Protein AF-A0AAD7XP56-F1 (afdb_monomer)

Radius of gyration: 36.1 Å; Cα contacts (8 Å, |Δi|>4): 1643; chains: 1; bounding box: 97×112×92 Å

Secondary structure (DSSP, 8-state):
---EEEEEEEEEEETTEEE--------TT-PPEEEEEEE-TTSSSS-EEEEEETTEEEEE-TTT--EEEEEEGGG---SEEEEE-SSSSSSPEEEEE-SSSEEEEE--BTTTB--EEEEEES---EEEEEEE-SSSSSSPEEEEEETTTTEEEEEE--SSS--EEEEEEE-TTEEEEEEE-SSSSSSPEEEEEETTT-SEEEE-TTS--EES--S---EEEEEEE-SSSSSSPEEEEEETTTTEEEEEEESSSSSS-EEEEEEES--TTEEEEEEE-SS--SS-EEEEEETTTTEEEEEEEETTEEEEEEEEE-TT--EEEEE---BTTB--EEEEEEEE-SS---------PPPPPPPPPP----------------------------------------------------------S-SSS-SS---HHHHHHHHHHHHHHHHHHHHHHHHHHHHHHHS-S------S---HHHHHHHHTTSSSSTTTSSS----S--PPPP-----PPP------HHHHHHHHHHHHHHHHHHHHHHHHHHT-SB-HHHHHHHHT---TTTTTT-EEEEET-SSHHHHHHHHHHHTTT-EEEEE-S-HHHHHHHHHHTTS-EE----TT-GGGHHHHHHHHHHHHTS-SEEEE----EEES-GGGS-HHHHHHHHIIIIIHHHHHHHHHHHHHHTTT-EEEEEE--GGGTSPPTT-HHHHHHHHHHHHHHHHHHHHTGGGTEEEEEEEE-SB--S-GGGEEE------GGGSBPHHHHHHHHHHHHHTT-SEEEE--TTHHHHHHHHHH-HHHHHHHHHHHHHHHHHHHHTT--TT---

Foldseek 3Di:
DWWFKFKFKWFFLAPVDGPGPRDRDGDTPFAAWQEKEWAQQQPPLDIWIWTFAQAAIWIQDPPPRDIDTQTGNVVGRWNYKYWADQLPPPRIWIWTDAQAFFIKTFDRDNVPHTDIDTLGGRAGAWQEKDWAQQAQPPHIKIWTDRAVQQFIWIFHGPSHSHTDID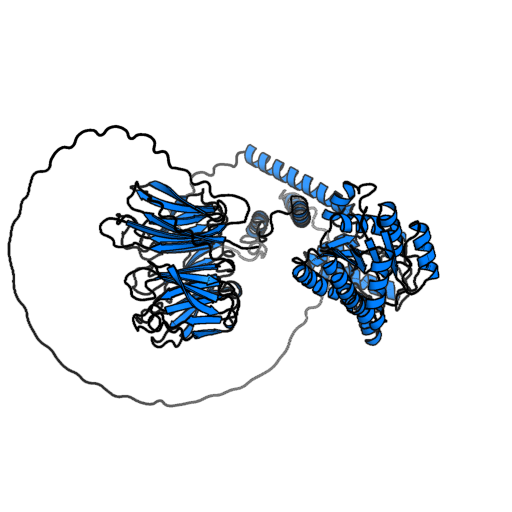TQDRHHAWREKDWDDQQLPSHIWIWTDGQVVLFIWIRPVPDDIDTLDDDRQRWNYKDWAPFQPPQGIWMWTQRQRQLWIWIWDDPPSHSHDTDIDTLDRPLHRWRDKDWAQQNVDSGIKIWIQRQRQQFIWIWDDDPHHIDIDTSDRAHGWHYWDWDFDPDPRTTIITITIHIDDPPDDPDDPPPPDDDDDDDDDDDDDDDDDDDDDDDDDDDDDDDDDDDDDDDDDDDDDDDDDDDDDDDDDDDDDDDDDDDDPPPVPPPDDDDVVVVVVVVVVLVLVVLLVLLVVLVVVLVVLPPDPPDDDDDDDDDPPNVVVVVVVPDDDDPPPPPPDDDDDDDDDDDDDPDDDPDDDPDPVVNVVVVVVVVVVSSVVSVVSVVVVQQDQWRPNLVVLVVVPAPQQLQAPAQEEQAPCLFFLNLLLLLVNLSNHYAYEYEEQDQVSSVVSCVSSVHHHYQYDDLLPLVCLLVSLVVSCVRRVAHAEYEAPWAFFEAAAPVPDDVVNLVVRLSGLPVSSVSNQVSRQVRQLVVQEHEYEYEAALLLLPPAGRGNSNSVSSVNCCVVQVVVQVVCVVSHYAYEYEHEYAEDTPDPVRYHDDDAPADRPQHHYRNVSSSSSVSCVSVRPNYMYGRRPPSNVLSSCCNPPVVVSVVVCVVQVVVLVVCVVVRHHSPDSD

Sequence (834 aa):
MRSRVVWLVVRITSADLVSLGVHTTSIDGVQEPASVAIGDINQDGLVDVVTAFEDGINVYSFGDWTRRRVANATEGAFTIVAVGDVDGDADLDLVSAGDFDAILWHENHQGIRWPTHDVARGLDGTLDLQIVDYDGDDDIDVIVANFFYDTVSAYLNDGFGTFAYREISTMLGVVSAFGADVDGDTSQDVVASAVTHDWLVWYPHGEGAVDVNYEPLGIDDCWAADLDRDGAVDIVSAARATDEIAWHKNLDGNGTLWEKRLITTSAVAVRRVVVYDVLRGPYLDVFAANFGEGSVMWYTYDEDEWTETLVAAVPRAYDLGVFVLDEPVSRGAVVSIGFETANGPVAFHDLQLAPAPTPAPTLTPRPSVFPTLIPTTAPSSGPSIFDPYRPTRAPTTPIPSAAPTAPPRKKKFVRVFCADRLHEAAGACGGKSYAYLAAYAAVATAIVLVLLAACAKATYILIKPSLLYYEPYYMPEVQLCIKKWKKSCVRRCLCGCCPKRCKWPDDEDPLRPSDGVPLKADDFFAMLRSAAVACGVAAVMIGVYLSGDCDLSLRVAAAKGLPARAFQGERVWIVGASTGIGAALATELAKRGAAIALSSRRVELLEKVSRECGGGAVVPLDVLAFDAREKAAERVVEELGGLTTVVLNAGRSQRQLALDTPLETTREIMELNFFAVVALAKVAAEKMIQTGGGHVVVTSSISGKIGTPIASSYSASKFALHGYFDALRVELLNLDIRVTLVCPGPVVSDLPSHVHGLKTLDRAATKMPTQRCAELMAVAMYYRFPQVWISKQPELLFTVLSQYTPNLAVAVASRVGQKRVRAIEHGHDIFAYN

Solvent-accessible surface area (backbone atoms only — not comparable to full-atom values): 47308 Å² total; per-residue (Å²): 132,80,48,35,48,38,41,38,43,37,38,33,50,46,101,89,38,72,51,76,55,73,52,69,60,68,52,82,82,50,75,74,65,54,24,52,32,66,44,46,45,65,72,79,84,43,65,17,44,35,37,14,15,54,64,25,30,37,40,30,40,56,93,80,60,53,77,44,78,66,48,50,41,93,79,30,35,27,42,36,43,36,64,44,45,46,57,72,79,78,41,42,17,38,41,36,30,12,77,49,29,32,33,36,35,34,47,38,53,77,65,76,46,53,59,74,45,76,60,43,75,83,44,55,38,49,64,27,65,39,72,44,44,52,86,61,78,84,30,39,15,41,38,36,10,21,31,76,73,18,28,35,36,36,33,43,40,70,41,74,68,51,54,46,85,42,81,75,44,81,42,59,35,24,36,21,45,34,78,40,44,37,46,68,80,76,45,28,16,38,40,35,22,13,58,71,68,17,32,43,36,36,34,48,69,95,61,70,78,41,75,66,44,94,62,77,40,31,30,45,21,56,42,69,46,47,45,65,63,81,79,23,33,18,39,38,40,22,13,34,75,60,14,29,34,34,41,34,39,31,75,70,29,53,66,82,41,66,47,82,42,78,68,42,68,78,40,40,37,24,43,34,60,49,77,44,70,61,81,78,54,74,40,45,27,41,35,35,20,18,30,66,77,10,28,34,39,37,37,43,67,53,100,93,45,70,46,82,41,82,75,41,85,30,51,44,14,63,34,66,44,77,52,66,55,95,48,105,79,37,37,25,33,39,38,37,42,22,45,51,66,101,81,72,82,84,80,76,77,80,80,77,74,77,84,77,82,81,86,81,85,89,81,87,90,85,82,90,84,85,82,92,82,91,90,86,86,88,85,90,82,89,89,86,93,84,89,89,85,89,89,89,84,87,90,90,90,87,89,92,89,89,90,92,90,89,88,89,87,88,83,84,84,90,83,91,86,80,94,84,81,72,80,85,68,77,84,70,82,93,66,71,69,57,59,57,52,50,52,52,48,52,54,49,48,53,53,35,49,58,50,45,54,58,43,52,58,31,55,63,74,72,65,70,100,81,75,85,90,76,81,95,83,88,74,72,73,64,56,55,65,56,55,70,76,71,70,91,68,81,86,74,74,78,63,96,76,84,83,86,86,82,83,81,85,85,88,90,78,97,76,75,84,78,74,85,77,73,81,52,69,66,58,56,53,48,52,51,48,53,51,49,49,51,53,48,53,32,51,50,53,49,52,55,55,71,72,30,53,39,40,66,54,59,46,57,54,52,72,71,56,78,61,74,56,68,33,57,86,37,20,35,38,33,34,32,19,50,51,49,50,36,28,39,30,48,37,57,40,26,70,14,45,26,46,42,31,36,20,27,78,53,57,74,43,32,54,52,43,17,56,70,38,75,68,34,48,77,48,74,40,57,66,85,45,71,91,49,47,62,61,49,51,51,51,46,27,63,76,59,75,40,50,37,32,40,35,45,49,50,65,63,46,41,31,42,52,66,92,75,50,56,69,65,61,37,51,55,38,29,45,49,44,28,53,30,45,54,56,49,47,53,54,49,48,58,55,9,50,78,70,72,15,32,34,44,34,37,57,52,23,42,40,34,74,38,90,41,87,36,18,52,50,37,17,51,22,25,33,50,45,49,62,53,50,58,52,50,32,62,74,28,53,89,49,52,32,47,44,28,39,38,18,45,43,64,56,49,57,100,60,80,85,48,53,49,67,66,86,65,54,77,66,67,87,79,32,37,56,32,59,61,54,19,55,54,48,50,47,38,59,74,70,59,38,59,62,51,46,39,22,41,66,65,61,42,58,52,49,52,36,40,70,77,36,46,72,59,34,50,56,51,42,62,68,49,45,58,56,43,54,54,38,45,78,72,64,38,43,84,81,66,90,125

pLDDT: mean 71.08, std 24.65, range [21.81, 98.75]

Nearest PDB structures (foldseek):
  3gvc-assembly1_B  TM=9.120E-01  e=1.017E-16  Mycobacterium tuberculosis H37Rv
  2ehd-assembly1_B  TM=9.106E-01  e=2.250E-14  Thermus thermophilus HB8
  4nbu-assembly1_D  TM=8.763E-01  e=1.713E-14  Bacillus sp. SG-1
  2ehd-assembly1_A  TM=8.759E-01  e=1.155E-13  Thermus thermophilus HB8
  4yxf-assembly1_A  TM=8.611E-01  e=1.289E-13  Pseudomonas fluorescens

Mean predicted aligned error: 21.4 Å

Organism: NCBI:txid2483200

InterPro domains:
  IPR002347 Short-chain dehydrogenase/reductase SDR [PF00106] (572-751)
  IPR002347 Short-chain dehydrogenase/reductase SDR [PR00081] (571-588)
  IPR002347 Short-chain dehydrogenase/reductase SDR [PR00081] (641-652)
  IPR002347 Short-chain dehydrogenase/reductase SDR [PR00081] (688-704)
  IPR002347 Short-chain dehydrogenase/reductase SDR [PR00081] (714-733)
  IPR002347 Short-chain dehydrogenase/reductase SDR [PR00081] (735-752)
  IPR020904 Short-chain dehydrogenase/reductase, conserved site [PS00061] (701-729)
  IPR028994 Integrin alpha, N-terminal [SSF69318] (33-306)
  IPR036291 NAD(P)-binding domain superfamily [SSF51735] (567-758)
  IPR053011 Dehydrogenase/reductase SDR family member 7 [PTHR44269] (533-827)

Structure (mmCIF, N/CA/C/O backbone):
data_AF-A0AAD7XP56-F1
#
_entry.id   AF-A0AAD7XP56-F1
#
loop_
_atom_site.group_PDB
_atom_site.id
_atom_site.type_symbol
_atom_site.label_atom_id
_atom_site.label_alt_id
_atom_site.label_comp_id
_atom_site.label_asym_id
_atom_site.label_entity_id
_atom_site.label_seq_id
_atom_site.pdbx_PDB_ins_code
_atom_site.Cartn_x
_atom_site.Cartn_y
_atom_site.Cartn_z
_atom_site.occupancy
_atom_site.B_iso_or_equiv
_atom_site.auth_seq_id
_atom_site.auth_comp_id
_atom_site.auth_asym_id
_atom_site.auth_atom_id
_atom_site.pdbx_PDB_model_num
ATOM 1 N N . MET A 1 1 ? -17.436 -6.436 8.339 1.00 28.95 1 MET A N 1
ATOM 2 C CA . MET A 1 1 ? -17.440 -5.935 9.731 1.00 28.95 1 MET A CA 1
ATOM 3 C C . MET A 1 1 ? -18.227 -4.640 9.701 1.00 28.95 1 MET A C 1
ATOM 5 O O . MET A 1 1 ? -18.059 -3.914 8.735 1.00 28.95 1 MET A O 1
ATOM 9 N N . ARG A 1 2 ? -19.159 -4.403 10.629 1.00 31.67 2 ARG A N 1
ATOM 10 C CA . ARG A 1 2 ? -19.898 -3.133 10.660 1.00 31.67 2 ARG A CA 1
ATOM 11 C C . ARG A 1 2 ? -19.031 -2.122 11.403 1.00 31.67 2 ARG A C 1
ATOM 13 O O . ARG A 1 2 ? -18.821 -2.306 12.599 1.00 31.67 2 ARG A O 1
ATOM 20 N N . SER A 1 3 ? -18.480 -1.146 10.692 1.00 39.38 3 SER A N 1
ATOM 21 C CA . SER A 1 3 ? -17.851 0.018 11.313 1.00 39.38 3 SER A CA 1
ATOM 22 C C . SER A 1 3 ? -18.958 0.840 11.962 1.00 39.38 3 SER A C 1
ATOM 24 O O . SER A 1 3 ? -19.994 1.077 11.342 1.00 39.38 3 SER A O 1
ATOM 26 N N . ARG A 1 4 ? -18.788 1.202 13.233 1.00 46.62 4 ARG A N 1
ATOM 27 C CA . ARG A 1 4 ? -19.659 2.171 13.892 1.00 46.62 4 ARG A CA 1
ATOM 28 C C . ARG A 1 4 ? -18.935 3.499 13.859 1.00 46.62 4 ARG A C 1
ATOM 30 O O . ARG A 1 4 ? -17.886 3.651 14.482 1.00 46.62 4 ARG A O 1
ATOM 37 N N . VAL A 1 5 ? -19.492 4.428 13.099 1.00 50.06 5 VAL A N 1
ATOM 38 C CA . VAL A 1 5 ? -19.069 5.818 13.166 1.00 50.06 5 VAL A CA 1
ATOM 39 C C . VAL A 1 5 ? -19.729 6.428 14.392 1.00 50.06 5 VAL A C 1
ATOM 41 O O . VAL A 1 5 ? -20.944 6.304 14.564 1.00 50.06 5 VAL A O 1
ATOM 44 N N . VAL A 1 6 ? -18.919 7.018 15.263 1.00 50.59 6 VAL A N 1
ATOM 45 C CA . VAL A 1 6 ? -19.386 7.744 16.437 1.00 50.59 6 VAL A CA 1
ATOM 46 C C . VAL A 1 6 ? -19.158 9.216 16.160 1.00 50.59 6 VAL A C 1
ATOM 48 O O . VAL A 1 6 ? -18.029 9.694 16.162 1.00 50.59 6 VAL A O 1
ATOM 51 N N . TRP A 1 7 ? -20.252 9.920 15.918 1.00 58.94 7 TRP A N 1
ATOM 52 C CA . TRP A 1 7 ? -20.266 11.373 15.935 1.00 58.94 7 TRP A CA 1
ATOM 53 C C . TRP A 1 7 ? -20.598 11.799 17.347 1.00 58.94 7 TRP A C 1
ATOM 55 O O . TRP A 1 7 ? -21.470 11.201 17.986 1.00 58.94 7 TRP A O 1
ATOM 65 N N . LEU A 1 8 ? -19.902 12.805 17.845 1.00 53.97 8 LEU A N 1
ATOM 66 C CA . LEU A 1 8 ? -20.182 13.338 19.158 1.00 53.97 8 LEU A CA 1
ATOM 67 C C . LEU A 1 8 ? -20.540 14.804 19.034 1.00 53.97 8 LEU A C 1
ATOM 69 O O . LEU A 1 8 ? -19.676 15.611 18.725 1.00 53.97 8 LEU A O 1
ATOM 73 N N . VAL A 1 9 ? -21.795 15.125 19.338 1.00 57.75 9 VAL A N 1
ATOM 74 C CA . VAL A 1 9 ? -22.224 16.499 19.597 1.00 57.75 9 VAL A CA 1
ATOM 75 C C . VAL A 1 9 ? -22.091 16.756 21.096 1.00 57.75 9 VAL A C 1
ATOM 77 O O . VAL A 1 9 ? -22.777 16.124 21.898 1.00 57.75 9 VAL A O 1
ATOM 80 N N . VAL A 1 10 ? -21.204 17.657 21.504 1.00 53.16 10 VAL A N 1
ATOM 81 C CA . VAL A 1 10 ? -21.023 18.053 22.905 1.00 53.16 10 VAL A CA 1
ATOM 82 C C . VAL A 1 10 ? -21.598 19.439 23.117 1.00 53.16 10 VAL A C 1
ATOM 84 O O . VAL A 1 10 ? -21.066 20.405 22.585 1.00 53.16 10 VAL A O 1
ATOM 87 N N . ARG A 1 11 ? -22.653 19.546 23.933 1.00 56.19 11 ARG A N 1
ATOM 88 C CA . ARG A 1 11 ? -23.235 20.832 24.346 1.00 56.19 11 ARG A CA 1
ATOM 89 C C . ARG A 1 11 ? -22.472 21.390 25.556 1.00 56.19 11 ARG A C 1
ATOM 91 O O . ARG A 1 11 ? -22.450 20.764 26.618 1.00 56.19 11 ARG A O 1
ATOM 98 N N . ILE A 1 12 ? -21.872 22.567 25.423 1.00 55.56 12 ILE A N 1
ATOM 99 C CA . ILE A 1 12 ? -21.023 23.202 26.441 1.00 55.56 12 ILE A CA 1
ATOM 100 C C . ILE A 1 12 ? -21.841 24.250 27.201 1.00 55.56 12 ILE A C 1
ATOM 102 O O . ILE A 1 12 ? -21.826 25.430 26.897 1.00 55.56 12 ILE A O 1
ATOM 106 N N . THR A 1 13 ? -22.589 23.853 28.228 1.00 50.84 13 THR A N 1
ATOM 107 C CA . THR A 1 13 ? -23.544 24.770 28.880 1.00 50.84 13 THR A CA 1
ATOM 108 C C . THR A 1 13 ? -22.909 25.899 29.713 1.00 50.84 13 THR A C 1
ATOM 110 O O . THR A 1 13 ? -23.535 26.953 29.856 1.00 50.84 13 THR A O 1
ATOM 113 N N . SER A 1 14 ? -21.680 25.736 30.224 1.00 52.97 14 SER A N 1
ATOM 114 C CA . SER A 1 14 ? -20.859 26.796 30.848 1.00 52.97 14 SER A CA 1
ATOM 115 C C . SER A 1 14 ? -19.385 26.366 30.997 1.00 52.97 14 SER A C 1
ATOM 117 O O . SER A 1 14 ? -19.071 25.205 30.749 1.00 52.97 14 SER A O 1
ATOM 119 N N . ALA A 1 15 ? -18.503 27.280 31.441 1.00 50.38 15 ALA A N 1
ATOM 120 C CA . ALA A 1 15 ? -17.065 27.034 31.656 1.00 50.38 15 ALA A CA 1
ATOM 121 C C . ALA A 1 15 ? -16.755 25.828 32.573 1.00 50.38 15 ALA A C 1
ATOM 123 O O . ALA A 1 15 ? -15.739 25.172 32.393 1.00 50.38 15 ALA A O 1
ATOM 124 N N . ASP A 1 16 ? -17.665 25.497 33.498 1.00 40.25 16 ASP A N 1
ATOM 125 C CA . ASP A 1 16 ? -17.498 24.400 34.466 1.00 40.25 16 ASP A CA 1
ATOM 126 C C . ASP A 1 16 ? -18.436 23.202 34.209 1.00 40.25 16 ASP A C 1
ATOM 128 O O . ASP A 1 16 ? -18.403 22.207 34.936 1.00 40.25 16 ASP A O 1
ATOM 132 N N . LEU A 1 17 ? -19.333 23.295 33.218 1.00 41.53 17 LEU A N 1
ATOM 133 C CA . LEU A 1 17 ? -20.370 22.294 32.954 1.00 41.53 17 LEU A CA 1
ATOM 134 C C . LEU A 1 17 ? -20.435 21.951 31.464 1.00 41.53 17 LEU A C 1
ATOM 136 O O . LEU A 1 17 ? -21.202 22.527 30.683 1.00 41.53 17 LEU A O 1
ATOM 140 N N . VAL A 1 18 ? -19.683 20.912 31.104 1.00 47.28 18 VAL A N 1
ATOM 141 C CA . VAL A 1 18 ? -19.933 20.110 29.907 1.00 47.28 18 VAL A CA 1
ATOM 142 C C . VAL A 1 18 ? -21.105 19.179 30.220 1.00 47.28 18 VAL A C 1
ATOM 144 O O . VAL A 1 18 ? -20.942 18.145 30.869 1.00 47.28 18 VAL A O 1
ATOM 147 N N . SER A 1 19 ? -22.319 19.535 29.797 1.00 41.38 19 SER A N 1
ATOM 148 C CA . SER A 1 19 ? -23.416 18.567 29.797 1.00 41.38 19 SER A CA 1
ATOM 149 C C . SER A 1 19 ? -23.280 17.715 28.536 1.00 41.38 19 SER A C 1
ATOM 151 O O . SER A 1 19 ? -23.661 18.147 27.447 1.00 41.38 19 SER A O 1
ATOM 153 N N . LEU A 1 20 ? -22.721 16.510 28.659 1.00 39.97 20 LEU A N 1
ATOM 154 C CA . LEU A 1 20 ? -22.641 15.579 27.535 1.00 39.97 20 LEU A CA 1
ATOM 155 C C . LEU A 1 20 ? -24.050 15.122 27.123 1.00 39.97 20 LEU A C 1
ATOM 157 O O . LEU A 1 20 ? -24.606 14.165 27.659 1.00 39.97 20 LEU A O 1
ATOM 161 N N . GLY A 1 21 ? -24.617 15.787 26.123 1.00 42.16 21 GLY A N 1
ATOM 162 C CA . GLY A 1 21 ? -25.673 15.225 25.293 1.00 42.16 21 GLY A CA 1
ATOM 163 C C . GLY A 1 21 ? -25.054 14.334 24.224 1.00 42.16 21 GLY A C 1
ATOM 164 O O . GLY A 1 21 ? -25.038 14.716 23.065 1.00 42.16 21 GLY A O 1
ATOM 165 N N . VAL A 1 22 ? -24.513 13.168 24.595 1.00 43.44 22 VAL A N 1
ATOM 166 C CA . VAL A 1 22 ? -23.927 12.236 23.617 1.00 43.44 22 VAL A CA 1
ATOM 167 C C . VAL A 1 22 ? -25.022 11.718 22.693 1.00 43.44 22 VAL A C 1
ATOM 169 O O . VAL A 1 22 ? -25.778 10.819 23.068 1.00 43.44 22 VAL A O 1
ATOM 172 N N . HIS A 1 23 ? -25.098 12.249 21.476 1.00 47.59 23 HIS A N 1
ATOM 173 C CA . HIS A 1 23 ? -25.897 11.633 20.427 1.00 47.59 23 HIS A CA 1
ATOM 174 C C . HIS A 1 23 ? -25.016 10.713 19.588 1.00 47.59 23 HIS A C 1
ATOM 176 O O . HIS A 1 23 ? -24.338 11.140 18.667 1.00 47.59 23 HIS A O 1
ATOM 182 N N . THR A 1 24 ? -25.003 9.431 19.954 1.00 46.59 24 THR A N 1
ATOM 183 C CA . THR A 1 24 ? -24.327 8.385 19.182 1.00 46.59 24 THR A CA 1
ATOM 184 C C . THR A 1 24 ? -25.308 7.802 18.173 1.00 46.59 24 THR A C 1
ATOM 186 O O . THR A 1 24 ? -26.117 6.934 18.499 1.00 46.59 24 THR A O 1
ATOM 189 N N . THR A 1 25 ? -25.238 8.253 16.925 1.00 43.88 25 THR A N 1
ATOM 190 C CA . THR A 1 25 ? -25.975 7.599 15.838 1.00 43.88 25 THR A CA 1
ATOM 191 C C . THR A 1 25 ? -25.053 6.594 15.161 1.00 43.88 25 THR A C 1
ATOM 193 O O . THR A 1 25 ? -24.182 6.968 14.382 1.00 43.88 25 THR A O 1
ATOM 196 N N . SER A 1 26 ? -25.235 5.299 15.447 1.00 45.47 26 SER A N 1
ATOM 197 C CA . SER A 1 26 ? -24.547 4.248 14.693 1.00 45.47 26 SER A CA 1
ATOM 198 C C . SER A 1 26 ? -25.185 4.124 13.314 1.00 45.47 26 SER A C 1
ATOM 200 O O . SER A 1 26 ? -26.300 3.610 13.186 1.00 45.47 26 SER A O 1
ATOM 202 N N . ILE A 1 27 ? -24.488 4.579 12.280 1.00 49.44 27 ILE A N 1
ATOM 203 C CA . ILE A 1 27 ? -24.970 4.445 10.907 1.00 49.44 27 ILE A CA 1
ATOM 204 C C . ILE A 1 27 ? -24.519 3.081 10.383 1.00 49.44 27 ILE A C 1
ATOM 206 O O . ILE A 1 27 ? -23.373 2.884 9.988 1.00 49.44 27 ILE A O 1
ATOM 210 N N . ASP A 1 28 ? -25.416 2.098 10.455 1.00 41.66 28 ASP A N 1
ATOM 211 C CA . ASP A 1 28 ? -25.148 0.741 9.978 1.00 41.66 28 ASP A CA 1
ATOM 212 C C . ASP A 1 28 ? -24.890 0.744 8.458 1.00 41.66 28 ASP A C 1
ATOM 214 O O . ASP A 1 28 ? -25.739 1.162 7.673 1.00 41.66 28 ASP A O 1
ATOM 218 N N . GLY A 1 29 ? -23.749 0.189 8.037 1.00 43.69 29 GLY A N 1
ATOM 219 C CA . GLY A 1 29 ? -23.468 -0.104 6.626 1.00 43.69 29 GLY A CA 1
ATOM 220 C C . GLY A 1 29 ? -22.793 1.010 5.827 1.00 43.69 29 GLY A C 1
ATOM 221 O O . GLY A 1 29 ? -22.775 0.907 4.606 1.00 43.69 29 GLY A O 1
ATOM 222 N N . VAL A 1 30 ? -22.237 2.028 6.486 1.00 49.22 30 VAL A N 1
ATOM 223 C CA . VAL A 1 30 ? -21.474 3.099 5.828 1.00 49.22 30 VAL A CA 1
ATOM 224 C C . VAL A 1 30 ? -19.973 2.902 6.078 1.00 49.22 30 VAL A C 1
ATOM 226 O O . VAL A 1 30 ? -19.582 2.384 7.130 1.00 49.22 30 VAL A O 1
ATOM 229 N N . GLN A 1 31 ? -19.144 3.237 5.084 1.00 55.47 31 GLN A N 1
ATOM 230 C CA . GLN A 1 31 ? -17.683 3.273 5.219 1.00 55.47 31 GLN A CA 1
ATOM 231 C C . GLN A 1 31 ? -17.237 4.381 6.191 1.00 55.47 31 GLN A C 1
ATOM 233 O O . GLN A 1 31 ? -18.047 5.147 6.707 1.00 55.47 31 GLN A O 1
ATOM 238 N N . GLU A 1 32 ? -15.946 4.416 6.505 1.00 61.56 32 GLU A N 1
ATOM 239 C CA . GLU A 1 32 ? -15.353 5.417 7.392 1.00 61.56 32 GLU A CA 1
ATOM 240 C C . GLU A 1 32 ? -15.467 6.823 6.756 1.00 61.56 32 GLU A C 1
ATOM 242 O O . GLU A 1 32 ? -15.007 6.981 5.626 1.00 61.56 32 GLU A O 1
ATOM 247 N N . PRO A 1 33 ? -16.102 7.826 7.403 1.00 66.94 33 PRO A N 1
ATOM 248 C CA . PRO A 1 33 ? -16.148 9.175 6.854 1.00 66.94 33 PRO A CA 1
ATOM 249 C C . PRO A 1 33 ? -14.783 9.827 6.975 1.00 66.94 33 PRO A C 1
ATOM 251 O O . PRO A 1 33 ? -14.168 9.789 8.039 1.00 66.94 33 PRO A O 1
ATOM 254 N N . ALA A 1 34 ? -14.329 10.428 5.888 1.00 72.88 34 ALA A N 1
ATOM 255 C CA . ALA A 1 34 ? -13.021 11.052 5.813 1.00 72.88 34 ALA A CA 1
ATOM 256 C C . ALA A 1 34 ? -13.037 12.506 6.310 1.00 72.88 34 ALA A C 1
ATOM 258 O O . ALA A 1 34 ? -12.021 12.966 6.823 1.00 72.88 34 ALA A O 1
ATOM 259 N N . SER A 1 35 ? -14.186 13.191 6.217 1.00 79.62 35 SER A N 1
ATOM 260 C CA . SER A 1 35 ? -14.321 14.598 6.606 1.00 79.62 35 SER A CA 1
ATOM 261 C C . SER A 1 35 ? -15.736 14.979 7.067 1.00 79.62 35 SER A C 1
ATOM 263 O O . SER A 1 35 ? -16.723 14.341 6.668 1.00 79.62 35 SER A O 1
ATOM 265 N N . VAL A 1 36 ? -15.829 16.009 7.918 1.00 81.19 36 VAL A N 1
ATOM 266 C CA . VAL A 1 36 ? -17.069 16.646 8.389 1.00 81.19 36 VAL A CA 1
ATOM 267 C C . VAL A 1 36 ? -17.051 18.139 8.093 1.00 81.19 36 VAL A C 1
ATOM 269 O O . VAL A 1 36 ? -16.058 18.817 8.323 1.00 81.19 36 VAL A O 1
ATOM 272 N N . ALA A 1 37 ? -18.198 18.655 7.671 1.00 83.88 37 ALA A N 1
ATOM 273 C CA . ALA A 1 37 ? -18.475 20.082 7.635 1.00 83.88 37 ALA A CA 1
ATOM 274 C C . ALA A 1 37 ? -19.844 20.352 8.266 1.00 83.88 37 ALA A C 1
ATOM 276 O O . ALA A 1 37 ? -20.629 19.429 8.505 1.00 83.88 37 ALA A O 1
ATOM 277 N N . ILE A 1 38 ? -20.124 21.609 8.582 1.00 83.06 38 ILE A N 1
ATOM 278 C CA . ILE A 1 38 ? -21.347 22.014 9.274 1.00 83.06 38 ILE A CA 1
ATOM 279 C C . ILE A 1 38 ? -21.886 23.313 8.677 1.00 83.06 38 ILE A C 1
ATOM 281 O O . ILE A 1 38 ? -21.115 24.160 8.240 1.00 83.06 38 ILE A O 1
ATOM 285 N N . GLY A 1 39 ? -23.205 23.469 8.677 1.00 82.56 39 GLY A N 1
ATOM 286 C CA . GLY A 1 39 ? -23.887 24.667 8.187 1.00 82.56 39 GLY A CA 1
ATOM 287 C C . GLY A 1 39 ? -25.400 24.488 8.226 1.00 82.56 39 GLY A C 1
ATOM 288 O O . GLY A 1 39 ? -25.876 23.362 8.308 1.00 82.56 39 GLY A O 1
ATOM 289 N N . ASP A 1 40 ? -26.173 25.569 8.191 1.00 85.12 40 ASP A N 1
ATOM 290 C CA . ASP A 1 40 ? -27.640 25.497 8.091 1.00 85.12 40 ASP A CA 1
ATOM 291 C C . ASP A 1 40 ? -28.059 25.182 6.641 1.00 85.12 40 ASP A C 1
ATOM 293 O O . ASP A 1 40 ? -28.440 26.056 5.866 1.00 85.12 40 ASP A O 1
ATOM 297 N N . ILE A 1 41 ? -27.894 23.916 6.242 1.00 88.06 41 ILE A N 1
ATOM 298 C CA . ILE A 1 41 ? -28.060 23.460 4.851 1.00 88.06 41 ILE A CA 1
ATOM 299 C C . ILE A 1 41 ? -29.518 23.551 4.374 1.00 88.06 41 ILE A C 1
ATOM 301 O O . ILE A 1 41 ? -29.785 23.659 3.175 1.00 88.06 41 ILE A O 1
ATOM 305 N N . ASN A 1 42 ? -30.481 23.447 5.290 1.00 84.25 42 ASN A N 1
ATOM 306 C CA . ASN A 1 42 ? -31.907 23.432 4.970 1.00 84.25 42 ASN A CA 1
ATOM 307 C C . ASN A 1 42 ? -32.634 24.744 5.342 1.00 84.25 42 ASN A C 1
ATOM 309 O O . ASN A 1 42 ? -33.851 24.818 5.143 1.00 84.25 42 ASN A O 1
ATOM 313 N N . GLN A 1 43 ? -31.900 25.745 5.846 1.00 84.25 43 GLN A N 1
ATOM 314 C CA . GLN A 1 43 ? -32.393 27.042 6.317 1.00 84.25 43 GLN A CA 1
ATOM 315 C C . GLN A 1 43 ? -33.494 26.943 7.388 1.00 84.25 43 GLN A C 1
ATOM 317 O O . GLN A 1 43 ? -34.418 27.766 7.434 1.00 84.25 43 GLN A O 1
ATOM 322 N N . ASP A 1 44 ? -33.444 25.927 8.250 1.00 81.75 44 ASP A N 1
ATOM 323 C CA . ASP A 1 44 ? -34.387 25.781 9.362 1.00 81.75 44 ASP A CA 1
ATOM 324 C C . ASP A 1 44 ? -33.945 26.528 10.634 1.00 81.75 44 ASP A C 1
ATOM 326 O O . ASP A 1 44 ? -34.693 26.584 11.621 1.00 81.75 44 ASP A O 1
ATOM 330 N N . GLY A 1 45 ? -32.781 27.183 10.583 1.00 77.56 45 GLY A N 1
ATOM 331 C CA . GLY A 1 45 ? -32.169 27.907 11.688 1.00 77.56 45 GLY A CA 1
ATOM 332 C C . GLY A 1 45 ? -31.348 27.014 12.619 1.00 77.56 45 GLY A C 1
ATOM 333 O O . GLY A 1 45 ? -30.860 27.504 13.642 1.00 77.56 45 GLY A O 1
ATOM 334 N N . LEU A 1 46 ? -31.209 25.721 12.314 1.00 75.94 46 LEU A N 1
ATOM 335 C CA . LEU A 1 46 ? -30.351 24.776 13.018 1.00 75.94 46 LEU A CA 1
ATOM 336 C C . LEU A 1 46 ? -29.162 24.387 12.134 1.00 75.94 46 LEU A C 1
ATOM 338 O O . LEU A 1 46 ? -29.249 24.263 10.922 1.00 75.94 46 LEU A O 1
ATOM 342 N N . VAL A 1 47 ? -28.008 24.190 12.768 1.00 77.06 47 VAL A N 1
ATOM 343 C CA . VAL A 1 47 ? -26.786 23.796 12.060 1.00 77.06 47 VAL A CA 1
ATOM 344 C C . VAL A 1 47 ? -26.834 22.304 11.752 1.00 77.06 47 VAL A C 1
ATOM 346 O O . VAL A 1 47 ? -26.766 21.483 12.668 1.00 77.06 47 VAL A O 1
ATOM 349 N N . ASP A 1 48 ? -26.884 21.965 10.471 1.00 80.38 48 ASP A N 1
ATOM 350 C CA . ASP A 1 48 ? -26.844 20.607 9.946 1.00 80.38 48 ASP A CA 1
ATOM 351 C C . ASP A 1 48 ? -25.404 20.072 9.853 1.00 80.38 48 ASP A C 1
ATOM 353 O O . ASP A 1 48 ? -24.422 20.820 9.826 1.00 80.38 48 ASP A O 1
ATOM 357 N N . VAL A 1 49 ? -25.272 18.741 9.802 1.00 81.56 49 VAL A N 1
ATOM 358 C CA . VAL A 1 49 ? -23.975 18.050 9.715 1.00 81.56 49 VAL A CA 1
ATOM 359 C C . VAL A 1 49 ? -23.796 17.425 8.338 1.00 81.56 49 VAL A C 1
ATOM 361 O O . VAL A 1 49 ? -24.598 16.593 7.912 1.00 81.56 49 VAL A O 1
ATOM 364 N N . VAL A 1 50 ? -22.697 17.760 7.672 1.00 83.94 50 VAL A N 1
ATOM 365 C CA . VAL A 1 50 ? -22.299 17.242 6.361 1.00 83.94 50 VAL A CA 1
ATOM 366 C C . VAL A 1 50 ? -21.127 16.289 6.525 1.00 83.94 50 VAL A C 1
ATOM 368 O O . VAL A 1 50 ? -20.215 16.526 7.308 1.00 83.94 50 VAL A O 1
ATOM 371 N N . THR A 1 51 ? -21.151 15.180 5.796 1.00 80.19 51 THR A N 1
ATOM 372 C CA . THR A 1 51 ? -20.162 14.107 5.939 1.00 80.19 51 THR A CA 1
ATOM 373 C C . THR A 1 51 ? -19.755 13.565 4.580 1.00 80.19 51 THR A C 1
ATOM 375 O O . THR A 1 51 ? -20.614 13.195 3.771 1.00 80.19 51 THR A O 1
ATOM 378 N N . ALA A 1 52 ? -18.447 13.491 4.351 1.00 80.44 52 ALA A N 1
ATOM 379 C CA . ALA A 1 52 ? -17.854 12.885 3.166 1.00 80.44 52 ALA A CA 1
ATOM 380 C C . ALA A 1 52 ? -17.413 11.447 3.456 1.00 80.44 52 ALA A C 1
ATOM 382 O O . ALA A 1 52 ? -16.725 11.178 4.443 1.00 80.44 52 ALA A O 1
ATOM 383 N N . PHE A 1 53 ? -17.799 10.524 2.580 1.00 75.25 53 PHE A N 1
ATOM 384 C CA . PHE A 1 53 ? -17.381 9.126 2.586 1.00 75.25 53 PHE A CA 1
ATOM 385 C C . PHE A 1 53 ? -16.759 8.763 1.237 1.00 75.25 53 PHE A C 1
ATOM 387 O O . PHE A 1 53 ? -17.134 9.323 0.206 1.00 75.25 53 PHE A O 1
ATOM 394 N N . GLU A 1 54 ? -15.937 7.710 1.218 1.00 69.81 54 GLU A N 1
ATOM 395 C CA . GLU A 1 54 ? -15.473 7.088 -0.034 1.00 69.81 54 GLU A CA 1
ATOM 396 C C . GLU A 1 54 ? -16.657 6.737 -0.958 1.00 69.81 54 GLU A C 1
ATOM 398 O O . GLU A 1 54 ? -16.546 6.815 -2.178 1.00 69.81 54 GLU A O 1
ATOM 403 N N . ASP A 1 55 ? -17.822 6.405 -0.385 1.00 70.69 55 ASP A N 1
ATOM 404 C CA . ASP A 1 55 ? -19.004 6.041 -1.157 1.00 70.69 55 ASP A CA 1
ATOM 405 C C . ASP A 1 55 ? -19.957 7.200 -1.505 1.00 70.69 55 ASP A C 1
ATOM 407 O O . ASP A 1 55 ? -20.914 6.953 -2.243 1.00 70.69 55 ASP A O 1
ATOM 411 N N . GLY A 1 56 ? -19.766 8.429 -1.007 1.00 78.75 56 GLY A N 1
ATOM 412 C CA . GLY A 1 56 ? -20.661 9.570 -1.264 1.00 78.75 56 GLY A CA 1
ATOM 413 C C . GLY A 1 56 ? -20.745 10.604 -0.135 1.00 78.75 56 GLY A C 1
ATOM 414 O O . GLY A 1 56 ? -20.141 10.440 0.918 1.00 78.75 56 GLY A O 1
ATOM 415 N N . ILE A 1 57 ? -21.569 11.639 -0.321 1.00 85.56 57 ILE A N 1
ATOM 416 C CA . ILE A 1 57 ? -21.766 12.732 0.654 1.00 85.56 57 ILE A CA 1
ATOM 417 C C . ILE A 1 57 ? -23.164 12.645 1.272 1.00 85.56 57 ILE A C 1
ATOM 419 O O . ILE A 1 57 ? -24.153 12.422 0.564 1.00 85.56 57 ILE A O 1
ATOM 423 N N . ASN A 1 58 ? -23.268 12.807 2.593 1.00 84.62 58 ASN A N 1
ATOM 424 C CA . ASN A 1 58 ? -24.549 12.845 3.303 1.00 84.62 58 ASN A CA 1
ATOM 425 C C . ASN A 1 58 ? -24.683 14.101 4.172 1.00 84.62 58 ASN A C 1
ATOM 427 O O . ASN A 1 58 ? -23.728 14.484 4.844 1.00 84.62 58 ASN A O 1
ATOM 431 N N . VAL A 1 59 ? -25.899 14.643 4.219 1.00 85.94 59 VAL A N 1
ATOM 432 C CA . VAL A 1 59 ? -26.335 15.714 5.124 1.00 85.94 59 VAL A CA 1
ATOM 433 C C . VAL A 1 59 ? -27.279 15.115 6.167 1.00 85.94 59 VAL A C 1
ATOM 435 O O . VAL A 1 59 ? -28.156 14.312 5.830 1.00 85.94 59 VAL A O 1
ATOM 438 N N . TYR A 1 60 ? -27.099 15.484 7.429 1.00 81.50 60 TYR A N 1
ATOM 439 C CA . TYR A 1 60 ? -27.956 15.110 8.549 1.00 81.50 60 TYR A CA 1
ATOM 440 C C . TYR A 1 60 ? -28.554 16.369 9.150 1.00 81.50 60 TYR A C 1
ATOM 442 O O . TYR A 1 60 ? -27.812 17.178 9.711 1.00 81.50 60 TYR A O 1
ATOM 450 N N . SER A 1 61 ? -29.878 16.506 9.058 1.00 80.94 61 SER A N 1
ATOM 451 C CA . SER A 1 61 ? -30.524 17.698 9.593 1.00 80.94 61 SER A CA 1
ATOM 452 C C . SER A 1 61 ? -30.620 17.665 11.113 1.00 80.94 61 SER A C 1
ATOM 454 O O . SER A 1 61 ? -31.011 16.651 11.708 1.00 80.94 61 SER A O 1
ATOM 456 N N . PHE A 1 62 ? -30.220 18.754 11.760 1.00 70.50 62 PHE A N 1
ATOM 457 C CA . PHE A 1 62 ? -30.193 18.830 13.212 1.00 70.50 62 PHE A CA 1
ATOM 458 C C . PHE A 1 62 ? -31.613 19.008 13.758 1.00 70.50 62 PHE A C 1
ATOM 460 O O . PHE A 1 62 ? -32.424 19.755 13.234 1.00 70.50 62 PHE A O 1
ATOM 467 N N . GLY A 1 63 ? -31.950 18.263 14.812 1.00 67.12 63 GLY A N 1
ATOM 468 C CA . GLY A 1 63 ? -33.300 18.224 15.388 1.00 67.12 63 GLY A CA 1
ATOM 469 C C . GLY A 1 63 ? -33.988 16.871 15.209 1.00 67.12 63 GLY A C 1
ATOM 470 O O . GLY A 1 63 ? -34.362 16.253 16.209 1.00 67.12 63 GLY A O 1
ATOM 471 N N . ASP A 1 64 ? -34.106 16.375 13.973 1.00 68.62 64 ASP A N 1
ATOM 472 C CA . ASP A 1 64 ? -34.707 15.063 13.671 1.00 68.62 64 ASP A CA 1
ATOM 473 C C . ASP A 1 64 ? -33.705 14.003 13.169 1.00 68.62 64 ASP A C 1
ATOM 475 O O . ASP A 1 64 ? -34.046 12.817 13.121 1.00 68.62 64 ASP A O 1
ATOM 479 N N . TRP A 1 65 ? -32.466 14.409 12.866 1.00 71.81 65 TRP A N 1
ATOM 480 C CA . TRP A 1 65 ? -31.385 13.565 12.345 1.00 71.81 65 TRP A CA 1
ATOM 481 C C . TRP A 1 65 ? -31.731 12.856 11.033 1.00 71.81 65 TRP A C 1
ATOM 483 O O . TRP A 1 65 ? -31.202 11.778 10.727 1.00 71.81 65 TRP A O 1
ATOM 493 N N . THR A 1 66 ? -32.609 13.454 10.227 1.00 79.25 66 THR A N 1
ATOM 494 C CA . THR A 1 66 ? -32.964 12.913 8.919 1.00 79.25 66 THR A CA 1
ATOM 495 C C . THR A 1 66 ? -31.753 12.947 7.991 1.00 79.25 66 THR A C 1
ATOM 497 O O . THR A 1 66 ? -31.216 14.001 7.661 1.00 79.25 66 THR A O 1
ATOM 500 N N . ARG A 1 67 ? -31.339 11.761 7.531 1.00 81.38 67 ARG A N 1
ATOM 501 C CA . ARG A 1 67 ? -30.263 11.593 6.551 1.00 81.38 67 ARG A CA 1
ATOM 502 C C . ARG A 1 67 ? -30.759 11.901 5.139 1.00 81.38 67 ARG A C 1
ATOM 504 O O . ARG A 1 67 ? -31.678 11.237 4.651 1.00 81.38 67 ARG A O 1
ATOM 511 N N . ARG A 1 68 ? -30.062 12.791 4.437 1.00 84.19 68 ARG A N 1
ATOM 512 C CA . ARG A 1 68 ? -30.188 13.027 2.993 1.00 84.19 68 ARG A CA 1
ATOM 513 C C . ARG A 1 68 ? -28.870 12.699 2.297 1.00 84.19 68 ARG A C 1
ATOM 515 O O . ARG A 1 68 ? -27.796 13.042 2.778 1.00 84.19 68 ARG A O 1
ATOM 522 N N . ARG A 1 69 ? -28.950 11.988 1.174 1.00 84.62 69 ARG A N 1
ATOM 523 C CA . ARG A 1 69 ? -27.795 11.648 0.337 1.00 84.62 69 ARG A CA 1
ATOM 524 C C . ARG A 1 69 ? -27.666 12.710 -0.751 1.00 84.62 69 ARG A C 1
ATOM 526 O O . ARG A 1 69 ? -28.622 12.883 -1.503 1.00 84.62 69 ARG A O 1
ATOM 533 N N . VAL A 1 70 ? -26.515 13.373 -0.817 1.00 83.38 70 VAL A N 1
ATOM 534 C CA . VAL A 1 70 ? -26.238 14.459 -1.769 1.00 83.38 70 VAL A CA 1
ATOM 535 C C . VAL A 1 70 ? -25.561 13.925 -3.028 1.00 83.38 70 VAL A C 1
ATOM 537 O O . VAL A 1 70 ? -26.080 14.113 -4.121 1.00 83.38 70 VAL A O 1
ATOM 540 N N . ALA A 1 71 ? -24.478 13.163 -2.861 1.00 79.25 71 ALA A N 1
ATOM 541 C CA . ALA A 1 71 ? -23.663 12.631 -3.957 1.00 79.25 71 ALA A CA 1
ATOM 542 C C . ALA A 1 71 ? -23.371 11.131 -3.772 1.00 79.25 71 ALA A C 1
ATOM 544 O O . ALA A 1 71 ? -23.429 10.610 -2.650 1.00 79.25 71 ALA A O 1
ATOM 545 N N . ASN A 1 72 ? -23.065 10.411 -4.856 1.00 74.25 72 ASN A N 1
ATOM 546 C CA . ASN A 1 72 ? -22.756 8.970 -4.832 1.00 74.25 72 ASN A CA 1
ATOM 547 C C . ASN A 1 72 ? -21.359 8.660 -5.384 1.00 74.25 72 ASN A C 1
ATOM 549 O O . ASN A 1 72 ? -20.872 9.358 -6.258 1.00 74.25 72 ASN A O 1
ATOM 553 N N . ALA A 1 73 ? -20.785 7.520 -4.978 1.00 60.38 73 ALA A N 1
ATOM 554 C CA . ALA A 1 73 ? -19.461 7.018 -5.379 1.00 60.38 73 ALA A CA 1
ATOM 555 C C . ALA A 1 73 ? -19.173 7.016 -6.893 1.00 60.38 73 ALA A C 1
ATOM 557 O O . ALA A 1 73 ? -18.025 6.966 -7.320 1.00 60.38 73 ALA A O 1
ATOM 558 N N . THR A 1 74 ? -20.214 7.006 -7.731 1.00 52.00 74 THR A N 1
ATOM 559 C CA . THR A 1 74 ? -20.074 7.088 -9.193 1.00 52.00 74 THR A CA 1
ATOM 560 C C . THR A 1 74 ? -19.541 8.437 -9.675 1.00 52.00 74 THR A C 1
ATOM 562 O O . THR A 1 74 ? -19.140 8.533 -10.831 1.00 52.00 74 THR A O 1
ATOM 565 N N . GLU A 1 75 ? -19.562 9.449 -8.810 1.00 55.94 75 GLU A N 1
ATOM 566 C CA . GLU A 1 75 ? -19.058 10.805 -9.044 1.00 55.94 75 GLU A CA 1
ATOM 567 C C . GLU A 1 75 ? -17.640 11.001 -8.464 1.00 55.94 75 GLU A C 1
ATOM 569 O O . GLU A 1 75 ? -16.973 11.950 -8.851 1.00 55.94 75 GLU A O 1
ATOM 574 N N . GLY A 1 76 ? -17.145 10.077 -7.624 1.00 54.75 76 GLY A N 1
ATOM 575 C CA . GLY A 1 76 ? -15.800 10.095 -7.028 1.00 54.75 76 GLY A CA 1
ATOM 576 C C . GLY A 1 76 ? -15.761 9.443 -5.637 1.00 54.75 76 GLY A C 1
ATOM 577 O O . GLY A 1 76 ? -16.807 9.138 -5.066 1.00 54.75 76 GLY A O 1
ATOM 578 N N . ALA A 1 77 ? -14.562 9.225 -5.090 1.00 60.25 77 ALA A N 1
ATOM 579 C CA . ALA A 1 77 ? -14.368 9.009 -3.654 1.00 60.25 77 ALA A CA 1
ATOM 580 C C . ALA A 1 77 ? -14.077 10.353 -3.005 1.00 60.25 77 ALA A C 1
ATOM 582 O O . ALA A 1 77 ? -13.148 11.050 -3.409 1.00 60.25 77 ALA A O 1
ATOM 583 N N . PHE A 1 78 ? -14.882 10.693 -2.006 1.00 64.38 78 PHE A N 1
ATOM 584 C CA . PHE A 1 78 ? -14.846 11.987 -1.346 1.00 64.38 78 PHE A CA 1
ATOM 585 C C . PHE A 1 78 ? -14.029 11.861 -0.065 1.00 64.38 78 PHE A C 1
ATOM 587 O O . PHE A 1 78 ? -14.410 11.121 0.849 1.00 64.38 78 PHE A O 1
ATOM 594 N N . THR A 1 79 ? -12.896 12.555 -0.008 1.00 72.25 79 THR A N 1
ATOM 595 C CA . THR A 1 79 ? -12.026 12.576 1.175 1.00 72.25 79 THR A CA 1
ATOM 596 C C . THR A 1 79 ? -12.211 13.853 1.985 1.00 72.25 79 THR A C 1
ATOM 598 O O . THR A 1 79 ? -11.991 13.828 3.194 1.00 72.25 79 THR A O 1
ATOM 601 N N . ILE A 1 80 ? -12.689 14.933 1.357 1.00 83.25 80 ILE A N 1
ATOM 602 C CA . ILE A 1 80 ? -12.955 16.214 2.009 1.00 83.25 80 ILE A CA 1
ATOM 603 C C . ILE A 1 80 ? -14.225 16.889 1.482 1.00 83.25 80 ILE A C 1
ATOM 605 O O . ILE A 1 80 ? -14.594 16.725 0.316 1.00 83.25 80 ILE A O 1
ATOM 609 N N . VAL A 1 81 ? -14.900 17.637 2.357 1.00 88.44 81 VAL A N 1
ATOM 610 C CA . VAL A 1 81 ? -16.051 18.483 2.028 1.00 88.44 81 VAL A CA 1
ATOM 611 C C . VAL A 1 81 ? -15.960 19.812 2.778 1.00 88.44 81 VAL A C 1
ATOM 613 O O . VAL A 1 81 ? -15.570 19.834 3.940 1.00 88.44 81 VAL A O 1
ATOM 616 N N . ALA A 1 82 ? -16.361 20.897 2.125 1.00 90.19 82 ALA A N 1
ATOM 617 C CA . ALA A 1 82 ? -16.557 22.213 2.720 1.00 90.19 82 ALA A CA 1
ATOM 618 C C . ALA A 1 82 ? -17.951 22.749 2.366 1.00 90.19 82 ALA A C 1
ATOM 620 O O . ALA A 1 82 ? -18.589 22.266 1.427 1.00 90.19 82 ALA A O 1
ATOM 621 N N . VAL A 1 83 ? -18.425 23.719 3.149 1.00 90.38 83 VAL A N 1
ATOM 622 C CA . VAL A 1 83 ? -19.762 24.319 3.034 1.00 90.38 83 VAL A CA 1
ATOM 623 C C . VAL A 1 83 ? -19.610 25.822 2.821 1.00 90.38 83 VAL A C 1
ATOM 625 O O . VAL A 1 83 ? -18.857 26.456 3.558 1.00 90.38 83 VAL A O 1
ATOM 628 N N . GLY A 1 84 ? -20.333 26.386 1.858 1.00 88.88 84 GLY A N 1
ATOM 629 C CA . GLY A 1 84 ? -20.348 27.823 1.576 1.00 88.88 84 GLY A CA 1
ATOM 630 C C . GLY A 1 84 ? -21.372 28.167 0.499 1.00 88.88 84 GLY A C 1
ATOM 631 O O . GLY A 1 84 ? -21.804 27.281 -0.222 1.00 88.88 84 GLY A O 1
ATOM 632 N N . ASP A 1 85 ? -21.783 29.426 0.416 1.00 90.06 85 ASP A N 1
ATOM 633 C CA . ASP A 1 85 ? -22.695 29.926 -0.623 1.00 90.06 85 ASP A CA 1
ATOM 634 C C . ASP A 1 85 ? -21.873 30.262 -1.878 1.00 90.06 85 ASP A C 1
ATOM 636 O O . ASP A 1 85 ? -21.190 31.284 -1.910 1.00 90.06 85 ASP A O 1
ATOM 640 N N . VAL A 1 86 ? -21.822 29.345 -2.850 1.00 90.44 86 VAL A N 1
ATOM 641 C CA . VAL A 1 86 ? -20.886 29.435 -3.984 1.00 90.44 86 VAL A CA 1
ATOM 642 C C . VAL A 1 86 ? -21.498 30.200 -5.158 1.00 90.44 86 VAL A C 1
ATOM 644 O O . VAL A 1 86 ? -20.759 30.806 -5.927 1.00 90.44 86 VAL A O 1
ATOM 647 N N . ASP A 1 87 ? -22.818 30.214 -5.325 1.00 88.94 87 ASP A N 1
ATOM 648 C CA . ASP A 1 87 ? -23.490 30.989 -6.381 1.00 88.94 87 ASP A CA 1
ATOM 649 C C . ASP A 1 87 ? -24.213 32.252 -5.882 1.00 88.94 87 ASP A C 1
ATOM 651 O O . ASP A 1 87 ? -24.860 32.956 -6.667 1.00 88.94 87 ASP A O 1
ATOM 655 N N . GLY A 1 88 ? -24.068 32.579 -4.595 1.00 87.19 88 GLY A N 1
ATOM 656 C CA . GLY A 1 88 ? -24.586 33.804 -3.993 1.00 87.19 88 GLY A CA 1
ATOM 657 C C . GLY A 1 88 ? -26.109 33.816 -3.857 1.00 87.19 88 GLY A C 1
ATOM 658 O O . GLY A 1 88 ? -26.716 34.897 -3.794 1.00 87.19 88 GLY A O 1
ATOM 659 N N . ASP A 1 89 ? -26.757 32.649 -3.867 1.00 87.75 89 ASP A N 1
ATOM 660 C CA . ASP A 1 89 ? -28.209 32.519 -3.771 1.00 87.75 89 ASP A CA 1
ATOM 661 C C . ASP A 1 89 ? -28.733 32.423 -2.320 1.00 87.75 89 ASP A C 1
ATOM 663 O O . ASP A 1 89 ? -29.951 32.481 -2.097 1.00 87.75 89 ASP A O 1
ATOM 667 N N . ALA A 1 90 ? -27.813 32.438 -1.346 1.00 86.56 90 ALA A N 1
ATOM 668 C CA . ALA A 1 90 ? -28.004 32.291 0.097 1.00 86.56 90 ALA A CA 1
ATOM 669 C C . ALA A 1 90 ? -28.356 30.873 0.584 1.00 86.56 90 ALA A C 1
ATOM 671 O O . ALA A 1 90 ? -28.487 30.667 1.801 1.00 86.56 90 ALA A O 1
ATOM 672 N N . ASP A 1 91 ? -28.485 29.888 -0.303 1.00 88.44 91 ASP A N 1
ATOM 673 C CA . ASP A 1 91 ? -28.500 28.477 0.062 1.00 88.44 91 ASP A CA 1
ATOM 674 C C . ASP A 1 91 ? -27.039 28.000 0.221 1.00 88.44 91 ASP A C 1
ATOM 676 O O . ASP A 1 91 ? -26.175 28.218 -0.617 1.00 88.44 91 ASP A O 1
ATOM 680 N N . LEU A 1 92 ? -26.715 27.351 1.347 1.00 90.88 92 LEU A N 1
ATOM 681 C CA . LEU A 1 92 ? -25.354 26.842 1.545 1.00 90.88 92 LEU A CA 1
ATOM 682 C C . LEU A 1 92 ? -25.104 25.618 0.654 1.00 90.88 92 LEU A C 1
ATOM 684 O O . LEU A 1 92 ? -25.768 24.586 0.817 1.00 90.88 92 LEU A O 1
ATOM 688 N N . ASP A 1 93 ? -24.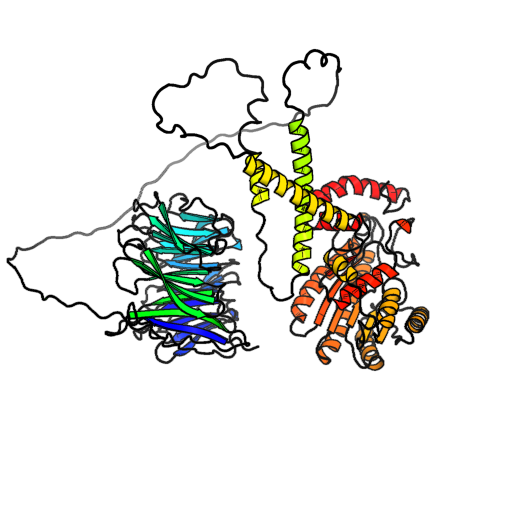099 25.712 -0.208 1.00 91.75 93 ASP A N 1
ATOM 689 C CA . ASP A 1 93 ? -23.635 24.659 -1.105 1.00 91.75 93 ASP A CA 1
ATOM 690 C C . ASP A 1 93 ? -22.543 23.795 -0.485 1.00 91.75 93 ASP A C 1
ATOM 692 O O . ASP A 1 93 ? -21.976 24.106 0.568 1.00 91.75 93 ASP A O 1
ATOM 696 N N . LEU A 1 94 ? -22.218 22.693 -1.171 1.00 92.12 94 LEU A N 1
ATOM 697 C CA . LEU A 1 94 ? -21.100 21.827 -0.807 1.00 92.12 94 LEU A CA 1
ATOM 698 C C . LEU A 1 94 ? -20.036 21.817 -1.899 1.00 92.12 94 LEU A C 1
ATOM 700 O O . LEU A 1 94 ? -20.338 21.532 -3.056 1.00 92.12 94 LEU A O 1
ATOM 704 N N . VAL A 1 95 ? -18.773 21.985 -1.520 1.00 91.06 95 VAL A N 1
ATOM 705 C CA . VAL A 1 95 ? -17.633 21.681 -2.395 1.00 91.06 95 VAL A CA 1
ATOM 706 C C . VAL A 1 95 ? -16.918 20.459 -1.848 1.00 91.06 95 VAL A C 1
ATOM 708 O O . VAL A 1 95 ? -16.692 20.343 -0.645 1.00 91.06 95 VAL A O 1
ATOM 711 N N . SER A 1 96 ? -16.579 19.519 -2.720 1.00 89.25 96 SER A N 1
ATOM 712 C CA . SER A 1 96 ? -15.920 18.278 -2.342 1.00 89.25 96 SER A CA 1
ATOM 713 C C . SER A 1 96 ? -14.720 17.964 -3.223 1.00 89.25 96 SER A C 1
ATOM 715 O O . SER A 1 96 ? -14.650 18.356 -4.390 1.00 89.25 96 SER A O 1
ATOM 717 N N . ALA A 1 97 ? -13.766 17.238 -2.648 1.00 85.06 97 ALA A N 1
ATOM 718 C CA . ALA A 1 97 ? -12.610 16.718 -3.362 1.00 85.06 97 ALA A CA 1
ATOM 719 C C . ALA A 1 97 ? -12.218 15.334 -2.821 1.00 85.06 97 ALA A C 1
ATOM 721 O O . ALA A 1 97 ? -12.613 14.934 -1.718 1.00 85.06 97 ALA A O 1
ATOM 722 N N . GLY A 1 98 ? -11.439 14.590 -3.606 1.00 73.00 98 GLY A N 1
ATOM 723 C CA . GLY A 1 98 ? -10.807 13.367 -3.127 1.00 73.00 98 GLY A CA 1
ATOM 724 C C . GLY A 1 98 ? -9.998 12.608 -4.167 1.00 73.00 98 GLY A C 1
ATOM 725 O O . GLY A 1 98 ? -9.438 13.202 -5.082 1.00 73.00 98 GLY A O 1
ATOM 726 N N . ASP A 1 99 ? -9.906 11.288 -4.002 1.00 61.16 99 ASP A N 1
ATOM 727 C CA . ASP A 1 99 ? -8.944 10.420 -4.706 1.00 61.16 99 ASP A CA 1
ATOM 728 C C . ASP A 1 99 ? -9.196 10.267 -6.220 1.00 61.16 99 ASP A C 1
ATOM 730 O O . ASP A 1 99 ? -8.450 9.566 -6.902 1.00 61.16 99 ASP A O 1
ATOM 734 N N . PHE A 1 100 ? -10.257 10.874 -6.754 1.00 59.16 100 PHE A N 1
ATOM 735 C CA . PHE A 1 100 ? -10.650 10.753 -8.156 1.00 59.16 100 PHE A CA 1
ATOM 736 C C . PHE A 1 100 ? -10.601 12.096 -8.864 1.00 59.16 100 PHE A C 1
ATOM 738 O O . PHE A 1 100 ? -11.646 12.630 -9.213 1.00 59.16 100 PHE A O 1
ATOM 745 N N . ASP A 1 101 ? -9.391 12.591 -9.115 1.00 67.81 101 ASP A N 1
ATOM 746 C CA . ASP A 1 101 ? -9.060 13.563 -10.158 1.00 67.81 101 ASP A CA 1
ATOM 747 C C . ASP A 1 101 ? -9.968 14.815 -10.288 1.00 67.81 101 ASP A C 1
ATOM 749 O O . ASP A 1 101 ? -9.914 15.470 -11.324 1.00 67.81 101 ASP A O 1
ATOM 753 N N . ALA A 1 102 ? -10.821 15.175 -9.324 1.00 81.69 102 ALA A N 1
ATOM 754 C CA . ALA A 1 102 ? -11.843 16.206 -9.502 1.00 81.69 102 ALA A CA 1
ATOM 755 C C . ALA A 1 102 ? -12.200 16.935 -8.206 1.00 81.69 102 ALA A C 1
ATOM 757 O O . ALA A 1 102 ? -12.285 16.342 -7.130 1.00 81.69 102 ALA A O 1
ATOM 758 N N . ILE A 1 103 ? -12.469 18.229 -8.365 1.00 88.50 103 ILE A N 1
ATOM 759 C CA . ILE A 1 103 ? -13.113 19.080 -7.367 1.00 88.50 103 ILE A CA 1
ATOM 760 C C . ILE A 1 103 ? -14.523 19.339 -7.883 1.00 88.50 103 ILE A C 1
ATOM 762 O O . ILE A 1 103 ? -14.700 19.763 -9.031 1.00 88.50 103 ILE A O 1
ATOM 766 N N . LEU A 1 104 ? -15.516 19.037 -7.056 1.00 89.31 104 LEU A N 1
ATOM 767 C CA . LEU A 1 104 ? -16.924 19.066 -7.423 1.00 89.31 104 LEU A CA 1
ATOM 768 C C . LEU A 1 104 ? -17.668 20.063 -6.546 1.00 89.31 104 LEU A C 1
ATOM 770 O O . LEU A 1 104 ? -17.490 20.081 -5.331 1.00 89.31 104 LEU A O 1
ATOM 774 N N . TRP A 1 105 ? -18.530 20.854 -7.169 1.00 91.69 105 TRP A N 1
ATOM 775 C CA . TRP A 1 105 ? -19.468 21.736 -6.489 1.00 91.69 105 TRP A CA 1
ATOM 776 C C . TRP A 1 105 ? -20.868 21.137 -6.603 1.00 91.69 105 TRP A C 1
ATOM 778 O O . TRP A 1 105 ? -21.319 20.789 -7.694 1.00 91.69 105 TRP A O 1
ATOM 788 N N . HIS A 1 106 ? -21.530 20.959 -5.468 1.00 91.31 106 HIS A N 1
ATOM 789 C CA . HIS A 1 106 ? -22.889 20.457 -5.350 1.00 91.31 106 HIS A CA 1
ATOM 790 C C . HIS A 1 106 ? -23.784 21.622 -4.923 1.00 91.31 106 HIS A C 1
ATOM 792 O O . HIS A 1 106 ? -23.876 21.933 -3.736 1.00 91.31 106 HIS A O 1
ATOM 798 N N . GLU A 1 107 ? -24.423 22.231 -5.914 1.00 91.88 107 GLU A N 1
ATOM 799 C CA . GLU A 1 107 ? -25.317 23.383 -5.775 1.00 91.88 107 GLU A CA 1
ATOM 800 C C . GLU A 1 107 ? -26.598 22.949 -5.050 1.00 91.88 107 GLU A C 1
ATOM 802 O O . GLU A 1 107 ? -27.246 21.963 -5.424 1.00 91.88 107 GLU A O 1
ATOM 807 N N . ASN A 1 108 ? -26.956 23.652 -3.987 1.00 91.06 108 ASN A N 1
ATOM 808 C CA . ASN A 1 108 ? -28.029 23.318 -3.077 1.00 91.06 108 ASN A CA 1
ATOM 809 C C . ASN A 1 108 ? -29.308 24.058 -3.455 1.00 91.06 108 ASN A C 1
ATOM 811 O O . ASN A 1 108 ? -29.464 25.239 -3.217 1.00 91.06 108 ASN A O 1
ATOM 815 N N . HIS A 1 109 ? -30.307 23.335 -3.954 1.00 87.25 109 HIS A N 1
ATOM 816 C CA . HIS A 1 109 ? -31.625 23.923 -4.201 1.00 87.25 109 HIS A CA 1
ATOM 817 C C . HIS A 1 109 ? -32.533 23.622 -3.008 1.00 87.25 109 HIS A C 1
ATOM 819 O O . HIS A 1 109 ? -33.288 22.632 -3.041 1.00 87.25 109 HIS A O 1
ATOM 825 N N . GLN A 1 110 ? -32.471 24.451 -1.961 1.00 77.69 110 GLN A N 1
ATOM 826 C CA . GLN A 1 110 ? -33.310 24.382 -0.751 1.00 77.69 110 GLN A CA 1
ATOM 827 C C . GLN A 1 110 ? -33.269 23.025 -0.021 1.00 77.69 110 GLN A C 1
ATOM 829 O O . GLN A 1 110 ? -34.274 22.524 0.497 1.00 77.69 110 GLN A O 1
ATOM 834 N N . GLY A 1 111 ? -32.127 22.344 -0.054 1.00 72.94 111 GLY A N 1
ATOM 835 C CA . GLY A 1 111 ? -31.892 21.036 0.555 1.00 72.94 111 GLY A CA 1
ATOM 836 C C . GLY A 1 111 ? -32.576 19.861 -0.156 1.00 72.94 111 GLY A C 1
ATOM 837 O O . GLY A 1 111 ? -32.595 18.748 0.390 1.00 72.94 111 GLY A O 1
ATOM 838 N N . ILE A 1 112 ? -33.185 20.074 -1.333 1.00 74.94 112 ILE A N 1
ATOM 839 C CA . ILE A 1 112 ? -34.000 19.069 -2.047 1.00 74.94 112 ILE A CA 1
ATOM 840 C C . ILE A 1 112 ? -33.289 18.522 -3.287 1.00 74.94 112 ILE A C 1
ATOM 842 O O . ILE A 1 112 ? -33.378 17.319 -3.555 1.00 74.94 112 ILE A O 1
ATOM 846 N N . ARG A 1 113 ? -32.633 19.378 -4.076 1.00 85.00 113 ARG A N 1
ATOM 847 C CA . ARG A 1 113 ? -31.906 18.969 -5.289 1.00 85.00 113 ARG A CA 1
ATOM 848 C C . ARG A 1 113 ? -30.469 19.455 -5.218 1.00 85.00 113 ARG A C 1
ATOM 850 O O . ARG A 1 113 ? -30.228 20.521 -4.681 1.00 85.00 113 ARG A O 1
ATOM 857 N N . TRP A 1 114 ? -29.587 18.650 -5.800 1.00 89.31 114 TRP A N 1
ATOM 858 C CA . TRP A 1 114 ? -28.142 18.814 -5.706 1.00 89.31 114 TRP A CA 1
ATOM 859 C C . TRP A 1 114 ? -27.467 18.647 -7.077 1.00 89.31 114 TRP A C 1
ATOM 861 O O . TRP A 1 114 ? -26.805 17.629 -7.311 1.00 89.31 114 TRP A O 1
ATOM 871 N N . PRO A 1 115 ? -27.726 19.531 -8.063 1.00 88.75 115 PRO A N 1
ATOM 872 C CA . PRO A 1 115 ? -26.940 19.533 -9.292 1.00 88.75 115 PRO A CA 1
ATOM 873 C C . PRO A 1 115 ? -25.443 19.622 -8.972 1.00 88.75 115 PRO A C 1
ATOM 875 O O . PRO A 1 115 ? -25.021 20.365 -8.099 1.00 88.75 115 PRO A O 1
ATOM 878 N N . THR A 1 116 ? -24.650 18.788 -9.645 1.00 89.00 116 THR A N 1
ATOM 879 C CA . THR A 1 116 ? -23.203 18.710 -9.424 1.00 89.00 116 THR A CA 1
ATOM 880 C C . THR A 1 116 ? -22.473 19.244 -10.644 1.00 89.00 116 THR A C 1
ATOM 882 O O . THR A 1 116 ? -22.723 18.788 -11.766 1.00 89.00 116 THR A O 1
ATOM 885 N N . HIS A 1 117 ? -21.559 20.175 -10.407 1.00 88.19 117 HIS A N 1
ATOM 886 C CA . HIS A 1 117 ? -20.745 20.855 -11.403 1.00 88.19 117 HIS A CA 1
ATOM 887 C C . HIS A 1 117 ? -19.266 20.564 -11.160 1.00 88.19 117 HIS A C 1
ATOM 889 O O . HIS A 1 117 ? -18.831 20.327 -10.033 1.00 88.19 117 HIS A O 1
ATOM 895 N N . ASP A 1 118 ? -18.483 20.566 -12.235 1.00 88.25 118 ASP A N 1
ATOM 896 C CA . ASP A 1 118 ? -17.035 20.414 -12.132 1.00 88.25 118 ASP A CA 1
ATOM 897 C C . ASP A 1 118 ? -16.402 21.776 -11.828 1.00 88.25 118 ASP A C 1
ATOM 899 O O . ASP A 1 118 ? -16.455 22.672 -12.670 1.00 88.25 118 ASP A O 1
ATOM 903 N N . VAL A 1 119 ? -15.742 21.904 -10.678 1.00 88.56 119 VAL A N 1
ATOM 904 C CA . VAL A 1 119 ? -14.845 23.037 -10.389 1.00 88.56 119 VAL A CA 1
ATOM 905 C C . VAL A 1 119 ? -13.530 22.822 -11.138 1.00 88.56 119 VAL A C 1
ATOM 907 O O . VAL A 1 119 ? -13.043 23.696 -11.854 1.00 88.56 119 VAL A O 1
ATOM 910 N N . ALA A 1 120 ? -12.967 21.613 -11.030 1.00 86.44 120 ALA A N 1
ATOM 911 C CA . ALA A 1 120 ? -11.724 21.242 -11.697 1.00 86.44 120 ALA A CA 1
ATOM 912 C C . ALA A 1 120 ? -11.621 19.732 -11.945 1.00 86.44 120 ALA A C 1
ATOM 914 O O . ALA A 1 120 ? -12.239 18.934 -11.243 1.00 86.44 120 ALA A O 1
ATOM 915 N N . ARG A 1 121 ? -10.810 19.334 -12.938 1.00 81.25 121 ARG A N 1
ATOM 916 C CA . ARG A 1 121 ? -10.514 17.928 -13.272 1.00 81.25 121 ARG A CA 1
ATOM 917 C C . ARG A 1 121 ? -9.027 17.695 -13.573 1.00 81.25 121 ARG A C 1
ATOM 919 O O . ARG A 1 121 ? -8.350 18.600 -14.053 1.00 81.25 121 ARG A O 1
ATOM 926 N N . GLY A 1 122 ? -8.564 16.457 -13.399 1.00 69.00 122 GLY A N 1
ATOM 927 C CA . GLY A 1 122 ? -7.171 16.018 -13.543 1.00 69.00 122 GLY A CA 1
ATOM 928 C C . GLY A 1 122 ? -6.304 16.255 -12.300 1.00 69.00 122 GLY A C 1
ATOM 929 O O . GLY A 1 122 ? -5.111 16.520 -12.454 1.00 69.00 122 GLY A O 1
ATOM 930 N N . LEU A 1 123 ? -6.906 16.237 -11.106 1.00 69.31 123 LEU A N 1
ATOM 931 C CA . LEU A 1 123 ? -6.251 16.512 -9.823 1.00 69.31 123 LEU A CA 1
ATOM 932 C C . LEU A 1 123 ? -6.318 15.320 -8.855 1.00 69.31 123 LEU A C 1
ATOM 934 O O . LEU A 1 123 ? -7.285 15.162 -8.120 1.00 69.31 123 LEU A O 1
ATOM 938 N N . ASP A 1 124 ? -5.278 14.502 -8.805 1.00 65.75 124 ASP A N 1
ATOM 939 C CA . ASP A 1 124 ? -5.085 13.510 -7.751 1.00 65.75 124 ASP A CA 1
ATOM 940 C C . ASP A 1 124 ? -4.486 14.120 -6.463 1.00 65.75 124 ASP A C 1
ATOM 942 O O . ASP A 1 124 ? -3.463 14.813 -6.491 1.00 65.75 124 ASP A O 1
ATOM 946 N N . GLY A 1 125 ? -5.058 13.757 -5.308 1.00 70.88 125 GLY A N 1
ATOM 947 C CA . GLY A 1 125 ? -4.440 13.936 -3.985 1.00 70.88 125 GLY A CA 1
ATOM 948 C C . GLY A 1 125 ? -4.676 15.274 -3.294 1.00 70.88 125 GLY A C 1
ATOM 949 O O . GLY A 1 125 ? -3.753 15.789 -2.657 1.00 70.88 125 GLY A O 1
ATOM 950 N N . THR A 1 126 ? -5.879 15.833 -3.401 1.00 82.44 126 THR A N 1
ATOM 951 C CA . THR A 1 126 ? -6.305 16.948 -2.546 1.00 82.44 126 THR A CA 1
ATOM 952 C C . THR A 1 126 ? -6.469 16.459 -1.104 1.00 82.44 126 THR A C 1
ATOM 954 O O . THR A 1 126 ? -7.237 15.531 -0.844 1.00 82.44 126 THR A O 1
ATOM 957 N N . LEU A 1 127 ? -5.715 17.054 -0.175 1.00 81.75 127 LEU A N 1
ATOM 958 C CA . LEU A 1 127 ? -5.757 16.705 1.254 1.00 81.75 127 LEU A CA 1
ATOM 959 C C . LEU A 1 127 ? -6.547 17.704 2.094 1.00 81.75 127 LEU A C 1
ATOM 961 O O . LEU A 1 127 ? -7.082 17.315 3.129 1.00 81.75 127 LEU A O 1
ATOM 965 N N . ASP A 1 128 ? -6.636 18.952 1.637 1.00 87.44 128 ASP A N 1
ATOM 966 C CA . ASP A 1 128 ? -7.393 19.999 2.312 1.00 87.44 128 ASP A CA 1
ATOM 967 C C . ASP A 1 128 ? -8.059 20.941 1.302 1.00 87.44 128 ASP A C 1
ATOM 969 O O . ASP A 1 128 ? -7.563 21.106 0.179 1.00 87.44 128 ASP A O 1
ATOM 973 N N . LEU A 1 129 ? -9.197 21.512 1.694 1.00 89.25 129 LEU A N 1
ATOM 974 C CA . LEU A 1 129 ? -10.063 22.337 0.859 1.00 89.25 129 LEU A CA 1
ATOM 975 C C . LEU A 1 129 ? -10.745 23.390 1.729 1.00 89.25 129 LEU A C 1
ATOM 977 O O . LEU A 1 129 ? -11.338 23.057 2.754 1.00 89.25 129 LEU A O 1
ATOM 981 N N . GLN A 1 130 ? -10.686 24.641 1.287 1.00 89.56 130 GLN A N 1
ATOM 982 C CA . GLN A 1 130 ? -11.325 25.783 1.932 1.00 89.56 130 GLN A CA 1
ATOM 983 C C . GLN A 1 130 ? -12.136 26.576 0.915 1.00 89.56 130 GLN A C 1
ATOM 985 O O . GLN A 1 130 ? -11.813 26.601 -0.274 1.00 89.56 130 GLN A O 1
ATOM 990 N N . ILE A 1 131 ? -13.187 27.216 1.414 1.00 89.06 131 ILE A N 1
ATOM 991 C CA . ILE A 1 131 ? -14.080 28.070 0.644 1.00 89.06 131 ILE A CA 1
ATOM 992 C C . ILE A 1 131 ? -13.961 29.484 1.224 1.00 89.06 131 ILE A C 1
ATOM 994 O O . ILE A 1 131 ? -14.261 29.684 2.400 1.00 89.06 131 ILE A O 1
ATOM 998 N N . VAL A 1 132 ? -13.464 30.435 0.435 1.00 89.50 132 VAL A N 1
ATOM 999 C CA . VAL A 1 132 ? -13.172 31.812 0.867 1.00 89.50 132 VAL A CA 1
ATOM 1000 C C . VAL A 1 132 ? -13.111 32.727 -0.355 1.00 89.50 132 VAL A C 1
ATOM 1002 O O . VAL A 1 132 ? -12.668 32.279 -1.401 1.00 89.50 132 VAL A O 1
ATOM 1005 N N . ASP A 1 133 ? -13.518 33.987 -0.234 1.00 89.50 133 ASP A N 1
ATOM 1006 C CA . ASP A 1 133 ? -13.298 35.015 -1.267 1.00 89.50 133 ASP A CA 1
ATOM 1007 C C . ASP A 1 133 ? -11.802 35.378 -1.317 1.00 89.50 133 ASP A C 1
ATOM 1009 O O . ASP A 1 133 ? -11.321 36.154 -0.494 1.00 89.50 133 ASP A O 1
ATOM 1013 N N . TYR A 1 134 ? -11.025 34.740 -2.197 1.00 89.19 134 TYR A N 1
ATOM 1014 C CA . TYR A 1 134 ? -9.564 34.837 -2.174 1.00 89.19 134 TYR A CA 1
ATOM 1015 C C . TYR A 1 134 ? -9.039 36.102 -2.864 1.00 89.19 134 TYR A C 1
ATOM 1017 O O . TYR A 1 134 ? -7.976 36.613 -2.485 1.00 89.19 134 TYR A O 1
ATOM 1025 N N . ASP A 1 135 ? -9.719 36.591 -3.900 1.00 86.94 135 ASP A N 1
ATOM 1026 C CA . ASP A 1 135 ? -9.284 37.772 -4.648 1.00 86.94 135 ASP A CA 1
ATOM 1027 C C . ASP A 1 135 ? -10.053 39.067 -4.334 1.00 86.94 135 ASP A C 1
ATOM 1029 O O . ASP A 1 135 ? -9.671 40.131 -4.839 1.00 86.94 135 ASP A O 1
ATOM 1033 N N . GLY A 1 136 ? -10.991 39.008 -3.384 1.00 86.50 136 GLY A N 1
ATOM 1034 C CA . GLY A 1 136 ? -11.673 40.155 -2.794 1.00 86.50 136 GLY A CA 1
ATOM 1035 C C . GLY A 1 136 ? -12.761 40.725 -3.697 1.00 86.50 136 GLY A C 1
ATOM 1036 O O . GLY A 1 136 ? -12.983 41.944 -3.682 1.00 86.50 136 GLY A O 1
ATOM 1037 N N . ASP A 1 137 ? -13.368 39.893 -4.540 1.00 87.88 137 ASP A N 1
ATOM 1038 C CA . ASP A 1 137 ? -14.416 40.293 -5.475 1.00 87.88 137 ASP A CA 1
ATOM 1039 C C . ASP A 1 137 ? -15.845 40.026 -4.968 1.00 87.88 137 ASP A C 1
ATOM 1041 O O . ASP A 1 137 ? -16.806 40.324 -5.683 1.00 87.88 137 ASP A O 1
ATOM 1045 N N . ASP A 1 138 ? -15.974 39.630 -3.694 1.00 87.44 138 ASP A N 1
ATOM 1046 C CA . ASP A 1 138 ? -17.193 39.196 -3.001 1.00 87.44 138 ASP A CA 1
ATOM 1047 C C . ASP A 1 138 ? -17.776 37.866 -3.532 1.00 87.44 138 ASP A C 1
ATOM 1049 O O . ASP A 1 138 ? -18.787 37.398 -2.992 1.00 87.44 138 ASP A O 1
ATOM 1053 N N . ASP A 1 139 ? -17.152 37.229 -4.531 1.00 89.19 139 ASP A N 1
ATOM 1054 C CA . ASP A 1 139 ? -17.506 35.890 -4.984 1.00 89.19 139 ASP A CA 1
ATOM 1055 C C . ASP A 1 139 ? -16.663 34.846 -4.236 1.00 89.19 139 ASP A C 1
ATOM 1057 O O . ASP A 1 139 ? -15.479 34.992 -3.943 1.00 89.19 139 ASP A O 1
ATOM 1061 N N . ILE A 1 140 ? -17.311 33.755 -3.848 1.00 90.31 140 ILE A N 1
ATOM 1062 C CA . ILE A 1 140 ? -16.672 32.748 -3.013 1.00 90.31 140 ILE A CA 1
ATOM 1063 C C . ILE A 1 140 ? -15.813 31.802 -3.869 1.00 90.31 140 ILE A C 1
ATOM 1065 O O . ILE A 1 140 ? -16.332 31.102 -4.745 1.00 90.31 140 ILE A O 1
ATOM 1069 N N . ASP A 1 141 ? -14.517 31.720 -3.555 1.00 92.56 141 ASP A N 1
ATOM 1070 C CA . ASP A 1 141 ? -13.531 30.887 -4.250 1.00 92.56 141 ASP A CA 1
ATOM 1071 C C . ASP A 1 141 ? -13.226 29.575 -3.523 1.00 92.56 141 ASP A C 1
ATOM 1073 O O . ASP A 1 141 ? -13.567 29.364 -2.356 1.00 92.56 141 ASP A O 1
ATOM 1077 N N . VAL A 1 142 ? -12.512 28.678 -4.213 1.00 92.31 142 VAL A N 1
ATOM 1078 C CA . VAL A 1 142 ? -12.051 27.400 -3.651 1.00 92.31 142 VAL A CA 1
ATOM 1079 C C . VAL A 1 142 ? -10.526 27.346 -3.597 1.00 92.31 142 VAL A C 1
ATOM 1081 O O . VAL A 1 142 ? -9.855 27.343 -4.631 1.00 92.31 142 VAL A O 1
ATOM 1084 N N . ILE A 1 143 ? -9.967 27.212 -2.394 1.00 91.06 143 ILE A N 1
ATOM 1085 C CA . ILE A 1 143 ? -8.535 26.983 -2.157 1.00 91.06 143 ILE A CA 1
ATOM 1086 C C . ILE A 1 143 ? -8.304 25.505 -1.857 1.00 91.06 143 ILE A C 1
ATOM 1088 O O . ILE A 1 143 ? -9.029 24.898 -1.071 1.00 91.06 143 ILE A O 1
ATOM 1092 N N . VAL A 1 144 ? -7.268 24.917 -2.458 1.00 90.19 144 VAL A N 1
ATOM 1093 C CA . VAL A 1 144 ? -6.918 23.506 -2.254 1.00 90.19 144 VAL A CA 1
ATOM 1094 C C . VAL A 1 144 ? -5.436 23.276 -1.984 1.00 90.19 144 VAL A C 1
ATOM 1096 O O . VAL A 1 144 ? -4.555 23.881 -2.606 1.00 90.19 144 VAL A O 1
ATOM 1099 N N . ALA A 1 145 ? -5.170 22.308 -1.107 1.00 89.00 145 ALA A N 1
ATOM 1100 C CA . ALA A 1 145 ? -3.852 21.732 -0.872 1.00 89.00 145 ALA A CA 1
ATOM 1101 C C . ALA A 1 145 ? -3.696 20.424 -1.667 1.00 89.00 145 ALA A C 1
ATOM 1103 O O . ALA A 1 145 ? -4.295 19.399 -1.327 1.00 89.00 145 ALA A O 1
ATOM 1104 N N . ASN A 1 146 ? -2.869 20.440 -2.720 1.00 86.00 146 ASN A N 1
ATOM 1105 C CA . ASN A 1 146 ? -2.637 19.283 -3.589 1.00 86.00 146 ASN A CA 1
ATOM 1106 C C . ASN A 1 146 ? -1.307 18.600 -3.256 1.00 86.00 146 ASN A C 1
ATOM 1108 O O . ASN A 1 146 ? -0.234 19.044 -3.677 1.00 86.00 146 ASN A O 1
ATOM 1112 N N . PHE A 1 147 ? -1.381 17.474 -2.550 1.00 81.38 147 PHE A N 1
ATOM 1113 C CA . PHE A 1 147 ? -0.207 16.767 -2.046 1.00 81.38 147 PHE A CA 1
ATOM 1114 C C . PHE A 1 147 ? 0.653 16.157 -3.156 1.00 81.38 147 PHE A C 1
ATOM 1116 O O . PHE A 1 147 ? 1.873 16.282 -3.115 1.00 81.38 147 PHE A O 1
ATOM 1123 N N . PHE A 1 148 ? 0.054 15.509 -4.163 1.00 78.38 148 PHE A N 1
ATOM 1124 C CA . PHE A 1 148 ? 0.831 14.848 -5.226 1.00 78.38 148 PHE A CA 1
ATOM 1125 C C . PHE A 1 148 ? 1.403 15.809 -6.270 1.00 78.38 148 PHE A C 1
ATOM 1127 O O . PHE A 1 148 ? 2.378 15.460 -6.941 1.00 78.38 148 PHE A O 1
ATOM 1134 N N . TYR A 1 149 ? 0.809 16.994 -6.411 1.00 79.62 149 TYR A N 1
ATOM 1135 C CA . TYR A 1 149 ? 1.290 18.032 -7.323 1.00 79.62 149 TYR A CA 1
ATOM 1136 C C . TYR A 1 149 ? 2.216 19.038 -6.650 1.00 79.62 149 TYR A C 1
ATOM 1138 O O . TYR A 1 149 ? 2.834 19.831 -7.356 1.00 79.62 149 TYR A O 1
ATOM 1146 N N . ASP A 1 150 ? 2.369 18.963 -5.324 1.00 84.19 150 ASP A N 1
ATOM 1147 C CA . ASP A 1 150 ? 3.194 19.879 -4.544 1.00 84.19 150 ASP A CA 1
ATOM 1148 C C . ASP A 1 150 ? 2.755 21.345 -4.736 1.00 84.19 150 ASP A C 1
ATOM 1150 O O . ASP A 1 150 ? 3.594 22.236 -4.893 1.00 84.19 150 ASP A O 1
ATOM 1154 N N . THR A 1 151 ? 1.442 21.602 -4.772 1.00 86.00 151 THR A N 1
ATOM 1155 C CA . THR A 1 151 ? 0.883 22.938 -5.045 1.00 86.00 151 THR A CA 1
ATOM 1156 C C . THR A 1 151 ? -0.242 23.324 -4.098 1.00 86.00 151 THR A C 1
ATOM 1158 O O . THR A 1 151 ? -1.113 22.506 -3.800 1.00 86.00 151 THR A O 1
ATOM 1161 N N . VAL A 1 15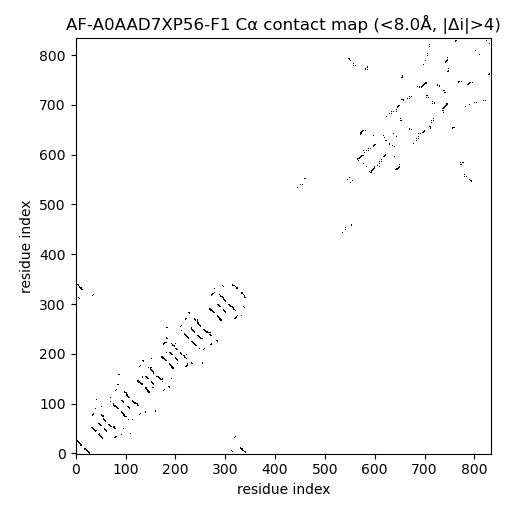2 ? -0.283 24.607 -3.748 1.00 89.06 152 VAL A N 1
ATOM 1162 C CA . VAL A 1 152 ? -1.495 25.281 -3.271 1.00 89.06 152 VAL A CA 1
ATOM 1163 C C . VAL A 1 152 ? -2.117 26.009 -4.458 1.00 89.06 152 VAL A C 1
ATOM 1165 O O . VAL A 1 152 ? -1.429 26.769 -5.151 1.00 89.06 152 VAL A O 1
ATOM 1168 N N . SER A 1 153 ? -3.398 25.766 -4.710 1.00 90.00 153 SER A N 1
ATOM 1169 C CA . SER A 1 153 ? -4.113 26.311 -5.869 1.00 90.00 153 SER A CA 1
ATOM 1170 C C . SER A 1 153 ? -5.412 26.978 -5.435 1.00 90.00 153 SER A C 1
ATOM 1172 O O . SER A 1 153 ? -6.071 26.484 -4.525 1.00 90.00 153 SER A O 1
ATOM 1174 N N . ALA A 1 154 ? -5.779 28.062 -6.112 1.00 91.00 154 ALA A N 1
ATOM 1175 C CA . ALA A 1 154 ? -7.075 28.715 -6.002 1.00 91.00 154 ALA A CA 1
ATOM 1176 C C . ALA A 1 154 ? -7.871 28.516 -7.299 1.00 91.00 154 ALA A C 1
ATOM 1178 O O . ALA A 1 154 ? -7.313 28.534 -8.403 1.00 91.00 154 ALA A O 1
ATOM 1179 N N . TYR A 1 155 ? -9.174 28.333 -7.154 1.00 93.00 155 TYR A N 1
ATOM 1180 C CA . TYR A 1 155 ? -10.155 28.293 -8.227 1.00 93.00 155 TYR A CA 1
ATOM 1181 C C . TYR A 1 155 ? -11.087 29.477 -8.020 1.00 93.00 155 TYR A C 1
ATOM 1183 O O . TYR A 1 155 ? -11.945 29.418 -7.145 1.00 93.00 155 TYR A O 1
ATOM 1191 N N . LEU A 1 156 ? -10.851 30.529 -8.804 1.00 93.00 156 LEU A N 1
ATOM 1192 C CA . LEU A 1 156 ? -11.531 31.814 -8.683 1.00 93.00 156 LEU A CA 1
ATOM 1193 C C . LEU A 1 156 ? -12.898 31.730 -9.345 1.00 93.00 156 LEU A C 1
ATOM 1195 O O . LEU A 1 156 ? -12.961 31.433 -10.542 1.00 93.00 156 LEU A O 1
ATOM 1199 N N . ASN A 1 157 ? -13.957 31.913 -8.583 1.00 93.44 157 ASN A N 1
ATOM 1200 C CA . ASN A 1 157 ? -15.325 31.885 -9.061 1.00 93.44 157 ASN A CA 1
ATOM 1201 C C . ASN A 1 157 ? -15.680 33.209 -9.753 1.00 93.44 157 ASN A C 1
ATOM 1203 O O . ASN A 1 157 ? -14.976 34.198 -9.628 1.00 93.44 157 ASN A O 1
ATOM 1207 N N . ASP A 1 158 ? -16.748 33.219 -10.543 1.00 88.44 158 ASP A N 1
ATOM 1208 C CA . ASP A 1 158 ? -17.287 34.433 -11.170 1.00 88.44 158 ASP A CA 1
ATOM 1209 C C . ASP A 1 158 ? -18.673 34.809 -10.625 1.00 88.44 158 ASP A C 1
ATOM 1211 O O . ASP A 1 158 ? -19.445 35.483 -11.317 1.00 88.44 158 ASP A O 1
ATOM 1215 N N . GLY A 1 159 ? -19.021 34.257 -9.458 1.00 84.94 159 GLY A N 1
ATOM 1216 C CA . GLY A 1 159 ? -20.331 34.378 -8.815 1.00 84.94 159 GLY A CA 1
ATOM 1217 C C . GLY A 1 159 ? -21.439 33.561 -9.484 1.00 84.94 159 GLY A C 1
ATOM 1218 O O . GLY A 1 159 ? -22.571 33.534 -9.013 1.00 84.94 159 GLY A O 1
ATOM 1219 N N . PHE A 1 160 ? -21.150 32.881 -10.598 1.00 81.12 160 PHE A N 1
ATOM 1220 C CA . PHE A 1 160 ? -22.114 32.055 -11.332 1.00 81.12 160 PHE A CA 1
ATOM 1221 C C . PHE A 1 160 ? -21.633 30.610 -11.508 1.00 81.12 160 PHE A C 1
ATOM 1223 O O . PHE A 1 160 ? -22.184 29.871 -12.335 1.00 81.12 160 PHE A O 1
ATOM 1230 N N . GLY A 1 161 ? -20.603 30.206 -10.759 1.00 79.44 161 GLY A N 1
ATOM 1231 C CA . GLY A 1 161 ? -20.091 28.844 -10.751 1.00 79.44 161 GLY A CA 1
ATOM 1232 C C . GLY A 1 161 ? -19.123 28.517 -11.885 1.00 79.44 161 GLY A C 1
ATOM 1233 O O . GLY A 1 161 ? -18.940 27.340 -12.220 1.00 79.44 161 GLY A O 1
ATOM 1234 N N . THR A 1 162 ? -18.515 29.526 -12.517 1.00 87.19 162 THR A N 1
ATOM 1235 C CA . THR A 1 162 ? -17.405 29.324 -13.456 1.00 87.19 162 THR A CA 1
ATOM 1236 C C . THR A 1 162 ? -16.079 29.608 -12.767 1.00 87.19 162 THR A C 1
ATOM 1238 O O . THR A 1 162 ? -15.801 30.735 -12.384 1.00 87.19 162 THR A O 1
ATOM 1241 N N . PHE A 1 163 ? -15.207 28.600 -12.716 1.00 92.31 163 PHE A N 1
ATOM 1242 C CA . PHE A 1 163 ? -13.953 28.694 -11.973 1.00 92.31 163 PHE A CA 1
ATOM 1243 C C . PHE A 1 163 ? -12.720 28.893 -12.866 1.00 92.31 163 PHE A C 1
ATOM 1245 O O . PHE A 1 163 ? -12.488 28.149 -13.828 1.00 92.31 163 PHE A O 1
ATOM 1252 N N . ALA A 1 164 ? -11.871 29.857 -12.516 1.00 91.62 164 ALA A N 1
ATOM 1253 C CA . ALA A 1 164 ? -10.581 30.120 -13.138 1.00 91.62 164 ALA A CA 1
ATOM 1254 C C . ALA A 1 164 ? -9.423 29.629 -12.253 1.00 91.62 164 ALA A C 1
ATOM 1256 O O . ALA A 1 164 ? -9.265 30.032 -11.107 1.00 91.62 164 ALA A O 1
ATOM 1257 N N . TYR A 1 165 ? -8.560 28.774 -12.806 1.00 90.69 165 TYR A N 1
ATOM 1258 C CA . TYR A 1 165 ? -7.397 28.250 -12.084 1.00 90.69 165 TYR A CA 1
ATOM 1259 C C . TYR A 1 165 ? -6.310 29.313 -11.865 1.00 90.69 165 TYR A C 1
ATOM 1261 O O . TYR A 1 165 ? -5.827 29.929 -12.825 1.00 90.69 165 TYR A O 1
ATOM 1269 N N . ARG A 1 166 ? -5.828 29.418 -10.624 1.00 88.06 166 ARG A N 1
ATOM 1270 C CA . ARG A 1 166 ? -4.648 30.187 -10.221 1.00 88.06 166 ARG A CA 1
ATOM 1271 C C . ARG A 1 166 ? -3.746 29.339 -9.322 1.00 88.06 166 ARG A C 1
ATOM 1273 O O . ARG A 1 166 ? -4.166 28.790 -8.312 1.00 88.06 166 ARG A O 1
ATOM 1280 N N . GLU A 1 167 ? -2.468 29.253 -9.673 1.00 88.50 167 GLU A N 1
ATOM 1281 C CA . GLU A 1 167 ? -1.458 28.655 -8.796 1.00 88.50 167 GLU A CA 1
ATOM 1282 C C . GLU A 1 167 ? -1.004 29.700 -7.770 1.00 88.50 167 GLU A C 1
ATOM 1284 O O . GLU A 1 167 ? -0.547 30.775 -8.163 1.00 88.50 167 GLU A O 1
ATOM 1289 N N . ILE A 1 168 ? -1.136 29.395 -6.476 1.00 84.88 168 ILE A N 1
ATOM 1290 C CA . ILE A 1 168 ? -0.683 30.273 -5.386 1.00 84.88 168 ILE A CA 1
ATOM 1291 C C . ILE A 1 168 ? 0.787 29.986 -5.079 1.00 84.88 168 ILE A C 1
ATOM 1293 O O . ILE A 1 168 ? 1.610 30.898 -5.013 1.00 84.88 168 ILE A O 1
ATOM 1297 N N . SER A 1 169 ? 1.141 28.708 -4.920 1.00 81.19 169 SER A N 1
ATOM 1298 C CA . SER A 1 169 ? 2.501 28.306 -4.562 1.00 81.19 169 SER A CA 1
ATOM 1299 C C . SER A 1 169 ? 2.825 26.878 -4.988 1.00 81.19 169 SER A C 1
ATOM 1301 O O . SER A 1 169 ? 1.950 26.014 -5.026 1.00 81.19 169 SER A O 1
ATOM 1303 N N . THR A 1 170 ? 4.115 26.617 -5.223 1.00 77.75 170 THR A N 1
ATOM 1304 C CA . THR A 1 170 ? 4.680 25.267 -5.316 1.00 77.75 170 THR A CA 1
ATOM 1305 C C . THR A 1 170 ? 5.410 24.925 -4.013 1.00 77.75 170 THR A C 1
ATOM 1307 O O . THR A 1 170 ? 6.501 25.448 -3.754 1.00 77.75 170 THR A O 1
ATOM 1310 N N . MET A 1 171 ? 4.844 24.033 -3.202 1.00 73.12 171 MET A N 1
ATOM 1311 C CA . MET A 1 171 ? 5.396 23.580 -1.927 1.00 73.12 171 MET A CA 1
ATOM 1312 C C . MET A 1 171 ? 5.348 22.054 -1.857 1.00 73.12 171 MET A C 1
ATOM 1314 O O . MET A 1 171 ? 4.283 21.450 -1.926 1.00 73.12 171 MET A O 1
ATOM 1318 N N . LEU A 1 172 ? 6.519 21.423 -1.705 1.00 69.19 172 LEU A N 1
ATOM 1319 C CA . LEU A 1 172 ? 6.592 19.960 -1.660 1.00 69.19 172 LEU A CA 1
ATOM 1320 C C . LEU A 1 172 ? 5.810 19.420 -0.452 1.00 69.19 172 LEU A C 1
ATOM 1322 O O . LEU A 1 172 ? 6.123 19.780 0.689 1.00 69.19 172 LEU A O 1
ATOM 1326 N N . GLY A 1 173 ? 4.868 18.512 -0.702 1.00 72.62 173 GLY A N 1
ATOM 1327 C CA . GLY A 1 173 ? 4.081 17.787 0.293 1.00 72.62 173 GLY A CA 1
ATOM 1328 C C . GLY A 1 173 ? 3.184 18.662 1.161 1.00 72.62 173 GLY A C 1
ATOM 1329 O O . GLY A 1 173 ? 3.177 18.467 2.376 1.00 72.62 173 GLY A O 1
ATOM 1330 N N . VAL A 1 174 ? 2.493 19.635 0.564 1.00 82.69 174 VAL A N 1
ATOM 1331 C CA . VAL A 1 174 ? 1.460 20.429 1.248 1.00 82.69 174 VAL A CA 1
ATOM 1332 C C . VAL A 1 174 ? 0.340 19.530 1.778 1.00 82.69 174 VAL A C 1
ATOM 1334 O O . VAL A 1 174 ? -0.056 18.577 1.104 1.00 82.69 174 VAL A O 1
ATOM 1337 N N . VAL A 1 175 ? -0.141 19.810 2.988 1.00 83.44 175 VAL A N 1
ATOM 1338 C CA . VAL A 1 175 ? -1.174 19.003 3.659 1.00 83.44 175 VAL A CA 1
ATOM 1339 C C . VAL A 1 175 ? -2.392 19.791 4.110 1.00 83.44 175 VAL A C 1
ATOM 1341 O O . VAL A 1 175 ? -3.473 19.221 4.098 1.00 83.44 175 VAL A O 1
ATOM 1344 N N . SER A 1 176 ? -2.236 21.068 4.450 1.00 88.12 176 SER A N 1
ATOM 1345 C CA . SER A 1 176 ? -3.335 21.953 4.846 1.00 88.12 176 SER A CA 1
ATOM 1346 C C . SER A 1 176 ? -3.062 23.366 4.336 1.00 88.12 176 SER A C 1
ATOM 1348 O O . SER A 1 176 ? -1.897 23.773 4.218 1.00 88.12 176 SER A O 1
ATOM 1350 N N . ALA A 1 177 ? -4.126 24.070 3.953 1.00 89.44 177 ALA A N 1
ATOM 1351 C CA . ALA A 1 177 ? -4.075 25.436 3.447 1.00 89.44 177 ALA A CA 1
ATOM 1352 C C . ALA A 1 177 ? -5.325 26.198 3.897 1.00 89.44 177 ALA A C 1
ATOM 1354 O O . ALA A 1 177 ? -6.441 25.743 3.671 1.00 89.44 177 ALA A O 1
ATOM 1355 N N . PHE A 1 178 ? -5.127 27.368 4.497 1.00 89.75 178 PHE A N 1
ATOM 1356 C CA . PHE A 1 178 ? -6.181 28.182 5.089 1.00 89.75 178 PHE A CA 1
ATOM 1357 C C . PHE A 1 178 ? -6.111 29.620 4.574 1.00 89.75 178 PHE A C 1
ATOM 1359 O O . PHE A 1 178 ? -5.025 30.201 4.531 1.00 89.75 178 PHE A O 1
ATOM 1366 N N . GLY A 1 179 ? -7.258 30.175 4.178 1.00 88.44 179 GLY A N 1
ATOM 1367 C CA . GLY A 1 179 ? -7.374 31.558 3.717 1.00 88.44 179 GLY A CA 1
ATOM 1368 C C . GLY A 1 179 ? -7.694 32.510 4.868 1.00 88.44 179 GLY A C 1
ATOM 1369 O O . GLY A 1 179 ? -8.642 32.258 5.608 1.00 88.44 179 GLY A O 1
ATOM 1370 N N . ALA A 1 180 ? -6.901 33.566 5.039 1.00 88.94 180 ALA A N 1
ATOM 1371 C CA . ALA A 1 180 ? -7.164 34.636 6.002 1.00 88.94 180 ALA A CA 1
ATOM 1372 C C . ALA A 1 180 ? -6.380 35.902 5.637 1.00 88.94 180 ALA A C 1
ATOM 1374 O O . ALA A 1 180 ? -5.265 35.801 5.140 1.00 88.94 180 ALA A O 1
ATOM 1375 N N . ASP A 1 181 ? -6.921 37.077 5.944 1.00 90.06 181 ASP A N 1
ATOM 1376 C CA . ASP A 1 181 ? -6.216 38.364 5.857 1.00 90.06 181 ASP A CA 1
ATOM 1377 C C . ASP A 1 181 ? -5.210 38.488 7.019 1.00 90.06 181 ASP A C 1
ATOM 1379 O O . ASP A 1 181 ? -5.580 38.855 8.138 1.00 90.06 181 ASP A O 1
ATOM 1383 N N . VAL A 1 182 ? -3.956 38.078 6.800 1.00 90.12 182 VAL A N 1
ATOM 1384 C CA . VAL A 1 182 ? -2.945 37.983 7.868 1.00 90.12 182 VAL A CA 1
ATOM 1385 C C . VAL A 1 182 ? -2.252 39.319 8.113 1.00 90.12 182 VAL A C 1
ATOM 1387 O O . VAL A 1 182 ? -1.838 39.592 9.246 1.00 90.12 182 VAL A O 1
ATOM 1390 N N . ASP A 1 183 ? -2.107 40.146 7.080 1.00 88.62 183 ASP A N 1
ATOM 1391 C CA . ASP A 1 183 ? -1.444 41.445 7.176 1.00 88.62 183 ASP A CA 1
ATOM 1392 C C . ASP A 1 183 ? -2.389 42.652 7.303 1.00 88.62 183 ASP A C 1
ATOM 1394 O O . ASP A 1 183 ? -1.927 43.795 7.434 1.00 88.62 183 ASP A O 1
ATOM 1398 N N . GLY A 1 184 ? -3.699 42.401 7.346 1.00 86.06 184 GLY A N 1
ATOM 1399 C CA . GLY A 1 184 ? -4.732 43.412 7.539 1.00 86.06 184 GLY A CA 1
ATOM 1400 C C . GLY A 1 184 ? -4.916 44.313 6.320 1.00 86.06 184 GLY A C 1
ATOM 1401 O O . GLY A 1 184 ? -5.408 45.443 6.466 1.00 86.06 184 GLY A O 1
ATOM 1402 N N . ASP A 1 185 ? -4.477 43.873 5.138 1.00 86.56 185 ASP A N 1
ATOM 1403 C CA . ASP A 1 185 ? -4.568 44.634 3.898 1.00 86.56 185 ASP A CA 1
ATOM 1404 C C . ASP A 1 185 ? -5.914 44.477 3.174 1.00 86.56 185 ASP A C 1
ATOM 1406 O O . ASP A 1 185 ? -6.133 45.140 2.156 1.00 86.56 185 ASP A O 1
ATOM 1410 N N . THR A 1 186 ? -6.845 43.716 3.763 1.00 83.44 186 THR A N 1
ATOM 1411 C CA . THR A 1 186 ? -8.184 43.339 3.272 1.00 83.44 186 THR A CA 1
ATOM 1412 C C . THR A 1 186 ? -8.210 42.269 2.187 1.00 83.44 186 THR A C 1
ATOM 1414 O O . THR A 1 186 ? -9.286 41.739 1.904 1.00 83.44 186 THR A O 1
ATOM 1417 N N . SER A 1 187 ? -7.064 41.919 1.610 1.00 85.88 187 SER A N 1
ATOM 1418 C CA . SER A 1 187 ? -6.936 40.789 0.694 1.00 85.88 187 SER A CA 1
ATOM 1419 C C . SER A 1 187 ? -6.800 39.507 1.506 1.00 85.88 187 SER A C 1
ATOM 1421 O O . SER A 1 187 ? -6.169 39.479 2.558 1.00 85.88 187 SER A O 1
ATOM 1423 N N . GLN A 1 188 ? -7.381 38.411 1.025 1.00 89.25 188 GLN A N 1
ATOM 1424 C CA . GLN A 1 188 ? -7.146 37.130 1.676 1.00 89.25 188 GLN A CA 1
ATOM 1425 C C . GLN A 1 188 ? -5.768 36.589 1.294 1.00 89.25 188 GLN A C 1
ATOM 1427 O O . GLN A 1 188 ? -5.437 36.407 0.116 1.00 89.25 188 GLN A O 1
ATOM 1432 N N . ASP A 1 189 ? -4.987 36.262 2.315 1.00 90.38 189 ASP A N 1
ATOM 1433 C CA . ASP A 1 189 ? -3.732 35.545 2.176 1.00 90.38 189 ASP A CA 1
ATOM 1434 C C . ASP A 1 189 ? -3.946 34.046 2.324 1.00 90.38 189 ASP A C 1
ATOM 1436 O O . ASP A 1 189 ? -5.024 33.576 2.691 1.00 90.38 189 ASP A O 1
ATOM 1440 N N . VAL A 1 190 ? -2.887 33.271 2.081 1.00 90.62 190 VAL A N 1
ATOM 1441 C CA . VAL A 1 190 ? -2.912 31.829 2.334 1.00 90.62 190 VAL A CA 1
ATOM 1442 C C . VAL A 1 190 ? -1.828 31.416 3.304 1.00 90.62 190 VAL A C 1
ATOM 1444 O O . VAL A 1 190 ? -0.640 31.624 3.073 1.00 90.62 190 VAL A O 1
ATOM 1447 N N . VAL A 1 191 ? -2.231 30.743 4.369 1.00 90.12 191 VAL A N 1
ATOM 1448 C CA . VAL A 1 191 ? -1.334 30.044 5.282 1.00 90.12 191 VAL A CA 1
ATOM 1449 C C . VAL A 1 191 ? -1.354 28.571 4.915 1.00 90.12 191 VAL A C 1
ATOM 1451 O O . VAL A 1 191 ? -2.417 27.964 4.863 1.00 90.12 191 VAL A O 1
ATOM 1454 N N . ALA A 1 192 ? -0.194 27.976 4.654 1.00 89.44 192 ALA A N 1
ATOM 1455 C CA . ALA A 1 192 ? -0.101 26.562 4.319 1.00 89.44 192 ALA A CA 1
ATOM 1456 C C . ALA A 1 192 ? 0.937 25.829 5.168 1.00 89.44 192 ALA A C 1
ATOM 1458 O O . ALA A 1 192 ? 1.974 26.371 5.569 1.00 89.44 192 ALA A O 1
ATOM 1459 N N . SER A 1 193 ? 0.667 24.547 5.390 1.00 87.12 193 SER A N 1
ATOM 1460 C CA . SER A 1 193 ? 1.572 23.613 6.048 1.00 87.12 193 SER A CA 1
ATOM 1461 C C . SER A 1 193 ? 1.989 22.502 5.088 1.00 87.12 193 SER A C 1
ATOM 1463 O O . SER A 1 193 ? 1.206 22.038 4.256 1.00 87.12 193 SER A O 1
ATOM 1465 N N . ALA A 1 194 ? 3.248 22.063 5.184 1.00 75.81 194 ALA A N 1
ATOM 1466 C CA . ALA A 1 194 ? 3.742 20.959 4.369 1.00 75.81 194 ALA A CA 1
ATOM 1467 C C . ALA A 1 194 ? 4.636 19.992 5.141 1.00 75.81 194 ALA A C 1
ATOM 1469 O O . ALA A 1 194 ? 5.605 20.375 5.802 1.00 75.81 194 ALA A O 1
ATOM 1470 N N . VAL A 1 195 ? 4.384 18.701 4.932 1.00 65.19 195 VAL A N 1
ATOM 1471 C CA . VAL A 1 195 ? 5.068 17.594 5.611 1.00 65.19 195 VAL A CA 1
ATOM 1472 C C . VAL A 1 195 ? 6.519 17.437 5.163 1.00 65.19 195 VAL A C 1
ATOM 1474 O O . VAL A 1 195 ? 7.326 16.894 5.908 1.00 65.19 195 VAL A O 1
ATOM 1477 N N . THR A 1 196 ? 6.894 17.890 3.959 1.00 59.12 196 THR A N 1
ATOM 1478 C CA . THR A 1 196 ? 8.281 17.719 3.468 1.00 59.12 196 THR A CA 1
ATOM 1479 C C . THR A 1 196 ? 9.162 18.962 3.594 1.00 59.12 196 THR A C 1
ATOM 1481 O O . THR A 1 196 ? 10.389 18.842 3.506 1.00 59.12 196 THR A O 1
ATOM 1484 N N . HIS A 1 197 ? 8.558 20.133 3.814 1.00 55.88 197 HIS A N 1
ATOM 1485 C CA . HIS A 1 197 ? 9.269 21.374 4.138 1.00 55.88 197 HIS A CA 1
ATOM 1486 C C . HIS A 1 197 ? 9.328 21.649 5.646 1.00 55.88 197 HIS A C 1
ATOM 1488 O O . HIS A 1 197 ? 10.096 22.512 6.055 1.00 55.88 197 HIS A O 1
ATOM 1494 N N . ASP A 1 198 ? 8.595 20.877 6.457 1.00 62.75 198 ASP A N 1
ATOM 1495 C CA . ASP A 1 198 ? 8.524 20.941 7.921 1.00 62.75 198 ASP A CA 1
ATOM 1496 C C . ASP A 1 198 ? 8.125 22.323 8.504 1.00 62.75 198 ASP A C 1
ATOM 1498 O O . ASP A 1 198 ? 8.164 22.491 9.724 1.00 62.75 198 ASP A O 1
ATOM 1502 N N . TRP A 1 199 ? 7.745 23.303 7.674 1.00 72.31 199 TRP A N 1
ATOM 1503 C CA . TRP A 1 199 ? 7.481 24.696 8.057 1.00 72.31 199 TRP A CA 1
ATOM 1504 C C . TRP A 1 199 ? 6.029 25.104 7.812 1.00 72.31 199 TRP A C 1
ATOM 1506 O O . TRP A 1 199 ? 5.346 24.551 6.949 1.00 72.31 199 TRP A O 1
ATOM 1516 N N . LEU A 1 200 ? 5.608 26.110 8.576 1.00 85.19 200 LEU A N 1
ATOM 1517 C CA . LEU A 1 200 ? 4.403 26.895 8.353 1.00 85.19 200 LEU A CA 1
ATOM 1518 C C . LEU A 1 200 ? 4.788 28.104 7.497 1.00 85.19 200 LEU A C 1
ATOM 1520 O O . LEU A 1 200 ? 5.701 28.848 7.870 1.00 85.19 200 LEU A O 1
ATOM 1524 N N . VAL A 1 201 ? 4.127 28.274 6.357 1.00 86.69 201 VAL A N 1
ATOM 1525 C CA . VAL A 1 201 ? 4.438 29.340 5.401 1.00 86.69 201 VAL A CA 1
ATOM 1526 C C . VAL A 1 201 ? 3.190 30.164 5.147 1.00 86.69 201 VAL A C 1
ATOM 1528 O O . VAL A 1 201 ? 2.120 29.619 4.893 1.00 86.69 201 VAL A O 1
ATOM 1531 N N . TRP A 1 202 ? 3.353 31.477 5.207 1.00 88.94 202 TRP A N 1
ATOM 1532 C CA . TRP A 1 202 ? 2.345 32.458 4.847 1.00 88.94 202 TRP A CA 1
ATOM 1533 C C . TRP A 1 202 ? 2.649 33.006 3.446 1.00 88.94 202 TRP A C 1
ATOM 1535 O O . TRP A 1 202 ? 3.801 33.280 3.096 1.00 88.94 202 TRP A O 1
ATOM 1545 N N . TYR A 1 203 ? 1.613 33.110 2.625 1.00 88.44 203 TYR A N 1
ATOM 1546 C CA . TYR A 1 203 ? 1.636 33.599 1.254 1.00 88.44 203 TYR A CA 1
ATOM 1547 C C . TYR A 1 203 ? 0.737 34.837 1.159 1.00 88.44 203 TYR A C 1
ATOM 1549 O O . TYR A 1 203 ? -0.459 34.671 0.903 1.00 88.44 203 TYR A O 1
ATOM 1557 N N . PRO A 1 204 ? 1.303 36.045 1.345 1.00 87.50 204 PRO A N 1
ATOM 1558 C CA . PRO A 1 204 ? 0.549 37.276 1.176 1.00 87.50 204 PRO A CA 1
ATOM 1559 C C . PRO A 1 204 ? 0.015 37.419 -0.253 1.00 87.50 204 PRO A C 1
ATOM 1561 O O . PRO A 1 204 ? 0.668 36.979 -1.217 1.00 87.50 204 PRO A O 1
ATOM 1564 N N . HIS A 1 205 ? -1.156 38.034 -0.418 1.00 84.75 205 HIS A N 1
ATOM 1565 C CA . HIS A 1 205 ? -1.794 38.159 -1.725 1.00 84.75 205 HIS A CA 1
ATOM 1566 C C . HIS A 1 205 ? -0.898 38.902 -2.732 1.00 84.75 205 HIS A C 1
ATOM 1568 O O . HIS A 1 205 ? -0.598 40.086 -2.624 1.00 84.75 205 HIS A O 1
ATOM 1574 N N . GLY A 1 206 ? -0.477 38.202 -3.791 1.00 78.25 206 GLY A N 1
ATOM 1575 C CA . GLY A 1 206 ? 0.325 38.799 -4.868 1.00 78.25 206 GLY A CA 1
ATOM 1576 C C . GLY A 1 206 ? 1.786 39.103 -4.505 1.00 78.25 206 GLY A C 1
ATOM 1577 O O . GLY A 1 206 ? 2.521 39.615 -5.359 1.00 78.25 206 GLY A O 1
ATOM 1578 N N . GLU A 1 207 ? 2.230 38.742 -3.300 1.00 78.06 207 GLU A N 1
ATOM 1579 C CA . GLU A 1 207 ? 3.609 38.897 -2.838 1.00 78.06 207 GLU A CA 1
ATOM 1580 C C . GLU A 1 207 ? 4.375 37.557 -2.784 1.00 78.06 207 GLU A C 1
ATOM 1582 O O . GLU A 1 207 ? 3.979 36.544 -3.363 1.00 78.06 207 GLU A O 1
ATOM 1587 N N . GLY A 1 208 ? 5.569 37.568 -2.182 1.00 78.62 208 GLY A N 1
ATOM 1588 C CA . GLY A 1 208 ? 6.405 36.380 -2.004 1.00 78.62 208 GLY A CA 1
ATOM 1589 C C . GLY A 1 208 ? 6.164 35.695 -0.659 1.00 78.62 208 GLY A C 1
ATOM 1590 O O . GLY A 1 208 ? 5.788 36.337 0.308 1.00 78.62 208 GLY A O 1
ATOM 1591 N N . ALA A 1 209 ? 6.459 34.396 -0.594 1.00 82.81 209 ALA A N 1
ATOM 1592 C CA . ALA A 1 209 ? 6.297 33.589 0.614 1.00 82.81 209 ALA A CA 1
ATOM 1593 C C . ALA A 1 209 ? 7.129 34.090 1.811 1.00 82.81 209 ALA A C 1
ATOM 1595 O O . ALA A 1 209 ? 8.309 34.432 1.654 1.00 82.81 209 ALA A O 1
ATOM 1596 N N . VAL A 1 210 ? 6.538 34.026 3.005 1.00 82.94 210 VAL A N 1
ATOM 1597 C CA . VAL A 1 210 ? 7.142 34.378 4.293 1.00 82.94 210 VAL A CA 1
ATOM 1598 C C . VAL A 1 210 ? 7.056 33.177 5.239 1.00 82.94 210 VAL A C 1
ATOM 1600 O O . VAL A 1 210 ? 5.992 32.600 5.452 1.00 82.94 210 VAL A O 1
ATOM 1603 N N . ASP A 1 211 ? 8.190 32.783 5.819 1.00 81.62 211 ASP A N 1
ATOM 1604 C CA . ASP A 1 211 ? 8.229 31.701 6.807 1.00 81.62 211 ASP A CA 1
ATOM 1605 C C . ASP A 1 211 ? 7.683 32.213 8.156 1.00 81.62 211 ASP A C 1
ATOM 1607 O O . ASP A 1 211 ? 8.265 33.119 8.758 1.00 81.62 211 ASP A O 1
ATOM 1611 N N . VAL A 1 212 ? 6.597 31.610 8.652 1.00 79.31 212 VAL A N 1
ATOM 1612 C CA . VAL A 1 212 ? 5.987 31.949 9.957 1.00 79.31 212 VAL A CA 1
ATOM 1613 C C . VAL A 1 212 ? 6.788 31.335 11.106 1.00 79.31 212 VAL A C 1
ATOM 1615 O O . VAL A 1 212 ? 6.942 31.921 12.175 1.00 79.31 212 VAL A O 1
ATOM 1618 N N . ASN A 1 213 ? 7.351 30.146 10.881 1.00 75.38 213 ASN A N 1
ATOM 1619 C CA . ASN A 1 213 ? 8.196 29.459 11.849 1.00 75.38 213 ASN A CA 1
ATOM 1620 C C . ASN A 1 213 ? 9.453 28.890 11.174 1.00 75.38 213 ASN A C 1
ATOM 1622 O O . ASN A 1 213 ? 9.424 28.428 10.037 1.00 75.38 213 ASN A O 1
ATOM 1626 N N . TYR A 1 214 ? 10.560 28.882 11.914 1.00 63.47 214 TYR A N 1
ATOM 1627 C CA . TYR A 1 214 ? 11.877 28.436 11.456 1.00 63.47 214 TYR A CA 1
ATOM 1628 C C . TYR A 1 214 ? 12.234 27.011 11.917 1.00 63.47 214 TYR A C 1
ATOM 1630 O O . TYR A 1 214 ? 13.293 26.485 11.551 1.00 63.47 214 TYR A O 1
ATOM 1638 N N . GLU A 1 215 ? 11.387 26.384 12.739 1.00 66.38 215 GLU A N 1
ATOM 1639 C CA . GLU A 1 215 ? 11.613 25.044 13.284 1.00 66.38 215 GLU A CA 1
ATOM 1640 C C . GLU A 1 215 ? 10.864 23.959 12.497 1.00 66.38 215 GLU A C 1
ATOM 1642 O O . GLU A 1 215 ? 9.673 24.113 12.233 1.00 66.38 215 GLU A O 1
ATOM 1647 N N . PRO A 1 216 ? 11.533 22.844 12.139 1.00 59.16 216 PRO A N 1
ATOM 1648 C CA . PRO A 1 216 ? 10.891 21.744 11.442 1.00 59.16 216 PRO A CA 1
ATOM 1649 C C . PRO A 1 216 ? 10.024 20.910 12.402 1.00 59.16 216 PRO A C 1
ATOM 1651 O O . PRO A 1 216 ? 10.572 20.144 13.198 1.00 59.16 216 PRO A O 1
ATOM 1654 N N . LEU A 1 217 ? 8.695 21.051 12.336 1.00 64.38 217 LEU A N 1
ATOM 1655 C CA . LEU A 1 217 ? 7.763 20.431 13.298 1.00 64.38 217 LEU A CA 1
ATOM 1656 C C . LEU A 1 217 ? 6.867 19.331 12.710 1.00 64.38 217 LEU A C 1
ATOM 1658 O O . LEU A 1 217 ? 6.257 18.587 13.472 1.00 64.38 217 LEU A O 1
ATOM 1662 N N . GLY A 1 218 ? 6.798 19.181 11.383 1.00 73.81 218 GLY A N 1
ATOM 1663 C CA . GLY A 1 218 ? 5.882 18.219 10.754 1.00 73.81 218 GLY A CA 1
ATOM 1664 C C . GLY A 1 218 ? 4.422 18.560 11.064 1.00 73.81 218 GLY A C 1
ATOM 1665 O O . GLY A 1 218 ? 3.727 17.793 11.733 1.00 73.81 218 GLY A O 1
ATOM 1666 N N . ILE A 1 219 ? 4.018 19.755 10.631 1.00 81.19 219 ILE A N 1
ATOM 1667 C CA . ILE A 1 219 ? 2.678 20.313 10.827 1.00 81.19 219 ILE A CA 1
ATOM 1668 C C . ILE A 1 219 ? 1.717 19.606 9.869 1.00 81.19 219 ILE A C 1
ATOM 1670 O O . ILE A 1 219 ? 1.961 19.589 8.664 1.00 81.19 219 ILE A O 1
ATOM 1674 N N . ASP A 1 220 ? 0.683 18.985 10.433 1.00 82.94 220 ASP A N 1
ATOM 1675 C CA . ASP A 1 220 ? -0.368 18.264 9.707 1.00 82.94 220 ASP A CA 1
ATOM 1676 C C . ASP A 1 220 ? -1.562 19.191 9.398 1.00 82.94 220 ASP A C 1
ATOM 1678 O O . ASP A 1 220 ? -2.252 18.957 8.411 1.00 82.94 220 ASP A O 1
ATOM 1682 N N . ASP A 1 221 ? -1.790 20.233 10.212 1.00 88.19 221 ASP A N 1
ATOM 1683 C CA . ASP A 1 221 ? -2.893 21.187 10.033 1.00 88.19 221 ASP A CA 1
ATOM 1684 C C . ASP A 1 221 ? -2.564 22.583 10.593 1.00 88.19 221 ASP A C 1
ATOM 1686 O O . ASP A 1 221 ? -1.767 22.718 11.534 1.00 88.19 221 ASP A O 1
ATOM 1690 N N . CYS A 1 222 ? -3.180 23.623 10.030 1.00 90.62 222 CYS A N 1
ATOM 1691 C CA . CYS A 1 222 ? -3.068 25.004 10.498 1.00 90.62 222 CYS A CA 1
ATOM 1692 C C . CYS A 1 222 ? -4.387 25.774 10.358 1.00 90.62 222 CYS A C 1
ATOM 1694 O O . CYS A 1 222 ? -5.149 25.545 9.427 1.00 90.62 222 CYS A O 1
ATOM 1696 N N . TRP A 1 223 ? -4.615 26.729 11.259 1.00 91.44 223 TRP A N 1
ATOM 1697 C CA . TRP A 1 223 ? -5.796 27.595 11.268 1.00 91.44 223 TRP A CA 1
ATOM 1698 C C . TRP A 1 223 ? -5.382 29.038 11.545 1.00 91.44 223 TRP A C 1
ATOM 1700 O O . TRP A 1 223 ? -4.516 29.252 12.393 1.00 91.44 223 TRP A O 1
ATOM 1710 N N . ALA A 1 224 ? -5.997 30.018 10.881 1.00 91.44 224 ALA A N 1
ATOM 1711 C CA . ALA A 1 224 ? -5.723 31.435 11.116 1.00 91.44 224 ALA A CA 1
ATOM 1712 C C . ALA A 1 224 ? -6.938 32.144 11.733 1.00 91.44 224 ALA A C 1
ATOM 1714 O O . ALA A 1 224 ? -8.067 31.969 11.275 1.00 91.44 224 ALA A O 1
ATOM 1715 N N . ALA A 1 225 ? -6.715 32.893 12.812 1.00 91.31 225 ALA A N 1
ATOM 1716 C CA . ALA A 1 225 ? -7.724 33.689 13.507 1.00 91.31 225 ALA A CA 1
ATOM 1717 C C . ALA A 1 225 ? -7.046 34.665 14.481 1.00 91.31 225 ALA A C 1
ATOM 1719 O O . ALA A 1 225 ? -5.974 34.374 14.995 1.00 91.31 225 ALA A O 1
ATOM 1720 N N . ASP A 1 226 ? -7.687 35.791 14.785 1.00 91.75 226 ASP A N 1
ATOM 1721 C CA . ASP A 1 226 ? -7.242 36.717 15.837 1.00 91.75 226 ASP A CA 1
ATOM 1722 C C . ASP A 1 226 ? -7.544 36.118 17.228 1.00 91.75 226 ASP A C 1
ATOM 1724 O O . ASP A 1 226 ? -8.664 36.226 17.742 1.00 91.75 226 ASP A O 1
ATOM 1728 N N . LEU A 1 227 ? -6.572 35.392 17.799 1.00 91.44 227 LEU A N 1
ATOM 1729 C CA . LEU A 1 227 ? -6.770 34.577 19.003 1.00 91.44 227 LEU A CA 1
ATOM 1730 C C . LEU A 1 227 ? -6.935 35.418 20.266 1.00 91.44 227 LEU A C 1
ATOM 1732 O O . LEU A 1 227 ? -7.617 34.972 21.191 1.00 91.44 227 LEU A O 1
ATOM 1736 N N . ASP A 1 228 ? -6.326 36.599 20.330 1.00 90.56 228 ASP A N 1
ATOM 1737 C CA . ASP A 1 228 ? -6.386 37.482 21.496 1.00 90.56 228 ASP A CA 1
ATOM 1738 C C . ASP A 1 228 ? -7.114 38.807 21.281 1.00 90.56 228 ASP A C 1
ATOM 1740 O O . ASP A 1 228 ? -7.172 39.642 22.192 1.00 90.56 228 ASP A O 1
ATOM 1744 N N . ARG A 1 229 ? -7.776 38.942 20.129 1.00 89.94 229 ARG A N 1
ATOM 1745 C CA . ARG A 1 229 ? -8.600 40.091 19.748 1.00 89.94 229 ARG A CA 1
ATOM 1746 C C . ARG A 1 229 ? -7.821 41.397 19.739 1.00 89.94 229 ARG A C 1
ATOM 1748 O O . ARG A 1 229 ? -8.388 42.453 20.058 1.00 89.94 229 ARG A O 1
ATOM 1755 N N . ASP A 1 230 ? -6.533 41.343 19.423 1.00 90.31 230 ASP A N 1
ATOM 1756 C CA . ASP A 1 230 ? -5.706 42.538 19.300 1.00 90.31 230 ASP A CA 1
ATOM 1757 C C . ASP A 1 230 ? -5.789 43.184 17.905 1.00 90.31 230 ASP A C 1
ATOM 1759 O O . ASP A 1 230 ? -5.299 44.303 17.711 1.00 90.31 230 ASP A O 1
ATOM 1763 N N . GLY A 1 231 ? -6.529 42.554 16.988 1.00 88.19 231 GLY A N 1
ATOM 1764 C CA . GLY A 1 231 ? -6.747 42.994 15.618 1.00 88.19 231 GLY A CA 1
ATOM 1765 C C . GLY A 1 231 ? -5.728 42.436 14.629 1.00 88.19 231 GLY A C 1
ATOM 1766 O O . GLY A 1 231 ? -5.874 42.711 13.439 1.00 88.19 231 GLY A O 1
ATOM 1767 N N . ALA A 1 232 ? -4.723 41.683 15.086 1.00 91.94 232 ALA A N 1
ATOM 1768 C CA . ALA A 1 232 ? -3.811 40.937 14.234 1.00 91.94 232 ALA A CA 1
ATOM 1769 C C . ALA A 1 232 ? -4.285 39.487 14.098 1.00 91.94 232 ALA A C 1
ATOM 1771 O O . ALA A 1 232 ? -4.599 38.814 15.076 1.00 91.94 232 ALA A O 1
ATOM 1772 N N . VAL A 1 233 ? -4.327 38.975 12.869 1.00 93.25 233 VAL A N 1
ATOM 1773 C CA . VAL A 1 233 ? -4.635 37.560 12.656 1.00 93.25 233 VAL A CA 1
ATOM 1774 C C . VAL A 1 233 ? -3.424 36.717 13.046 1.00 93.25 233 VAL A C 1
ATOM 1776 O O . VAL A 1 233 ? -2.327 36.882 12.504 1.00 93.25 233 VAL A O 1
ATOM 1779 N N . ASP A 1 234 ? -3.649 35.791 13.974 1.00 93.94 234 ASP A N 1
ATOM 1780 C CA . ASP A 1 234 ? -2.671 34.819 14.444 1.00 93.94 234 ASP A CA 1
ATOM 1781 C C . ASP A 1 234 ? -2.823 33.475 13.730 1.00 93.94 234 ASP A C 1
ATOM 1783 O O . ASP A 1 234 ? -3.817 33.212 13.050 1.00 93.94 234 ASP A O 1
ATOM 1787 N N . ILE A 1 235 ? -1.851 32.578 13.931 1.00 93.69 235 ILE A N 1
ATOM 1788 C CA . ILE A 1 235 ? -1.900 31.221 13.379 1.00 93.69 235 ILE A CA 1
ATOM 1789 C C . ILE A 1 235 ? -1.771 30.171 14.483 1.00 93.69 235 ILE A C 1
ATOM 1791 O O . ILE A 1 235 ? -0.864 30.216 15.311 1.00 93.69 235 ILE A O 1
ATOM 1795 N N . VAL A 1 236 ? -2.630 29.157 14.456 1.00 93.69 236 VAL A N 1
ATOM 1796 C CA . VAL A 1 236 ? -2.521 27.945 15.273 1.00 93.69 236 VAL A CA 1
ATOM 1797 C C . VAL A 1 236 ? -2.033 26.797 14.399 1.00 93.69 236 VAL A C 1
ATOM 1799 O O . VAL A 1 236 ? -2.542 26.582 13.303 1.00 93.69 236 VAL A O 1
ATOM 1802 N N . SER A 1 237 ? -1.050 26.035 14.879 1.00 92.00 237 SER A N 1
ATOM 1803 C CA . SER A 1 237 ? -0.497 24.882 14.159 1.00 92.00 237 SER A CA 1
ATOM 1804 C C . SER A 1 237 ? -0.605 23.591 14.962 1.00 92.00 237 SER A C 1
ATOM 1806 O O . SER A 1 237 ? -0.276 23.588 16.152 1.00 92.00 237 SER A O 1
ATOM 1808 N N . ALA A 1 238 ? -0.946 22.496 14.285 1.00 89.94 238 ALA A N 1
ATOM 1809 C CA . ALA A 1 238 ? -0.973 21.138 14.814 1.00 89.94 238 ALA A CA 1
ATOM 1810 C C . ALA A 1 238 ? 0.189 20.308 14.252 1.00 89.94 238 ALA A C 1
ATOM 1812 O O . ALA A 1 238 ? 0.218 19.971 13.068 1.00 89.94 238 ALA A O 1
ATOM 1813 N N . ALA A 1 239 ? 1.154 19.954 15.096 1.00 88.00 239 ALA A N 1
ATOM 1814 C CA . ALA A 1 239 ? 2.353 19.224 14.708 1.00 88.00 239 ALA A CA 1
ATOM 1815 C C . ALA A 1 239 ? 2.297 17.764 15.163 1.00 88.00 239 ALA A C 1
ATOM 1817 O O . ALA A 1 239 ? 2.609 17.425 16.308 1.00 88.00 239 ALA A O 1
ATOM 1818 N N . ARG A 1 240 ? 1.952 16.865 14.233 1.00 82.00 240 ARG A N 1
ATOM 1819 C CA . ARG A 1 240 ? 1.845 15.427 14.514 1.00 82.00 240 ARG A CA 1
ATOM 1820 C C . ARG A 1 240 ? 3.191 14.789 14.846 1.00 82.00 240 ARG A C 1
ATOM 1822 O O . ARG A 1 240 ? 3.234 13.798 15.568 1.00 82.00 240 ARG A O 1
ATOM 1829 N N . ALA A 1 241 ? 4.294 15.292 14.288 1.00 77.69 241 ALA A N 1
ATOM 1830 C CA . ALA A 1 241 ? 5.609 14.685 14.502 1.00 77.69 241 ALA A CA 1
ATOM 1831 C C . ALA A 1 241 ? 6.203 14.995 15.887 1.00 77.69 241 ALA A C 1
ATOM 1833 O O . ALA A 1 241 ? 7.056 14.239 16.361 1.00 77.69 241 ALA A O 1
ATOM 1834 N N . THR A 1 242 ? 5.770 16.087 16.519 1.00 81.94 242 THR A N 1
ATOM 1835 C CA . THR A 1 242 ? 6.255 16.548 17.828 1.00 81.94 242 THR A CA 1
ATOM 1836 C C . THR A 1 242 ? 5.189 16.517 18.923 1.00 81.94 242 THR A C 1
ATOM 1838 O O . THR A 1 242 ? 5.504 16.887 20.052 1.00 81.94 242 THR A O 1
ATOM 1841 N N . ASP A 1 243 ? 3.974 16.050 18.612 1.00 86.88 243 ASP A N 1
ATOM 1842 C CA . ASP A 1 243 ? 2.811 16.037 19.514 1.00 86.88 243 ASP A CA 1
ATOM 1843 C C . ASP A 1 243 ? 2.488 17.437 20.083 1.00 86.88 243 ASP A C 1
ATOM 1845 O O . ASP A 1 243 ? 2.049 17.596 21.225 1.00 86.88 243 ASP A O 1
ATOM 1849 N N . GLU A 1 244 ? 2.757 18.470 19.279 1.00 88.94 244 GLU A N 1
ATOM 1850 C CA . GLU A 1 244 ? 2.712 19.874 19.681 1.00 88.94 244 GLU A CA 1
ATOM 1851 C C . GLU A 1 244 ? 1.527 20.608 19.049 1.00 88.94 244 GLU A C 1
ATOM 1853 O O . GLU A 1 244 ? 1.262 20.482 17.853 1.00 88.94 244 GLU A O 1
ATOM 1858 N N . ILE A 1 245 ? 0.872 21.448 19.850 1.00 91.94 245 ILE A N 1
ATOM 1859 C CA . ILE A 1 245 ? -0.001 22.515 19.362 1.00 91.94 245 ILE A CA 1
ATOM 1860 C C . ILE A 1 245 ? 0.630 23.841 19.775 1.00 91.94 245 ILE A C 1
ATOM 1862 O O . ILE A 1 245 ? 0.992 24.029 20.941 1.00 91.94 245 ILE A O 1
ATOM 1866 N N . ALA A 1 246 ? 0.768 24.757 18.822 1.00 92.06 246 ALA A N 1
ATOM 1867 C CA . ALA A 1 246 ? 1.394 26.054 19.040 1.00 92.06 246 ALA A CA 1
ATOM 1868 C C . ALA A 1 246 ? 0.535 27.189 18.484 1.00 92.06 246 ALA A C 1
ATOM 1870 O O . ALA A 1 246 ? -0.062 27.056 17.418 1.00 92.06 246 ALA A O 1
ATOM 1871 N N . TRP A 1 247 ? 0.529 28.299 19.214 1.00 93.62 247 TRP A N 1
ATOM 1872 C CA . TRP A 1 247 ? 0.004 29.594 18.808 1.00 93.62 247 TRP A CA 1
ATOM 1873 C C . TRP A 1 247 ? 1.172 30.452 18.320 1.00 93.62 247 TRP A C 1
ATOM 1875 O O . TRP A 1 247 ? 2.116 30.708 19.064 1.00 93.62 247 TRP A O 1
ATOM 1885 N N . HIS A 1 248 ? 1.131 30.871 17.065 1.00 93.06 248 HIS A N 1
ATOM 1886 C CA . HIS A 1 248 ? 2.068 31.807 16.457 1.00 93.06 248 HIS A CA 1
ATOM 1887 C C . HIS A 1 248 ? 1.389 33.169 16.431 1.00 93.06 248 HIS A C 1
ATOM 1889 O O . HIS A 1 248 ? 0.563 33.435 15.559 1.00 93.06 248 HIS A O 1
ATOM 1895 N N . LYS A 1 249 ? 1.716 33.997 17.423 1.00 92.81 249 LYS A N 1
ATOM 1896 C CA . LYS A 1 249 ? 1.151 35.332 17.569 1.00 92.81 249 LYS A CA 1
ATOM 1897 C C . LYS A 1 249 ? 1.790 36.303 16.574 1.00 92.81 249 LYS A C 1
ATOM 1899 O O . LYS A 1 249 ? 3.021 36.394 16.525 1.00 92.81 249 LYS A O 1
ATOM 1904 N N . ASN A 1 250 ? 0.969 37.041 15.838 1.00 93.19 250 ASN A N 1
ATOM 1905 C CA . ASN A 1 250 ? 1.359 38.083 14.897 1.00 93.19 250 ASN A CA 1
ATOM 1906 C C . ASN A 1 250 ? 1.565 39.408 15.648 1.00 93.19 250 ASN A C 1
ATOM 1908 O O . ASN A 1 250 ? 0.627 40.127 15.972 1.00 93.19 250 ASN A O 1
ATOM 1912 N N . LEU A 1 251 ? 2.813 39.723 15.995 1.00 91.12 251 LEU A N 1
ATOM 1913 C CA . LEU A 1 251 ? 3.120 40.836 16.902 1.00 91.12 251 LEU A CA 1
ATOM 1914 C C . LEU A 1 251 ? 3.022 42.219 16.254 1.00 91.12 251 LEU A C 1
ATOM 1916 O O . LEU A 1 251 ? 2.913 43.219 16.968 1.00 91.12 251 LEU A O 1
ATOM 1920 N N . ASP A 1 252 ? 3.168 42.298 14.936 1.00 88.38 252 ASP A N 1
ATOM 1921 C CA . ASP A 1 252 ? 3.150 43.550 14.183 1.00 88.38 252 ASP A CA 1
ATOM 1922 C C . ASP A 1 252 ? 1.880 43.752 13.357 1.00 88.38 252 ASP A C 1
ATOM 1924 O O . ASP A 1 252 ? 1.693 44.846 12.820 1.00 88.38 252 ASP A O 1
ATOM 1928 N N . GLY A 1 253 ? 1.008 42.742 13.294 1.00 87.25 253 GLY A N 1
ATOM 1929 C CA . GLY A 1 253 ? -0.258 42.783 12.564 1.00 87.25 253 GLY A CA 1
ATOM 1930 C C . GLY A 1 253 ? -0.101 42.825 11.050 1.00 87.25 253 GLY A C 1
ATOM 1931 O O . GLY A 1 253 ? -1.095 42.976 10.360 1.00 87.25 253 GLY A O 1
ATOM 1932 N N . ASN A 1 254 ? 1.127 42.709 10.538 1.00 86.31 254 ASN A N 1
ATOM 1933 C CA . ASN A 1 254 ? 1.431 42.686 9.108 1.00 86.31 254 ASN A CA 1
ATOM 1934 C C . ASN A 1 254 ? 2.090 41.360 8.678 1.00 86.31 254 ASN A C 1
ATOM 1936 O O . ASN A 1 254 ? 2.641 41.273 7.584 1.00 86.31 254 ASN A O 1
ATOM 1940 N N . GLY A 1 255 ? 2.140 40.369 9.578 1.00 83.56 255 GLY A N 1
ATOM 1941 C CA . GLY A 1 255 ? 2.673 39.039 9.306 1.00 83.56 255 GLY A CA 1
ATOM 1942 C C . GLY A 1 255 ? 4.202 38.951 9.217 1.00 83.56 255 GLY A C 1
ATOM 1943 O O . GLY A 1 255 ? 4.728 37.915 8.796 1.00 83.56 255 GLY A O 1
ATOM 1944 N N . THR A 1 256 ? 4.964 39.985 9.605 1.00 85.12 256 THR A N 1
ATOM 1945 C CA . THR A 1 256 ? 6.439 39.952 9.508 1.00 85.12 256 THR A CA 1
ATOM 1946 C C . THR A 1 256 ? 7.152 39.596 10.813 1.00 85.12 256 THR A C 1
ATOM 1948 O O . THR A 1 256 ? 8.323 39.192 10.773 1.00 85.12 256 THR A O 1
ATOM 1951 N N . LEU A 1 257 ? 6.470 39.669 11.961 1.00 88.69 257 LEU A N 1
ATOM 1952 C CA . LEU A 1 257 ? 7.038 39.359 13.271 1.00 88.69 257 LEU A CA 1
ATOM 1953 C C . LEU A 1 257 ? 6.161 38.383 14.063 1.00 88.69 257 LEU A C 1
ATOM 1955 O O . LEU A 1 257 ? 5.126 38.749 14.610 1.00 88.69 257 LEU A O 1
ATOM 1959 N N . TRP A 1 258 ? 6.660 37.157 14.223 1.00 90.12 258 TRP A N 1
ATOM 1960 C CA . TRP A 1 258 ? 5.934 36.069 14.880 1.00 90.12 258 TRP A CA 1
ATOM 1961 C C . TRP A 1 258 ? 6.529 35.692 16.239 1.00 90.12 258 TRP A C 1
ATOM 1963 O O . TRP A 1 258 ? 7.747 35.536 16.383 1.00 90.12 258 TRP A O 1
ATOM 1973 N N . GLU A 1 259 ? 5.666 35.479 17.233 1.00 90.62 259 GLU A N 1
ATOM 1974 C CA . GLU A 1 259 ? 6.011 34.864 18.516 1.00 90.62 259 GLU A CA 1
ATOM 1975 C C . GLU A 1 259 ? 5.347 33.491 18.642 1.00 90.62 259 GLU A C 1
ATOM 1977 O O . GLU A 1 259 ? 4.129 33.379 18.746 1.00 90.62 259 GLU A O 1
ATOM 1982 N N . LYS A 1 260 ? 6.153 32.428 18.698 1.00 90.88 260 LYS A N 1
ATOM 1983 C CA . LYS A 1 260 ? 5.654 31.075 18.955 1.00 90.88 260 LYS A CA 1
ATOM 1984 C C . LYS A 1 260 ? 5.439 30.856 20.456 1.00 90.88 260 LYS A C 1
ATOM 1986 O O . LYS A 1 260 ? 6.403 30.824 21.225 1.00 90.88 260 LYS A O 1
ATOM 1991 N N . ARG A 1 261 ? 4.194 30.606 20.854 1.00 90.75 261 ARG A N 1
ATOM 1992 C CA . ARG A 1 261 ? 3.779 30.170 22.191 1.00 90.75 261 ARG A CA 1
ATOM 1993 C C . ARG A 1 261 ? 3.256 28.745 22.137 1.00 90.75 261 ARG A C 1
ATOM 1995 O O . ARG A 1 261 ? 2.405 28.397 21.325 1.00 90.75 261 ARG A O 1
ATOM 2002 N N . LEU A 1 262 ? 3.778 27.908 23.020 1.00 90.69 262 LEU A N 1
ATOM 2003 C CA . LEU A 1 262 ? 3.354 26.521 23.104 1.00 90.69 262 LEU A CA 1
ATOM 2004 C C . LEU A 1 262 ? 2.000 26.434 23.819 1.00 90.69 262 LEU A C 1
ATOM 2006 O O . LEU A 1 262 ? 1.905 26.859 24.969 1.00 90.69 262 LEU A O 1
ATOM 2010 N N . ILE A 1 263 ? 0.992 25.857 23.160 1.00 92.00 263 ILE A N 1
ATOM 2011 C CA . ILE A 1 263 ? -0.285 25.510 23.800 1.00 92.00 263 ILE A CA 1
ATOM 2012 C C . ILE A 1 263 ? -0.098 24.209 24.576 1.00 92.00 263 ILE A C 1
ATOM 2014 O O . ILE A 1 263 ? -0.371 24.148 25.770 1.00 92.00 263 ILE A O 1
ATOM 2018 N N . THR A 1 264 ? 0.426 23.173 23.912 1.00 90.12 264 THR A N 1
ATOM 2019 C CA . THR A 1 264 ? 0.702 21.884 24.554 1.00 90.12 264 THR A CA 1
ATOM 2020 C C . THR A 1 264 ? 1.743 21.044 23.809 1.00 90.12 264 THR A C 1
ATOM 2022 O O . THR A 1 264 ? 1.948 21.220 22.612 1.00 90.12 264 THR A O 1
ATOM 2025 N N . THR A 1 265 ? 2.384 20.110 24.523 1.00 86.88 265 THR A N 1
ATOM 2026 C CA . THR A 1 265 ? 3.257 19.033 23.982 1.00 86.88 265 THR A CA 1
ATOM 2027 C C . THR A 1 265 ? 2.741 17.631 24.322 1.00 86.88 265 THR A C 1
ATOM 2029 O O . THR A 1 265 ? 3.456 16.641 24.169 1.00 86.88 265 THR A O 1
ATOM 2032 N N . SER A 1 266 ? 1.525 17.531 24.861 1.00 84.12 266 SER A N 1
ATOM 2033 C CA . SER A 1 266 ? 0.892 16.259 25.222 1.00 84.12 266 SER A CA 1
ATOM 2034 C C . SER A 1 266 ? -0.111 15.780 24.166 1.00 84.12 266 SER A C 1
ATOM 2036 O O . SER A 1 266 ? -0.725 14.731 24.347 1.00 84.12 266 SER A O 1
ATOM 2038 N N . ALA A 1 267 ? -0.287 16.512 23.059 1.00 81.88 267 ALA A N 1
ATOM 2039 C CA . ALA A 1 267 ? -1.291 16.223 22.039 1.00 81.88 267 ALA A CA 1
ATOM 2040 C C . ALA A 1 267 ? -0.825 15.103 21.092 1.00 81.88 267 ALA A C 1
ATOM 2042 O O . ALA A 1 267 ? -0.383 15.346 19.967 1.00 81.88 267 ALA A O 1
ATOM 2043 N N . VAL A 1 268 ? -0.923 13.853 21.558 1.00 80.88 268 VAL A N 1
ATOM 2044 C CA . VAL A 1 268 ? -0.393 12.682 20.844 1.00 80.88 268 VAL A CA 1
ATOM 2045 C C . VAL A 1 268 ? -1.036 12.517 19.468 1.00 80.88 268 VAL A C 1
ATOM 2047 O O . VAL A 1 268 ? -2.223 12.191 19.334 1.00 80.88 268 VAL A O 1
ATOM 2050 N N . ALA A 1 269 ? -0.202 12.654 18.443 1.00 78.50 269 ALA A N 1
ATOM 2051 C CA . ALA A 1 269 ? -0.547 12.619 17.038 1.00 78.50 269 ALA A CA 1
ATOM 2052 C C . ALA A 1 269 ? -1.765 13.492 16.691 1.00 78.50 269 ALA A C 1
ATOM 2054 O O . ALA A 1 269 ? -2.728 13.002 16.096 1.00 78.50 269 ALA A O 1
ATOM 2055 N N . VAL A 1 270 ? -1.740 14.767 17.087 1.00 84.25 270 VAL A N 1
ATOM 2056 C CA . VAL A 1 270 ? -2.759 15.748 16.686 1.00 84.25 270 VAL A CA 1
ATOM 2057 C C . VAL A 1 270 ? -2.912 15.789 15.159 1.00 84.25 270 VAL A C 1
ATOM 2059 O O . VAL A 1 270 ? -1.921 15.776 14.428 1.00 84.25 270 VAL A O 1
ATOM 2062 N N . ARG A 1 271 ? -4.162 15.757 14.685 1.00 81.12 271 ARG A N 1
ATOM 2063 C CA . ARG A 1 271 ? -4.517 15.674 13.256 1.00 81.12 271 ARG A CA 1
ATOM 2064 C C . ARG A 1 271 ? -5.164 16.942 12.719 1.00 81.12 271 ARG A C 1
ATOM 2066 O O . ARG A 1 271 ? -4.883 17.307 11.590 1.00 81.12 271 ARG A O 1
ATOM 2073 N N . ARG A 1 272 ? -6.045 17.553 13.511 1.00 85.94 272 ARG A N 1
ATOM 2074 C CA . ARG A 1 272 ? -6.835 18.729 13.138 1.00 85.94 272 ARG A CA 1
ATOM 2075 C C . ARG A 1 272 ? -6.936 19.690 14.307 1.00 85.94 272 ARG A C 1
ATOM 2077 O O . ARG A 1 272 ? -7.043 19.232 15.453 1.00 85.94 272 ARG A O 1
ATOM 2084 N N . VAL A 1 273 ? -6.948 20.983 14.011 1.00 89.44 273 VAL A N 1
ATOM 2085 C CA . VAL A 1 273 ? -7.211 22.057 14.976 1.00 89.44 273 VAL A CA 1
ATOM 2086 C C . VAL A 1 273 ? -8.288 22.988 14.447 1.00 89.44 273 VAL A C 1
ATOM 2088 O O . VAL A 1 273 ? -8.335 23.272 13.262 1.00 89.44 273 VAL A O 1
ATOM 2091 N N . VAL A 1 274 ? -9.156 23.462 15.336 1.00 87.31 274 VAL A N 1
ATOM 2092 C CA . VAL A 1 274 ? -10.216 24.423 15.008 1.00 87.31 274 VAL A CA 1
ATOM 2093 C C . VAL A 1 274 ? -10.216 25.510 16.069 1.00 87.31 274 VAL A C 1
ATOM 2095 O O . VAL A 1 274 ? -10.153 25.208 17.263 1.00 87.31 274 VAL A O 1
ATOM 2098 N N . VAL A 1 275 ? -10.301 26.768 15.644 1.00 87.25 275 VAL A N 1
ATOM 2099 C CA . VAL A 1 275 ? -10.399 27.922 16.544 1.00 87.25 275 VAL A CA 1
ATOM 2100 C C . VAL A 1 275 ? -11.839 28.419 16.557 1.00 87.25 275 VAL A C 1
ATOM 2102 O O . VAL A 1 275 ? -12.443 28.602 15.502 1.00 87.25 275 VAL A O 1
ATOM 2105 N N . TYR A 1 276 ? -12.412 28.619 17.744 1.00 82.94 276 TYR A N 1
ATOM 2106 C CA . TYR A 1 276 ? -13.784 29.103 17.875 1.00 82.94 276 TYR A CA 1
ATOM 2107 C C . TYR A 1 276 ? -14.018 29.842 19.196 1.00 82.94 276 TYR A C 1
ATOM 2109 O O . TYR A 1 276 ? -13.444 29.505 20.224 1.00 82.94 276 TYR A O 1
ATOM 2117 N N . ASP A 1 277 ? -14.918 30.822 19.196 1.00 78.50 277 ASP A N 1
ATOM 2118 C CA . ASP A 1 277 ? -15.305 31.563 20.399 1.00 78.50 277 ASP A CA 1
ATOM 2119 C C . ASP A 1 277 ? -16.471 30.893 21.150 1.00 78.50 277 ASP A C 1
ATOM 2121 O O . ASP A 1 277 ? -17.644 31.218 20.929 1.00 78.50 277 ASP A O 1
ATOM 2125 N N . VAL A 1 278 ? -16.190 29.939 22.043 1.00 72.06 278 VAL A N 1
ATOM 2126 C CA . VAL A 1 278 ? -17.256 29.278 22.820 1.00 72.06 278 VAL A CA 1
ATOM 2127 C C . VAL A 1 278 ? -17.629 30.095 24.054 1.00 72.06 278 VAL A C 1
ATOM 2129 O O . VAL A 1 278 ? -18.812 30.187 24.411 1.00 72.06 278 VAL A O 1
ATOM 2132 N N . LEU A 1 279 ? -16.644 30.698 24.720 1.00 71.94 279 LEU A N 1
ATOM 2133 C CA . LEU A 1 279 ? -16.859 31.429 25.971 1.00 71.94 279 LEU A CA 1
ATOM 2134 C C . LEU A 1 279 ? -17.281 32.893 25.788 1.00 71.94 279 LEU A C 1
ATOM 2136 O O . LEU A 1 279 ? -17.749 33.492 26.763 1.00 71.94 279 LEU A O 1
ATOM 2140 N N . ARG A 1 280 ? -17.174 33.461 24.578 1.00 74.19 280 ARG A N 1
ATOM 2141 C CA . ARG A 1 280 ? -17.302 34.910 24.322 1.00 74.19 280 ARG A CA 1
ATOM 2142 C C . ARG A 1 280 ? -16.350 35.720 25.195 1.00 74.19 280 ARG A C 1
ATOM 2144 O O . ARG A 1 280 ? -16.704 36.777 25.722 1.00 74.19 280 ARG A O 1
ATOM 2151 N N . GLY A 1 281 ? -15.167 35.147 25.403 1.00 76.06 281 GLY A N 1
ATOM 2152 C CA . GLY A 1 281 ? -14.098 35.695 26.220 1.00 76.06 281 GLY A CA 1
ATOM 2153 C C . GLY A 1 281 ? -13.214 36.671 25.441 1.00 76.06 281 GLY A C 1
ATOM 2154 O O . GLY A 1 281 ? -13.407 36.870 24.238 1.00 76.06 281 GLY A O 1
ATOM 2155 N N . PRO A 1 282 ? -12.239 37.293 26.125 1.00 81.25 282 PRO A N 1
ATOM 2156 C CA . PRO A 1 282 ? -11.245 38.135 25.466 1.00 81.25 282 PRO A CA 1
ATOM 2157 C C . PRO A 1 282 ? -10.365 37.345 24.487 1.00 81.25 282 PRO A C 1
ATOM 2159 O O . PRO A 1 282 ? -9.900 37.938 23.527 1.00 81.25 282 PRO A O 1
ATOM 2162 N N . TYR A 1 283 ? -10.218 36.032 24.683 1.00 87.31 283 TYR A N 1
ATOM 2163 C CA . TYR A 1 283 ? -9.471 35.131 23.805 1.00 87.31 283 TYR A CA 1
ATOM 2164 C C . TYR A 1 283 ? -10.409 34.136 23.116 1.00 87.31 283 TYR A C 1
ATOM 2166 O O . TYR A 1 283 ? -11.460 33.792 23.669 1.00 87.31 283 TYR A O 1
ATOM 2174 N N . LEU A 1 284 ? -10.031 33.688 21.920 1.00 88.44 284 LEU A N 1
ATOM 2175 C CA . LEU A 1 284 ? -10.661 32.561 21.235 1.00 88.44 284 LEU A CA 1
ATOM 2176 C C . LEU A 1 284 ? -10.190 31.232 21.836 1.00 88.44 284 LEU A C 1
ATOM 2178 O O . LEU A 1 284 ? -9.089 31.125 22.377 1.00 88.44 284 LEU A O 1
ATOM 2182 N N . ASP A 1 285 ? -11.024 30.204 21.705 1.00 86.44 285 ASP A N 1
ATOM 2183 C CA . ASP A 1 285 ? -10.726 28.865 22.196 1.00 86.44 285 ASP A CA 1
ATOM 2184 C C . ASP A 1 285 ? -10.152 27.987 21.075 1.00 86.44 285 ASP A C 1
ATOM 2186 O O . ASP A 1 285 ? -10.534 28.114 19.909 1.00 86.44 285 ASP A O 1
ATOM 2190 N N . VAL A 1 286 ? -9.271 27.046 21.427 1.00 88.69 286 VAL A N 1
ATOM 2191 C CA . VAL A 1 286 ? -8.683 26.089 20.477 1.00 88.69 286 VAL A CA 1
ATOM 2192 C C . VAL A 1 286 ? -9.204 24.689 20.773 1.00 88.69 286 VAL A C 1
ATOM 2194 O O . VAL A 1 286 ? -9.163 24.221 21.909 1.00 88.69 286 VAL A O 1
ATOM 2197 N N . PHE A 1 287 ? -9.661 23.981 19.747 1.00 86.94 287 PHE A N 1
ATOM 2198 C CA . PHE A 1 287 ? -10.050 22.578 19.832 1.00 86.94 287 PHE A CA 1
ATOM 2199 C C . PHE A 1 287 ? -9.130 21.721 18.976 1.00 86.94 287 PHE A C 1
ATOM 2201 O O . PHE A 1 287 ? -8.731 22.131 17.889 1.00 86.94 287 PHE A O 1
ATOM 2208 N N . ALA A 1 288 ? -8.815 20.516 19.449 1.00 87.06 288 ALA A N 1
ATOM 2209 C CA . ALA A 1 288 ? -7.929 19.604 18.737 1.00 87.06 288 ALA A CA 1
ATOM 2210 C C . ALA A 1 288 ? -8.466 18.174 18.696 1.00 87.06 288 ALA A C 1
ATOM 2212 O O . ALA A 1 288 ? -8.968 17.654 19.698 1.00 87.06 288 ALA A O 1
ATOM 2213 N N . ALA A 1 289 ? -8.307 17.530 17.539 1.00 84.12 289 ALA A N 1
ATOM 2214 C CA . ALA A 1 289 ? -8.536 16.102 17.357 1.00 84.12 289 ALA A CA 1
ATOM 2215 C C . ALA A 1 289 ? -7.216 15.332 17.521 1.00 84.12 289 ALA A C 1
ATOM 2217 O O . ALA A 1 289 ? -6.348 15.339 16.641 1.00 84.12 289 ALA A O 1
ATOM 2218 N N . ASN A 1 290 ? -7.079 14.632 18.647 1.00 83.75 290 ASN A N 1
ATOM 2219 C CA . ASN A 1 290 ? -5.886 13.864 18.989 1.00 83.75 290 ASN A CA 1
ATOM 2220 C C . ASN A 1 290 ? -6.069 12.413 18.540 1.00 83.75 290 ASN A C 1
ATOM 2222 O O . ASN A 1 290 ? -6.710 11.596 19.214 1.00 83.75 290 ASN A O 1
ATOM 2226 N N . PHE A 1 291 ? -5.498 12.078 17.384 1.00 75.81 291 PHE A N 1
ATOM 2227 C CA . PHE A 1 291 ? -5.675 10.763 16.774 1.00 75.81 291 PHE A CA 1
ATOM 2228 C C . PHE A 1 291 ? -5.011 9.641 17.583 1.00 75.81 291 PHE A C 1
ATOM 2230 O O . PHE A 1 291 ? -5.565 8.542 17.675 1.00 75.81 291 PHE A O 1
ATOM 2237 N N . GLY A 1 292 ? -3.839 9.900 18.173 1.00 73.19 292 GLY A N 1
ATOM 2238 C CA . GLY A 1 292 ? -3.032 8.881 18.846 1.00 73.19 292 GLY A CA 1
ATOM 2239 C C . GLY A 1 292 ? -3.648 8.371 20.148 1.00 73.19 292 GLY A C 1
ATOM 2240 O O . GLY A 1 292 ? -3.682 7.161 20.380 1.00 73.19 292 GLY A O 1
ATOM 2241 N N . GLU A 1 293 ? -4.168 9.280 20.971 1.00 72.38 293 GLU A N 1
ATOM 2242 C CA . GLU A 1 293 ? -4.863 8.946 22.222 1.00 72.38 293 GLU A CA 1
ATOM 2243 C C . GLU A 1 293 ? -6.365 8.716 22.036 1.00 72.38 293 GLU A C 1
ATOM 2245 O O . GLU A 1 293 ? -6.996 8.058 22.865 1.00 72.38 293 GLU A O 1
ATOM 2250 N N . GLY A 1 294 ? -6.932 9.186 20.923 1.00 73.94 294 GLY A N 1
ATOM 2251 C CA . GLY A 1 294 ? -8.361 9.104 20.675 1.00 73.94 294 GLY A CA 1
ATOM 2252 C C . GLY A 1 294 ? -9.138 10.038 21.596 1.00 73.94 294 GLY A C 1
ATOM 2253 O O . GLY A 1 294 ? -9.966 9.592 22.396 1.00 73.94 294 GLY A O 1
ATOM 2254 N N . SER A 1 295 ? -8.869 11.335 21.491 1.00 77.62 295 SER A N 1
ATOM 2255 C CA . SER A 1 295 ? -9.555 12.359 22.272 1.00 77.62 295 SER A CA 1
ATOM 2256 C C . SER A 1 295 ? -9.828 13.616 21.457 1.00 77.62 295 SER A C 1
ATOM 2258 O O . SER A 1 295 ? -9.168 13.897 20.458 1.00 77.62 295 SER A O 1
ATOM 2260 N N . VAL A 1 296 ? -10.833 14.363 21.900 1.00 78.62 296 VAL A N 1
ATOM 2261 C CA . VAL A 1 296 ? -11.041 15.755 21.512 1.00 78.62 296 VAL A CA 1
ATOM 2262 C C . VAL A 1 296 ? -10.748 16.604 22.731 1.00 78.62 296 VAL A C 1
ATOM 2264 O O . VAL A 1 296 ? -11.347 16.399 23.793 1.00 78.62 296 VAL A O 1
ATOM 2267 N N . MET A 1 297 ? -9.809 17.524 22.573 1.00 83.25 297 MET A N 1
ATOM 2268 C CA . MET A 1 297 ? -9.345 18.414 23.629 1.00 83.25 297 MET A CA 1
ATOM 2269 C C . MET A 1 297 ? -9.793 19.841 23.337 1.00 83.25 297 MET A C 1
ATOM 2271 O O . MET A 1 297 ? -9.885 20.243 22.179 1.00 83.25 297 MET A O 1
ATOM 2275 N N . TRP A 1 298 ? -10.076 20.584 24.399 1.00 85.19 298 TRP A N 1
ATOM 2276 C CA . TRP A 1 298 ? -10.426 21.997 24.384 1.00 85.19 298 TRP A CA 1
ATOM 2277 C C . TRP A 1 298 ? -9.405 22.759 25.215 1.00 85.19 298 TRP A C 1
ATOM 2279 O O . TRP A 1 298 ? -9.164 22.412 26.370 1.00 85.19 298 TRP A O 1
ATOM 2289 N N . TYR A 1 299 ? -8.803 23.772 24.612 1.00 87.56 299 TYR A N 1
ATOM 2290 C CA . TYR A 1 299 ? -7.781 24.616 25.198 1.00 87.56 299 TYR A CA 1
ATOM 2291 C C . TYR A 1 299 ? -8.333 26.034 25.317 1.00 87.56 299 TYR A C 1
ATOM 2293 O O . TYR A 1 299 ? -8.716 26.643 24.317 1.00 87.56 299 TYR A O 1
ATOM 2301 N N . THR A 1 300 ? -8.371 26.550 26.541 1.00 86.50 300 THR A N 1
ATOM 2302 C CA . THR A 1 300 ? -8.768 27.932 26.842 1.00 86.50 300 THR A CA 1
ATOM 2303 C C . THR A 1 300 ? -7.567 28.699 27.368 1.00 86.50 300 THR A C 1
ATOM 2305 O O . THR A 1 300 ? -6.788 28.143 28.146 1.00 86.50 300 THR A O 1
ATOM 2308 N N . TYR A 1 301 ? -7.442 29.969 27.003 1.00 86.31 301 TYR A N 1
ATOM 2309 C CA . TYR A 1 301 ? -6.371 30.835 27.489 1.00 86.31 301 TYR A CA 1
ATOM 2310 C C . TYR A 1 301 ? -6.898 31.835 28.525 1.00 86.31 301 TYR A C 1
ATOM 2312 O O . TYR A 1 301 ? -7.895 32.518 28.276 1.00 86.31 301 TYR A O 1
ATOM 2320 N N . ASP A 1 302 ? -6.231 31.928 29.677 1.00 80.62 302 ASP A N 1
ATOM 2321 C CA . ASP A 1 302 ? -6.501 32.934 30.711 1.00 80.62 302 ASP A CA 1
ATOM 2322 C C . ASP A 1 302 ? -5.183 33.525 31.224 1.00 80.62 302 ASP A C 1
ATOM 2324 O O . ASP A 1 302 ? -4.301 32.780 31.639 1.00 80.62 302 ASP A O 1
ATOM 2328 N N . GLU A 1 303 ? -5.054 34.855 31.162 1.00 72.75 303 GLU A N 1
ATOM 2329 C CA . GLU A 1 303 ? -3.960 35.664 31.737 1.00 72.75 303 GLU A CA 1
ATOM 2330 C C . GLU A 1 303 ? -2.570 34.970 31.819 1.00 72.75 303 GLU A C 1
ATOM 2332 O O . GLU A 1 303 ? -1.945 34.959 32.877 1.00 72.75 303 GLU A O 1
ATOM 2337 N N . ASP A 1 304 ? -2.074 34.438 30.690 1.00 74.69 304 ASP A N 1
ATOM 2338 C CA . ASP A 1 304 ? -0.762 33.773 30.496 1.00 74.69 304 ASP A CA 1
ATOM 2339 C C . ASP A 1 304 ? -0.686 32.244 30.678 1.00 74.69 304 ASP A C 1
ATOM 2341 O O . ASP A 1 304 ? 0.395 31.666 30.517 1.00 74.69 304 ASP A O 1
ATOM 2345 N N . GLU A 1 305 ? -1.799 31.552 30.925 1.00 84.44 305 GLU A N 1
ATOM 2346 C CA . GLU A 1 305 ? -1.825 30.089 31.044 1.00 84.44 305 GLU A CA 1
ATOM 2347 C C . GLU A 1 305 ? -2.888 29.435 30.145 1.00 84.44 305 GLU A C 1
ATOM 2349 O O . GLU A 1 305 ? -4.033 29.877 30.050 1.00 84.44 305 GLU A O 1
ATOM 2354 N N . TRP A 1 306 ? -2.499 28.338 29.487 1.00 89.06 306 TRP A N 1
ATOM 2355 C CA . TRP A 1 306 ? -3.414 27.471 28.747 1.00 89.06 306 TRP A CA 1
ATOM 2356 C C . TRP A 1 306 ? -3.995 26.407 29.677 1.00 89.06 306 TRP A C 1
ATOM 2358 O O . TRP A 1 306 ? -3.260 25.660 30.322 1.00 89.06 306 TRP A O 1
ATOM 2368 N N . THR A 1 307 ? -5.320 26.300 29.709 1.00 86.31 307 THR A N 1
ATOM 2369 C CA . THR A 1 307 ? -6.034 25.239 30.425 1.00 86.31 307 THR A CA 1
ATOM 2370 C C . THR A 1 307 ? -6.533 24.194 29.437 1.00 86.31 307 THR A C 1
ATOM 2372 O O . THR A 1 307 ? -7.238 24.524 28.487 1.00 86.31 307 THR A O 1
ATOM 2375 N N . GLU A 1 308 ? -6.197 22.927 29.678 1.00 86.94 308 GLU A N 1
ATOM 2376 C CA . GLU A 1 308 ? -6.623 21.797 28.848 1.00 86.94 308 GLU A CA 1
ATOM 2377 C C . GLU A 1 308 ? -7.843 21.095 29.465 1.00 86.94 308 GLU A C 1
ATOM 2379 O O . GLU A 1 308 ? -7.814 20.658 30.618 1.00 86.94 308 GLU A O 1
ATOM 2384 N N . THR A 1 309 ? -8.903 20.919 28.680 1.00 81.75 309 THR A N 1
ATOM 2385 C CA . THR A 1 309 ? -10.128 20.215 29.072 1.00 81.75 309 THR A CA 1
ATOM 2386 C C . THR A 1 309 ? -10.420 19.085 28.091 1.00 81.75 309 THR A C 1
ATOM 2388 O O . THR A 1 309 ? -10.538 19.298 26.885 1.00 81.75 309 THR A O 1
ATOM 2391 N N . LEU A 1 310 ? -10.582 17.860 28.599 1.00 78.88 310 LEU A N 1
ATOM 2392 C CA . LEU A 1 310 ? -11.053 16.737 27.788 1.00 78.88 310 LEU A CA 1
ATOM 2393 C C . LEU A 1 310 ? -12.533 16.942 27.447 1.00 78.88 310 LEU A C 1
ATOM 2395 O O . LEU A 1 310 ? -13.396 16.820 28.317 1.00 78.88 310 LEU A O 1
ATOM 2399 N N . VAL A 1 311 ? -12.829 17.201 26.175 1.00 70.75 311 VAL A N 1
ATOM 2400 C CA . VAL A 1 311 ? -14.204 17.297 25.662 1.00 70.75 311 VAL A CA 1
ATOM 2401 C C . VAL A 1 311 ? -14.792 15.900 25.511 1.00 70.75 311 VAL A C 1
ATOM 2403 O O . VAL A 1 311 ? -15.946 15.653 25.868 1.00 70.75 311 VAL A O 1
ATOM 2406 N N . ALA A 1 312 ? -13.988 14.974 24.979 1.00 68.38 312 ALA A N 1
ATOM 2407 C CA . ALA A 1 312 ? -14.442 13.638 24.643 1.00 68.38 312 ALA A CA 1
ATOM 2408 C C . ALA A 1 312 ? -13.319 12.620 24.484 1.00 68.38 312 ALA A C 1
ATOM 2410 O O . ALA A 1 312 ? -12.288 12.919 23.889 1.00 68.38 312 ALA A O 1
ATOM 2411 N N . ALA A 1 313 ? -13.573 11.380 24.903 1.00 70.00 313 ALA A N 1
ATOM 2412 C CA . ALA A 1 313 ? -12.770 10.228 24.509 1.00 70.00 313 ALA A CA 1
ATOM 2413 C C . ALA A 1 313 ? -13.420 9.560 23.288 1.00 70.00 313 ALA A C 1
ATOM 2415 O O . ALA A 1 313 ? -14.496 8.966 23.398 1.00 70.00 313 ALA A O 1
ATOM 2416 N N . VAL A 1 314 ? -12.774 9.665 22.129 1.00 65.56 314 VAL A N 1
ATOM 2417 C CA . VAL A 1 314 ? -13.261 9.123 20.858 1.00 65.56 314 VAL A CA 1
ATOM 2418 C C . VAL A 1 314 ? -12.140 8.302 20.225 1.00 65.56 314 VAL A C 1
ATOM 2420 O O . VAL A 1 314 ? -11.132 8.881 19.828 1.00 65.56 314 VAL A O 1
ATOM 2423 N N . PRO A 1 315 ? -12.261 6.965 20.109 1.00 63.34 315 PRO A N 1
ATOM 2424 C CA . PRO A 1 315 ? -11.165 6.166 19.582 1.00 63.34 315 PRO A CA 1
ATOM 2425 C C . PRO A 1 315 ? -10.835 6.624 18.153 1.00 63.34 315 PRO A C 1
ATOM 2427 O O . PRO A 1 315 ? -11.680 6.552 17.264 1.00 63.34 315 PRO A O 1
ATOM 2430 N N . ARG A 1 316 ? -9.606 7.119 17.949 1.00 65.94 316 ARG A N 1
ATOM 2431 C CA . ARG A 1 316 ? -9.118 7.691 16.682 1.00 65.94 316 ARG A CA 1
ATOM 2432 C C . ARG A 1 316 ? -9.968 8.866 16.171 1.00 65.94 316 ARG A C 1
ATOM 2434 O O . ARG A 1 316 ? -10.683 8.715 15.189 1.00 65.94 316 ARG A O 1
ATOM 2441 N N . ALA A 1 317 ? -9.885 10.037 16.797 1.00 62.25 317 ALA A N 1
ATOM 2442 C CA . ALA A 1 317 ? -10.452 11.256 16.213 1.00 62.25 317 ALA A CA 1
ATOM 2443 C C . ALA A 1 317 ? -9.652 11.648 14.953 1.00 62.25 317 ALA A C 1
ATOM 2445 O O . ALA A 1 317 ? -8.431 11.789 15.034 1.00 62.25 317 ALA A O 1
ATOM 2446 N N . TYR A 1 318 ? -10.310 11.750 13.792 1.00 67.44 318 TYR A N 1
ATOM 2447 C CA . TYR A 1 318 ? -9.657 12.118 12.520 1.00 67.44 318 TYR A CA 1
ATOM 2448 C C . TYR A 1 318 ? -9.947 13.557 12.101 1.00 67.44 318 TYR A C 1
ATOM 2450 O O . TYR A 1 318 ? -9.039 14.203 11.591 1.00 67.44 318 TYR A O 1
ATOM 2458 N N . ASP A 1 319 ? -11.181 14.024 12.310 1.00 65.44 319 ASP A N 1
ATOM 2459 C CA . ASP A 1 319 ? -11.657 15.330 11.850 1.00 65.44 319 ASP A CA 1
ATOM 2460 C C . ASP A 1 319 ? -12.619 15.975 12.863 1.00 65.44 319 ASP A C 1
ATOM 2462 O O . ASP A 1 319 ? -13.174 15.280 13.731 1.00 65.44 319 ASP A O 1
ATOM 2466 N N . LEU A 1 320 ? -12.790 17.298 12.785 1.00 66.69 320 LEU A N 1
ATOM 2467 C CA . LEU A 1 320 ? -13.482 18.102 13.799 1.00 66.69 320 LEU A CA 1
ATOM 2468 C C . LEU A 1 320 ? -14.227 19.306 13.192 1.00 66.69 320 LEU A C 1
ATOM 2470 O O . LEU A 1 320 ? -13.665 20.021 12.376 1.00 66.69 320 LEU A O 1
ATOM 2474 N N . GLY A 1 321 ? -15.444 19.586 13.676 1.00 58.22 321 GLY A N 1
ATOM 2475 C CA . GLY A 1 321 ? -16.179 20.835 13.436 1.00 58.22 321 GLY A CA 1
ATOM 2476 C C . GLY A 1 321 ? -16.766 21.417 14.732 1.00 58.22 321 GLY A C 1
ATOM 2477 O O . GLY A 1 321 ? -17.131 20.686 15.652 1.00 58.22 321 GLY A O 1
ATOM 2478 N N . VAL A 1 322 ? -16.864 22.742 14.854 1.00 58.19 322 VAL A N 1
ATOM 2479 C CA . VAL A 1 322 ? -17.352 23.412 16.079 1.00 58.19 322 VAL A CA 1
ATOM 2480 C C . VAL A 1 322 ? -18.363 24.501 15.725 1.00 58.19 322 VAL A C 1
ATOM 2482 O O . VAL A 1 322 ? -18.104 25.299 14.833 1.00 58.19 322 VAL A O 1
ATOM 2485 N N . PHE A 1 323 ? -19.494 24.567 16.436 1.00 60.88 323 PHE A N 1
ATOM 2486 C CA . PHE A 1 323 ? -20.463 25.665 16.317 1.00 60.88 323 PHE A CA 1
ATOM 2487 C C . PHE A 1 323 ? -21.079 26.059 17.664 1.00 60.88 323 PHE A C 1
ATOM 2489 O O . PHE A 1 323 ? -20.852 25.423 18.690 1.00 60.88 323 PHE A O 1
ATOM 2496 N N . VAL A 1 324 ? -21.891 27.116 17.697 1.00 56.06 324 VAL A N 1
ATOM 2497 C CA . VAL A 1 324 ? -22.687 27.502 18.873 1.00 56.06 324 VAL A CA 1
ATOM 2498 C C . VAL A 1 324 ? -24.170 27.446 18.527 1.00 56.06 324 VAL A C 1
ATOM 2500 O O . VAL A 1 324 ? -24.608 28.027 17.542 1.00 56.06 324 VAL A O 1
ATOM 2503 N N . LEU A 1 325 ? -24.954 26.769 19.371 1.00 53.81 325 LEU A N 1
ATOM 2504 C CA . LEU A 1 325 ? -26.412 26.882 19.362 1.00 53.81 325 LEU A CA 1
ATOM 2505 C C . LEU A 1 325 ? -26.808 28.131 20.154 1.00 53.81 325 LEU A C 1
ATOM 2507 O O . LEU A 1 325 ? -26.611 28.166 21.371 1.00 53.81 325 LEU A O 1
ATOM 2511 N N . ASP A 1 326 ? -27.384 29.131 19.490 1.00 45.22 326 ASP A N 1
ATOM 2512 C CA . ASP A 1 326 ? -27.943 30.322 20.141 1.00 45.22 326 ASP A CA 1
ATOM 2513 C C . ASP A 1 326 ? -29.284 29.972 20.823 1.00 45.22 326 ASP A C 1
ATOM 2515 O O . ASP A 1 326 ? -30.372 30.346 20.389 1.00 45.22 326 ASP A O 1
ATOM 2519 N N . GLU A 1 327 ? -29.220 29.237 21.936 1.00 46.34 327 GLU A N 1
ATOM 2520 C CA . GLU A 1 327 ? -30.328 29.167 22.890 1.00 46.34 327 GLU A CA 1
ATOM 2521 C C . GLU A 1 327 ? -30.014 29.993 24.146 1.00 46.34 327 GLU A C 1
ATOM 2523 O O . GLU A 1 327 ? -28.882 29.963 24.635 1.00 46.34 327 GLU A O 1
ATOM 2528 N N . PRO A 1 328 ? -31.011 30.658 24.768 1.00 40.66 328 PRO A N 1
ATOM 2529 C CA . PRO A 1 328 ? -30.792 31.564 25.901 1.00 40.66 328 PRO A CA 1
ATOM 2530 C C . PRO A 1 328 ? -30.153 30.927 27.153 1.00 40.66 328 PRO A C 1
ATOM 2532 O O . PRO A 1 328 ? -29.886 31.635 28.124 1.00 40.66 328 PRO A O 1
ATOM 2535 N N . VAL A 1 329 ? -29.946 29.603 27.176 1.00 41.53 329 VAL A N 1
ATOM 2536 C CA . VAL A 1 329 ? -29.470 28.841 28.344 1.00 41.53 329 VAL A CA 1
ATOM 2537 C C . VAL A 1 329 ? -28.395 27.791 27.990 1.00 41.53 329 VAL A C 1
ATOM 2539 O O . VAL A 1 329 ? -27.986 27.028 28.860 1.00 41.53 329 VAL A O 1
ATOM 2542 N N . SER A 1 330 ? -27.870 27.740 26.761 1.00 43.12 330 SER A N 1
ATOM 2543 C CA . SER A 1 330 ? -26.743 26.847 26.446 1.00 43.12 330 SER A CA 1
ATOM 2544 C C . SER A 1 330 ? -25.713 27.493 25.546 1.00 43.12 330 SER A C 1
ATOM 2546 O O . SER A 1 330 ? -26.054 27.978 24.476 1.00 43.12 330 SER A O 1
ATOM 2548 N N . ARG A 1 331 ? -24.455 27.437 25.965 1.00 54.44 331 ARG A N 1
ATOM 2549 C CA . ARG A 1 331 ? -23.308 27.831 25.150 1.00 54.44 331 ARG A CA 1
ATOM 2550 C C . ARG A 1 331 ? -22.866 26.600 24.320 1.00 54.44 331 ARG A C 1
ATOM 2552 O O . ARG A 1 331 ? -23.238 25.487 24.680 1.00 54.44 331 ARG A O 1
ATOM 2559 N N . GLY A 1 332 ? -22.195 26.816 23.184 1.00 51.97 332 GLY A N 1
ATOM 2560 C CA . GLY A 1 332 ? -21.436 25.851 22.350 1.00 51.97 332 GLY A CA 1
ATOM 2561 C C . GLY A 1 332 ? -21.986 24.445 22.042 1.00 51.97 332 GLY A C 1
ATOM 2562 O O . GLY A 1 332 ? -22.374 23.697 22.930 1.00 51.97 332 GLY A O 1
ATOM 2563 N N . ALA A 1 333 ? -21.896 24.008 20.787 1.00 54.78 333 ALA A N 1
ATOM 2564 C CA . ALA A 1 333 ? -21.959 22.604 20.381 1.00 54.78 333 ALA A CA 1
ATOM 2565 C C . ALA A 1 333 ? -20.688 22.210 19.593 1.00 54.78 333 ALA A C 1
ATOM 2567 O O . ALA A 1 333 ? -20.446 22.690 18.493 1.00 54.78 333 ALA A O 1
ATOM 2568 N N . VAL A 1 334 ? -19.868 21.311 20.136 1.00 55.09 334 VAL A N 1
ATOM 2569 C CA . VAL A 1 334 ? -18.697 20.753 19.429 1.00 55.09 334 VAL A CA 1
ATOM 2570 C C . VAL A 1 334 ? -19.109 19.464 18.732 1.00 55.09 334 VAL A C 1
ATOM 2572 O O . VAL A 1 334 ? -19.687 18.600 19.389 1.00 55.09 334 VAL A O 1
ATOM 2575 N N . VAL A 1 335 ? -18.803 19.304 17.444 1.00 54.44 335 VAL A N 1
ATOM 2576 C CA . VAL A 1 335 ? -19.075 18.080 16.677 1.00 54.44 335 VAL A CA 1
ATOM 2577 C C . VAL A 1 335 ? -17.777 17.430 16.226 1.00 54.44 335 VAL A C 1
ATOM 2579 O O . VAL A 1 335 ? -17.046 17.964 15.404 1.00 54.44 335 VAL A O 1
ATOM 2582 N N . SER A 1 336 ? -17.493 16.231 16.721 1.00 55.78 336 SER A N 1
ATOM 2583 C CA . SER A 1 336 ? -16.317 15.473 16.287 1.00 55.78 336 SER A CA 1
ATOM 2584 C C . SER A 1 336 ? -16.676 14.160 15.614 1.00 55.78 336 SER A C 1
ATOM 2586 O O . SER A 1 336 ? -17.701 13.543 15.929 1.00 55.78 336 SER A O 1
ATOM 2588 N N . ILE A 1 337 ? -15.802 13.715 14.708 1.00 53.47 337 ILE A N 1
ATOM 2589 C CA . ILE A 1 337 ? -15.845 12.368 14.136 1.00 53.47 337 ILE A CA 1
ATOM 2590 C C . ILE A 1 337 ? -14.829 11.479 14.848 1.00 53.47 337 ILE A C 1
ATOM 2592 O O . ILE A 1 337 ? -13.640 11.804 14.910 1.00 53.47 337 ILE A O 1
ATOM 2596 N N . GLY A 1 338 ? -15.244 10.286 15.268 1.00 50.84 338 GLY A N 1
ATOM 2597 C CA . GLY A 1 338 ? -14.290 9.193 15.436 1.00 50.84 338 GLY A CA 1
ATOM 2598 C C . GLY A 1 338 ? -14.900 7.799 15.340 1.00 50.84 338 GLY A C 1
ATOM 2599 O O . GLY A 1 338 ? -16.073 7.613 15.003 1.00 50.84 338 GLY A O 1
ATOM 2600 N N . PHE A 1 339 ? -14.063 6.787 15.563 1.00 50.69 339 PHE A N 1
ATOM 2601 C CA . PHE A 1 339 ? -14.300 5.433 15.061 1.00 50.69 339 PHE A CA 1
ATOM 2602 C C . PHE A 1 339 ? -14.327 4.391 16.174 1.00 50.69 339 PHE A C 1
ATOM 2604 O O . PHE A 1 339 ? -13.362 4.214 16.910 1.00 50.69 339 PHE A O 1
ATOM 2611 N N . GLU A 1 340 ? -15.393 3.594 16.254 1.00 44.28 340 GLU A N 1
ATOM 2612 C CA . GLU A 1 340 ? -15.435 2.442 17.159 1.00 44.28 340 GLU A CA 1
ATOM 2613 C C . GLU A 1 340 ? -14.987 1.165 16.419 1.00 44.28 340 GLU A C 1
ATOM 2615 O O . GLU A 1 340 ? -15.584 0.753 15.420 1.00 44.28 340 GLU A O 1
ATOM 2620 N N . THR A 1 341 ? -13.955 0.483 16.934 1.00 38.41 341 THR A N 1
ATOM 2621 C CA . THR A 1 341 ? -13.669 -0.911 16.544 1.00 38.41 341 THR A CA 1
ATOM 2622 C C . THR A 1 341 ? -14.401 -1.858 17.492 1.00 38.41 341 THR A C 1
ATOM 2624 O O . THR A 1 341 ? -14.496 -1.586 18.682 1.00 38.41 341 THR A O 1
ATOM 2627 N N . ALA A 1 342 ? -14.913 -2.981 16.977 1.00 36.72 342 ALA A N 1
ATOM 2628 C CA . ALA A 1 342 ? -15.884 -3.881 17.624 1.00 36.72 342 ALA A CA 1
ATOM 2629 C C . ALA A 1 342 ? -15.480 -4.554 18.968 1.00 36.72 342 ALA A C 1
ATOM 2631 O O . ALA A 1 342 ? -16.135 -5.508 19.385 1.00 36.72 342 ALA A O 1
ATOM 2632 N N . ASN A 1 343 ? -14.429 -4.098 19.655 1.00 33.09 343 ASN A N 1
ATOM 2633 C CA . ASN A 1 343 ? -13.912 -4.675 20.894 1.00 33.09 343 ASN A CA 1
ATOM 2634 C C . ASN A 1 343 ? -13.828 -3.645 22.036 1.00 33.09 343 ASN A C 1
ATOM 2636 O O . ASN A 1 343 ? -12.735 -3.301 22.479 1.00 33.09 343 ASN A O 1
ATOM 2640 N N . GLY A 1 344 ? -14.975 -3.231 22.574 1.00 33.12 344 GLY A N 1
ATOM 2641 C CA . GLY A 1 344 ? -15.065 -2.699 23.940 1.00 33.12 344 GLY A CA 1
ATOM 2642 C C . GLY A 1 344 ? -16.046 -1.533 24.098 1.00 33.12 344 GLY A C 1
ATOM 2643 O O . GLY A 1 344 ? -16.091 -0.676 23.226 1.00 33.12 344 GLY A O 1
ATOM 2644 N N . PRO A 1 345 ? -16.827 -1.477 25.194 1.00 30.12 345 PRO A N 1
ATOM 2645 C CA . PRO A 1 345 ? -17.673 -0.325 25.481 1.00 30.12 345 PRO A CA 1
ATOM 2646 C C . PRO A 1 345 ? -16.817 0.904 25.814 1.00 30.12 345 PRO A C 1
ATOM 2648 O O . PRO A 1 345 ? -15.804 0.790 26.507 1.00 30.12 345 PRO A O 1
ATOM 2651 N N . VAL A 1 346 ? -17.273 2.082 25.384 1.00 36.34 346 VAL A N 1
ATOM 2652 C CA . VAL A 1 346 ? -16.806 3.367 25.916 1.00 36.34 346 VAL A CA 1
ATOM 2653 C C . VAL A 1 346 ? -17.097 3.382 27.417 1.00 36.34 346 VAL A C 1
ATOM 2655 O O . VAL A 1 346 ? -18.251 3.298 27.841 1.00 36.34 346 VAL A O 1
ATOM 2658 N N . AL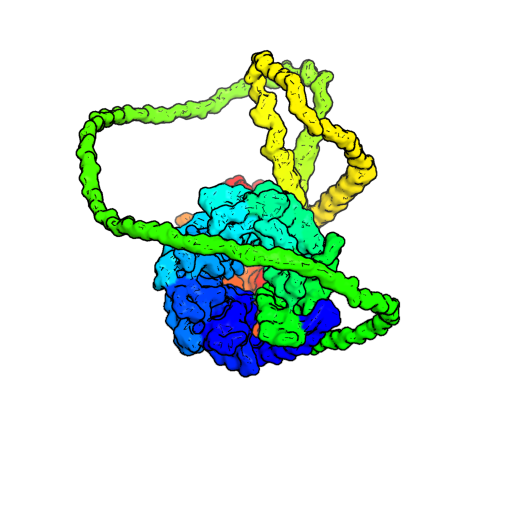A A 1 347 ? -16.050 3.451 28.237 1.00 27.77 347 ALA A N 1
ATOM 2659 C CA . ALA A 1 347 ? -16.199 3.784 29.643 1.00 27.77 347 ALA A CA 1
ATOM 2660 C C . ALA A 1 347 ? -16.399 5.299 29.728 1.00 27.77 347 ALA A C 1
ATOM 2662 O O . ALA A 1 347 ? -15.443 6.064 29.639 1.00 27.77 347 ALA A O 1
ATOM 2663 N N . PHE A 1 348 ? -17.649 5.735 29.872 1.00 34.00 348 PHE A N 1
ATOM 2664 C CA . PHE A 1 348 ? -17.931 7.104 30.278 1.00 34.00 348 PHE A CA 1
ATOM 2665 C C . PHE A 1 348 ? -17.457 7.238 31.724 1.00 34.00 348 PHE A C 1
ATOM 2667 O O . PHE A 1 348 ? -18.005 6.599 32.624 1.00 34.00 348 PHE A O 1
ATOM 2674 N N . HIS A 1 349 ? -16.395 8.008 31.953 1.00 26.62 349 HIS A N 1
ATOM 2675 C CA . HIS A 1 349 ? -16.091 8.437 33.306 1.00 26.62 349 HIS A CA 1
ATOM 2676 C C . HIS A 1 349 ? -17.228 9.362 33.748 1.00 26.62 349 HIS A C 1
ATOM 2678 O O . HIS A 1 349 ? -17.318 10.498 33.293 1.00 26.62 349 HIS A O 1
ATOM 2684 N N . ASP A 1 350 ? -18.096 8.862 34.633 1.00 22.95 350 ASP A N 1
ATOM 2685 C CA . ASP A 1 350 ? -18.854 9.722 35.538 1.00 22.95 350 ASP A CA 1
ATOM 2686 C C . ASP A 1 350 ? -17.826 10.617 36.234 1.00 22.95 350 ASP A C 1
ATOM 2688 O O . ASP A 1 350 ? -17.021 10.153 37.050 1.00 22.95 350 ASP A O 1
ATOM 2692 N N . LEU A 1 351 ? -17.813 11.894 35.868 1.00 27.55 351 LEU A N 1
ATOM 2693 C CA . LEU A 1 351 ? -16.999 12.905 36.518 1.00 27.55 351 LEU A CA 1
ATOM 2694 C C . LEU A 1 351 ? -17.592 13.106 37.923 1.00 27.55 351 LEU A C 1
ATOM 2696 O O . LEU A 1 351 ? -18.489 13.918 38.139 1.00 27.55 351 LEU A O 1
ATOM 2700 N N . GLN A 1 352 ? -17.143 12.303 38.895 1.00 23.05 352 GLN A N 1
ATOM 2701 C CA . GLN A 1 352 ? -17.388 12.582 40.308 1.00 23.05 352 GLN A CA 1
ATOM 2702 C C . GLN A 1 352 ? -16.606 13.842 40.673 1.00 23.05 352 GLN A C 1
ATOM 2704 O O . GLN A 1 352 ? -15.407 13.800 40.943 1.00 23.05 352 GLN A O 1
ATOM 2709 N N . LEU A 1 353 ? -17.317 14.966 40.656 1.00 27.14 353 LEU A N 1
ATOM 2710 C CA . LEU A 1 353 ? -16.849 16.262 41.126 1.00 27.14 353 LEU A CA 1
ATOM 2711 C C . LEU A 1 353 ? -16.325 16.136 42.566 1.00 27.14 353 LEU A C 1
ATOM 2713 O O . LEU A 1 353 ? -17.038 15.686 43.468 1.00 27.14 353 LEU A O 1
ATOM 2717 N N . ALA A 1 354 ? -15.082 16.562 42.795 1.00 25.25 354 ALA A N 1
ATOM 2718 C CA . ALA A 1 354 ? -14.598 16.839 44.141 1.00 25.25 354 ALA A CA 1
ATOM 2719 C C . ALA A 1 354 ? -15.430 17.991 44.751 1.00 25.25 354 ALA A C 1
ATOM 2721 O O . ALA A 1 354 ? -15.789 18.928 44.034 1.00 25.25 354 ALA A O 1
ATOM 2722 N N . PRO A 1 355 ? -15.771 17.957 46.052 1.00 24.64 355 PRO A N 1
ATOM 2723 C CA . PRO A 1 355 ? -16.598 18.994 46.656 1.00 24.64 355 PRO A CA 1
ATOM 2724 C C . PRO A 1 355 ? -15.857 20.338 46.710 1.00 24.64 355 PRO A C 1
ATOM 2726 O O . PRO A 1 355 ? -14.715 20.414 47.163 1.00 24.64 355 PRO A O 1
ATOM 2729 N N . ALA A 1 356 ? -16.547 21.392 46.269 1.00 27.81 356 ALA A N 1
ATOM 2730 C CA . ALA A 1 356 ? -16.052 22.764 46.219 1.00 27.81 356 ALA A CA 1
ATOM 2731 C C . ALA A 1 356 ? -15.615 23.302 47.601 1.00 27.81 356 ALA A C 1
ATOM 2733 O O . ALA A 1 356 ? -16.290 23.040 48.605 1.00 27.81 356 ALA A O 1
ATOM 2734 N N . PRO A 1 357 ? -14.544 24.115 47.682 1.00 29.20 357 PRO A N 1
ATOM 2735 C CA . PRO A 1 357 ? -14.276 24.924 48.862 1.00 29.20 357 PRO A CA 1
ATOM 2736 C C . PRO A 1 357 ? -15.327 26.040 49.005 1.00 29.20 357 PRO A C 1
ATOM 2738 O O . PRO A 1 357 ? -15.706 26.713 48.051 1.00 29.20 357 PRO A O 1
ATOM 2741 N N . THR A 1 358 ? -15.813 26.212 50.234 1.00 27.66 358 THR A N 1
ATOM 2742 C CA . THR A 1 358 ? -16.838 27.181 50.666 1.00 27.66 358 THR A CA 1
ATOM 2743 C C . THR A 1 358 ? -16.561 28.629 50.217 1.00 27.66 358 THR A C 1
ATOM 2745 O O . THR A 1 358 ? -15.427 29.088 50.364 1.00 27.66 358 THR A O 1
ATOM 2748 N N . PRO A 1 359 ? -17.583 29.398 49.786 1.00 29.12 359 PRO A N 1
ATOM 2749 C CA . PRO A 1 359 ? -17.406 30.783 49.353 1.00 29.12 359 PRO A CA 1
ATOM 2750 C C . PRO A 1 359 ? -17.229 31.754 50.532 1.00 29.12 359 PRO A C 1
ATOM 2752 O O . PRO A 1 359 ? -17.950 31.688 51.532 1.00 29.12 359 PRO A O 1
ATOM 2755 N N . ALA A 1 360 ? -16.296 32.699 50.385 1.00 28.70 360 ALA A N 1
ATOM 2756 C CA . ALA A 1 360 ? -16.196 33.906 51.208 1.00 28.70 360 ALA A CA 1
ATOM 2757 C C . ALA A 1 360 ? -17.067 35.041 50.610 1.00 28.70 360 ALA A C 1
ATOM 2759 O O . ALA A 1 360 ? -17.392 35.004 49.424 1.00 28.70 360 ALA A O 1
ATOM 2760 N N . PRO A 1 361 ? -17.516 36.021 51.417 1.00 31.77 361 PRO A N 1
ATOM 2761 C CA . PRO A 1 361 ? -18.775 36.722 51.175 1.00 31.77 361 PRO A CA 1
ATOM 2762 C C . PRO A 1 361 ? -18.686 37.913 50.209 1.00 31.77 361 PRO A C 1
ATOM 2764 O O . PRO A 1 361 ? -17.758 38.716 50.240 1.00 31.77 361 PRO A O 1
ATOM 2767 N N . THR A 1 362 ? -19.762 38.060 49.435 1.00 32.84 362 THR A N 1
ATOM 2768 C CA . THR A 1 362 ? -20.174 39.217 48.626 1.00 32.84 362 THR A CA 1
ATOM 2769 C C . THR A 1 362 ? -20.152 40.549 49.379 1.00 32.84 362 THR A C 1
ATOM 2771 O O . THR A 1 362 ? -20.730 40.660 50.464 1.00 32.84 362 THR A O 1
ATOM 2774 N N . LEU A 1 363 ? -19.634 41.595 48.724 1.00 28.41 363 LEU A N 1
ATOM 2775 C CA . LEU A 1 363 ? -19.944 42.994 49.027 1.00 28.41 363 LEU A CA 1
ATOM 2776 C C . LEU A 1 363 ? -20.583 43.686 47.812 1.00 28.41 363 LEU A C 1
ATOM 2778 O O . LEU A 1 363 ? -20.179 43.527 46.667 1.00 28.41 363 LEU A O 1
ATOM 2782 N N . THR A 1 364 ? -21.645 44.411 48.136 1.00 27.89 364 THR A N 1
ATOM 2783 C CA . THR A 1 364 ? -22.694 45.046 47.326 1.00 27.89 364 THR A CA 1
ATOM 2784 C C . THR A 1 364 ? -22.249 46.223 46.440 1.00 27.89 364 THR A C 1
ATOM 2786 O O . THR A 1 364 ? -21.340 46.949 46.839 1.00 27.89 364 THR A O 1
ATOM 2789 N N . PRO A 1 365 ? -22.975 46.538 45.344 1.00 33.34 365 PRO A N 1
ATOM 2790 C CA . PRO A 1 365 ? -22.718 47.709 44.501 1.00 33.34 365 PRO A CA 1
ATOM 2791 C C . PRO A 1 365 ? -23.568 48.935 44.891 1.00 33.34 365 PRO A C 1
ATOM 2793 O O . PRO A 1 365 ? -24.712 48.781 45.318 1.00 33.34 365 PRO A O 1
ATOM 2796 N N . ARG A 1 366 ? -23.036 50.153 44.681 1.00 23.42 366 ARG A N 1
ATOM 2797 C CA . ARG A 1 366 ? -23.739 51.462 44.564 1.00 23.42 366 ARG A CA 1
ATOM 2798 C C . ARG A 1 366 ? -22.741 52.552 44.079 1.00 23.42 366 ARG A C 1
ATOM 2800 O O . ARG A 1 366 ? -21.577 52.442 44.442 1.00 23.42 366 ARG A O 1
ATOM 2807 N N . PRO A 1 367 ? -23.164 53.695 43.486 1.00 32.44 367 PRO A N 1
ATOM 2808 C CA . PRO A 1 367 ? -24.026 53.872 42.306 1.00 32.44 367 PRO A CA 1
ATOM 2809 C C . PRO A 1 367 ? -23.537 54.989 41.320 1.00 32.44 367 PRO A C 1
ATOM 2811 O O . PRO A 1 367 ? -22.728 55.840 41.665 1.00 32.44 367 PRO A O 1
ATOM 2814 N N . SER A 1 368 ? -24.100 54.983 40.102 1.00 30.19 368 SER A N 1
ATOM 2815 C CA . SER A 1 368 ? -24.410 56.094 39.159 1.00 30.19 368 SER A CA 1
ATOM 2816 C C . SER A 1 368 ? -23.723 57.475 39.247 1.00 30.19 368 SER A C 1
ATOM 2818 O O . SER A 1 368 ? -23.900 58.160 40.252 1.00 30.19 368 SER A O 1
ATOM 2820 N N . VAL A 1 369 ? -23.246 57.995 38.097 1.00 24.94 369 VAL A N 1
ATOM 2821 C CA . VAL A 1 369 ? -23.366 59.422 37.698 1.00 24.94 369 VAL A CA 1
ATOM 2822 C C . VAL A 1 369 ? -23.479 59.559 36.157 1.00 24.94 369 VAL A C 1
ATOM 2824 O O . VAL A 1 369 ? -22.572 59.188 35.425 1.00 24.94 369 VAL A O 1
ATOM 2827 N N . PHE A 1 370 ? -24.608 60.108 35.692 1.00 27.17 370 PHE A N 1
ATOM 2828 C CA . PHE A 1 370 ? -24.858 60.767 34.384 1.00 27.17 370 PHE A CA 1
ATOM 2829 C C . PHE A 1 370 ? -24.341 62.231 34.450 1.00 27.17 370 PHE A C 1
ATOM 2831 O O . PHE A 1 370 ? -24.262 62.712 35.586 1.00 27.17 370 PHE A O 1
ATOM 2838 N N . PRO A 1 371 ? -24.116 63.019 33.355 1.00 36.12 371 PRO A N 1
ATOM 2839 C CA . PRO A 1 371 ? -25.242 63.428 32.478 1.00 36.12 371 PRO A CA 1
ATOM 2840 C C . PRO A 1 371 ? -24.952 63.955 31.026 1.00 36.12 371 PRO A C 1
ATOM 2842 O O . PRO A 1 371 ? -23.860 64.415 30.735 1.00 36.12 371 PRO A O 1
ATOM 2845 N N . THR A 1 372 ? -26.011 63.967 30.175 1.00 25.30 372 THR A N 1
ATOM 2846 C CA . THR A 1 372 ? -26.471 65.008 29.175 1.00 25.30 372 THR A CA 1
ATOM 2847 C C . THR A 1 372 ? -25.524 65.610 28.095 1.00 25.30 372 THR A C 1
ATOM 2849 O O . THR A 1 372 ? -24.356 65.794 28.375 1.00 25.30 372 THR A O 1
ATOM 2852 N N . LEU A 1 373 ? -25.890 66.096 26.883 1.00 26.95 373 LEU A N 1
ATOM 2853 C CA . LEU A 1 373 ? -27.113 66.463 26.109 1.00 26.95 373 LEU A CA 1
ATOM 2854 C C . LEU A 1 373 ? -26.723 66.658 24.595 1.00 26.95 373 LEU A C 1
ATOM 2856 O O . LEU A 1 373 ? -25.698 67.274 24.343 1.00 26.95 373 LEU A O 1
ATOM 2860 N N . ILE A 1 374 ? -27.556 66.161 23.651 1.00 25.56 374 ILE A N 1
ATOM 2861 C CA . ILE A 1 374 ? -28.148 66.677 22.357 1.00 25.56 374 ILE A CA 1
ATOM 2862 C C . ILE A 1 374 ? -27.453 67.792 21.469 1.00 25.56 374 ILE A C 1
ATOM 2864 O O . ILE A 1 374 ? -26.662 68.569 21.988 1.00 25.56 374 ILE A O 1
ATOM 2868 N N . PRO A 1 375 ? -27.918 68.090 20.212 1.00 52.88 375 PRO A N 1
ATOM 2869 C CA . PRO A 1 375 ? -27.579 67.561 18.856 1.00 52.88 375 PRO A CA 1
ATOM 2870 C C . PRO A 1 375 ? -27.079 68.648 17.844 1.00 52.88 375 PRO A C 1
ATOM 2872 O O . PRO A 1 375 ? -26.987 69.812 18.215 1.00 52.88 375 PRO A O 1
ATOM 2875 N N . THR A 1 376 ? -26.872 68.325 16.545 1.00 26.36 376 THR A N 1
ATOM 2876 C CA . THR A 1 376 ? -27.291 69.126 15.336 1.00 26.36 376 THR A CA 1
ATOM 2877 C C . THR A 1 376 ? -26.832 68.467 14.005 1.00 26.36 376 THR A C 1
ATOM 2879 O O . THR A 1 376 ? -25.666 68.135 13.863 1.00 26.36 376 THR A O 1
ATOM 2882 N N . THR A 1 377 ? -27.749 67.986 13.146 1.00 26.73 377 THR A N 1
ATOM 2883 C CA . THR A 1 377 ? -28.287 68.544 11.862 1.00 26.73 377 THR A CA 1
ATOM 2884 C C . THR A 1 377 ? -27.451 68.358 10.573 1.00 26.73 377 THR A C 1
ATOM 2886 O O . THR A 1 377 ? -26.316 68.805 10.488 1.00 26.73 377 THR A O 1
ATOM 2889 N N . ALA A 1 378 ? -28.109 67.765 9.561 1.00 26.34 378 ALA A N 1
ATOM 2890 C CA . ALA A 1 378 ? -27.762 67.566 8.133 1.00 26.34 378 ALA A CA 1
ATOM 2891 C C . ALA A 1 378 ? -27.854 68.886 7.291 1.00 26.34 378 ALA A C 1
ATOM 2893 O O . ALA A 1 378 ? -27.956 69.930 7.940 1.00 26.34 378 ALA A O 1
ATOM 2894 N N . PRO A 1 379 ? -27.966 68.948 5.924 1.00 48.47 379 PRO A N 1
ATOM 2895 C CA . PRO A 1 379 ? -27.869 67.942 4.827 1.00 48.47 379 PRO A CA 1
ATOM 2896 C C . PRO A 1 379 ? -27.204 68.428 3.480 1.00 48.47 379 PRO A C 1
ATOM 2898 O O . PRO A 1 379 ? -26.803 69.581 3.344 1.00 48.47 379 PRO A O 1
ATOM 2901 N N . SER A 1 380 ? -27.281 67.577 2.429 1.00 28.25 380 SER A N 1
ATOM 2902 C CA . SER A 1 380 ? -27.305 67.858 0.955 1.00 28.25 380 SER A CA 1
ATOM 2903 C C . SER A 1 380 ? -25.955 68.108 0.235 1.00 28.25 380 SER A C 1
ATOM 2905 O O . SER A 1 380 ? -25.075 68.730 0.805 1.00 28.25 380 SER A O 1
ATOM 2907 N N . SER A 1 381 ? -25.669 67.672 -1.007 1.00 27.92 381 SER A N 1
ATOM 2908 C CA . SER A 1 381 ? -26.460 67.569 -2.257 1.00 27.92 381 SER A CA 1
ATOM 2909 C C . SER A 1 381 ? -25.689 66.768 -3.354 1.00 27.92 381 SER A C 1
ATOM 2911 O O . SER A 1 381 ? -24.463 66.760 -3.330 1.00 27.92 381 SER A O 1
ATOM 2913 N N . GLY A 1 382 ? -26.387 66.093 -4.294 1.00 24.42 382 GLY A N 1
ATOM 2914 C CA . GLY A 1 382 ? -25.814 65.364 -5.468 1.00 24.42 382 GLY A CA 1
ATOM 2915 C C . GLY A 1 382 ? -25.597 66.256 -6.712 1.00 24.42 382 GLY A C 1
ATOM 2916 O O . GLY A 1 382 ? -25.439 67.460 -6.526 1.00 24.42 382 GLY A O 1
ATOM 2917 N N . PRO A 1 383 ? -25.767 65.802 -7.982 1.00 48.22 383 PRO A N 1
ATOM 2918 C CA . PRO A 1 383 ? -25.503 64.506 -8.654 1.00 48.22 383 PRO A CA 1
ATOM 2919 C C . PRO A 1 383 ? -24.750 64.671 -10.027 1.00 48.22 383 PRO A C 1
ATOM 2921 O O . PRO A 1 383 ? -24.473 65.795 -10.435 1.00 48.22 383 PRO A O 1
ATOM 2924 N N . SER A 1 384 ? -24.463 63.576 -10.767 1.00 26.36 384 SER A N 1
ATOM 2925 C CA . SER A 1 384 ? -24.303 63.411 -12.262 1.00 26.36 384 SER A CA 1
ATOM 2926 C C . SER A 1 384 ? -23.240 62.327 -12.567 1.00 26.36 384 SER A C 1
ATOM 2928 O O . SER A 1 384 ? -22.148 62.407 -12.026 1.00 26.36 384 SER A O 1
ATOM 2930 N N . ILE A 1 385 ? -23.497 61.164 -13.189 1.00 26.50 385 ILE A N 1
ATOM 2931 C CA . ILE A 1 385 ? -23.932 60.758 -14.553 1.00 26.50 385 ILE A CA 1
ATOM 2932 C C . ILE A 1 385 ? -23.099 61.342 -15.721 1.00 26.50 385 ILE A C 1
ATOM 2934 O O . ILE A 1 385 ? -23.322 62.494 -16.081 1.00 26.50 385 ILE A O 1
ATOM 2938 N N . PHE A 1 386 ? -22.214 60.541 -16.349 1.00 25.19 386 PHE A N 1
ATOM 2939 C CA . PHE A 1 386 ? -22.296 60.008 -17.740 1.00 25.19 386 PHE A CA 1
ATOM 2940 C C . PHE A 1 386 ? -20.933 59.499 -18.292 1.00 25.19 386 PHE A C 1
ATOM 2942 O O . PHE A 1 386 ? -19.925 60.196 -18.263 1.00 25.19 386 PHE A O 1
ATOM 2949 N N . ASP A 1 387 ? -21.001 58.281 -18.838 1.00 25.05 387 ASP A N 1
ATOM 2950 C CA . ASP A 1 387 ? -20.169 57.530 -19.814 1.00 25.05 387 ASP A CA 1
ATOM 2951 C C . ASP A 1 387 ? -20.006 58.281 -21.185 1.00 25.05 387 ASP A C 1
ATOM 2953 O O . ASP A 1 387 ? -20.630 59.342 -21.307 1.00 25.05 387 ASP A O 1
ATOM 2957 N N . PRO A 1 388 ? -19.406 57.798 -22.319 1.00 48.50 388 PRO A N 1
ATOM 2958 C CA . PRO A 1 388 ? -18.335 56.820 -22.669 1.00 48.50 388 PRO A CA 1
ATOM 2959 C C . PRO A 1 388 ? -17.295 57.360 -23.725 1.00 48.50 388 PRO A C 1
ATOM 2961 O O . PRO A 1 388 ? -17.374 58.498 -24.182 1.00 48.50 388 PRO A O 1
ATOM 2964 N N . TYR A 1 389 ? -16.417 56.458 -24.227 1.00 25.03 389 TYR A N 1
ATOM 2965 C CA . TYR A 1 389 ? -15.813 56.337 -25.595 1.00 25.03 389 TYR A CA 1
ATOM 2966 C C . TYR A 1 389 ? -14.286 56.564 -25.851 1.00 25.03 389 TYR A C 1
ATOM 2968 O O . TYR A 1 389 ? -13.760 57.671 -25.830 1.00 25.03 389 TYR A O 1
ATOM 2976 N N . ARG A 1 390 ? -13.641 55.439 -26.244 1.00 24.22 390 ARG A N 1
ATOM 2977 C CA . ARG A 1 390 ? -12.463 55.125 -27.124 1.00 24.22 390 ARG A CA 1
ATOM 2978 C C . ARG A 1 390 ? -12.117 56.116 -28.285 1.00 24.22 390 ARG A C 1
ATOM 2980 O O . ARG A 1 390 ? -12.977 56.916 -28.632 1.00 24.22 390 ARG A O 1
ATOM 2987 N N . PRO A 1 391 ? -11.099 55.864 -29.170 1.00 47.91 391 PRO A N 1
ATOM 2988 C CA . PRO A 1 391 ? -9.694 55.371 -29.058 1.00 47.91 391 PRO A CA 1
ATOM 2989 C C . PRO A 1 391 ? -8.702 56.119 -30.025 1.00 47.91 391 PRO A C 1
ATOM 2991 O O . PRO A 1 391 ? -9.150 56.859 -30.893 1.00 47.91 391 PRO A O 1
ATOM 2994 N N . THR A 1 392 ? -7.382 55.828 -30.048 1.00 27.11 392 THR A N 1
ATOM 2995 C CA . THR A 1 392 ? -6.527 56.100 -31.250 1.00 27.11 392 THR A CA 1
ATOM 2996 C C . THR A 1 392 ? -5.302 55.176 -31.435 1.00 27.11 392 THR A C 1
ATOM 2998 O O . THR A 1 392 ? -4.780 54.609 -30.485 1.00 27.11 392 THR A O 1
ATOM 3001 N N . ARG A 1 393 ? -4.901 55.038 -32.715 1.00 27.02 393 ARG A N 1
ATOM 3002 C CA . ARG A 1 393 ? -4.026 54.063 -33.421 1.00 27.02 393 ARG A CA 1
ATOM 3003 C C . ARG A 1 393 ? -2.486 54.244 -33.323 1.00 27.02 393 ARG A C 1
ATOM 3005 O O . ARG A 1 393 ? -1.999 55.335 -33.065 1.00 27.02 393 ARG A O 1
ATOM 3012 N N . ALA A 1 394 ? -1.773 53.167 -33.709 1.00 31.52 394 ALA A N 1
ATOM 3013 C CA . ALA A 1 394 ? -0.327 52.994 -34.009 1.00 31.52 394 ALA A CA 1
ATOM 3014 C C . ALA A 1 394 ? 0.216 53.747 -35.262 1.00 31.52 394 ALA A C 1
ATOM 3016 O O . ALA A 1 394 ? -0.600 54.296 -36.011 1.00 31.52 394 ALA A O 1
ATOM 3017 N N . PRO A 1 395 ? 1.557 53.743 -35.545 1.00 39.44 395 PRO A N 1
ATOM 3018 C CA . PRO A 1 395 ? 2.109 52.875 -36.630 1.00 39.44 395 PRO A CA 1
ATOM 3019 C C . PRO A 1 395 ? 3.621 52.413 -36.590 1.00 39.44 395 PRO A C 1
ATOM 3021 O O . PRO A 1 395 ? 4.514 53.145 -36.189 1.00 39.44 395 PRO A O 1
ATOM 3024 N N . THR A 1 396 ? 3.857 51.180 -37.086 1.00 28.09 396 THR A N 1
ATOM 3025 C CA . THR A 1 396 ? 4.915 50.500 -37.929 1.00 28.09 396 THR A CA 1
ATOM 3026 C C . THR A 1 396 ? 6.416 50.911 -38.168 1.00 28.09 396 THR A C 1
ATOM 3028 O O . THR A 1 396 ? 6.683 51.964 -38.738 1.00 28.09 396 THR A O 1
ATOM 3031 N N . THR A 1 397 ? 7.308 49.874 -38.068 1.00 24.75 397 THR A N 1
ATOM 3032 C CA . THR A 1 397 ? 8.454 49.365 -38.947 1.00 24.75 397 THR A CA 1
ATOM 3033 C C . THR A 1 397 ? 9.877 50.011 -38.977 1.00 24.75 397 THR A C 1
ATOM 3035 O O . THR A 1 397 ? 9.937 51.201 -38.689 1.00 24.75 397 THR A O 1
ATOM 3038 N N . PRO A 1 398 ? 11.010 49.361 -39.452 1.00 36.81 398 PRO A N 1
ATOM 3039 C CA . PRO A 1 398 ? 11.383 47.941 -39.795 1.00 36.81 398 PRO A CA 1
ATOM 3040 C C . PRO A 1 398 ? 12.839 47.420 -39.398 1.00 36.81 398 PRO A C 1
ATOM 3042 O O . PRO A 1 398 ? 13.607 48.104 -38.734 1.00 36.81 398 PRO A O 1
ATOM 3045 N N . ILE A 1 399 ? 13.175 46.187 -39.860 1.00 31.50 399 ILE A N 1
ATOM 3046 C CA . ILE A 1 399 ? 14.316 45.196 -39.726 1.00 31.50 399 ILE A CA 1
ATOM 3047 C C . ILE A 1 399 ? 15.734 45.626 -40.264 1.00 31.50 399 ILE A C 1
ATOM 3049 O O . ILE A 1 399 ? 15.771 46.629 -40.976 1.00 31.50 399 ILE A O 1
ATOM 3053 N N . PRO A 1 400 ? 16.896 44.908 -40.043 1.00 38.03 400 PRO A N 1
ATOM 3054 C CA . PRO A 1 400 ? 17.290 43.672 -40.795 1.00 38.03 400 PRO A CA 1
ATOM 3055 C C . PRO A 1 400 ? 18.193 42.601 -40.078 1.00 38.03 400 PRO A C 1
ATOM 3057 O O . PRO A 1 400 ? 18.720 42.795 -38.988 1.00 38.03 400 PRO A O 1
ATOM 3060 N N . SER A 1 401 ? 18.374 41.453 -40.758 1.00 27.44 401 SER A N 1
ATOM 3061 C CA . SER A 1 401 ? 19.025 40.163 -40.403 1.00 27.44 401 SER A CA 1
ATOM 3062 C C . SER A 1 401 ? 20.501 39.969 -40.838 1.00 27.44 401 SER A C 1
ATOM 3064 O O . SER A 1 401 ? 20.881 40.592 -41.826 1.00 27.44 401 SER A O 1
ATOM 3066 N N . ALA A 1 402 ? 21.243 38.985 -40.271 1.00 27.47 402 ALA A N 1
ATOM 3067 C CA . ALA A 1 402 ? 22.051 37.937 -40.978 1.00 27.47 402 ALA A CA 1
ATOM 3068 C C . ALA A 1 402 ? 22.935 37.052 -40.032 1.00 27.47 402 ALA A C 1
ATOM 3070 O O . ALA A 1 402 ? 23.453 37.538 -39.034 1.00 27.47 402 ALA A O 1
ATOM 3071 N N . ALA A 1 403 ? 23.125 35.760 -40.373 1.00 27.42 403 ALA A N 1
ATOM 3072 C CA . ALA A 1 403 ? 23.888 34.680 -39.675 1.00 27.42 403 ALA A CA 1
ATOM 3073 C C . ALA A 1 403 ? 25.270 34.384 -40.361 1.00 27.42 403 ALA A C 1
ATOM 3075 O O . ALA A 1 403 ? 25.647 35.215 -41.187 1.00 27.42 403 ALA A O 1
ATOM 3076 N N . PRO A 1 404 ? 25.983 33.210 -40.275 1.00 49.06 404 PRO A N 1
ATOM 3077 C CA . PRO A 1 404 ? 26.284 32.161 -39.248 1.00 49.06 404 PRO A CA 1
ATOM 3078 C C . PRO A 1 404 ? 27.819 31.769 -39.157 1.00 49.06 404 PRO A C 1
ATOM 3080 O O . PRO A 1 404 ? 28.619 32.325 -39.901 1.00 49.06 404 PRO A O 1
ATOM 3083 N N . THR A 1 405 ? 28.252 30.790 -38.310 1.00 27.84 405 THR A N 1
ATOM 3084 C CA . THR A 1 405 ? 29.272 29.683 -38.543 1.00 27.84 405 THR A CA 1
ATOM 3085 C C . THR A 1 405 ? 29.926 29.066 -37.259 1.00 27.84 405 THR A C 1
ATOM 3087 O O . THR A 1 405 ? 29.974 29.690 -36.209 1.00 27.84 405 THR A O 1
ATOM 3090 N N . ALA A 1 406 ? 30.385 27.798 -37.351 1.00 26.19 406 ALA A N 1
ATOM 3091 C CA . ALA A 1 406 ? 30.643 26.763 -36.304 1.00 26.19 406 ALA A CA 1
ATOM 3092 C C . ALA A 1 406 ? 32.170 26.462 -36.025 1.00 26.19 406 ALA A C 1
ATOM 3094 O O . ALA A 1 406 ? 32.984 27.238 -36.514 1.00 26.19 406 ALA A O 1
ATOM 3095 N N . PRO A 1 407 ? 32.675 25.304 -35.477 1.00 35.03 407 PRO A N 1
ATOM 3096 C CA . PRO A 1 407 ? 32.370 24.455 -34.294 1.00 35.03 407 PRO A CA 1
ATOM 3097 C C . PRO A 1 407 ? 33.673 24.146 -33.420 1.00 35.03 407 PRO A C 1
ATOM 3099 O O . PRO A 1 407 ? 34.501 25.049 -33.298 1.00 35.03 407 PRO A O 1
ATOM 3102 N N . PRO A 1 408 ? 33.943 22.979 -32.742 1.00 36.72 408 PRO A N 1
ATOM 3103 C CA . PRO A 1 408 ? 34.551 22.939 -31.389 1.00 36.72 408 PRO A CA 1
ATOM 3104 C C . PRO A 1 408 ? 36.015 22.412 -31.316 1.00 36.72 408 PRO A C 1
ATOM 3106 O O . PRO A 1 408 ? 36.501 21.720 -32.213 1.00 36.72 408 PRO A O 1
ATOM 3109 N N . ARG A 1 409 ? 36.743 22.656 -30.207 1.00 25.45 409 ARG A N 1
ATOM 3110 C CA . ARG A 1 409 ? 38.116 22.128 -29.994 1.00 25.45 409 ARG A CA 1
ATOM 3111 C C . ARG A 1 409 ? 38.250 21.144 -28.823 1.00 25.45 409 ARG A C 1
ATOM 3113 O O . ARG A 1 409 ? 38.009 21.467 -27.666 1.00 25.45 409 ARG A O 1
ATOM 3120 N N . LYS A 1 410 ? 38.750 19.956 -29.185 1.00 24.92 410 LYS A N 1
ATOM 3121 C CA . LYS A 1 410 ? 39.264 18.844 -28.365 1.00 24.92 410 LYS A CA 1
ATOM 3122 C C . LYS A 1 410 ? 40.443 19.275 -27.473 1.00 24.92 410 LYS A C 1
ATOM 3124 O O . LYS A 1 410 ? 41.305 20.020 -27.938 1.00 24.92 410 LYS A O 1
ATOM 3129 N N . LYS A 1 411 ? 40.585 18.698 -26.271 1.00 25.67 411 LYS A N 1
ATOM 3130 C CA . LYS A 1 411 ? 41.867 18.663 -25.536 1.00 25.67 411 LYS A CA 1
ATOM 3131 C C . LYS A 1 411 ? 42.372 17.228 -25.362 1.00 25.67 411 LYS A C 1
ATOM 3133 O O . LYS A 1 411 ? 41.639 16.339 -24.944 1.00 25.67 411 LYS A O 1
ATOM 3138 N N . LYS A 1 412 ? 43.638 17.049 -25.755 1.00 23.34 412 LYS A N 1
ATOM 3139 C CA . LYS A 1 412 ? 44.467 15.844 -25.656 1.00 23.34 412 LYS A CA 1
ATOM 3140 C C . LYS A 1 412 ? 45.042 15.673 -24.244 1.00 23.34 412 LYS A C 1
ATOM 3142 O O . LYS A 1 412 ? 45.250 16.642 -23.522 1.00 23.34 412 LYS A O 1
ATOM 3147 N N . PHE A 1 413 ? 45.332 14.414 -23.942 1.00 21.81 413 PHE A N 1
ATOM 3148 C CA . PHE A 1 413 ? 46.025 13.858 -22.781 1.00 21.81 413 PHE A CA 1
ATOM 3149 C C . PHE A 1 413 ? 47.571 13.963 -22.870 1.00 21.81 413 PHE A C 1
ATOM 3151 O O . PHE A 1 413 ? 48.106 14.126 -23.967 1.00 21.81 413 PHE A O 1
ATOM 3158 N N . VAL A 1 414 ? 48.228 13.649 -21.731 1.00 23.34 414 VAL A N 1
ATOM 3159 C CA . VAL A 1 414 ? 49.636 13.186 -21.525 1.00 23.34 414 VAL A CA 1
ATOM 3160 C C . VAL A 1 414 ? 50.672 14.335 -21.339 1.00 23.34 414 VAL A C 1
ATOM 3162 O O . VAL A 1 414 ? 50.635 15.280 -22.109 1.00 23.34 414 VAL A O 1
ATOM 3165 N N . ARG A 1 415 ? 51.621 14.395 -20.371 1.00 22.03 415 ARG A N 1
ATOM 3166 C CA . ARG A 1 415 ? 52.396 13.399 -19.581 1.00 22.03 415 ARG A CA 1
ATOM 3167 C C . ARG A 1 415 ? 53.017 14.012 -18.294 1.00 22.03 415 ARG A C 1
ATOM 3169 O O . ARG A 1 415 ? 53.414 15.168 -18.289 1.00 22.03 415 ARG A O 1
ATOM 3176 N N . VAL A 1 416 ? 53.132 13.151 -17.279 1.00 28.77 416 VAL A N 1
ATOM 3177 C CA . VAL A 1 416 ? 54.158 12.942 -16.221 1.00 28.77 416 VAL A CA 1
ATOM 3178 C C . VAL A 1 416 ? 55.429 13.820 -16.224 1.00 28.77 416 VAL A C 1
ATOM 3180 O O . VAL A 1 416 ? 56.107 13.850 -17.244 1.00 28.77 416 VAL A O 1
ATOM 3183 N N . PHE A 1 417 ? 55.843 14.345 -15.051 1.00 23.05 417 PHE A N 1
ATOM 3184 C CA . PHE A 1 417 ? 57.251 14.297 -14.596 1.00 23.05 417 PHE A CA 1
ATOM 3185 C C . PHE A 1 417 ? 57.439 14.373 -13.060 1.00 23.05 417 PHE A C 1
ATOM 3187 O O . PHE A 1 417 ? 56.824 15.187 -12.377 1.00 23.05 417 PHE A O 1
ATOM 3194 N N . CYS A 1 418 ? 58.303 13.453 -12.612 1.00 23.94 418 CYS A N 1
ATOM 3195 C CA . CYS A 1 418 ? 59.058 13.196 -11.377 1.00 23.94 418 CYS A CA 1
ATOM 3196 C C . CYS A 1 418 ? 58.683 13.771 -10.000 1.00 23.94 418 CYS A C 1
ATOM 3198 O O . CYS A 1 418 ? 58.747 14.967 -9.725 1.00 23.94 418 CYS A O 1
ATOM 3200 N N . ALA A 1 419 ? 58.520 12.812 -9.083 1.00 29.34 419 ALA A N 1
ATOM 3201 C CA . ALA A 1 419 ? 58.846 12.906 -7.671 1.00 29.34 419 ALA A CA 1
ATOM 3202 C C . ALA A 1 419 ? 60.367 13.042 -7.494 1.00 29.34 419 ALA A C 1
ATOM 3204 O O . ALA A 1 419 ? 61.069 12.094 -7.799 1.00 29.34 419 ALA A O 1
ATOM 3205 N N . ASP A 1 420 ? 60.852 14.205 -7.051 1.00 28.95 420 ASP A N 1
ATOM 3206 C CA . ASP A 1 420 ? 62.186 14.354 -6.420 1.00 28.95 420 ASP A CA 1
ATOM 3207 C C . ASP A 1 420 ? 62.349 15.673 -5.629 1.00 28.95 420 ASP A C 1
ATOM 3209 O O . ASP A 1 420 ? 63.450 16.114 -5.315 1.00 28.95 420 ASP A O 1
ATOM 3213 N N . ARG A 1 421 ? 61.247 16.332 -5.240 1.00 27.08 421 ARG A N 1
ATOM 3214 C CA . ARG A 1 421 ? 61.284 17.526 -4.365 1.00 27.08 421 ARG A CA 1
ATOM 3215 C C . ARG A 1 421 ? 60.232 17.500 -3.257 1.00 27.08 421 ARG A C 1
ATOM 3217 O O . ARG A 1 421 ? 59.584 18.502 -2.980 1.00 27.08 421 ARG A O 1
ATOM 3224 N N . LEU A 1 422 ? 60.039 16.343 -2.629 1.00 27.97 422 LEU A N 1
ATOM 3225 C CA . LEU A 1 422 ? 59.095 16.191 -1.512 1.00 27.97 422 LEU A CA 1
ATOM 3226 C C . LEU A 1 422 ? 59.755 15.867 -0.167 1.00 27.97 422 LEU A C 1
ATOM 3228 O O . LEU A 1 422 ? 59.037 15.649 0.803 1.00 27.97 422 LEU A O 1
ATOM 3232 N N . HIS A 1 423 ? 61.091 15.902 -0.074 1.00 31.28 423 HIS A N 1
ATOM 3233 C CA . HIS A 1 423 ? 61.780 15.653 1.197 1.00 31.28 423 HIS A CA 1
ATOM 3234 C C . HIS A 1 423 ? 62.161 16.898 2.012 1.00 31.28 423 HIS A C 1
ATOM 3236 O O . HIS A 1 423 ? 62.419 16.758 3.200 1.00 31.28 423 HIS A O 1
ATOM 3242 N N . GLU A 1 424 ? 62.075 18.111 1.457 1.00 30.77 424 GLU A N 1
ATOM 3243 C CA . GLU A 1 424 ? 62.345 19.355 2.212 1.00 30.77 424 GLU A CA 1
ATOM 3244 C C . GLU A 1 424 ? 61.083 20.105 2.680 1.00 30.77 424 GLU A C 1
ATOM 3246 O O . GLU A 1 424 ? 61.180 21.136 3.336 1.00 30.77 424 GLU A O 1
ATOM 3251 N N . ALA A 1 425 ? 59.884 19.570 2.427 1.00 29.98 425 ALA A N 1
ATOM 3252 C CA . ALA A 1 425 ? 58.612 20.175 2.851 1.00 29.98 425 ALA A CA 1
ATOM 3253 C C . ALA A 1 425 ? 57.868 19.360 3.930 1.00 29.98 425 ALA A C 1
ATOM 3255 O O . ALA A 1 425 ? 56.660 19.508 4.098 1.00 29.98 425 ALA A O 1
ATOM 3256 N N . ALA A 1 426 ? 58.572 18.486 4.657 1.00 30.70 426 ALA A N 1
ATOM 3257 C CA . ALA A 1 426 ? 58.007 17.649 5.724 1.00 30.70 426 ALA A CA 1
ATOM 3258 C C . ALA A 1 426 ? 58.200 18.231 7.143 1.00 30.70 426 ALA A C 1
ATOM 3260 O O . ALA A 1 426 ? 57.963 17.539 8.129 1.00 30.70 426 ALA A O 1
ATOM 3261 N N . GLY A 1 427 ? 58.627 19.495 7.257 1.00 31.03 427 GLY A N 1
ATOM 3262 C CA . GLY A 1 427 ? 58.909 20.161 8.536 1.00 31.03 427 GLY A CA 1
ATOM 3263 C C . GLY A 1 427 ? 57.810 21.081 9.077 1.00 31.03 427 GLY A C 1
ATOM 3264 O O . GLY A 1 427 ? 57.975 21.629 10.162 1.00 31.03 427 GLY A O 1
ATOM 3265 N N . ALA A 1 428 ? 56.695 21.283 8.368 1.00 35.91 428 ALA A N 1
ATOM 3266 C CA . ALA A 1 428 ? 55.644 22.191 8.826 1.00 35.91 428 ALA A CA 1
ATOM 3267 C C . ALA A 1 428 ? 54.244 21.680 8.456 1.00 35.91 428 ALA A C 1
ATOM 3269 O O . ALA A 1 428 ? 53.997 21.299 7.315 1.00 35.91 428 ALA A O 1
ATOM 3270 N N . CYS A 1 429 ? 53.337 21.728 9.437 1.00 28.70 429 CYS A N 1
ATOM 3271 C CA . CYS A 1 429 ? 51.920 21.333 9.405 1.00 28.70 429 CYS A CA 1
ATOM 3272 C C . CYS A 1 429 ? 51.620 19.838 9.640 1.00 28.70 429 CYS A C 1
ATOM 3274 O O . CYS A 1 429 ? 51.293 19.078 8.727 1.00 28.70 429 CYS A O 1
ATOM 3276 N N . GLY A 1 430 ? 51.602 19.450 10.921 1.00 33.78 430 GLY A N 1
ATOM 3277 C CA . GLY A 1 430 ? 50.816 18.313 11.399 1.00 33.78 430 GLY A CA 1
ATOM 3278 C C . GLY A 1 430 ? 49.319 18.607 11.245 1.00 33.78 430 GLY A C 1
ATOM 3279 O O . GLY A 1 430 ? 48.831 19.621 11.728 1.00 33.78 430 GLY A O 1
ATOM 3280 N N . GLY A 1 431 ? 48.596 17.750 10.525 1.00 37.28 431 GLY A N 1
ATOM 3281 C CA . GLY A 1 431 ? 47.152 17.923 10.310 1.00 37.28 431 GLY A CA 1
ATOM 3282 C C . GLY A 1 431 ? 46.540 17.028 9.231 1.00 37.28 431 GLY A C 1
ATOM 3283 O O . GLY A 1 431 ? 45.329 16.833 9.203 1.00 37.28 431 GLY A O 1
ATOM 3284 N N . LYS A 1 432 ? 47.347 16.411 8.359 1.00 34.06 432 LYS A N 1
ATOM 3285 C CA . LYS A 1 432 ? 46.819 15.594 7.248 1.00 34.06 432 LYS A CA 1
ATOM 3286 C C . LYS A 1 432 ? 46.424 14.156 7.616 1.00 34.06 432 LYS A C 1
ATOM 3288 O O . LYS A 1 432 ? 45.770 13.502 6.811 1.00 34.06 432 LYS A O 1
ATOM 3293 N N . SER A 1 433 ? 46.723 13.683 8.826 1.00 35.19 433 SER A N 1
ATOM 3294 C CA . SER A 1 433 ? 46.309 12.348 9.292 1.00 35.19 433 SER A CA 1
ATOM 3295 C C . SER A 1 433 ? 44.809 12.275 9.626 1.00 35.19 433 SER A C 1
ATOM 3297 O O . SER A 1 433 ? 44.174 11.250 9.399 1.00 35.19 433 SER A O 1
ATOM 3299 N N . TYR A 1 434 ? 44.210 13.382 10.081 1.00 35.16 434 TYR A N 1
ATOM 3300 C CA . TYR A 1 434 ? 42.805 13.431 10.508 1.00 35.16 434 TYR A CA 1
ATOM 3301 C C . TYR A 1 434 ? 41.806 13.456 9.344 1.00 35.16 434 TYR A C 1
ATOM 3303 O O . TYR A 1 434 ? 40.727 12.883 9.453 1.00 35.16 434 TYR A O 1
ATOM 3311 N N . ALA A 1 435 ? 42.173 14.041 8.200 1.00 35.41 435 ALA A N 1
ATOM 3312 C CA . ALA A 1 435 ? 41.304 14.088 7.021 1.00 35.41 435 ALA A CA 1
ATOM 3313 C C . ALA A 1 435 ? 41.117 12.705 6.364 1.00 35.41 435 ALA A C 1
ATOM 3315 O O . ALA A 1 435 ? 40.028 12.384 5.892 1.00 35.41 435 ALA A O 1
ATOM 3316 N N . TYR A 1 436 ? 42.159 11.865 6.377 1.00 34.34 436 TYR A N 1
ATOM 3317 C CA . TYR A 1 436 ? 42.071 10.487 5.885 1.00 34.34 436 TYR A CA 1
ATOM 3318 C C . TYR A 1 436 ? 41.244 9.597 6.819 1.00 34.34 436 TYR A C 1
ATOM 3320 O O . TYR A 1 436 ? 40.428 8.812 6.340 1.00 34.34 436 TYR A O 1
ATOM 3328 N N . LEU A 1 437 ? 41.387 9.764 8.138 1.00 34.44 437 LEU A N 1
ATOM 3329 C CA . LEU A 1 437 ? 40.551 9.080 9.128 1.00 34.44 437 LEU A CA 1
ATOM 3330 C C . LEU A 1 437 ? 39.079 9.512 9.048 1.00 34.44 437 LEU A C 1
ATOM 3332 O O . LEU A 1 437 ? 38.203 8.656 9.101 1.00 34.44 437 LEU A O 1
ATOM 3336 N N . ALA A 1 438 ? 38.799 10.801 8.834 1.00 36.19 438 ALA A N 1
ATOM 3337 C CA . ALA A 1 438 ? 37.438 11.313 8.666 1.00 36.19 438 ALA A CA 1
ATOM 3338 C C . ALA A 1 438 ? 36.765 10.803 7.378 1.00 36.19 438 ALA A C 1
ATOM 3340 O O . ALA A 1 438 ? 35.578 10.488 7.387 1.00 36.19 438 ALA A O 1
ATOM 3341 N N . ALA A 1 439 ? 37.517 10.660 6.282 1.00 36.56 439 ALA A N 1
ATOM 3342 C CA . ALA A 1 439 ? 37.000 10.086 5.039 1.00 36.56 439 ALA A CA 1
ATOM 3343 C C . ALA A 1 439 ? 36.705 8.580 5.172 1.00 36.56 439 ALA A C 1
ATOM 3345 O O . ALA A 1 439 ? 35.670 8.114 4.697 1.00 36.56 439 ALA A O 1
ATOM 3346 N N . TYR A 1 440 ? 37.572 7.825 5.857 1.00 39.25 440 TYR A N 1
ATOM 3347 C CA . TYR A 1 440 ? 37.315 6.416 6.172 1.00 39.25 440 TYR A CA 1
ATOM 3348 C C . TYR A 1 440 ? 36.128 6.249 7.126 1.00 39.25 440 TYR A C 1
ATOM 3350 O O . TYR A 1 440 ? 35.299 5.369 6.904 1.00 39.25 440 TYR A O 1
ATOM 3358 N N . ALA A 1 441 ? 36.004 7.121 8.130 1.00 37.16 441 ALA A N 1
ATOM 3359 C CA . ALA A 1 441 ? 34.866 7.147 9.039 1.00 37.16 441 ALA A CA 1
ATOM 3360 C C . ALA A 1 441 ? 33.565 7.470 8.296 1.00 37.16 441 ALA A C 1
ATOM 3362 O O . ALA A 1 441 ? 32.599 6.749 8.464 1.00 37.16 441 ALA A O 1
ATOM 3363 N N . ALA A 1 442 ? 33.539 8.456 7.395 1.00 40.19 442 ALA A N 1
ATOM 3364 C CA . ALA A 1 442 ? 32.340 8.801 6.627 1.00 40.19 442 ALA A CA 1
ATOM 3365 C C . ALA A 1 442 ? 31.870 7.668 5.694 1.00 40.19 442 ALA A C 1
ATOM 3367 O O . ALA A 1 442 ? 30.672 7.411 5.583 1.00 40.19 442 ALA A O 1
ATOM 3368 N N . VAL A 1 443 ? 32.803 6.959 5.048 1.00 41.41 443 VAL A N 1
ATOM 3369 C CA . VAL A 1 443 ? 32.478 5.788 4.215 1.00 41.41 443 VAL A CA 1
ATOM 3370 C C . VAL A 1 443 ? 31.998 4.621 5.079 1.00 41.41 443 VAL A C 1
ATOM 3372 O O . VAL A 1 443 ? 31.017 3.971 4.725 1.00 41.41 443 VAL A O 1
ATOM 3375 N N . ALA A 1 444 ? 32.633 4.384 6.230 1.00 40.84 444 ALA A N 1
ATOM 3376 C CA . ALA A 1 444 ? 32.179 3.385 7.191 1.00 40.84 444 ALA A CA 1
ATOM 3377 C C . ALA A 1 444 ? 30.778 3.722 7.727 1.00 40.84 444 ALA A C 1
ATOM 3379 O O . ALA A 1 444 ? 29.917 2.854 7.711 1.00 40.84 444 ALA A O 1
ATOM 3380 N N . THR A 1 445 ? 30.507 4.978 8.088 1.00 42.25 445 THR A N 1
ATOM 3381 C CA . THR A 1 445 ? 29.200 5.455 8.560 1.00 42.25 445 THR A CA 1
ATOM 3382 C C . THR A 1 445 ? 28.123 5.323 7.485 1.00 42.25 445 THR A C 1
ATOM 3384 O O . THR A 1 445 ? 27.031 4.860 7.783 1.00 42.25 445 THR A O 1
ATOM 3387 N N . ALA A 1 446 ? 28.414 5.635 6.219 1.00 43.50 446 ALA A N 1
ATOM 3388 C CA . ALA A 1 446 ? 27.458 5.443 5.125 1.00 43.50 446 ALA A CA 1
ATOM 3389 C C . ALA A 1 446 ? 27.117 3.958 4.897 1.00 43.50 446 ALA A C 1
ATOM 3391 O O . ALA A 1 446 ? 25.957 3.607 4.697 1.00 43.50 446 ALA A O 1
ATOM 3392 N N . ILE A 1 447 ? 28.115 3.073 4.976 1.00 46.31 447 ILE A N 1
ATOM 3393 C CA . ILE A 1 447 ? 27.921 1.618 4.895 1.00 46.31 447 ILE A CA 1
ATOM 3394 C C . ILE A 1 447 ? 27.091 1.133 6.094 1.00 46.31 447 ILE A C 1
ATOM 3396 O O . ILE A 1 447 ? 26.120 0.402 5.919 1.00 46.31 447 ILE A O 1
ATOM 3400 N N . VAL A 1 448 ? 27.421 1.602 7.296 1.00 45.72 448 VAL A N 1
ATOM 3401 C CA . VAL A 1 448 ? 26.700 1.334 8.545 1.00 45.72 448 VAL A CA 1
ATOM 3402 C C . VAL A 1 448 ? 25.242 1.786 8.464 1.00 45.72 448 VAL A C 1
ATOM 3404 O O . VAL A 1 448 ? 24.373 1.019 8.849 1.00 45.72 448 VAL A O 1
ATOM 3407 N N . LEU A 1 449 ? 24.947 2.960 7.912 1.00 46.84 449 LEU A N 1
ATOM 3408 C CA . LEU A 1 449 ? 23.584 3.482 7.780 1.00 46.84 449 LEU A CA 1
ATOM 3409 C C . LEU A 1 449 ? 22.746 2.710 6.759 1.00 46.84 449 LEU A C 1
ATOM 3411 O O . LEU A 1 449 ? 21.581 2.426 7.017 1.00 46.84 449 LEU A O 1
ATOM 3415 N N . VAL A 1 450 ? 23.341 2.287 5.641 1.00 48.09 450 VAL A N 1
ATOM 3416 C CA . VAL A 1 450 ? 22.675 1.397 4.672 1.00 48.09 450 VAL A CA 1
ATOM 3417 C C . VAL A 1 450 ? 22.360 0.039 5.308 1.00 48.09 450 VAL A C 1
ATOM 3419 O O . VAL A 1 450 ? 21.301 -0.541 5.067 1.00 48.09 450 VAL A O 1
ATOM 3422 N N . LEU A 1 451 ? 23.256 -0.463 6.157 1.00 46.56 451 LEU A N 1
ATOM 3423 C CA . LEU A 1 451 ? 23.074 -1.738 6.849 1.00 46.56 451 LEU A CA 1
ATOM 3424 C C . LEU A 1 451 ? 22.118 -1.615 8.041 1.00 46.56 451 LEU A C 1
ATOM 3426 O O . LEU A 1 451 ? 21.317 -2.519 8.249 1.00 46.56 451 LEU A O 1
ATOM 3430 N N . LEU A 1 452 ? 22.095 -0.481 8.743 1.00 45.75 452 LEU A N 1
ATOM 3431 C CA . LEU A 1 452 ? 21.100 -0.152 9.764 1.00 45.75 452 LEU A CA 1
ATOM 3432 C C . LEU A 1 452 ? 19.710 0.044 9.157 1.00 45.75 452 LEU A C 1
ATOM 3434 O O . LEU A 1 452 ? 18.756 -0.450 9.737 1.00 45.75 452 LEU A O 1
ATOM 3438 N N . ALA A 1 453 ? 19.577 0.643 7.971 1.00 46.31 453 ALA A N 1
ATOM 3439 C CA . ALA A 1 453 ? 18.303 0.721 7.252 1.00 46.31 453 ALA A CA 1
ATOM 3440 C C . ALA A 1 453 ? 17.795 -0.672 6.828 1.00 46.31 453 ALA A C 1
ATOM 3442 O O . ALA A 1 453 ? 16.614 -0.989 6.977 1.00 46.31 453 ALA A O 1
ATOM 3443 N N . ALA A 1 454 ? 18.698 -1.554 6.382 1.00 45.34 454 ALA A N 1
ATOM 3444 C CA . ALA A 1 454 ? 18.368 -2.952 6.094 1.00 45.34 454 ALA A CA 1
ATOM 3445 C C . ALA A 1 454 ? 17.974 -3.744 7.359 1.00 45.34 454 ALA A C 1
ATOM 3447 O O . ALA A 1 454 ? 17.147 -4.653 7.289 1.00 45.34 454 ALA A O 1
ATOM 3448 N N . CYS A 1 455 ? 18.536 -3.387 8.517 1.00 40.72 455 CYS A N 1
ATOM 3449 C CA . CYS A 1 455 ? 18.237 -4.012 9.804 1.00 40.72 455 CYS A CA 1
ATOM 3450 C C . CYS A 1 455 ? 16.978 -3.456 10.468 1.00 40.72 455 CYS A C 1
ATOM 3452 O O . CYS A 1 455 ? 16.204 -4.238 11.007 1.00 40.72 455 CYS A O 1
ATOM 3454 N N . ALA A 1 456 ? 16.719 -2.153 10.364 1.00 40.69 456 ALA A N 1
ATOM 3455 C CA . ALA A 1 456 ? 15.498 -1.505 10.832 1.00 40.69 456 ALA A CA 1
ATOM 3456 C C . ALA A 1 456 ? 14.268 -2.137 10.172 1.00 40.69 456 ALA A C 1
ATOM 3458 O O . ALA A 1 456 ? 13.300 -2.463 10.853 1.00 40.69 456 ALA A O 1
ATOM 3459 N N . LYS A 1 457 ? 14.362 -2.463 8.877 1.00 37.19 457 LYS A N 1
ATOM 3460 C CA . LYS A 1 457 ? 13.316 -3.195 8.155 1.00 37.19 457 LYS A CA 1
ATOM 3461 C C . LYS A 1 457 ? 13.123 -4.638 8.643 1.00 37.19 457 LYS A C 1
ATOM 3463 O O . LYS A 1 457 ? 12.025 -5.168 8.542 1.00 37.19 457 LYS A O 1
ATOM 3468 N N . ALA A 1 458 ? 14.152 -5.277 9.198 1.00 37.06 458 ALA A N 1
ATOM 3469 C CA . ALA A 1 458 ? 14.044 -6.623 9.763 1.00 37.06 458 ALA A CA 1
ATOM 3470 C C . ALA A 1 458 ? 13.521 -6.624 11.207 1.00 37.06 458 ALA A C 1
ATOM 3472 O O . ALA A 1 458 ? 12.742 -7.501 11.573 1.00 37.06 458 ALA A O 1
ATOM 3473 N N . THR A 1 459 ? 13.887 -5.622 12.011 1.00 33.97 459 THR A N 1
ATOM 3474 C CA . THR A 1 459 ? 13.318 -5.400 13.349 1.00 33.97 459 THR A CA 1
ATOM 3475 C C . THR A 1 459 ? 11.831 -5.042 13.253 1.00 33.97 459 THR A C 1
ATOM 3477 O O . THR A 1 459 ? 11.031 -5.573 14.019 1.00 33.97 459 THR A O 1
ATOM 3480 N N . TYR A 1 460 ? 11.447 -4.260 12.236 1.00 36.03 460 TYR A N 1
ATOM 3481 C CA . TYR A 1 460 ? 10.057 -3.929 11.894 1.00 36.03 460 TYR A CA 1
ATOM 3482 C C . TYR A 1 460 ? 9.206 -5.167 11.542 1.00 36.03 460 TYR A C 1
ATOM 3484 O O . TYR A 1 460 ? 8.015 -5.201 11.817 1.00 36.03 460 TYR A O 1
ATOM 3492 N N . ILE A 1 461 ? 9.812 -6.233 11.002 1.00 38.66 461 ILE A N 1
ATOM 3493 C CA . ILE A 1 461 ? 9.106 -7.477 10.631 1.00 38.66 461 ILE A CA 1
ATOM 3494 C C . ILE A 1 461 ? 8.969 -8.460 11.817 1.00 38.66 461 ILE A C 1
ATOM 3496 O O . ILE A 1 461 ? 8.140 -9.369 11.778 1.00 38.66 461 ILE A O 1
ATOM 3500 N N . LEU A 1 462 ? 9.757 -8.307 12.889 1.00 31.34 462 LEU A N 1
ATOM 3501 C CA . LEU A 1 462 ? 9.815 -9.272 14.000 1.00 31.34 462 LEU A CA 1
ATOM 3502 C C . LEU A 1 462 ? 9.018 -8.865 15.248 1.00 31.34 462 LEU A C 1
ATOM 3504 O O . LEU A 1 462 ? 8.777 -9.722 16.104 1.00 31.34 462 LEU A O 1
ATOM 3508 N N . ILE A 1 463 ? 8.581 -7.608 15.356 1.00 32.44 463 ILE A N 1
ATOM 3509 C CA . ILE A 1 463 ? 7.855 -7.078 16.517 1.00 32.44 463 ILE A CA 1
ATOM 3510 C C . ILE A 1 463 ? 6.391 -6.793 16.122 1.00 32.44 463 ILE A C 1
ATOM 3512 O O . ILE A 1 463 ? 6.014 -5.669 15.837 1.00 32.44 463 ILE A O 1
ATOM 3516 N N . LYS A 1 464 ? 5.578 -7.859 16.162 1.00 29.77 464 LYS A N 1
ATOM 3517 C CA . LYS A 1 464 ? 4.097 -7.931 16.104 1.00 29.77 464 LYS A CA 1
ATOM 3518 C C . LYS A 1 464 ? 3.343 -7.580 14.792 1.00 29.77 464 LYS A C 1
ATOM 3520 O O . LYS A 1 464 ? 3.618 -6.577 14.150 1.00 29.77 464 LYS A O 1
ATOM 3525 N N . PRO A 1 465 ? 2.273 -8.346 14.467 1.00 31.97 465 PRO A N 1
ATOM 3526 C CA . PRO A 1 465 ? 1.362 -8.098 13.346 1.00 31.97 465 PRO A CA 1
ATOM 3527 C C . PRO A 1 465 ? 0.150 -7.222 13.738 1.00 31.97 465 PRO A C 1
ATOM 3529 O O . PRO A 1 465 ? -0.988 -7.576 13.447 1.00 31.97 465 PRO A O 1
ATOM 3532 N N . SER A 1 466 ? 0.362 -6.100 14.434 1.00 28.94 466 SER A N 1
ATOM 3533 C CA . SER A 1 466 ? -0.745 -5.248 14.930 1.00 28.94 466 SER A CA 1
ATOM 3534 C C . SER A 1 466 ? -0.592 -3.755 14.624 1.00 28.94 466 SER A C 1
ATOM 3536 O O . SER A 1 466 ? -1.323 -2.950 15.183 1.00 28.94 466 SER A O 1
ATOM 3538 N N . LEU A 1 467 ? 0.325 -3.386 13.732 1.00 28.69 467 LEU A N 1
ATOM 3539 C CA . LEU A 1 467 ? 0.541 -2.010 13.281 1.00 28.69 467 LEU A CA 1
ATOM 3540 C C . LEU A 1 467 ? 0.722 -2.029 11.758 1.00 28.69 467 LEU A C 1
ATOM 3542 O O . LEU A 1 467 ? 1.836 -2.070 11.246 1.00 28.69 467 LEU A O 1
ATOM 3546 N N . LEU A 1 468 ? -0.390 -2.100 11.031 1.00 28.27 468 LEU A N 1
ATOM 3547 C CA . LEU A 1 468 ? -0.464 -1.583 9.665 1.00 28.27 468 LEU A CA 1
ATOM 3548 C C . LEU A 1 468 ? -0.985 -0.149 9.794 1.00 28.27 468 LEU A C 1
ATOM 3550 O O . LEU A 1 468 ? -1.868 0.071 10.619 1.00 28.27 468 LEU A O 1
ATOM 3554 N N . TYR A 1 469 ? -0.416 0.763 9.004 1.00 28.33 469 TYR A N 1
ATOM 3555 C CA . TYR A 1 469 ? -0.460 2.234 9.093 1.00 28.33 469 TYR A CA 1
ATOM 3556 C C . TYR A 1 469 ? 0.641 2.863 9.956 1.00 28.33 469 TYR A C 1
ATOM 3558 O O . TYR A 1 469 ? 0.395 3.357 11.045 1.00 28.33 469 TYR A O 1
ATOM 3566 N N . TYR A 1 470 ? 1.866 2.858 9.426 1.00 24.39 470 TYR A N 1
ATOM 3567 C CA . TYR A 1 470 ? 2.825 3.949 9.621 1.00 24.39 470 TYR A CA 1
ATOM 3568 C C . TYR A 1 470 ? 3.643 4.088 8.332 1.00 24.39 470 TYR A C 1
ATOM 3570 O O . TYR A 1 470 ? 4.323 3.148 7.911 1.00 24.39 470 TYR A O 1
ATOM 3578 N N . GLU A 1 471 ? 3.514 5.244 7.688 1.00 28.06 471 GLU A N 1
ATOM 3579 C CA . GLU A 1 471 ? 4.327 5.691 6.559 1.00 28.06 471 GLU A CA 1
ATOM 3580 C C . GLU A 1 471 ? 5.808 5.895 6.944 1.00 28.06 471 GLU A C 1
ATOM 3582 O O . GLU A 1 471 ? 6.148 5.976 8.129 1.00 28.06 471 GLU A O 1
ATOM 3587 N N . PRO A 1 472 ? 6.735 5.937 5.967 1.00 30.02 472 PRO A N 1
ATOM 3588 C CA . PRO A 1 472 ? 8.158 5.777 6.220 1.00 30.02 472 PRO A CA 1
ATOM 3589 C C . PRO A 1 472 ? 8.893 7.123 6.345 1.00 30.02 472 PRO A C 1
ATOM 3591 O O . PRO A 1 472 ? 9.544 7.542 5.396 1.00 30.02 472 PRO A O 1
ATOM 3594 N N . TYR A 1 473 ? 8.902 7.761 7.518 1.00 31.02 473 TYR A N 1
ATOM 3595 C CA . TYR A 1 473 ? 9.770 8.928 7.761 1.00 31.02 473 TYR A CA 1
ATOM 3596 C C . TYR A 1 473 ? 10.441 8.882 9.136 1.00 31.02 473 TYR A C 1
ATOM 3598 O O . TYR A 1 473 ? 9.941 9.407 10.115 1.00 31.02 473 TYR A O 1
ATOM 3606 N N . TYR A 1 474 ? 11.623 8.265 9.201 1.00 26.45 474 TYR A N 1
ATOM 3607 C CA . TYR A 1 474 ? 12.595 8.477 10.280 1.00 26.45 474 TYR A CA 1
ATOM 3608 C C . TYR A 1 474 ? 14.007 8.252 9.727 1.00 26.45 474 TYR A C 1
ATOM 3610 O O . TYR A 1 474 ? 14.398 7.103 9.545 1.00 26.45 474 TYR A O 1
ATOM 3618 N N . MET A 1 475 ? 14.761 9.327 9.443 1.00 28.94 475 MET A N 1
ATOM 3619 C CA . MET A 1 475 ? 16.236 9.423 9.592 1.00 28.94 475 MET A CA 1
ATOM 3620 C C . MET A 1 475 ? 16.733 10.894 9.448 1.00 28.94 475 MET A C 1
ATOM 3622 O O . MET A 1 475 ? 17.351 11.233 8.433 1.00 28.94 475 MET A O 1
ATOM 3626 N N . PRO A 1 476 ? 16.535 11.788 10.443 1.00 31.05 476 PRO A N 1
ATOM 3627 C CA . PRO A 1 476 ? 16.984 13.193 10.361 1.00 31.05 476 PRO A CA 1
ATOM 3628 C C . PRO A 1 476 ? 18.500 13.396 10.589 1.00 31.05 476 PRO A C 1
ATOM 3630 O O . PRO A 1 476 ? 19.119 14.319 10.054 1.00 31.05 476 PRO A O 1
ATOM 3633 N N . GLU A 1 477 ? 19.161 12.505 11.330 1.00 34.41 477 GLU A N 1
ATOM 3634 C CA . GLU A 1 477 ? 20.536 12.732 11.819 1.00 34.41 477 GLU A CA 1
ATOM 3635 C C . GLU A 1 477 ? 21.624 12.539 10.741 1.00 34.41 477 GLU A C 1
ATOM 3637 O O . GLU A 1 477 ? 22.714 13.116 10.802 1.00 34.41 477 GLU A O 1
ATOM 3642 N N . VAL A 1 478 ? 21.318 11.782 9.684 1.00 30.61 478 VAL A N 1
ATOM 3643 C CA . VAL A 1 478 ? 22.243 11.516 8.567 1.00 30.61 478 VAL A CA 1
ATOM 3644 C C . VAL A 1 478 ? 22.321 12.701 7.600 1.00 30.61 478 VAL A C 1
ATOM 3646 O O . VAL A 1 478 ? 23.387 13.009 7.056 1.00 30.61 478 VAL A O 1
ATOM 3649 N N . GLN A 1 479 ? 21.204 13.404 7.408 1.00 30.28 479 GLN A N 1
ATOM 3650 C CA . GLN A 1 479 ? 21.089 14.561 6.517 1.00 30.28 479 GLN A CA 1
ATOM 3651 C C . GLN A 1 479 ? 21.844 15.779 7.075 1.00 30.28 479 GLN A C 1
ATOM 3653 O O . GLN A 1 479 ? 22.528 16.485 6.324 1.00 30.28 479 GLN A O 1
ATOM 3658 N N . LEU A 1 480 ? 21.826 15.975 8.400 1.00 33.03 480 LEU A N 1
ATOM 3659 C CA . LEU A 1 480 ? 22.532 17.078 9.062 1.00 33.03 480 LEU A CA 1
ATOM 3660 C C . LEU A 1 480 ? 24.062 16.938 8.961 1.00 33.03 480 LEU A C 1
ATOM 3662 O O . LEU A 1 480 ? 24.777 17.924 8.746 1.00 33.03 480 LEU A O 1
ATOM 3666 N N . CYS A 1 481 ? 24.571 15.703 9.030 1.00 29.20 481 CYS A N 1
ATOM 3667 C CA . CYS A 1 481 ? 26.004 15.425 8.924 1.00 29.20 481 CYS A CA 1
ATOM 3668 C C . CYS A 1 481 ? 26.541 15.629 7.491 1.00 29.20 481 CYS A C 1
ATOM 3670 O O . CYS A 1 481 ? 27.702 15.999 7.307 1.00 29.20 481 CYS A O 1
ATOM 3672 N N . ILE A 1 482 ? 25.690 15.459 6.470 1.00 30.03 482 ILE A N 1
ATOM 3673 C CA . ILE A 1 482 ? 26.032 15.694 5.057 1.00 30.03 482 ILE A CA 1
ATOM 3674 C C . ILE A 1 482 ? 25.878 17.182 4.677 1.00 30.03 482 ILE A C 1
ATOM 3676 O O . ILE A 1 482 ? 26.691 17.697 3.900 1.00 30.03 482 ILE A O 1
ATOM 3680 N N . LYS A 1 483 ? 24.905 17.911 5.249 1.00 32.00 483 LYS A N 1
ATOM 3681 C CA . LYS A 1 483 ? 24.691 19.348 4.977 1.00 32.00 483 LYS A CA 1
ATOM 3682 C C . LYS A 1 483 ? 25.776 20.250 5.592 1.00 32.00 483 LYS A C 1
ATOM 3684 O O . LYS A 1 483 ? 26.237 21.164 4.904 1.00 32.00 483 LYS A O 1
ATOM 3689 N N . LYS A 1 484 ? 26.293 19.959 6.798 1.00 32.31 484 LYS A N 1
ATOM 3690 C CA . LYS A 1 484 ? 27.391 20.750 7.414 1.00 32.31 484 LYS A CA 1
ATOM 3691 C C . LYS A 1 484 ? 28.740 20.643 6.686 1.00 32.31 484 LYS A C 1
ATOM 3693 O O . LYS A 1 484 ? 29.599 21.497 6.874 1.00 32.31 484 LYS A O 1
ATOM 3698 N N . TRP A 1 485 ? 28.931 19.657 5.806 1.00 29.89 485 TRP A N 1
ATOM 3699 C CA . TRP A 1 485 ? 30.181 19.500 5.049 1.00 29.89 485 TRP A CA 1
ATOM 3700 C C . TRP A 1 485 ? 30.202 20.250 3.705 1.00 29.89 485 TRP A C 1
ATOM 3702 O O . TRP A 1 485 ? 31.237 20.288 3.036 1.00 29.89 485 TRP A O 1
ATOM 3712 N N . LYS A 1 486 ? 29.078 20.849 3.277 1.00 36.09 486 LYS A N 1
ATOM 3713 C CA . LYS A 1 486 ? 28.912 21.335 1.895 1.00 36.09 486 LYS A CA 1
ATOM 3714 C C . LYS A 1 486 ? 28.737 22.838 1.684 1.00 36.09 486 LYS A C 1
ATOM 3716 O O . LYS A 1 486 ? 28.623 23.236 0.525 1.00 36.09 486 LYS A O 1
ATOM 3721 N N . LYS A 1 487 ? 28.807 23.698 2.701 1.00 32.59 487 LYS A N 1
ATOM 3722 C CA . LYS A 1 487 ? 28.793 25.155 2.474 1.00 32.59 487 LYS A CA 1
ATOM 3723 C C . LYS A 1 487 ? 29.941 25.864 3.204 1.00 32.59 487 LYS A C 1
ATOM 3725 O O . LYS A 1 487 ? 30.109 25.739 4.405 1.00 32.59 487 LYS A O 1
ATOM 3730 N N . SER A 1 488 ? 30.719 26.598 2.402 1.00 34.00 488 SER A N 1
ATOM 3731 C CA . SER A 1 488 ? 31.652 27.670 2.785 1.00 34.00 488 SER A CA 1
ATOM 3732 C C . SER A 1 488 ? 33.001 27.297 3.421 1.00 34.00 488 SER A C 1
ATOM 3734 O O . SER A 1 488 ? 33.255 27.616 4.571 1.00 34.00 488 SER A O 1
ATOM 3736 N N . CYS A 1 489 ? 33.925 26.725 2.629 1.00 29.94 489 CYS A N 1
ATOM 3737 C CA . CYS A 1 489 ? 35.367 27.068 2.729 1.00 29.94 489 CYS A CA 1
ATOM 3738 C C . CYS A 1 489 ? 36.250 26.478 1.609 1.00 29.94 489 CYS A C 1
ATOM 3740 O O . CYS A 1 489 ? 37.293 27.033 1.276 1.00 29.94 489 CYS A O 1
ATOM 3742 N N . VAL A 1 490 ? 35.849 25.386 0.950 1.00 32.12 490 VAL A N 1
ATOM 3743 C CA . VAL A 1 490 ? 36.790 24.636 0.083 1.00 32.12 490 VAL A CA 1
ATOM 3744 C C . VAL A 1 490 ? 36.923 25.191 -1.350 1.00 32.12 490 VAL A C 1
ATOM 3746 O O . VAL A 1 490 ? 37.865 24.846 -2.059 1.00 32.12 490 VAL A O 1
ATOM 3749 N N . ARG A 1 491 ? 36.057 26.114 -1.797 1.00 30.78 491 ARG A N 1
ATOM 3750 C CA . ARG A 1 491 ? 36.098 26.638 -3.183 1.00 30.78 491 ARG A CA 1
ATOM 3751 C C . ARG A 1 491 ? 36.860 27.955 -3.397 1.00 30.78 491 ARG A C 1
ATOM 3753 O O . ARG A 1 491 ? 37.102 28.286 -4.550 1.00 30.78 491 ARG A O 1
ATOM 3760 N N . ARG A 1 492 ? 37.283 28.677 -2.347 1.00 32.19 492 ARG A N 1
ATOM 3761 C CA . ARG A 1 492 ? 38.022 29.960 -2.488 1.00 32.19 492 ARG A CA 1
ATOM 3762 C C . ARG A 1 492 ? 39.496 29.941 -2.066 1.00 32.19 492 ARG A C 1
ATOM 3764 O O . ARG A 1 492 ? 40.204 30.881 -2.397 1.00 32.19 492 ARG A O 1
ATOM 3771 N N . CYS A 1 493 ? 39.996 28.875 -1.438 1.00 31.45 493 CYS A N 1
ATOM 3772 C CA . CYS A 1 493 ? 41.411 28.787 -1.031 1.00 31.45 493 CYS A CA 1
ATOM 3773 C C . CYS A 1 493 ? 42.315 27.965 -1.970 1.00 31.45 493 CYS A C 1
ATOM 3775 O O . CYS A 1 493 ? 43.518 27.899 -1.739 1.00 31.45 493 CYS A O 1
ATOM 3777 N N . LEU A 1 494 ? 41.780 27.349 -3.033 1.00 31.44 494 LEU A N 1
ATOM 3778 C CA . LEU A 1 494 ? 42.558 26.494 -3.950 1.00 31.44 494 LEU A CA 1
ATOM 3779 C C . LEU A 1 494 ? 43.016 27.179 -5.250 1.00 31.44 494 LEU A C 1
ATOM 3781 O O . LEU A 1 494 ? 43.744 26.572 -6.031 1.00 31.44 494 LEU A O 1
ATOM 3785 N N . CYS A 1 495 ? 42.659 28.443 -5.481 1.00 33.81 495 CYS A N 1
ATOM 3786 C CA . CYS A 1 495 ? 43.237 29.254 -6.551 1.00 33.81 495 CYS A CA 1
ATOM 3787 C C . CYS A 1 495 ? 44.178 30.289 -5.927 1.00 33.81 495 CYS A C 1
ATOM 3789 O O . CYS A 1 495 ? 43.734 31.329 -5.453 1.00 33.81 495 CYS A O 1
ATOM 3791 N N . GLY A 1 496 ? 45.480 30.004 -5.877 1.00 35.22 496 GLY A N 1
ATOM 3792 C CA . GLY A 1 496 ? 46.512 30.913 -5.357 1.00 35.22 496 GLY A CA 1
ATOM 3793 C C . GLY A 1 496 ? 46.710 32.178 -6.206 1.00 35.22 496 GLY A C 1
ATOM 3794 O O . GLY A 1 496 ? 47.803 32.419 -6.706 1.00 35.22 496 GLY A O 1
ATOM 3795 N N . CYS A 1 497 ? 45.660 32.971 -6.408 1.00 33.47 497 CYS A N 1
ATOM 3796 C CA . CYS A 1 497 ? 45.641 34.187 -7.211 1.00 33.47 497 CYS A CA 1
ATOM 3797 C C . CYS A 1 497 ? 44.728 35.235 -6.560 1.00 33.47 497 CYS A C 1
ATOM 3799 O O . CYS A 1 497 ? 43.583 35.379 -6.968 1.00 33.47 497 CYS A O 1
ATOM 3801 N N . CYS A 1 498 ? 45.232 35.980 -5.573 1.00 26.50 498 CYS A N 1
ATOM 3802 C CA . CYS A 1 498 ? 45.022 37.433 -5.522 1.00 26.50 498 CYS A CA 1
ATOM 3803 C C . CYS A 1 498 ? 45.971 38.086 -4.495 1.00 26.50 498 CYS A C 1
ATOM 3805 O O . CYS A 1 498 ? 45.946 37.711 -3.320 1.00 26.50 498 CYS A O 1
ATOM 3807 N N . PRO A 1 499 ? 46.814 39.052 -4.902 1.00 38.09 499 PRO A N 1
ATOM 3808 C CA . PRO A 1 499 ? 47.606 39.862 -3.992 1.00 38.09 499 PRO A CA 1
ATOM 3809 C C . PRO A 1 499 ? 46.836 41.121 -3.551 1.00 38.09 499 PRO A C 1
ATOM 3811 O O . PRO A 1 499 ? 46.330 41.863 -4.380 1.00 38.09 499 PRO A O 1
ATOM 3814 N N . LYS A 1 500 ? 46.900 41.411 -2.245 1.00 37.09 500 LYS A N 1
ATOM 3815 C CA . LYS A 1 500 ? 46.740 42.728 -1.589 1.00 37.09 500 LYS A CA 1
ATOM 3816 C C . LYS A 1 500 ? 45.366 43.444 -1.639 1.00 37.09 500 LYS A C 1
ATOM 3818 O O . LYS A 1 500 ? 44.879 43.841 -2.684 1.00 37.09 500 LYS A O 1
ATOM 3823 N N . ARG A 1 501 ? 44.940 43.820 -0.418 1.00 39.12 501 ARG A N 1
ATOM 3824 C CA . ARG A 1 501 ? 44.006 44.895 -0.001 1.00 39.12 501 ARG A CA 1
ATOM 3825 C C . ARG A 1 501 ? 42.503 44.650 -0.183 1.00 39.12 501 ARG A C 1
ATOM 3827 O O . ARG A 1 501 ? 41.924 45.019 -1.192 1.00 39.12 501 ARG A O 1
ATOM 3834 N N . CYS A 1 502 ? 41.860 44.233 0.905 1.00 26.91 502 CYS A N 1
ATOM 3835 C CA . CYS A 1 502 ? 40.553 44.753 1.310 1.00 26.91 502 CYS A CA 1
ATOM 3836 C C . CYS A 1 502 ? 40.675 45.143 2.792 1.00 26.91 502 CYS A C 1
ATOM 3838 O O . CYS A 1 502 ? 41.009 44.299 3.620 1.00 26.91 502 CYS A O 1
ATOM 3840 N N . LYS A 1 503 ? 40.540 46.440 3.090 1.00 28.70 503 LYS A N 1
ATOM 3841 C CA . LYS A 1 503 ? 40.365 46.969 4.449 1.00 28.70 503 LYS A CA 1
ATOM 3842 C C . LYS A 1 503 ? 38.872 46.892 4.775 1.00 28.70 503 LYS A C 1
ATOM 3844 O O . LYS A 1 503 ? 38.074 47.238 3.910 1.00 28.70 503 LYS A O 1
ATOM 3849 N N . TRP A 1 504 ? 38.533 46.463 5.984 1.00 27.20 504 TRP A N 1
ATOM 3850 C CA . TRP A 1 504 ? 37.194 46.617 6.556 1.00 27.20 504 TRP A CA 1
ATOM 3851 C C . TRP A 1 504 ? 37.057 48.058 7.090 1.00 27.20 504 TRP A C 1
ATOM 3853 O O . TRP A 1 504 ? 38.058 48.562 7.609 1.00 27.20 504 TRP A O 1
ATOM 3863 N N . PRO A 1 505 ? 35.917 48.754 6.929 1.00 29.19 505 PRO A N 1
ATOM 3864 C CA . PRO A 1 505 ? 35.635 49.971 7.684 1.00 29.19 505 PRO A CA 1
ATOM 3865 C C . PRO A 1 505 ? 35.286 49.590 9.124 1.00 29.19 505 PRO A C 1
ATOM 3867 O O . PRO A 1 505 ? 34.517 48.656 9.343 1.00 29.19 505 PRO A O 1
ATOM 3870 N N . ASP A 1 506 ? 35.892 50.295 10.070 1.00 34.72 506 ASP A N 1
ATOM 3871 C CA . ASP A 1 506 ? 35.534 50.241 11.481 1.00 34.72 506 ASP A CA 1
ATOM 3872 C C . ASP A 1 506 ? 34.198 50.975 11.719 1.00 34.72 506 ASP A C 1
ATOM 3874 O O . ASP A 1 506 ? 33.871 51.918 10.995 1.00 34.72 506 ASP A O 1
ATOM 3878 N N . ASP A 1 507 ? 33.515 50.526 12.773 1.00 36.50 507 ASP A N 1
ATOM 3879 C CA . ASP A 1 507 ? 32.433 51.162 13.539 1.00 36.50 507 ASP A CA 1
ATOM 3880 C C . ASP A 1 507 ? 30.983 50.645 13.352 1.00 36.50 507 ASP A C 1
ATOM 3882 O O . ASP A 1 507 ? 30.360 50.760 12.301 1.00 36.50 507 ASP A O 1
ATOM 3886 N N . GLU A 1 508 ? 30.494 50.127 14.493 1.00 38.94 508 GLU A N 1
ATOM 3887 C CA . GLU A 1 508 ? 29.122 49.818 14.946 1.00 38.94 508 GLU A CA 1
ATOM 3888 C C . GLU A 1 508 ? 28.432 48.513 14.492 1.00 38.94 508 GLU A C 1
ATOM 3890 O O . GLU A 1 508 ? 27.682 48.474 13.525 1.00 38.94 508 GLU A O 1
ATOM 3895 N N . ASP A 1 509 ? 28.606 47.451 15.297 1.00 31.34 509 ASP A N 1
ATOM 3896 C CA . ASP A 1 509 ? 27.663 46.321 15.395 1.00 31.34 509 ASP A CA 1
ATOM 3897 C C . ASP A 1 509 ? 27.613 45.794 16.857 1.00 31.34 509 ASP A C 1
ATOM 3899 O O . ASP A 1 509 ? 28.651 45.372 17.390 1.00 31.34 509 ASP A O 1
ATOM 3903 N N . PRO A 1 510 ? 26.453 45.839 17.546 1.00 35.91 510 PRO A N 1
ATOM 3904 C CA . PRO A 1 510 ? 26.270 45.371 18.919 1.00 35.91 510 PRO A CA 1
ATOM 3905 C C . PRO A 1 510 ? 25.986 43.858 19.039 1.00 35.91 510 PRO A C 1
ATOM 3907 O O . PRO A 1 510 ? 25.314 43.435 19.975 1.00 35.91 510 PRO A O 1
ATOM 3910 N N . LEU A 1 511 ? 26.540 43.013 18.164 1.00 30.41 511 LEU A N 1
ATOM 3911 C CA . LEU A 1 511 ? 26.501 41.549 18.304 1.00 30.41 511 LEU A CA 1
ATOM 3912 C C . LEU A 1 511 ? 27.902 40.953 18.510 1.00 30.41 511 LEU A C 1
ATOM 3914 O O . LEU A 1 511 ? 28.435 40.204 17.690 1.00 30.41 511 LEU A O 1
ATOM 3918 N N . ARG A 1 512 ? 28.511 41.242 19.669 1.00 26.47 512 ARG A N 1
ATOM 3919 C CA . ARG A 1 512 ? 29.547 40.354 20.224 1.00 26.47 512 ARG A CA 1
ATOM 3920 C C . ARG A 1 512 ? 28.856 39.128 20.828 1.00 26.47 512 ARG A C 1
ATOM 3922 O O . ARG A 1 512 ? 28.061 39.311 21.746 1.00 26.47 512 ARG A O 1
ATOM 3929 N N . PRO A 1 513 ? 29.186 37.893 20.408 1.00 31.94 513 PRO A N 1
ATOM 3930 C CA . PRO A 1 513 ? 28.738 36.703 21.116 1.00 31.94 513 PRO A CA 1
ATOM 3931 C C . PRO A 1 513 ? 29.337 36.720 22.524 1.00 31.94 513 PRO A C 1
ATOM 3933 O O . PRO A 1 513 ? 30.561 36.698 22.682 1.00 31.94 513 PRO A O 1
ATOM 3936 N N . SER A 1 514 ? 28.482 36.784 23.539 1.00 31.50 514 SER A N 1
ATOM 3937 C CA . SER A 1 514 ? 28.854 36.488 24.916 1.00 31.50 514 SER A CA 1
ATOM 3938 C C . SER A 1 514 ? 29.269 35.019 25.014 1.00 31.50 514 SER A C 1
ATOM 3940 O O . SER A 1 514 ? 28.490 34.132 24.678 1.00 31.50 514 SER A O 1
ATOM 3942 N N . ASP A 1 515 ? 30.510 34.801 25.440 1.00 32.84 515 ASP A N 1
ATOM 3943 C CA . ASP A 1 515 ? 31.037 33.610 26.106 1.00 32.84 515 ASP A CA 1
ATOM 3944 C C . ASP A 1 515 ? 30.558 32.241 25.590 1.00 32.84 515 ASP A C 1
ATOM 3946 O O . ASP A 1 515 ? 29.564 31.666 26.030 1.00 32.84 515 ASP A O 1
ATOM 3950 N N . GLY A 1 516 ? 31.365 31.652 24.703 1.00 32.84 516 GLY A N 1
ATOM 3951 C CA . GLY A 1 516 ? 31.260 30.238 24.365 1.00 32.84 516 GLY A CA 1
ATOM 3952 C C . GLY A 1 516 ? 31.445 29.363 25.605 1.00 32.84 516 GLY A C 1
ATOM 3953 O O . GLY A 1 516 ? 32.547 29.258 26.142 1.00 32.84 516 GLY A O 1
ATOM 3954 N N . VAL A 1 517 ? 30.376 28.687 26.025 1.00 33.94 517 VAL A N 1
ATOM 3955 C CA . VAL A 1 517 ? 30.459 27.549 26.943 1.00 33.94 517 VAL A CA 1
ATOM 3956 C C . VAL A 1 517 ? 31.230 26.437 26.217 1.00 33.94 517 VAL A C 1
ATOM 3958 O O . VAL A 1 517 ? 30.760 25.951 25.185 1.00 33.94 517 VAL A O 1
ATOM 3961 N N . PRO A 1 518 ? 32.421 26.018 26.680 1.00 39.44 518 PRO A N 1
ATOM 3962 C CA . PRO A 1 518 ? 33.081 24.864 26.092 1.00 39.44 518 PRO A CA 1
ATOM 3963 C C . PRO A 1 518 ? 32.226 23.625 26.378 1.00 39.44 518 PRO A C 1
ATOM 3965 O O . PRO A 1 518 ? 31.857 23.390 27.529 1.00 39.44 518 PRO A O 1
ATOM 3968 N N . LEU A 1 519 ? 31.931 22.827 25.343 1.00 38.44 519 LEU A N 1
ATOM 3969 C CA . LEU A 1 519 ? 31.430 21.456 25.502 1.00 38.44 519 LEU A CA 1
ATOM 3970 C C . LEU A 1 519 ? 32.261 20.778 26.596 1.00 38.44 519 LEU A C 1
ATOM 3972 O O . LEU A 1 519 ? 33.484 20.658 26.457 1.00 38.44 519 LEU A O 1
ATOM 3976 N N . LYS A 1 520 ? 31.621 20.389 27.706 1.00 45.91 520 LYS A N 1
ATOM 3977 C CA . LYS A 1 520 ? 32.321 19.707 28.795 1.00 45.91 520 LYS A CA 1
ATOM 3978 C C . LYS A 1 520 ? 32.934 18.438 28.209 1.00 45.91 520 LYS A C 1
ATOM 3980 O O . LYS A 1 520 ? 32.311 17.756 27.396 1.00 45.91 520 LYS A O 1
ATOM 3985 N N . ALA A 1 521 ? 34.167 18.118 28.602 1.00 46.75 521 ALA A N 1
ATOM 3986 C CA . ALA A 1 521 ? 34.871 16.932 28.108 1.00 46.75 521 ALA A CA 1
ATOM 3987 C C . ALA A 1 521 ? 34.013 15.656 28.243 1.00 46.75 521 ALA A C 1
ATOM 3989 O O . ALA A 1 521 ? 34.077 14.770 27.392 1.00 46.75 521 ALA A O 1
ATOM 3990 N N . ASP A 1 522 ? 33.149 15.612 29.257 1.00 51.62 522 ASP A N 1
ATOM 3991 C CA . ASP A 1 522 ? 32.210 14.524 29.519 1.00 51.62 522 ASP A CA 1
ATOM 3992 C C . ASP A 1 522 ? 31.147 14.342 28.420 1.00 51.62 522 ASP A C 1
ATOM 3994 O O . ASP A 1 522 ? 30.864 13.199 28.052 1.00 51.62 522 ASP A O 1
ATOM 3998 N N . ASP A 1 523 ? 30.640 15.426 27.821 1.00 49.69 523 ASP A N 1
ATOM 3999 C CA . ASP A 1 523 ? 29.665 15.383 26.718 1.00 49.69 523 ASP A CA 1
ATOM 4000 C C . ASP A 1 523 ? 30.322 14.871 25.427 1.00 49.69 523 ASP A C 1
ATOM 4002 O O . ASP A 1 523 ? 29.759 14.059 24.688 1.00 49.69 523 ASP A O 1
ATOM 4006 N N . PHE A 1 524 ? 31.582 15.254 25.198 1.00 45.41 524 PHE A N 1
ATOM 4007 C CA . PHE A 1 524 ? 32.388 14.739 24.090 1.00 45.41 524 PHE A CA 1
ATOM 4008 C C . PHE A 1 524 ? 32.689 13.238 24.248 1.00 45.41 524 PHE A C 1
ATOM 4010 O O . PHE A 1 524 ? 32.566 12.467 23.290 1.00 45.41 524 PHE A O 1
ATOM 4017 N N . PHE A 1 525 ? 33.025 12.781 25.459 1.00 54.59 525 PHE A N 1
ATOM 4018 C CA . PHE A 1 525 ? 33.230 11.356 25.740 1.00 54.59 525 PHE A CA 1
ATOM 4019 C C . PHE A 1 525 ? 31.922 10.549 25.749 1.00 54.59 525 PHE A C 1
ATOM 4021 O O . PHE A 1 525 ? 31.944 9.356 25.437 1.00 54.59 525 PHE A O 1
ATOM 4028 N N . ALA A 1 526 ? 30.779 11.153 26.082 1.00 53.75 526 ALA A N 1
ATOM 4029 C CA . ALA A 1 526 ? 29.464 10.532 25.919 1.00 53.75 526 ALA A CA 1
ATOM 4030 C C . ALA A 1 526 ? 29.134 10.322 24.432 1.00 53.75 526 ALA A C 1
ATOM 4032 O O . ALA A 1 526 ? 28.819 9.200 24.035 1.00 53.75 526 ALA A O 1
ATOM 4033 N N . MET A 1 527 ? 29.339 11.341 23.592 1.00 55.41 527 MET A N 1
ATOM 4034 C CA . MET A 1 527 ? 29.154 11.243 22.140 1.00 55.41 527 MET A CA 1
ATOM 4035 C C . MET A 1 527 ? 30.058 10.169 21.509 1.00 55.41 527 MET A C 1
ATOM 4037 O O . MET A 1 527 ? 29.593 9.362 20.704 1.00 55.41 527 MET A O 1
ATOM 4041 N N . LEU A 1 528 ? 31.337 10.097 21.905 1.00 54.53 528 LEU A N 1
ATOM 4042 C CA . LEU A 1 528 ? 32.263 9.060 21.427 1.00 54.53 528 LEU A CA 1
ATOM 4043 C C . LEU A 1 528 ? 31.844 7.644 21.847 1.00 54.53 528 LEU A C 1
ATOM 4045 O O . LEU A 1 528 ? 31.994 6.709 21.059 1.00 54.53 528 LEU A O 1
ATOM 4049 N N . ARG A 1 529 ? 31.299 7.471 23.059 1.00 68.25 529 ARG A N 1
ATOM 4050 C CA . ARG A 1 529 ? 30.772 6.177 23.523 1.00 68.25 529 ARG A CA 1
ATOM 4051 C C . ARG A 1 529 ? 29.543 5.759 22.721 1.00 68.25 529 ARG A C 1
ATOM 4053 O O . ARG A 1 529 ? 29.511 4.628 22.242 1.00 68.25 529 ARG A O 1
ATOM 4060 N N . SER A 1 530 ? 28.592 6.663 22.497 1.00 59.69 530 SER A N 1
ATOM 4061 C CA . SER A 1 530 ? 27.409 6.394 21.669 1.00 59.69 530 SER A CA 1
ATOM 4062 C C . SER A 1 530 ? 27.789 6.052 20.224 1.00 59.69 530 SER A C 1
ATOM 4064 O O . SER A 1 530 ? 27.302 5.065 19.674 1.00 59.69 530 SER A O 1
ATOM 4066 N N . ALA A 1 531 ? 28.740 6.783 19.632 1.00 58.41 531 ALA A N 1
ATOM 4067 C CA . ALA A 1 531 ? 29.257 6.491 18.295 1.00 58.41 531 ALA A CA 1
ATOM 4068 C C . ALA A 1 531 ? 29.986 5.136 18.221 1.00 58.41 531 ALA A C 1
ATOM 4070 O O . ALA A 1 531 ? 29.841 4.411 17.235 1.00 58.41 531 ALA A O 1
ATOM 4071 N N . ALA A 1 532 ? 30.740 4.758 19.259 1.00 65.69 532 ALA A N 1
ATOM 4072 C CA . ALA A 1 532 ? 31.402 3.457 19.337 1.00 65.69 532 ALA A CA 1
ATOM 4073 C C . ALA A 1 532 ? 30.393 2.303 19.462 1.00 65.69 532 ALA A C 1
ATOM 4075 O O . ALA A 1 532 ? 30.557 1.278 18.799 1.00 65.69 532 ALA A O 1
ATOM 4076 N N . VAL A 1 533 ? 29.327 2.479 20.252 1.00 71.88 533 VAL A N 1
ATOM 4077 C CA . VAL A 1 533 ? 28.232 1.504 20.371 1.00 71.88 533 VAL A CA 1
ATOM 4078 C C . VAL A 1 533 ? 27.498 1.357 19.039 1.00 71.88 533 VAL A C 1
ATOM 4080 O O . VAL A 1 533 ? 27.325 0.232 18.574 1.00 71.88 533 VAL A O 1
ATOM 4083 N N . ALA A 1 534 ? 27.149 2.461 18.374 1.00 61.53 534 ALA A N 1
ATOM 4084 C CA . ALA A 1 534 ? 26.502 2.432 17.062 1.00 61.53 534 ALA A CA 1
ATOM 4085 C C . ALA A 1 534 ? 27.375 1.736 15.999 1.00 61.53 534 ALA A C 1
ATOM 4087 O O . ALA A 1 534 ? 26.893 0.860 15.278 1.00 61.53 534 ALA A O 1
ATOM 4088 N N . CYS A 1 535 ? 28.676 2.049 15.949 1.00 64.88 535 CYS A N 1
ATOM 4089 C CA . CYS A 1 535 ? 29.632 1.359 15.076 1.00 64.88 535 CYS A CA 1
ATOM 4090 C C . CYS A 1 535 ? 29.739 -0.138 15.404 1.00 64.88 535 CYS A C 1
ATOM 4092 O O . CYS A 1 535 ? 29.813 -0.959 14.491 1.00 64.88 535 CYS A O 1
ATOM 4094 N N . GLY A 1 536 ? 29.731 -0.500 16.690 1.00 72.06 536 GLY A N 1
ATOM 4095 C CA . GLY A 1 536 ? 29.768 -1.887 17.149 1.00 72.06 536 GLY A CA 1
ATOM 4096 C C . GLY A 1 536 ? 28.527 -2.674 16.729 1.00 72.06 536 GLY A C 1
ATOM 4097 O O . GLY A 1 536 ? 28.653 -3.740 16.128 1.00 72.06 536 GLY A O 1
ATOM 4098 N N . VAL A 1 537 ? 27.332 -2.124 16.967 1.00 70.12 537 VAL A N 1
ATOM 4099 C CA . VAL A 1 537 ? 26.053 -2.715 16.537 1.00 70.12 537 VAL A CA 1
ATOM 4100 C C . VAL A 1 537 ? 26.040 -2.891 15.026 1.00 70.12 537 VAL A C 1
ATOM 4102 O O . VAL A 1 537 ? 25.734 -3.973 14.530 1.00 70.12 537 VAL A O 1
ATOM 4105 N N . ALA A 1 538 ? 26.439 -1.867 14.280 1.00 68.44 538 ALA A N 1
ATOM 4106 C CA . ALA A 1 538 ? 26.456 -1.948 12.836 1.00 68.44 538 ALA A CA 1
ATOM 4107 C C . ALA A 1 538 ? 27.477 -2.967 12.317 1.00 68.44 538 ALA A C 1
ATOM 4109 O O . ALA A 1 538 ? 27.141 -3.751 11.438 1.00 68.44 538 ALA A O 1
ATOM 4110 N N . ALA A 1 539 ? 28.680 -3.046 12.888 1.00 71.31 539 ALA A N 1
ATOM 4111 C CA . ALA A 1 539 ? 29.656 -4.077 12.536 1.00 71.31 539 ALA A CA 1
ATOM 4112 C C . ALA A 1 539 ? 29.117 -5.497 12.792 1.00 71.31 539 ALA A C 1
ATOM 4114 O O . ALA A 1 539 ? 29.320 -6.388 11.964 1.00 71.31 539 ALA A O 1
ATOM 4115 N N . VAL A 1 540 ? 28.378 -5.702 13.889 1.00 74.75 540 VAL A N 1
ATOM 4116 C CA . VAL A 1 540 ? 27.698 -6.974 14.180 1.00 74.75 540 VAL A CA 1
ATOM 4117 C C . VAL A 1 540 ? 26.617 -7.260 13.142 1.00 74.75 540 VAL A C 1
ATOM 4119 O O . VAL A 1 540 ? 26.610 -8.347 12.569 1.00 74.75 540 VAL A O 1
ATOM 4122 N N . MET A 1 541 ? 25.751 -6.294 12.832 1.00 70.25 541 MET A N 1
ATOM 4123 C CA . MET A 1 541 ? 24.702 -6.465 11.822 1.00 70.25 541 MET A CA 1
ATOM 4124 C C . MET A 1 541 ? 25.275 -6.758 10.431 1.00 70.25 541 MET A C 1
ATOM 4126 O O . MET A 1 541 ? 24.778 -7.632 9.720 1.00 70.25 541 MET A O 1
ATOM 4130 N N . ILE A 1 542 ? 26.376 -6.098 10.069 1.00 72.75 542 ILE A N 1
ATOM 4131 C CA . ILE A 1 542 ? 27.138 -6.362 8.845 1.00 72.75 542 ILE A CA 1
ATOM 4132 C C . ILE A 1 542 ? 27.687 -7.786 8.854 1.00 72.75 542 ILE A C 1
ATOM 4134 O O . ILE A 1 542 ? 27.514 -8.511 7.877 1.00 72.75 542 ILE A O 1
ATOM 4138 N N . GLY A 1 543 ? 28.306 -8.220 9.953 1.00 73.75 543 GLY A N 1
ATOM 4139 C CA . GLY A 1 543 ? 28.811 -9.586 10.098 1.00 73.75 543 GLY A CA 1
ATOM 4140 C C . GLY A 1 543 ? 27.706 -10.645 9.997 1.00 73.75 543 GLY A C 1
ATOM 4141 O O . GLY A 1 543 ? 27.870 -11.665 9.321 1.00 73.75 543 GLY A O 1
ATOM 4142 N N . VAL A 1 544 ? 26.545 -10.389 10.605 1.00 73.06 544 VAL A N 1
ATOM 4143 C CA . VAL A 1 544 ? 25.360 -11.260 10.527 1.00 73.06 544 VAL A CA 1
ATOM 4144 C C . VAL A 1 544 ? 24.840 -11.346 9.092 1.00 73.06 544 VAL A C 1
ATOM 4146 O O . VAL A 1 544 ? 24.550 -12.442 8.615 1.00 73.06 544 VAL A O 1
ATOM 4149 N N . TYR A 1 545 ? 24.773 -10.221 8.383 1.00 74.62 545 TYR A N 1
ATOM 4150 C CA . TYR A 1 545 ? 24.313 -10.176 6.999 1.00 74.62 545 TYR A CA 1
ATOM 4151 C C . TYR A 1 545 ? 25.296 -10.845 6.022 1.00 74.62 545 TYR A C 1
ATOM 4153 O O . TYR A 1 545 ? 24.898 -11.633 5.161 1.00 74.62 545 TYR A O 1
ATOM 4161 N N . LEU A 1 546 ? 26.599 -10.586 6.167 1.00 76.44 546 LEU A N 1
ATOM 4162 C CA . LEU A 1 546 ? 27.643 -11.161 5.308 1.00 76.44 546 LEU A CA 1
ATOM 4163 C C . LEU A 1 546 ? 27.818 -12.675 5.507 1.00 76.44 546 LEU A C 1
ATOM 4165 O O . LEU A 1 546 ? 28.326 -13.349 4.615 1.00 76.44 546 LEU A O 1
ATOM 4169 N N . SER A 1 547 ? 27.363 -13.222 6.636 1.00 78.56 547 SER A N 1
ATOM 4170 C CA . SER A 1 547 ? 27.288 -14.670 6.891 1.00 78.56 547 SER A CA 1
ATOM 4171 C C . SER A 1 547 ? 25.905 -15.278 6.590 1.00 78.56 547 SER A C 1
ATOM 4173 O O . SER A 1 547 ? 25.655 -16.451 6.887 1.00 78.56 547 SER A O 1
ATOM 4175 N N . GLY A 1 548 ? 24.990 -14.480 6.030 1.00 83.44 548 GLY A N 1
ATOM 4176 C CA . GLY A 1 548 ? 23.629 -14.855 5.653 1.00 83.44 548 GLY A CA 1
ATOM 4177 C C . GLY A 1 548 ? 23.536 -15.672 4.364 1.00 83.44 548 GLY A C 1
ATOM 4178 O O . GLY A 1 548 ? 24.264 -15.424 3.406 1.00 83.44 548 GLY A O 1
ATOM 4179 N N . ASP A 1 549 ? 22.599 -16.622 4.333 1.00 91.44 549 ASP A N 1
ATOM 4180 C CA . ASP A 1 549 ? 22.168 -17.361 3.137 1.00 91.44 549 ASP A CA 1
ATOM 4181 C C . ASP A 1 549 ? 20.707 -17.046 2.739 1.00 91.44 549 ASP A C 1
ATOM 4183 O O . ASP A 1 549 ? 20.150 -17.641 1.816 1.00 91.44 549 ASP A O 1
ATOM 4187 N N . CYS A 1 550 ? 20.086 -16.091 3.432 1.00 92.50 550 CYS A N 1
ATOM 4188 C CA . CYS A 1 550 ? 18.742 -15.575 3.199 1.00 92.50 550 CYS A CA 1
ATOM 4189 C C . CYS A 1 550 ? 18.594 -14.167 3.794 1.00 92.50 550 CYS A C 1
ATOM 4191 O O . CYS A 1 550 ? 19.480 -13.701 4.519 1.00 92.50 550 CYS A O 1
ATOM 4193 N N . ASP A 1 551 ? 17.488 -13.487 3.481 1.00 89.94 551 ASP A N 1
ATOM 4194 C CA . ASP A 1 551 ? 17.145 -12.208 4.103 1.00 89.94 551 ASP A CA 1
ATOM 4195 C C . ASP A 1 551 ? 17.048 -12.313 5.636 1.00 89.94 551 ASP A C 1
ATOM 4197 O O . ASP A 1 551 ? 16.863 -13.388 6.213 1.00 89.94 551 ASP A O 1
ATOM 4201 N N . LEU A 1 552 ? 17.223 -11.176 6.312 1.00 86.25 552 LEU A N 1
ATOM 4202 C CA . LEU A 1 552 ? 17.385 -11.140 7.763 1.00 86.25 552 LEU A CA 1
ATOM 4203 C C . LEU A 1 552 ? 16.137 -11.643 8.507 1.00 86.25 552 LEU A C 1
ATOM 4205 O O . LEU A 1 552 ? 16.277 -12.370 9.491 1.00 86.25 552 LEU A O 1
ATOM 4209 N N . SER A 1 553 ? 14.937 -11.328 8.016 1.00 87.56 553 SER A N 1
ATOM 4210 C CA . SER A 1 553 ? 13.673 -11.779 8.611 1.00 87.56 553 SER A CA 1
ATOM 4211 C C . SER A 1 553 ? 13.551 -13.299 8.554 1.00 87.56 553 SER A C 1
ATOM 4213 O O . SER A 1 553 ? 13.280 -13.947 9.571 1.00 87.56 553 SER A O 1
ATOM 4215 N N . LEU A 1 554 ? 13.841 -13.886 7.391 1.00 93.38 554 LEU A N 1
ATOM 4216 C CA . LEU A 1 554 ? 13.845 -15.333 7.225 1.00 93.38 554 LEU A CA 1
ATOM 4217 C C . LEU A 1 554 ? 14.951 -16.001 8.048 1.00 93.38 554 LEU A C 1
ATOM 4219 O O . LEU A 1 554 ? 14.717 -17.052 8.643 1.00 93.38 554 LEU A O 1
ATOM 4223 N N . ARG A 1 555 ? 16.135 -15.390 8.151 1.00 90.88 555 ARG A N 1
ATOM 4224 C CA . ARG A 1 555 ? 17.237 -15.914 8.971 1.00 90.88 555 ARG A CA 1
ATOM 4225 C C . ARG A 1 555 ? 16.861 -15.982 10.447 1.00 90.88 555 ARG A C 1
ATOM 4227 O O . ARG A 1 555 ? 17.128 -16.997 11.090 1.00 90.88 555 ARG A O 1
ATOM 4234 N N . VAL A 1 556 ? 16.234 -14.934 10.983 1.00 89.69 556 VAL A N 1
ATOM 4235 C CA . VAL A 1 556 ? 15.778 -14.923 12.380 1.00 89.69 556 VAL A CA 1
ATOM 4236 C C . VAL A 1 556 ? 14.689 -15.971 12.604 1.00 89.69 556 VAL A C 1
ATOM 4238 O O . VAL A 1 556 ? 14.737 -16.694 13.598 1.00 89.69 556 VAL A O 1
ATOM 4241 N N . ALA A 1 557 ? 13.742 -16.115 11.675 1.00 91.94 557 ALA A N 1
ATOM 4242 C CA . ALA A 1 557 ? 12.727 -17.163 11.748 1.00 91.94 557 ALA A CA 1
ATOM 4243 C C . ALA A 1 557 ? 13.342 -18.574 11.684 1.00 91.94 557 ALA A C 1
ATOM 4245 O O . ALA A 1 557 ? 12.980 -19.445 12.472 1.00 91.94 557 ALA A O 1
ATOM 4246 N N . ALA A 1 558 ? 14.322 -18.789 10.804 1.00 92.31 558 ALA A N 1
ATOM 4247 C CA . ALA A 1 558 ? 15.019 -20.063 10.660 1.00 92.31 558 ALA A CA 1
ATOM 4248 C C . ALA A 1 558 ? 15.847 -20.418 11.904 1.00 92.31 558 ALA A C 1
ATOM 4250 O O . ALA A 1 558 ? 15.929 -21.591 12.263 1.00 92.31 558 ALA A O 1
ATOM 4251 N N . ALA A 1 559 ? 16.414 -19.422 12.595 1.00 89.88 559 ALA A N 1
ATOM 4252 C CA . ALA A 1 559 ? 17.153 -19.622 13.841 1.00 89.88 559 ALA A CA 1
ATOM 4253 C C . ALA A 1 559 ? 16.271 -20.149 14.988 1.00 89.88 559 ALA A C 1
ATOM 4255 O O . ALA A 1 559 ? 16.776 -20.842 15.868 1.00 89.88 559 ALA A O 1
ATOM 4256 N N . LYS A 1 560 ? 14.957 -19.873 14.965 1.00 90.31 560 LYS A N 1
ATOM 4257 C CA . LYS A 1 560 ? 13.990 -20.438 15.926 1.00 90.31 560 LYS A CA 1
ATOM 4258 C C . LYS A 1 560 ? 13.699 -21.923 15.675 1.00 90.31 560 LYS A C 1
ATOM 4260 O O . LYS A 1 560 ? 13.202 -22.602 16.568 1.00 90.31 560 LYS A O 1
ATOM 4265 N N . GLY A 1 561 ? 14.010 -22.425 14.478 1.00 88.44 561 GLY A N 1
ATOM 4266 C CA . GLY A 1 561 ? 13.644 -23.767 14.033 1.00 88.44 561 GLY A CA 1
ATOM 4267 C C . GLY A 1 561 ? 12.146 -23.921 13.747 1.00 88.44 561 GLY A C 1
ATOM 4268 O O . GLY A 1 561 ? 11.326 -23.067 14.088 1.00 88.44 561 GLY A O 1
ATOM 4269 N N . LEU A 1 562 ? 11.788 -25.029 13.093 1.00 92.94 562 LEU A N 1
ATOM 4270 C CA . LEU A 1 562 ? 10.395 -25.429 12.888 1.00 92.94 562 LEU A CA 1
ATOM 4271 C C . LEU A 1 562 ? 10.020 -26.556 13.854 1.00 92.94 562 LEU A C 1
ATOM 4273 O O . LEU A 1 562 ? 10.824 -27.476 14.034 1.00 92.94 562 LEU A O 1
ATOM 4277 N N . PRO A 1 563 ? 8.799 -26.551 14.416 1.00 93.44 563 PRO A N 1
ATOM 4278 C CA . PRO A 1 563 ? 8.276 -27.698 15.147 1.00 93.44 563 PRO A CA 1
ATOM 4279 C C . PRO A 1 563 ? 8.309 -28.983 14.307 1.00 93.44 563 PRO A C 1
ATOM 4281 O O . PRO A 1 563 ? 8.116 -28.956 13.090 1.00 93.44 563 PRO A O 1
ATOM 4284 N N . ALA A 1 564 ? 8.476 -30.137 14.960 1.00 90.62 564 ALA A N 1
ATOM 4285 C CA . ALA A 1 564 ? 8.530 -31.436 14.278 1.00 90.62 564 ALA A CA 1
ATOM 4286 C C . ALA A 1 564 ? 7.258 -31.757 13.469 1.00 90.62 564 ALA A C 1
ATOM 4288 O O . ALA A 1 564 ? 7.320 -32.502 12.500 1.00 90.62 564 ALA A O 1
ATOM 4289 N N . ARG A 1 565 ? 6.112 -31.185 13.856 1.00 94.44 565 ARG A N 1
ATOM 4290 C CA . ARG A 1 565 ? 4.810 -31.343 13.191 1.00 94.44 565 ARG A CA 1
ATOM 4291 C C . ARG A 1 565 ? 4.247 -30.011 12.680 1.00 94.44 565 ARG A C 1
ATOM 4293 O O . ARG A 1 565 ? 3.050 -29.770 12.759 1.00 94.44 565 ARG A O 1
ATOM 4300 N N . ALA A 1 566 ? 5.129 -29.131 12.202 1.00 94.75 566 ALA A N 1
ATOM 4301 C CA . ALA A 1 566 ? 4.790 -27.769 11.779 1.00 94.75 566 ALA A CA 1
ATOM 4302 C C . ALA A 1 566 ? 3.694 -27.682 10.701 1.00 94.75 566 ALA A C 1
ATOM 4304 O O . ALA A 1 566 ? 3.021 -26.663 10.619 1.00 94.75 566 ALA A O 1
ATOM 4305 N N . PHE A 1 567 ? 3.514 -28.728 9.892 1.00 97.44 567 PHE A N 1
ATOM 4306 C CA . PHE A 1 567 ? 2.534 -28.763 8.804 1.00 97.44 567 PHE A CA 1
ATOM 4307 C C . PHE A 1 567 ? 1.472 -29.847 9.019 1.00 97.44 567 PHE A C 1
ATOM 4309 O O . PHE A 1 567 ? 0.870 -30.339 8.068 1.00 97.44 567 PHE A O 1
ATOM 4316 N N . GLN A 1 568 ? 1.249 -30.267 10.266 1.00 96.38 568 GLN A N 1
ATOM 4317 C CA . GLN A 1 568 ? 0.215 -31.249 10.565 1.00 96.38 568 GLN A CA 1
ATOM 4318 C C . GLN A 1 568 ? -1.172 -30.702 10.206 1.00 96.38 568 GLN A C 1
ATOM 4320 O O . GLN A 1 568 ? -1.584 -29.661 10.705 1.00 96.38 568 GLN A O 1
ATOM 4325 N N . GLY A 1 569 ? -1.899 -31.442 9.366 1.00 93.75 569 GLY A N 1
ATOM 4326 C CA . GLY A 1 569 ? -3.230 -31.054 8.881 1.00 93.75 569 GLY A CA 1
ATOM 4327 C C . GLY A 1 569 ? -3.216 -30.227 7.592 1.00 93.75 569 GLY A C 1
ATOM 4328 O O . GLY A 1 569 ? -4.273 -30.038 6.989 1.00 93.75 569 GLY A O 1
ATOM 4329 N N . GLU A 1 570 ? -2.039 -29.798 7.131 1.00 96.56 570 GLU A N 1
ATOM 4330 C CA . GLU A 1 570 ? -1.880 -29.104 5.854 1.00 96.56 570 GLU A CA 1
ATOM 4331 C C . GLU A 1 570 ? -1.983 -30.088 4.683 1.00 96.56 570 GLU A C 1
ATOM 4333 O O . GLU A 1 570 ? -1.389 -31.169 4.698 1.00 96.56 570 GLU A O 1
ATOM 4338 N N . ARG A 1 571 ? -2.732 -29.695 3.652 1.00 97.69 571 ARG A N 1
ATOM 4339 C CA . ARG A 1 571 ? -2.954 -30.433 2.405 1.00 97.69 571 ARG A CA 1
ATOM 4340 C C . ARG A 1 571 ? -2.304 -29.639 1.281 1.00 97.69 571 ARG A C 1
ATOM 4342 O O . ARG A 1 571 ? -2.867 -28.655 0.797 1.00 97.69 571 ARG A O 1
ATOM 4349 N N . VAL A 1 572 ? -1.080 -30.027 0.933 1.00 98.50 572 VAL A N 1
ATOM 4350 C CA . VAL A 1 572 ? -0.174 -29.234 0.100 1.00 98.50 572 VAL A CA 1
ATOM 4351 C C . VAL A 1 572 ? -0.065 -29.828 -1.298 1.00 98.50 572 VAL A C 1
ATOM 4353 O O . VAL A 1 572 ? 0.411 -30.949 -1.482 1.00 98.50 572 VAL A O 1
ATOM 4356 N N . TRP A 1 573 ? -0.427 -29.038 -2.302 1.00 98.62 573 TRP A N 1
ATOM 4357 C CA . TRP A 1 573 ? -0.228 -29.368 -3.706 1.00 98.62 573 TRP A CA 1
ATOM 4358 C C . TRP A 1 573 ? 1.037 -28.717 -4.256 1.00 98.62 573 TRP A C 1
ATOM 4360 O O . TRP A 1 573 ? 1.130 -27.495 -4.318 1.00 98.62 573 TRP A O 1
ATOM 4370 N N . ILE A 1 574 ? 2.013 -29.513 -4.692 1.00 98.69 574 ILE A N 1
ATOM 4371 C CA . ILE A 1 574 ? 3.286 -29.013 -5.221 1.00 98.69 574 ILE A CA 1
ATOM 4372 C C . ILE A 1 574 ? 3.366 -29.272 -6.724 1.00 98.69 574 ILE A C 1
ATOM 4374 O O . ILE A 1 574 ? 3.441 -30.412 -7.193 1.00 98.69 574 ILE A O 1
ATOM 4378 N N . VAL A 1 575 ? 3.414 -28.186 -7.489 1.00 97.94 575 VAL A N 1
ATOM 43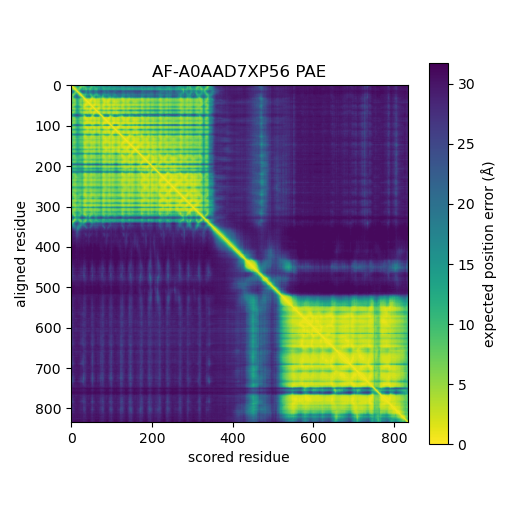79 C CA . VAL A 1 575 ? 3.480 -28.192 -8.950 1.00 97.94 575 VAL A CA 1
ATOM 4380 C C . VAL A 1 575 ? 4.919 -27.940 -9.385 1.00 97.94 575 VAL A C 1
ATOM 4382 O O . VAL A 1 575 ? 5.546 -26.955 -9.001 1.00 97.94 575 VAL A O 1
ATOM 4385 N N . GLY A 1 576 ? 5.465 -28.838 -10.203 1.00 95.19 576 GLY A N 1
ATOM 4386 C CA . GLY A 1 576 ? 6.897 -28.883 -10.502 1.00 95.19 576 GLY A CA 1
ATOM 4387 C C . GLY A 1 576 ? 7.690 -29.687 -9.467 1.00 95.19 576 GLY A C 1
ATOM 4388 O O . GLY A 1 576 ? 8.815 -29.315 -9.141 1.00 95.19 576 GLY A O 1
ATOM 4389 N N . ALA A 1 577 ? 7.118 -30.782 -8.956 1.00 95.69 577 ALA A N 1
ATOM 4390 C CA . ALA A 1 577 ? 7.676 -31.548 -7.837 1.00 95.69 577 ALA A CA 1
ATOM 4391 C C . ALA A 1 577 ? 8.556 -32.755 -8.222 1.00 95.69 577 ALA A C 1
ATOM 4393 O O . ALA A 1 577 ? 9.005 -33.485 -7.349 1.00 95.69 577 ALA A O 1
ATOM 4394 N N . SER A 1 578 ? 8.819 -32.999 -9.513 1.00 92.94 578 SER A N 1
ATOM 4395 C CA . SER A 1 578 ? 9.589 -34.190 -9.929 1.00 92.94 578 SER A CA 1
ATOM 4396 C C . SER A 1 578 ? 11.078 -34.130 -9.589 1.00 92.94 578 SER A C 1
ATOM 4398 O O . SER A 1 578 ? 11.710 -35.175 -9.482 1.00 92.94 578 SER A O 1
ATOM 4400 N N . THR A 1 579 ? 11.664 -32.933 -9.483 1.00 90.62 579 THR A N 1
ATOM 4401 C CA . THR A 1 579 ? 13.105 -32.732 -9.238 1.00 90.62 579 THR A CA 1
ATOM 4402 C C . THR A 1 579 ? 13.375 -31.385 -8.568 1.00 90.62 579 THR A C 1
ATOM 4404 O O . THR A 1 579 ? 12.527 -30.495 -8.608 1.00 90.62 579 THR A O 1
ATOM 4407 N N . GLY A 1 580 ? 14.594 -31.186 -8.058 1.00 91.00 580 GLY A N 1
ATOM 4408 C CA . GLY A 1 580 ? 15.064 -29.882 -7.584 1.00 91.00 580 GLY A CA 1
ATOM 4409 C C . GLY A 1 580 ? 14.324 -29.402 -6.334 1.00 91.00 580 GLY A C 1
ATOM 4410 O O . GLY A 1 580 ? 13.990 -30.207 -5.467 1.00 91.00 580 GLY A O 1
ATOM 4411 N N . ILE A 1 581 ? 14.074 -28.089 -6.249 1.00 93.88 581 ILE A N 1
ATOM 4412 C CA . ILE A 1 581 ? 13.465 -27.443 -5.071 1.00 93.88 581 ILE A CA 1
ATOM 4413 C C . ILE A 1 581 ? 12.098 -28.055 -4.747 1.00 93.88 581 ILE A C 1
ATOM 4415 O O . ILE A 1 581 ? 11.851 -28.375 -3.592 1.00 93.88 581 ILE A O 1
ATOM 4419 N N . GLY A 1 582 ? 11.245 -28.290 -5.751 1.00 95.50 582 GLY A N 1
ATOM 4420 C CA . GLY A 1 582 ? 9.913 -28.864 -5.536 1.00 95.50 582 GLY A CA 1
ATOM 4421 C C . GLY A 1 582 ? 9.945 -30.271 -4.929 1.00 95.50 582 GLY A C 1
ATOM 4422 O O . GLY A 1 582 ? 9.169 -30.554 -4.023 1.00 95.50 582 GLY A O 1
ATOM 4423 N N . ALA A 1 583 ? 10.869 -31.130 -5.375 1.00 95.75 583 ALA A N 1
ATOM 4424 C CA . ALA A 1 583 ? 11.041 -32.471 -4.806 1.00 95.75 583 ALA A CA 1
ATOM 4425 C C . ALA A 1 583 ? 11.581 -32.418 -3.367 1.00 95.75 583 ALA A C 1
ATOM 4427 O O . ALA A 1 583 ? 11.059 -33.087 -2.481 1.00 95.75 583 ALA A O 1
ATOM 4428 N N . ALA A 1 584 ? 12.597 -31.584 -3.120 1.00 96.88 584 ALA A N 1
ATOM 4429 C CA . ALA A 1 584 ? 13.172 -31.418 -1.785 1.00 96.88 584 ALA A CA 1
ATOM 4430 C C . ALA A 1 584 ? 12.158 -30.826 -0.791 1.00 96.88 584 ALA A C 1
ATOM 4432 O O . ALA A 1 584 ? 12.073 -31.277 0.350 1.00 96.88 584 ALA A O 1
ATOM 4433 N N . LEU A 1 585 ? 11.352 -29.855 -1.235 1.00 98.12 585 LEU A N 1
ATOM 4434 C CA . LEU A 1 585 ? 10.290 -29.255 -0.434 1.00 98.12 585 LEU A CA 1
ATOM 4435 C C . LEU A 1 585 ? 9.193 -30.266 -0.100 1.00 98.12 585 LEU A C 1
ATOM 4437 O O . LEU A 1 585 ? 8.759 -30.309 1.045 1.00 98.12 585 LEU A O 1
ATOM 4441 N N . ALA A 1 586 ? 8.781 -31.103 -1.056 1.00 98.12 586 ALA A N 1
ATOM 4442 C CA . ALA A 1 586 ? 7.800 -32.158 -0.806 1.00 98.12 586 ALA A CA 1
ATOM 4443 C C . ALA A 1 586 ? 8.226 -33.056 0.360 1.00 98.12 586 ALA A C 1
ATOM 4445 O O . ALA A 1 586 ? 7.487 -33.215 1.332 1.00 98.12 586 ALA A O 1
ATOM 4446 N N . THR A 1 587 ? 9.460 -33.557 0.305 1.00 97.25 587 THR A N 1
ATOM 4447 C CA . THR A 1 587 ? 10.032 -34.396 1.358 1.00 97.25 587 THR A CA 1
ATOM 4448 C C . THR A 1 587 ? 10.153 -33.641 2.687 1.00 97.25 587 THR A C 1
ATOM 4450 O O . THR A 1 587 ? 9.912 -34.211 3.749 1.00 97.25 587 THR A O 1
ATOM 4453 N N . GLU A 1 588 ? 10.503 -32.354 2.655 1.00 97.31 588 GLU A N 1
ATOM 4454 C CA . GLU A 1 588 ? 10.656 -31.518 3.851 1.00 97.31 588 GLU A CA 1
ATOM 4455 C C . GLU A 1 588 ? 9.328 -31.238 4.576 1.00 97.31 588 GLU A C 1
ATOM 4457 O O . GLU A 1 588 ? 9.275 -31.280 5.812 1.00 97.31 588 GLU A O 1
ATOM 4462 N N . LEU A 1 589 ? 8.257 -30.996 3.816 1.00 98.25 589 LEU A N 1
ATOM 4463 C CA . LEU A 1 589 ? 6.905 -30.776 4.333 1.00 98.25 589 LEU A CA 1
ATOM 4464 C C . LEU A 1 589 ? 6.265 -32.086 4.812 1.00 98.25 589 LEU A C 1
ATOM 4466 O O . LEU A 1 589 ? 5.687 -32.118 5.900 1.00 98.25 589 LEU A O 1
ATOM 4470 N N . ALA A 1 590 ? 6.435 -33.183 4.065 1.00 97.69 590 ALA A N 1
ATOM 4471 C CA . ALA A 1 590 ? 5.938 -34.507 4.448 1.00 97.69 590 ALA A CA 1
ATOM 4472 C C . ALA A 1 590 ? 6.531 -34.974 5.787 1.00 97.69 590 ALA A C 1
ATOM 4474 O O . ALA A 1 590 ? 5.804 -35.396 6.686 1.00 97.69 590 ALA A O 1
ATOM 4475 N N . LYS A 1 591 ? 7.847 -34.788 5.981 1.00 96.44 591 LYS A N 1
ATOM 4476 C CA . LYS A 1 591 ? 8.534 -35.058 7.261 1.00 96.44 591 LYS A CA 1
ATOM 4477 C C . LYS A 1 591 ? 7.934 -34.300 8.449 1.00 96.44 591 LYS A C 1
ATOM 4479 O O . LYS A 1 591 ? 8.137 -34.714 9.586 1.00 96.44 591 LYS A O 1
ATOM 4484 N N . ARG A 1 592 ? 7.215 -33.201 8.195 1.00 96.75 592 ARG A N 1
ATOM 4485 C CA . ARG A 1 592 ? 6.580 -32.335 9.201 1.00 96.75 592 ARG A CA 1
ATOM 4486 C C . ARG A 1 592 ? 5.061 -32.473 9.262 1.00 96.75 592 ARG A C 1
ATOM 4488 O O . ARG A 1 592 ? 4.406 -31.642 9.891 1.00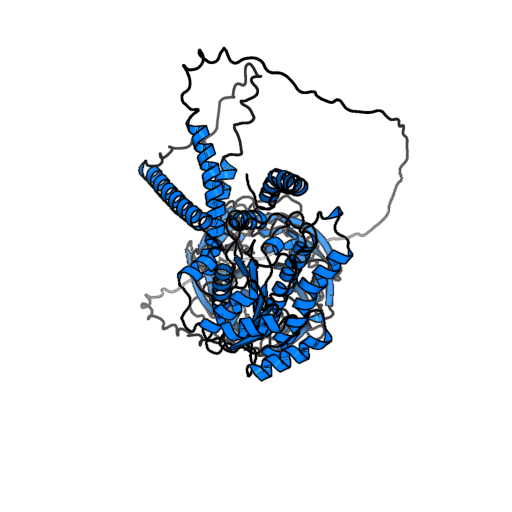 96.75 592 ARG A O 1
ATOM 4495 N N . GLY A 1 593 ? 4.517 -33.534 8.667 1.00 96.44 593 GLY A N 1
ATOM 4496 C CA . GLY A 1 593 ? 3.119 -33.934 8.820 1.00 96.44 593 GLY A CA 1
ATOM 4497 C C . GLY A 1 593 ? 2.153 -33.400 7.763 1.00 96.44 593 GLY A C 1
ATOM 4498 O O . GLY A 1 593 ? 0.950 -33.571 7.950 1.00 96.44 593 GLY A O 1
ATOM 4499 N N . ALA A 1 594 ? 2.644 -32.782 6.683 1.00 98.06 594 ALA A N 1
ATOM 4500 C CA . ALA A 1 594 ? 1.796 -32.371 5.565 1.00 98.06 594 ALA A CA 1
ATOM 4501 C C . ALA A 1 594 ? 1.337 -33.578 4.733 1.00 98.06 594 ALA A C 1
ATOM 4503 O O . ALA A 1 594 ? 2.137 -34.461 4.416 1.00 98.06 594 ALA A O 1
ATOM 4504 N N . ALA A 1 595 ? 0.076 -33.572 4.304 1.00 98.12 595 ALA A N 1
ATOM 4505 C CA . ALA A 1 595 ? -0.412 -34.442 3.242 1.00 98.12 595 ALA A CA 1
ATOM 4506 C C . ALA A 1 595 ? -0.036 -33.825 1.887 1.00 98.12 595 ALA A C 1
ATOM 4508 O O . ALA A 1 595 ? -0.344 -32.661 1.630 1.00 98.12 595 ALA A O 1
ATOM 4509 N N . ILE A 1 596 ? 0.662 -34.577 1.034 1.00 98.31 596 ILE A N 1
ATOM 4510 C CA . ILE A 1 596 ? 1.282 -34.036 -0.182 1.00 98.31 596 ILE A CA 1
ATOM 4511 C C . ILE A 1 596 ? 0.606 -34.579 -1.439 1.00 98.31 596 ILE A C 1
ATOM 4513 O O . ILE A 1 596 ? 0.495 -35.794 -1.603 1.00 98.31 596 ILE A O 1
ATOM 4517 N N . ALA A 1 597 ? 0.263 -33.686 -2.368 1.00 98.56 597 ALA A N 1
ATOM 4518 C CA . ALA A 1 597 ? -0.009 -34.015 -3.763 1.00 98.56 597 ALA A CA 1
ATOM 4519 C C . ALA A 1 597 ? 1.094 -33.458 -4.676 1.00 98.56 597 ALA A C 1
ATOM 4521 O O . ALA A 1 597 ? 1.536 -32.317 -4.527 1.00 98.56 597 ALA A O 1
ATOM 4522 N N . LEU A 1 598 ? 1.540 -34.259 -5.641 1.00 98.62 598 LEU A N 1
ATOM 4523 C CA . LEU A 1 598 ? 2.692 -33.979 -6.494 1.00 98.62 598 LEU A CA 1
ATOM 4524 C C . LEU A 1 598 ? 2.281 -33.918 -7.962 1.00 98.62 598 LEU A C 1
ATOM 4526 O O . LEU A 1 598 ? 1.748 -34.888 -8.505 1.00 98.62 598 LEU A O 1
ATOM 4530 N N . SER A 1 599 ? 2.629 -32.819 -8.634 1.00 98.31 599 SER A N 1
ATOM 4531 C CA . SER A 1 599 ? 2.332 -32.630 -10.053 1.00 98.31 599 SER A CA 1
ATOM 4532 C C . SER A 1 599 ? 3.554 -32.266 -10.883 1.00 98.31 599 SER A C 1
ATOM 4534 O O . SER A 1 599 ? 4.346 -31.381 -10.553 1.00 98.31 599 SER A O 1
ATOM 4536 N N . SER A 1 600 ? 3.711 -32.969 -12.002 1.00 95.56 600 SER A N 1
ATOM 4537 C CA . SER A 1 600 ? 4.603 -32.650 -13.118 1.00 95.56 600 SER A CA 1
ATOM 4538 C C . SER A 1 600 ? 4.295 -33.576 -14.303 1.00 95.56 600 SER A C 1
ATOM 4540 O O . SER A 1 600 ? 3.452 -34.464 -14.201 1.00 95.56 600 SER A O 1
ATOM 4542 N N . ARG A 1 601 ? 5.041 -33.431 -15.402 1.00 93.81 601 ARG A N 1
ATOM 4543 C CA . ARG A 1 601 ? 4.920 -34.283 -16.598 1.00 93.81 601 ARG A CA 1
ATOM 4544 C C . ARG A 1 601 ? 5.547 -35.679 -16.450 1.00 93.81 601 ARG A C 1
ATOM 4546 O O . ARG A 1 601 ? 5.213 -36.581 -17.204 1.00 93.81 601 ARG A O 1
ATOM 4553 N N . ARG A 1 602 ? 6.501 -35.861 -15.526 1.00 93.44 602 ARG A N 1
ATOM 4554 C CA . ARG A 1 602 ? 7.318 -37.089 -15.412 1.00 93.44 602 ARG A CA 1
ATOM 4555 C C . ARG A 1 602 ? 6.822 -37.963 -14.264 1.00 93.44 602 ARG A C 1
ATOM 4557 O O . ARG A 1 602 ? 7.292 -37.803 -13.139 1.00 93.44 602 ARG A O 1
ATOM 4564 N N . VAL A 1 603 ? 5.885 -38.862 -14.557 1.00 95.81 603 VAL A N 1
ATOM 4565 C CA . VAL A 1 603 ? 5.185 -39.689 -13.554 1.00 95.81 603 VAL A CA 1
ATOM 4566 C C . VAL A 1 603 ? 6.146 -40.547 -12.731 1.00 95.81 603 VAL A C 1
ATOM 4568 O O . VAL A 1 603 ? 6.109 -40.484 -11.509 1.00 95.81 603 VAL A O 1
ATOM 4571 N N . GLU A 1 604 ? 7.090 -41.236 -13.373 1.00 95.62 604 GLU A N 1
ATOM 4572 C CA . GLU A 1 604 ? 8.056 -42.119 -12.693 1.00 95.62 604 GLU A CA 1
ATOM 4573 C C . GLU A 1 604 ? 8.876 -41.401 -11.604 1.00 95.62 604 GLU A C 1
ATOM 4575 O O . GLU A 1 604 ? 9.146 -41.947 -10.531 1.00 95.62 604 GLU A O 1
ATOM 4580 N N . LEU A 1 605 ? 9.255 -40.141 -11.852 1.00 95.19 605 LEU A N 1
ATOM 4581 C CA . LEU A 1 605 ? 9.975 -39.332 -10.867 1.00 95.19 605 LEU A CA 1
ATOM 4582 C C . LEU A 1 605 ? 9.056 -38.848 -9.743 1.00 95.19 605 LEU A C 1
ATOM 4584 O O . LEU A 1 605 ? 9.495 -38.785 -8.599 1.00 95.19 605 LEU A O 1
ATOM 4588 N N . LEU A 1 606 ? 7.792 -38.534 -10.043 1.00 96.94 606 LEU A N 1
ATOM 4589 C CA . LEU A 1 606 ? 6.810 -38.184 -9.013 1.00 96.94 606 LEU A CA 1
ATOM 4590 C C . LEU A 1 606 ? 6.543 -39.364 -8.083 1.00 96.94 606 LEU A C 1
ATOM 4592 O O . LEU A 1 606 ? 6.478 -39.168 -6.877 1.00 96.94 606 LEU A O 1
ATOM 4596 N N . GLU A 1 607 ? 6.455 -40.584 -8.611 1.00 97.56 607 GLU A N 1
ATOM 4597 C CA . GLU A 1 607 ? 6.304 -41.789 -7.792 1.00 97.56 607 GLU A CA 1
ATOM 4598 C C . GLU A 1 607 ? 7.508 -42.013 -6.876 1.00 97.56 607 GLU A C 1
ATOM 4600 O O . GLU A 1 607 ? 7.350 -42.414 -5.724 1.00 97.56 607 GLU A O 1
ATOM 4605 N N . LYS A 1 608 ? 8.724 -41.723 -7.358 1.00 96.62 608 LYS A N 1
ATOM 4606 C CA . LYS A 1 608 ? 9.922 -41.762 -6.513 1.00 96.62 608 LYS A CA 1
ATOM 4607 C C . LYS A 1 608 ? 9.816 -40.765 -5.356 1.00 96.62 608 LYS A C 1
ATOM 4609 O O . LYS A 1 608 ? 10.008 -41.165 -4.211 1.00 96.62 608 LYS A O 1
ATOM 4614 N N . VAL A 1 609 ? 9.469 -39.510 -5.642 1.00 96.94 609 VAL A N 1
ATOM 4615 C CA . VAL A 1 609 ? 9.308 -38.466 -4.614 1.00 96.94 609 VAL A CA 1
ATOM 4616 C C . VAL A 1 609 ? 8.151 -38.798 -3.663 1.00 96.94 609 VAL A C 1
ATOM 4618 O O . VAL A 1 609 ? 8.288 -38.635 -2.456 1.00 96.94 609 VAL A O 1
ATOM 4621 N N . SER A 1 610 ? 7.043 -39.346 -4.168 1.00 97.81 610 SER A N 1
ATOM 4622 C CA . SER A 1 610 ? 5.909 -39.804 -3.354 1.00 97.81 610 SER A CA 1
ATOM 4623 C C . SER A 1 610 ? 6.334 -40.864 -2.335 1.00 97.81 610 SER A C 1
ATOM 4625 O O . SER A 1 610 ? 5.986 -40.750 -1.157 1.00 97.81 610 SER A O 1
ATOM 4627 N N . ARG A 1 611 ? 7.154 -41.844 -2.747 1.00 97.38 611 ARG A N 1
ATOM 4628 C CA . ARG A 1 611 ? 7.727 -42.848 -1.833 1.00 97.38 611 ARG A CA 1
ATOM 4629 C C . ARG A 1 611 ? 8.631 -42.217 -0.776 1.00 97.38 611 ARG A C 1
ATOM 4631 O O . ARG A 1 611 ? 8.545 -42.597 0.386 1.00 97.38 611 ARG A O 1
ATOM 4638 N N . GLU A 1 612 ? 9.456 -41.239 -1.150 1.00 95.56 612 GLU A N 1
ATOM 4639 C CA . GLU A 1 612 ? 10.308 -40.494 -0.208 1.00 95.56 612 GLU A CA 1
ATOM 4640 C C . GLU A 1 612 ? 9.493 -39.656 0.795 1.00 95.56 612 GLU A C 1
ATOM 4642 O O . GLU A 1 612 ? 9.936 -39.447 1.924 1.00 95.56 612 GLU A O 1
ATOM 4647 N N . CYS A 1 613 ? 8.286 -39.231 0.413 1.00 95.94 613 CYS A N 1
ATOM 4648 C CA . CYS A 1 613 ? 7.329 -38.543 1.284 1.00 95.94 613 CYS A CA 1
ATOM 4649 C C . CYS A 1 613 ? 6.507 -39.497 2.173 1.00 95.94 613 CYS A C 1
ATOM 4651 O O . CYS A 1 613 ? 5.767 -39.025 3.030 1.00 95.94 613 CYS A O 1
ATOM 4653 N N . GLY A 1 614 ? 6.602 -40.818 1.979 1.00 92.31 614 GLY A N 1
ATOM 4654 C CA . GLY A 1 614 ? 5.797 -41.802 2.710 1.00 92.31 614 GLY A CA 1
ATOM 4655 C C . GLY A 1 614 ? 4.398 -42.065 2.134 1.00 92.31 614 GLY A C 1
ATOM 4656 O O . GLY A 1 614 ? 3.571 -42.631 2.842 1.00 92.31 614 GLY A O 1
ATOM 4657 N N . GLY A 1 615 ? 4.136 -41.701 0.868 1.00 86.69 615 GLY A N 1
ATOM 4658 C CA . GLY A 1 615 ? 2.892 -42.036 0.151 1.00 86.69 615 GLY A CA 1
ATOM 4659 C C . GLY A 1 615 ? 2.012 -40.846 -0.257 1.00 86.69 615 GLY A C 1
ATOM 4660 O O . GLY A 1 615 ? 0.814 -40.865 -0.002 1.00 86.69 615 GLY A O 1
ATOM 4661 N N . GLY A 1 616 ? 2.580 -39.815 -0.894 1.00 91.81 616 GLY A N 1
ATOM 4662 C CA . GLY A 1 616 ? 1.817 -38.665 -1.413 1.00 91.81 616 GLY A CA 1
ATOM 4663 C C . GLY A 1 616 ? 1.061 -38.947 -2.722 1.00 91.81 616 GLY A C 1
ATOM 4664 O O . GLY A 1 616 ? 1.507 -39.753 -3.545 1.00 91.81 616 GLY A O 1
ATOM 4665 N N . ALA A 1 617 ? -0.050 -38.247 -2.956 1.00 97.25 617 ALA A N 1
ATOM 4666 C CA . ALA A 1 617 ? -0.856 -38.391 -4.166 1.00 97.25 617 ALA A CA 1
ATOM 4667 C C . ALA A 1 617 ? -0.080 -37.929 -5.411 1.00 97.25 617 ALA A C 1
ATOM 4669 O O . ALA A 1 617 ? 0.513 -36.849 -5.431 1.00 97.25 617 ALA A O 1
ATOM 4670 N N . VAL A 1 618 ? -0.082 -38.732 -6.476 1.00 98.31 618 VAL A N 1
ATOM 4671 C CA . VAL A 1 618 ? 0.570 -38.384 -7.748 1.00 98.31 618 VAL A CA 1
ATOM 4672 C C . VAL A 1 618 ? -0.494 -37.956 -8.752 1.00 98.31 618 VAL A C 1
ATOM 4674 O O . VAL A 1 618 ? -1.299 -38.769 -9.205 1.00 98.31 618 VAL A O 1
ATOM 4677 N N . VAL A 1 619 ? -0.467 -36.678 -9.135 1.00 97.94 619 VAL A N 1
ATOM 4678 C CA . VAL A 1 619 ? -1.416 -36.074 -10.081 1.00 97.94 619 VAL A CA 1
ATOM 4679 C C . VAL A 1 619 ? -0.633 -35.510 -11.270 1.00 97.94 619 VAL A C 1
ATOM 4681 O O . VAL A 1 619 ? -0.144 -34.379 -11.211 1.00 97.94 619 VAL A O 1
ATOM 4684 N N . PRO A 1 620 ? -0.438 -36.288 -12.350 1.00 97.19 620 PRO A N 1
ATOM 4685 C CA . PRO A 1 620 ? 0.293 -35.825 -13.526 1.00 97.19 620 PRO A CA 1
ATOM 4686 C C . PRO A 1 620 ? -0.366 -34.587 -14.140 1.00 97.19 620 PRO A C 1
ATOM 4688 O O . PRO A 1 620 ? -1.575 -34.564 -14.349 1.00 97.19 620 PRO A O 1
ATOM 4691 N N . LEU A 1 621 ? 0.436 -33.565 -14.438 1.00 96.94 621 LEU A N 1
ATOM 4692 C CA . LEU A 1 621 ? -0.039 -32.315 -15.030 1.00 96.94 621 LEU A CA 1
ATOM 4693 C C . LEU A 1 621 ? 1.063 -31.701 -15.896 1.00 96.94 621 LEU A C 1
ATOM 4695 O O . LEU A 1 621 ? 2.194 -31.496 -15.434 1.00 96.94 621 LEU A O 1
ATOM 4699 N N . ASP A 1 622 ? 0.714 -31.379 -17.140 1.00 95.62 622 ASP A N 1
ATOM 4700 C CA . ASP A 1 622 ? 1.432 -30.373 -17.913 1.00 95.62 622 ASP A CA 1
ATOM 4701 C C . ASP A 1 622 ? 0.782 -29.014 -17.655 1.00 95.62 622 ASP A 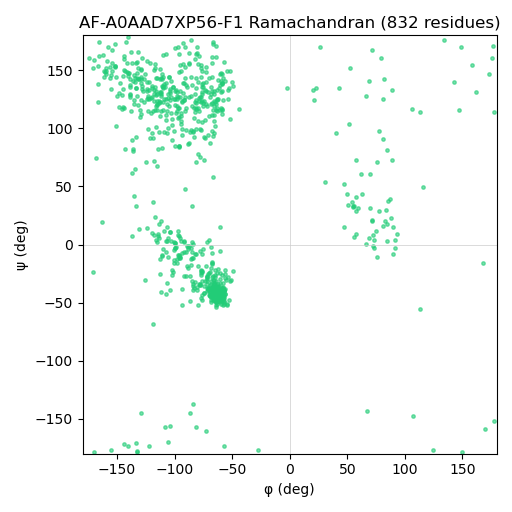C 1
ATOM 4703 O O . ASP A 1 622 ? -0.389 -28.814 -17.956 1.00 95.62 622 ASP A O 1
ATOM 4707 N N . VAL A 1 623 ? 1.534 -28.081 -17.079 1.00 94.81 623 VAL A N 1
ATOM 4708 C CA . VAL A 1 623 ? 1.013 -26.754 -16.718 1.00 94.81 623 VAL A CA 1
ATOM 4709 C C . VAL A 1 623 ? 0.651 -25.905 -17.944 1.00 94.81 623 VAL A C 1
ATOM 4711 O O . VAL A 1 623 ? -0.102 -24.944 -17.809 1.00 94.81 623 VAL A O 1
ATOM 4714 N N . LEU A 1 624 ? 1.148 -26.281 -19.130 1.00 95.19 624 LEU A N 1
ATOM 4715 C CA . LEU A 1 624 ? 0.782 -25.677 -20.414 1.00 95.19 624 LEU A CA 1
ATOM 4716 C C . LEU A 1 624 ? -0.497 -26.276 -21.023 1.00 95.19 624 LEU A C 1
ATOM 4718 O O . LEU A 1 624 ? -0.973 -25.774 -22.035 1.00 95.19 624 LEU A O 1
ATOM 4722 N N . ALA A 1 625 ? -1.067 -27.335 -20.443 1.00 94.31 625 ALA A N 1
ATOM 4723 C CA . ALA A 1 625 ? -2.370 -27.855 -20.850 1.00 94.31 625 ALA A CA 1
ATOM 4724 C C . ALA A 1 625 ? -3.467 -27.111 -20.076 1.00 94.31 625 ALA A C 1
ATOM 4726 O O . ALA A 1 625 ? -3.871 -27.534 -18.991 1.00 94.31 625 ALA A O 1
ATOM 4727 N N . PHE A 1 626 ? -3.909 -25.971 -20.619 1.00 89.69 626 PHE A N 1
ATOM 4728 C CA . PHE A 1 626 ? -4.776 -25.028 -19.907 1.00 89.69 626 PHE A CA 1
ATOM 4729 C C . PHE A 1 626 ? -6.095 -25.668 -19.437 1.00 89.69 626 PHE A C 1
ATOM 4731 O O . PHE A 1 626 ? -6.490 -25.437 -18.298 1.00 89.69 626 PHE A O 1
ATOM 4738 N N . ASP A 1 627 ? -6.676 -26.555 -20.247 1.00 92.56 627 ASP A N 1
ATOM 4739 C CA . ASP A 1 627 ? -7.955 -27.237 -19.977 1.00 92.56 627 ASP A CA 1
ATOM 4740 C C . ASP A 1 627 ? -7.856 -28.405 -18.972 1.00 92.56 627 ASP A C 1
ATOM 4742 O O . ASP A 1 627 ? -8.855 -29.044 -18.634 1.00 92.56 627 ASP A O 1
ATOM 4746 N N . ALA A 1 628 ? -6.643 -28.765 -18.537 1.00 92.88 628 ALA A N 1
ATOM 4747 C CA . ALA A 1 628 ? -6.411 -29.895 -17.635 1.00 92.88 628 ALA A CA 1
ATOM 4748 C C . ALA A 1 628 ? -6.291 -29.482 -16.157 1.00 92.88 628 ALA A C 1
ATOM 4750 O O . ALA A 1 628 ? -6.238 -30.349 -15.281 1.00 92.88 628 ALA A O 1
ATOM 4751 N N . ARG A 1 629 ? -6.217 -28.179 -15.861 1.00 93.81 629 ARG A N 1
ATOM 4752 C CA . ARG A 1 629 ? -5.869 -27.665 -14.526 1.00 93.81 629 ARG A CA 1
ATOM 4753 C C . ARG A 1 629 ? -6.996 -27.819 -13.520 1.00 93.81 629 ARG A C 1
ATOM 4755 O O . ARG A 1 629 ? -6.732 -28.226 -12.393 1.00 93.81 629 ARG A O 1
ATOM 4762 N N . GLU A 1 630 ? -8.228 -27.555 -13.935 1.00 94.62 630 GLU A N 1
ATOM 4763 C CA . GLU A 1 630 ? -9.431 -27.675 -13.111 1.00 94.62 630 GLU A CA 1
ATOM 4764 C C . GLU A 1 630 ? -9.606 -29.126 -12.661 1.00 94.62 630 GLU A C 1
ATOM 4766 O O . GLU A 1 630 ? -9.690 -29.399 -11.464 1.00 94.62 630 GLU A O 1
ATOM 4771 N N . LYS A 1 631 ? -9.508 -30.071 -13.606 1.00 96.56 631 LYS A N 1
ATOM 4772 C CA . LYS A 1 631 ? -9.562 -31.514 -13.321 1.00 96.56 631 LYS A CA 1
ATOM 4773 C C . LYS A 1 631 ? -8.419 -31.978 -12.418 1.00 96.56 631 LYS A C 1
ATOM 4775 O O . LYS A 1 631 ? -8.618 -32.829 -11.554 1.00 96.56 631 LYS A O 1
ATOM 4780 N N . ALA A 1 632 ? -7.213 -31.441 -12.609 1.00 97.12 632 ALA A N 1
ATOM 4781 C CA . ALA A 1 632 ? -6.083 -31.759 -11.740 1.00 97.12 632 ALA A CA 1
ATOM 4782 C C . ALA A 1 632 ? -6.313 -31.248 -10.310 1.00 97.12 632 ALA A C 1
ATOM 4784 O O . ALA A 1 632 ? -6.077 -31.994 -9.363 1.00 97.12 632 ALA A O 1
ATOM 4785 N N . ALA A 1 633 ? -6.813 -30.021 -10.148 1.00 97.12 633 ALA A N 1
ATOM 4786 C CA . ALA A 1 633 ? -7.131 -29.450 -8.842 1.00 97.12 633 ALA A CA 1
ATOM 4787 C C . ALA A 1 633 ? -8.260 -30.216 -8.136 1.00 97.12 633 ALA A C 1
ATOM 4789 O O . ALA A 1 633 ? -8.169 -30.468 -6.938 1.00 97.12 633 ALA A O 1
ATOM 4790 N N . GLU A 1 634 ? -9.291 -30.640 -8.870 1.00 97.25 634 GLU A N 1
ATOM 4791 C CA . GLU A 1 634 ? -10.370 -31.490 -8.348 1.00 97.25 634 GLU A CA 1
ATOM 4792 C C . GLU A 1 634 ? -9.843 -32.819 -7.827 1.00 97.25 634 GLU A C 1
ATOM 4794 O O . GLU A 1 634 ? -10.125 -33.186 -6.689 1.00 97.25 634 GLU A O 1
ATOM 4799 N N . ARG A 1 635 ? -8.999 -33.491 -8.614 1.00 97.62 635 ARG A N 1
ATOM 4800 C CA . ARG A 1 635 ? -8.370 -34.740 -8.186 1.00 97.62 635 ARG A CA 1
ATOM 4801 C C . ARG A 1 635 ? -7.485 -34.550 -6.954 1.00 97.62 635 ARG A C 1
ATOM 4803 O O . ARG A 1 635 ? -7.474 -35.398 -6.075 1.00 97.62 635 ARG A O 1
ATOM 4810 N N . VAL A 1 636 ? -6.746 -33.445 -6.866 1.00 98.00 636 VAL A N 1
ATOM 4811 C CA . VAL A 1 636 ? -5.945 -33.122 -5.673 1.00 98.00 636 VAL A CA 1
ATOM 4812 C C . VAL A 1 636 ? -6.829 -32.949 -4.442 1.00 98.00 636 VAL A C 1
ATOM 4814 O O . VAL A 1 636 ? -6.510 -33.487 -3.384 1.00 98.00 636 VAL A O 1
ATOM 4817 N N . VAL A 1 637 ? -7.934 -32.212 -4.573 1.00 97.38 637 VAL A N 1
ATOM 4818 C CA . VAL A 1 637 ? -8.900 -32.011 -3.488 1.00 97.38 637 VAL A CA 1
ATOM 4819 C C . VAL A 1 637 ? -9.507 -33.344 -3.050 1.00 97.38 637 VAL A C 1
ATOM 4821 O O . VAL A 1 637 ? -9.623 -33.575 -1.851 1.00 97.38 637 VAL A O 1
ATOM 4824 N N . GLU A 1 638 ? -9.843 -34.230 -3.986 1.00 97.06 638 GLU A N 1
ATOM 4825 C CA . GLU A 1 638 ? -10.368 -35.567 -3.694 1.00 97.06 638 GLU A CA 1
ATOM 4826 C C . GLU A 1 638 ? -9.348 -36.435 -2.939 1.00 97.06 638 GLU A C 1
ATOM 4828 O O . GLU A 1 638 ? -9.651 -36.952 -1.866 1.00 97.06 638 GLU A O 1
ATOM 4833 N N . GLU A 1 639 ? -8.120 -36.539 -3.451 1.00 97.12 639 GLU A N 1
ATOM 4834 C CA . GLU A 1 639 ? -7.071 -37.409 -2.895 1.00 97.12 639 GLU A CA 1
ATOM 4835 C C . GLU A 1 639 ? -6.576 -36.934 -1.518 1.00 97.12 639 GLU A C 1
ATOM 4837 O O . GLU A 1 639 ? -6.183 -37.746 -0.680 1.00 97.12 639 GLU A O 1
ATOM 4842 N N . LEU A 1 640 ? -6.581 -35.619 -1.265 1.00 96.12 640 LEU A N 1
ATOM 4843 C CA . LEU A 1 640 ? -6.148 -35.046 0.014 1.00 96.12 640 LEU A CA 1
ATOM 4844 C C . LEU A 1 640 ? -7.303 -34.758 0.987 1.00 96.12 640 LEU A C 1
ATOM 4846 O O . LEU A 1 640 ? -7.042 -34.452 2.152 1.00 96.12 640 LEU A O 1
ATOM 4850 N N . GLY A 1 641 ? -8.561 -34.817 0.539 1.00 93.75 641 GLY A N 1
ATOM 4851 C CA . GLY A 1 641 ? -9.726 -34.384 1.322 1.00 93.75 641 GLY A CA 1
ATOM 4852 C C . GLY A 1 641 ? -9.806 -32.862 1.518 1.00 93.75 641 GLY A C 1
ATOM 4853 O O . GLY A 1 641 ? -10.248 -32.390 2.564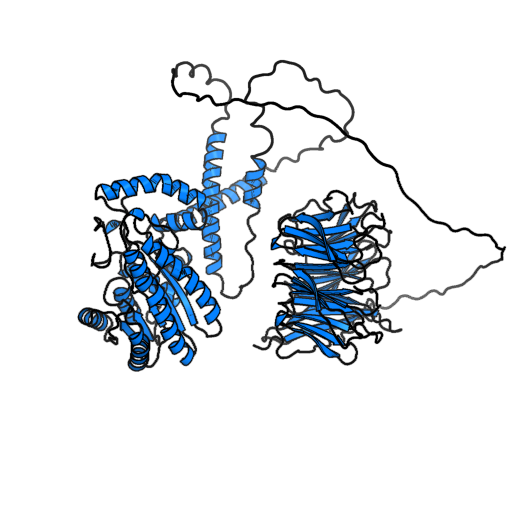 1.00 93.75 641 GLY A O 1
ATOM 4854 N N . GLY A 1 642 ? -9.325 -32.083 0.546 1.00 94.62 642 GLY A N 1
ATOM 4855 C CA . GLY A 1 642 ? -9.278 -30.617 0.557 1.00 94.62 642 GLY A CA 1
ATOM 4856 C C . GLY A 1 642 ? -7.928 -30.058 0.099 1.00 94.62 642 GLY A C 1
ATOM 4857 O O . GLY A 1 642 ? -6.967 -30.797 -0.092 1.00 94.62 642 GLY A O 1
ATOM 4858 N N . LEU A 1 643 ? -7.820 -28.734 -0.006 1.00 97.62 643 LEU A N 1
ATOM 4859 C CA . LEU A 1 643 ? -6.581 -28.050 -0.390 1.00 97.62 643 LEU A CA 1
ATOM 4860 C C . LEU A 1 643 ? -6.342 -26.857 0.537 1.00 97.62 643 LEU A C 1
ATOM 4862 O O . LEU A 1 643 ? -7.183 -25.972 0.601 1.00 97.62 643 LEU A O 1
ATOM 4866 N N . THR A 1 644 ? -5.213 -26.831 1.250 1.00 97.38 644 THR A N 1
ATOM 4867 C CA . THR A 1 644 ? -4.850 -25.685 2.107 1.00 97.38 644 THR A CA 1
ATOM 4868 C C . THR A 1 644 ? -3.735 -24.853 1.504 1.00 97.38 644 THR A C 1
ATOM 4870 O O . THR A 1 644 ? -3.720 -23.639 1.669 1.00 97.38 644 THR A O 1
ATOM 4873 N N . THR A 1 645 ? -2.802 -25.483 0.786 1.00 98.38 645 THR A N 1
ATOM 4874 C CA . THR A 1 645 ? -1.637 -24.797 0.225 1.00 98.38 645 THR A CA 1
ATOM 4875 C C . THR A 1 645 ? -1.345 -25.276 -1.190 1.00 98.38 645 THR A C 1
ATOM 4877 O O . THR A 1 645 ? -1.332 -26.477 -1.455 1.00 98.38 645 THR A O 1
ATOM 4880 N N . VAL A 1 646 ? -1.032 -24.349 -2.094 1.00 98.69 646 VAL A N 1
ATOM 4881 C CA . VAL A 1 646 ? -0.500 -24.652 -3.427 1.00 98.69 646 VAL A CA 1
ATOM 4882 C C . VAL A 1 646 ? 0.892 -24.052 -3.567 1.00 98.69 646 VAL A C 1
ATOM 4884 O O . VAL A 1 646 ? 1.117 -22.890 -3.238 1.00 98.69 646 VAL A O 1
ATOM 4887 N N . VAL A 1 647 ? 1.837 -24.842 -4.067 1.00 98.75 647 VAL A N 1
ATOM 4888 C CA . VAL A 1 647 ? 3.205 -24.420 -4.363 1.00 98.75 647 VAL A CA 1
ATOM 4889 C C . VAL A 1 647 ? 3.428 -24.456 -5.869 1.00 98.75 647 VAL A C 1
ATOM 4891 O O . VAL A 1 647 ? 3.514 -25.520 -6.486 1.00 98.75 647 VAL A O 1
ATOM 4894 N N . LEU A 1 648 ? 3.571 -23.277 -6.462 1.00 98.44 648 LEU A N 1
ATOM 4895 C CA . LEU A 1 648 ? 3.775 -23.065 -7.888 1.00 98.44 648 LEU A CA 1
ATOM 4896 C C . LEU A 1 648 ? 5.274 -22.909 -8.173 1.00 98.44 648 LEU A C 1
ATOM 4898 O O . LEU A 1 648 ? 5.813 -21.801 -8.212 1.00 98.44 648 LEU A O 1
ATOM 4902 N N . ASN A 1 649 ? 5.954 -24.048 -8.336 1.00 96.25 649 ASN A N 1
ATOM 4903 C CA . ASN A 1 649 ? 7.408 -24.135 -8.523 1.00 96.25 649 ASN A CA 1
ATOM 4904 C C . ASN A 1 649 ? 7.828 -24.451 -9.974 1.00 96.25 649 ASN A C 1
ATOM 4906 O O . ASN A 1 649 ? 9.008 -24.367 -10.321 1.00 96.25 649 ASN A O 1
ATOM 4910 N N . ALA A 1 650 ? 6.891 -24.830 -10.845 1.00 89.88 650 ALA A N 1
ATOM 4911 C CA . ALA A 1 650 ? 7.204 -25.142 -12.236 1.00 89.88 650 ALA A CA 1
ATOM 4912 C C . ALA A 1 650 ? 7.799 -23.926 -12.971 1.00 89.88 650 ALA A C 1
ATOM 4914 O O . ALA A 1 650 ? 7.299 -22.809 -12.878 1.00 89.88 650 ALA A O 1
ATOM 4915 N N . GLY A 1 651 ? 8.872 -24.157 -13.727 1.00 88.69 651 GLY A N 1
ATOM 4916 C CA . GLY A 1 651 ? 9.467 -23.128 -14.567 1.00 88.69 651 GLY A CA 1
ATOM 4917 C C . GLY A 1 651 ? 10.731 -23.590 -15.279 1.00 88.69 651 GLY A C 1
ATOM 4918 O O . GLY A 1 651 ? 11.264 -24.673 -15.017 1.00 88.69 651 GLY A O 1
ATOM 4919 N N . ARG A 1 652 ? 11.210 -22.758 -16.201 1.00 86.56 652 ARG A N 1
ATOM 4920 C CA . ARG A 1 652 ? 12.476 -22.937 -16.926 1.00 86.56 652 ARG A CA 1
ATOM 4921 C C . ARG A 1 652 ? 13.270 -21.645 -16.942 1.00 86.56 652 ARG A C 1
ATOM 4923 O O . ARG A 1 652 ? 12.710 -20.558 -16.821 1.00 86.56 652 ARG A O 1
ATOM 4930 N N . SER A 1 653 ? 14.581 -21.773 -17.101 1.00 84.12 653 SER A N 1
ATOM 4931 C CA . SER A 1 653 ? 15.481 -20.633 -17.238 1.00 84.12 653 SER A CA 1
ATOM 4932 C C . SER A 1 653 ? 15.989 -20.489 -18.668 1.00 84.12 653 SER A C 1
ATOM 4934 O O . SER A 1 653 ? 15.922 -21.421 -19.468 1.00 84.12 653 SER A O 1
ATOM 4936 N N . GLN A 1 654 ? 16.531 -19.316 -18.972 1.00 82.56 654 GLN A N 1
ATOM 4937 C CA . GLN A 1 654 ? 17.152 -18.995 -20.252 1.00 82.56 654 GLN A CA 1
ATOM 4938 C C . GLN A 1 654 ? 18.540 -18.403 -20.017 1.00 82.56 654 GLN A C 1
ATOM 4940 O O . GLN A 1 654 ? 18.759 -17.678 -19.041 1.00 82.56 654 GLN A O 1
ATOM 4945 N N . ARG A 1 655 ? 19.495 -18.825 -20.851 1.00 82.19 655 ARG A N 1
ATOM 4946 C CA . ARG A 1 655 ? 20.919 -18.472 -20.799 1.00 82.19 655 ARG A CA 1
ATOM 4947 C C . ARG A 1 655 ? 21.424 -18.156 -22.202 1.00 82.19 655 ARG A C 1
ATOM 4949 O O . ARG A 1 655 ? 21.992 -19.005 -22.878 1.00 82.19 655 ARG A O 1
ATOM 4956 N N . GLN A 1 656 ? 21.197 -16.935 -22.654 1.00 79.88 656 GLN A N 1
ATOM 4957 C CA . GLN A 1 656 ? 21.656 -16.426 -23.942 1.00 79.88 656 GLN A CA 1
ATOM 4958 C C . GLN A 1 656 ? 21.657 -14.893 -23.918 1.00 79.88 656 GLN A C 1
ATOM 4960 O O . GLN A 1 656 ? 20.890 -14.278 -23.173 1.00 79.88 656 GLN A O 1
ATOM 4965 N N . LEU A 1 657 ? 22.534 -14.264 -24.705 1.00 81.69 657 LEU A N 1
ATOM 4966 C CA . LEU A 1 657 ? 22.533 -12.809 -24.853 1.00 81.69 657 LEU A CA 1
ATOM 4967 C C . LEU A 1 657 ? 21.156 -12.328 -25.320 1.00 81.69 657 LEU A C 1
ATOM 4969 O O . LEU A 1 657 ? 20.510 -12.967 -26.149 1.00 81.69 657 LEU A O 1
ATOM 4973 N N . ALA A 1 658 ? 20.712 -11.194 -24.777 1.00 85.25 658 ALA A N 1
ATOM 4974 C CA . ALA A 1 658 ? 19.373 -10.674 -25.042 1.00 85.25 658 ALA A CA 1
ATOM 4975 C C . ALA A 1 658 ? 19.136 -10.423 -26.541 1.00 85.25 658 ALA A C 1
ATOM 4977 O O . ALA A 1 658 ? 18.075 -10.765 -27.046 1.00 85.25 658 ALA A O 1
ATOM 4978 N N . LEU A 1 659 ? 20.145 -9.899 -27.247 1.00 87.25 659 LEU A N 1
ATOM 4979 C CA . LEU A 1 659 ? 20.076 -9.630 -28.688 1.00 87.25 659 LEU A CA 1
ATOM 4980 C C . LEU A 1 659 ? 20.041 -10.901 -29.548 1.00 87.25 659 LEU A C 1
ATOM 4982 O O . LEU A 1 659 ? 19.524 -10.861 -30.658 1.00 87.25 659 LEU A O 1
ATOM 4986 N N . ASP A 1 660 ? 20.547 -12.019 -29.027 1.00 86.00 660 ASP A N 1
ATOM 4987 C CA . ASP A 1 660 ? 20.580 -13.296 -29.746 1.00 86.00 660 ASP A CA 1
ATOM 4988 C C . ASP A 1 660 ? 19.379 -14.186 -29.407 1.00 86.00 660 ASP A C 1
ATOM 4990 O O . ASP A 1 660 ? 19.185 -15.225 -30.034 1.00 86.00 660 ASP A O 1
ATOM 4994 N N . THR A 1 661 ? 18.600 -13.832 -28.382 1.00 86.19 661 THR A N 1
ATOM 4995 C CA . THR A 1 661 ? 17.475 -14.643 -27.909 1.00 86.19 661 THR A CA 1
ATOM 4996 C C . THR A 1 661 ? 16.256 -14.395 -28.801 1.00 86.19 661 THR A C 1
ATOM 4998 O O . THR A 1 661 ? 15.745 -13.273 -28.804 1.00 86.19 661 THR A O 1
ATOM 5001 N N . PRO A 1 662 ? 15.741 -15.410 -29.525 1.00 90.62 662 PRO A N 1
ATOM 5002 C CA . PRO A 1 662 ? 14.548 -15.246 -30.350 1.00 90.62 662 PRO A CA 1
ATOM 5003 C C . PRO A 1 662 ? 13.337 -14.815 -29.518 1.00 90.62 662 PRO A C 1
ATOM 5005 O O . PRO A 1 662 ? 13.173 -15.231 -28.362 1.00 90.62 662 PRO A O 1
ATOM 5008 N N . LEU A 1 663 ? 12.449 -14.019 -30.112 1.00 92.94 663 LEU A N 1
ATOM 5009 C CA . LEU A 1 663 ? 11.239 -13.550 -29.435 1.00 92.94 663 LEU A CA 1
ATOM 5010 C C . LEU A 1 663 ? 10.336 -14.723 -29.019 1.00 92.94 663 LEU A C 1
ATOM 5012 O O . LEU A 1 663 ? 9.713 -14.679 -27.961 1.00 92.94 663 LEU A O 1
ATOM 5016 N N . GLU A 1 664 ? 10.318 -15.796 -29.801 1.00 93.31 664 GLU A N 1
ATOM 5017 C CA . GLU A 1 664 ? 9.579 -17.034 -29.550 1.00 93.31 664 GLU A CA 1
ATOM 5018 C C . GLU A 1 664 ? 10.013 -17.671 -28.226 1.00 93.31 664 GLU A C 1
ATOM 5020 O O . GLU A 1 664 ? 9.170 -17.973 -27.388 1.00 93.31 664 GLU A O 1
ATOM 5025 N N . THR A 1 665 ? 11.326 -17.740 -27.971 1.00 89.44 665 THR A N 1
ATOM 5026 C CA . THR A 1 665 ? 11.878 -18.202 -26.680 1.00 89.44 665 THR A CA 1
ATOM 5027 C C . THR A 1 665 ? 11.335 -17.363 -25.523 1.00 89.44 665 THR A C 1
ATOM 5029 O O . THR A 1 665 ? 11.014 -17.880 -24.454 1.00 89.44 665 THR A O 1
ATOM 5032 N N . THR A 1 666 ? 11.217 -16.048 -25.727 1.00 92.62 666 THR A N 1
ATOM 5033 C CA . THR A 1 666 ? 10.670 -15.141 -24.712 1.00 92.62 666 THR A CA 1
ATOM 5034 C C . THR A 1 666 ? 9.190 -15.417 -24.456 1.00 92.62 666 THR A C 1
ATOM 5036 O O . THR A 1 666 ? 8.789 -15.481 -23.294 1.00 92.62 666 THR A O 1
ATOM 5039 N N . ARG A 1 667 ? 8.394 -15.645 -25.510 1.00 95.50 667 ARG A N 1
ATOM 5040 C CA . ARG A 1 667 ? 6.978 -16.025 -25.385 1.00 95.50 667 ARG A CA 1
ATOM 5041 C C . ARG A 1 667 ? 6.817 -17.353 -24.651 1.00 95.50 667 ARG A C 1
ATOM 5043 O O . ARG A 1 667 ? 6.050 -17.409 -23.702 1.00 95.50 667 ARG A O 1
ATOM 5050 N N . GLU A 1 668 ? 7.585 -18.379 -25.010 1.00 94.62 668 GLU A N 1
ATOM 5051 C CA . GLU A 1 668 ? 7.543 -19.692 -24.348 1.00 94.62 668 GLU A CA 1
ATOM 5052 C C . GLU A 1 668 ? 7.874 -19.611 -22.851 1.00 94.62 668 GLU A C 1
ATOM 5054 O O . GLU A 1 668 ? 7.249 -20.278 -22.024 1.00 94.62 668 GLU A O 1
ATOM 5059 N N . ILE A 1 669 ? 8.854 -18.778 -22.486 1.00 94.31 669 ILE A N 1
ATOM 5060 C CA . ILE A 1 669 ? 9.221 -18.554 -21.084 1.00 94.31 669 ILE A CA 1
ATOM 5061 C C . ILE A 1 669 ? 8.104 -17.833 -20.337 1.00 94.31 669 ILE A C 1
ATOM 5063 O O . ILE A 1 669 ? 7.807 -18.222 -19.210 1.00 94.31 669 ILE A O 1
ATOM 5067 N N . MET A 1 670 ? 7.482 -16.815 -20.935 1.00 97.31 670 MET A N 1
ATOM 5068 C CA . MET A 1 670 ? 6.325 -16.138 -20.340 1.00 97.31 670 MET A CA 1
ATOM 5069 C C . MET A 1 670 ? 5.139 -17.091 -20.180 1.00 97.31 670 MET A C 1
ATOM 5071 O O . MET A 1 670 ? 4.520 -17.120 -19.118 1.00 97.31 670 MET A O 1
ATOM 5075 N N . GLU A 1 671 ? 4.870 -17.925 -21.181 1.00 97.50 671 GLU A N 1
ATOM 5076 C CA . GLU A 1 671 ? 3.784 -18.904 -21.147 1.00 97.50 671 GLU A CA 1
ATOM 5077 C C . GLU A 1 671 ? 3.943 -19.870 -19.970 1.00 97.50 671 GLU A C 1
ATOM 5079 O O . GLU A 1 671 ? 3.031 -20.057 -19.167 1.00 97.50 671 GLU A O 1
ATOM 5084 N N . LEU A 1 672 ? 5.146 -20.427 -19.809 1.00 95.50 672 LEU A N 1
ATOM 5085 C CA . LEU A 1 672 ? 5.429 -21.409 -18.770 1.00 95.50 672 LEU A CA 1
ATOM 5086 C C . LEU A 1 672 ? 5.605 -20.796 -17.375 1.00 95.50 672 LEU A C 1
ATOM 5088 O O . LEU A 1 672 ? 5.099 -21.343 -16.398 1.00 95.50 672 LEU A O 1
ATOM 5092 N N . ASN A 1 673 ? 6.379 -19.716 -17.255 1.00 96.94 673 ASN A N 1
ATOM 5093 C CA . ASN A 1 673 ? 6.771 -19.174 -15.952 1.00 96.94 673 ASN A CA 1
ATOM 5094 C C . ASN A 1 673 ? 5.766 -18.167 -15.391 1.00 96.94 673 ASN A C 1
ATOM 5096 O O . ASN A 1 673 ? 5.830 -17.902 -14.192 1.00 96.94 673 ASN A O 1
ATOM 5100 N N . PHE A 1 674 ? 4.907 -17.583 -16.231 1.00 98.31 674 PHE A N 1
ATOM 5101 C CA . PHE A 1 674 ? 3.937 -16.569 -15.829 1.00 98.31 674 PHE A CA 1
ATOM 5102 C C . PHE A 1 674 ? 2.501 -17.027 -16.092 1.00 98.31 674 PHE A C 1
ATOM 5104 O O . PHE A 1 674 ? 1.798 -17.323 -15.130 1.00 98.31 674 PHE A O 1
ATOM 5111 N N . PHE A 1 675 ? 2.064 -17.160 -17.350 1.00 98.25 675 PHE A N 1
ATOM 5112 C CA . PHE A 1 675 ? 0.648 -17.428 -17.654 1.00 98.25 675 PHE A CA 1
ATOM 5113 C C . PHE A 1 675 ? 0.149 -18.752 -17.069 1.00 98.25 675 PHE A C 1
ATOM 5115 O O . PHE A 1 675 ? -0.905 -18.787 -16.432 1.00 98.25 675 PHE A O 1
ATOM 5122 N N . ALA A 1 676 ? 0.927 -19.829 -17.195 1.00 97.50 676 ALA A N 1
ATOM 5123 C CA . ALA A 1 676 ? 0.588 -21.118 -16.600 1.00 97.50 676 ALA A CA 1
ATOM 5124 C C . ALA A 1 676 ? 0.517 -21.063 -15.062 1.00 97.50 676 ALA A C 1
ATOM 5126 O O . ALA A 1 676 ? -0.345 -21.702 -14.459 1.00 97.50 676 ALA A O 1
ATOM 5127 N N . VAL A 1 677 ? 1.400 -20.282 -14.430 1.00 97.88 677 VAL A N 1
ATOM 5128 C CA . VAL A 1 677 ? 1.436 -20.085 -12.971 1.00 97.88 677 VAL A CA 1
ATOM 5129 C C . VAL A 1 677 ? 0.212 -19.300 -12.507 1.00 97.88 677 VAL A C 1
ATOM 5131 O O . VAL A 1 677 ? -0.467 -19.729 -11.579 1.00 97.88 677 VAL A O 1
ATOM 5134 N N . VAL A 1 678 ? -0.106 -18.195 -13.182 1.00 98.06 678 VAL A N 1
ATOM 5135 C CA . VAL A 1 678 ? -1.288 -17.366 -12.916 1.00 98.06 678 VAL A CA 1
ATOM 5136 C C . VAL A 1 678 ? -2.566 -18.187 -13.034 1.00 98.06 678 VAL A C 1
ATOM 5138 O O . VAL A 1 678 ? -3.375 -18.220 -12.110 1.00 98.06 678 VAL A O 1
ATOM 5141 N N . ALA A 1 679 ? -2.733 -18.895 -14.147 1.00 97.62 679 ALA A N 1
ATOM 5142 C CA . ALA A 1 679 ? -3.945 -19.657 -14.389 1.00 97.62 679 ALA A CA 1
ATOM 5143 C C . ALA A 1 679 ? -4.138 -20.773 -13.352 1.00 97.62 679 ALA A C 1
ATOM 5145 O O . ALA A 1 679 ? -5.247 -20.982 -12.869 1.00 97.62 679 ALA A O 1
ATOM 5146 N N . LEU A 1 680 ? -3.059 -21.447 -12.946 1.00 97.75 680 LEU A N 1
ATOM 5147 C CA . LEU A 1 680 ? -3.135 -22.479 -11.916 1.00 97.75 680 LEU A CA 1
ATOM 5148 C C . LEU A 1 680 ? -3.370 -21.908 -10.511 1.00 97.75 680 LEU A C 1
ATOM 5150 O O . LEU A 1 680 ? -4.070 -22.531 -9.716 1.00 97.75 680 LEU A O 1
ATOM 5154 N N . ALA A 1 681 ? -2.824 -20.725 -10.211 1.00 97.81 681 ALA A N 1
ATOM 5155 C CA . ALA A 1 681 ? -3.088 -20.028 -8.956 1.00 97.81 681 ALA A CA 1
ATOM 5156 C C . ALA A 1 681 ? -4.573 -19.705 -8.791 1.00 97.81 681 ALA A C 1
ATOM 5158 O O . ALA A 1 681 ? -5.112 -19.939 -7.715 1.00 97.81 681 ALA A O 1
ATOM 5159 N N . LYS A 1 682 ? -5.234 -19.228 -9.855 1.00 96.56 682 LYS A N 1
ATOM 5160 C CA . LYS A 1 682 ? -6.673 -18.926 -9.842 1.00 96.56 682 LYS A CA 1
ATOM 5161 C C . LYS A 1 682 ? -7.502 -20.166 -9.517 1.00 96.56 682 LYS A C 1
ATOM 5163 O O . LYS A 1 682 ? -8.267 -20.150 -8.562 1.00 96.56 682 LYS A O 1
ATOM 5168 N N . VAL A 1 683 ? -7.257 -21.266 -10.232 1.00 97.06 683 VAL A N 1
ATOM 5169 C CA . VAL A 1 683 ? -7.952 -22.543 -9.997 1.00 97.06 683 VAL A CA 1
ATOM 5170 C C . VAL A 1 683 ? -7.732 -23.041 -8.565 1.00 97.06 683 VAL A C 1
ATOM 5172 O O . VAL A 1 683 ? -8.670 -23.468 -7.898 1.00 97.06 683 VAL A O 1
ATOM 5175 N N . ALA A 1 684 ? -6.497 -22.985 -8.061 1.00 97.25 684 ALA A N 1
ATOM 5176 C CA . ALA A 1 684 ? -6.199 -23.417 -6.699 1.00 97.25 684 ALA A CA 1
ATOM 5177 C C . ALA A 1 684 ? -6.852 -22.511 -5.641 1.00 97.25 684 ALA A C 1
ATOM 5179 O O . ALA A 1 684 ? -7.402 -23.024 -4.667 1.00 97.25 684 ALA A O 1
ATOM 5180 N N . ALA A 1 685 ? -6.829 -21.189 -5.841 1.00 96.12 685 ALA A N 1
ATOM 5181 C CA . ALA A 1 685 ? -7.470 -20.226 -4.954 1.00 96.12 685 ALA A CA 1
ATOM 5182 C C . ALA A 1 685 ? -8.989 -20.446 -4.898 1.00 96.12 685 ALA A C 1
ATOM 5184 O O . ALA A 1 685 ? -9.544 -20.504 -3.808 1.00 96.12 685 ALA A O 1
ATOM 5185 N N . GLU A 1 686 ? -9.650 -20.685 -6.034 1.00 95.25 686 GLU A N 1
ATOM 5186 C CA . GLU A 1 686 ? -11.080 -21.027 -6.079 1.00 95.25 686 GLU A CA 1
ATOM 5187 C C . GLU A 1 686 ? -11.413 -22.258 -5.224 1.00 95.25 686 GLU A C 1
ATOM 5189 O O . GLU A 1 686 ? -12.392 -22.245 -4.476 1.00 95.25 686 GLU A O 1
ATOM 5194 N N . LYS A 1 687 ? -10.580 -23.308 -5.270 1.00 95.88 687 LYS A N 1
ATOM 5195 C CA . LYS A 1 687 ? -10.769 -24.494 -4.416 1.00 95.88 687 LYS A CA 1
ATOM 5196 C C . LYS A 1 687 ? -10.513 -24.199 -2.929 1.00 95.88 687 LYS A C 1
ATOM 5198 O O . LYS A 1 687 ? -11.193 -24.776 -2.088 1.00 95.88 687 LYS A O 1
ATOM 5203 N N . MET A 1 688 ? -9.581 -23.303 -2.596 1.00 96.75 688 MET A N 1
ATOM 5204 C CA . MET A 1 688 ? -9.298 -22.893 -1.209 1.00 96.75 688 MET A CA 1
ATOM 5205 C C . MET A 1 688 ? -10.412 -22.028 -0.607 1.00 96.75 688 MET A C 1
ATOM 5207 O O . MET A 1 688 ? -10.762 -22.208 0.561 1.00 96.75 688 MET A O 1
ATOM 5211 N N . ILE A 1 689 ? -11.012 -21.129 -1.400 1.00 93.38 689 ILE A N 1
ATOM 5212 C CA . ILE A 1 689 ? -12.145 -20.286 -0.976 1.00 93.38 689 ILE A CA 1
ATOM 5213 C C . ILE A 1 689 ? -13.295 -21.166 -0.475 1.00 93.38 689 ILE A C 1
ATOM 5215 O O . ILE A 1 689 ? -13.872 -20.899 0.576 1.00 93.38 689 ILE A O 1
ATOM 5219 N N . GLN A 1 690 ? -13.576 -22.269 -1.176 1.00 87.62 690 GLN A N 1
ATOM 5220 C CA . GLN A 1 690 ? -14.627 -23.224 -0.802 1.00 87.62 690 GLN A CA 1
ATOM 5221 C C . GLN A 1 690 ? -14.381 -23.900 0.556 1.00 87.62 690 GLN A C 1
ATOM 5223 O O . GLN A 1 690 ? -15.322 -24.394 1.173 1.00 87.62 690 GLN A O 1
ATOM 5228 N N . THR A 1 691 ? -13.135 -23.915 1.034 1.00 85.06 691 THR A N 1
ATOM 5229 C CA . THR A 1 691 ? -12.737 -24.525 2.310 1.00 85.06 691 THR A CA 1
ATOM 5230 C C . THR A 1 691 ? -12.358 -23.508 3.389 1.00 85.06 691 THR A C 1
ATOM 5232 O O . THR A 1 691 ? -11.835 -23.906 4.428 1.00 85.06 691 THR A O 1
ATOM 5235 N N . GLY A 1 692 ? -12.641 -22.219 3.170 1.00 85.19 692 GLY A N 1
ATOM 5236 C CA . GLY A 1 692 ? -12.466 -21.164 4.172 1.00 85.19 692 GLY A CA 1
ATOM 5237 C C . GLY A 1 692 ? -11.080 -20.517 4.214 1.00 85.19 692 GLY A C 1
ATOM 5238 O O . GLY A 1 692 ? -10.726 -19.972 5.252 1.00 85.19 692 GLY A O 1
ATOM 5239 N N . GLY A 1 693 ? -10.305 -20.583 3.127 1.00 93.06 693 GLY A N 1
ATOM 5240 C CA . GLY A 1 693 ? -9.008 -19.908 3.012 1.00 93.06 693 GLY A CA 1
ATOM 5241 C C . GLY A 1 693 ? -7.852 -20.848 2.671 1.00 93.06 693 GLY A C 1
ATOM 5242 O O . GLY A 1 693 ? -8.040 -22.042 2.424 1.00 93.06 693 GLY A O 1
ATOM 5243 N N . GLY A 1 694 ? -6.631 -20.310 2.625 1.00 96.31 694 GLY A N 1
ATOM 5244 C CA . GLY A 1 694 ? -5.454 -21.091 2.244 1.00 96.31 694 GLY A CA 1
ATOM 5245 C C . GLY A 1 694 ? -4.176 -20.289 2.005 1.00 96.31 694 GLY A C 1
ATOM 5246 O O . GLY A 1 694 ? -3.990 -19.174 2.495 1.00 96.31 694 GLY A O 1
ATOM 5247 N N . HIS A 1 695 ? -3.245 -20.883 1.262 1.00 98.06 695 HIS A N 1
ATOM 5248 C CA . HIS A 1 695 ? -1.924 -20.310 1.020 1.00 98.06 695 HIS A CA 1
ATOM 5249 C C . HIS A 1 695 ?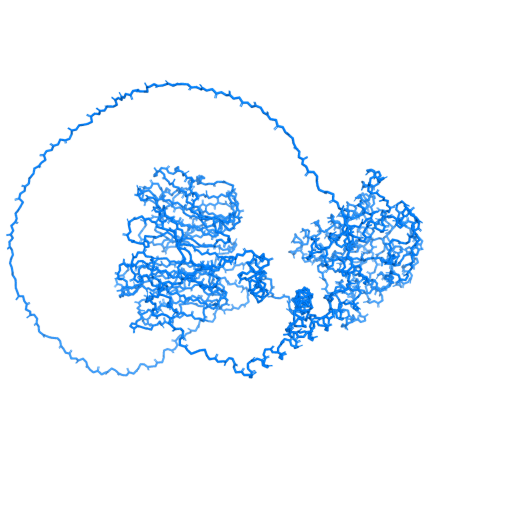 -1.420 -20.603 -0.396 1.00 98.06 695 HIS A C 1
ATOM 5251 O O . HIS A 1 695 ? -1.171 -21.746 -0.777 1.00 98.06 695 HIS A O 1
ATOM 5257 N N . VAL A 1 696 ? -1.212 -19.550 -1.182 1.00 98.56 696 VAL A N 1
ATOM 5258 C CA . VAL A 1 696 ? -0.567 -19.614 -2.495 1.00 98.56 696 VAL A CA 1
ATOM 5259 C C . VAL A 1 696 ? 0.914 -19.276 -2.349 1.00 98.56 696 VAL A C 1
ATOM 5261 O O . VAL A 1 696 ? 1.292 -18.172 -1.960 1.00 98.56 696 VAL A O 1
ATOM 5264 N N . VAL A 1 697 ? 1.783 -20.225 -2.677 1.00 98.69 697 VAL A N 1
ATOM 5265 C CA . VAL A 1 697 ? 3.238 -20.074 -2.601 1.00 98.69 697 VAL A CA 1
ATOM 5266 C C . VAL A 1 697 ? 3.804 -20.108 -4.011 1.00 98.69 697 VAL A C 1
ATOM 5268 O O . VAL A 1 697 ? 3.639 -21.087 -4.735 1.00 98.69 697 VAL A O 1
ATOM 5271 N N . VAL A 1 698 ? 4.501 -19.051 -4.411 1.00 98.56 698 VAL A N 1
ATOM 5272 C CA . VAL A 1 698 ? 4.999 -18.877 -5.778 1.00 98.56 698 VAL A CA 1
ATOM 5273 C C . VAL A 1 698 ? 6.516 -18.811 -5.775 1.00 98.56 698 VAL A C 1
ATOM 5275 O O . VAL A 1 698 ? 7.118 -17.955 -5.121 1.00 98.56 698 VAL A O 1
ATOM 5278 N N . THR A 1 699 ? 7.159 -19.694 -6.539 1.00 97.75 699 THR A N 1
ATOM 5279 C CA . THR A 1 699 ? 8.616 -19.685 -6.691 1.00 97.75 699 THR A CA 1
ATOM 5280 C C . THR A 1 699 ? 9.026 -18.720 -7.808 1.00 97.75 699 THR A C 1
ATOM 5282 O O . THR A 1 699 ? 9.010 -19.039 -9.003 1.00 97.75 699 THR A O 1
ATOM 5285 N N . SER A 1 700 ? 9.430 -17.516 -7.408 1.00 97.00 700 SER A N 1
ATOM 5286 C CA . SER A 1 700 ? 10.075 -16.521 -8.263 1.00 97.00 700 SER A CA 1
ATOM 5287 C C . SER A 1 700 ? 11.592 -16.795 -8.353 1.00 97.00 700 SER A C 1
ATOM 5289 O O . SER A 1 700 ? 12.018 -17.934 -8.548 1.00 97.00 700 SER A O 1
ATOM 5291 N N . SER A 1 701 ? 12.429 -15.762 -8.275 1.00 94.75 701 SER A N 1
ATOM 5292 C CA . SER A 1 701 ? 13.888 -15.830 -8.206 1.00 94.75 701 SER A CA 1
ATOM 5293 C C . SER A 1 701 ? 14.448 -14.478 -7.767 1.00 94.75 701 SER A C 1
ATOM 5295 O O . SER A 1 701 ? 13.779 -13.459 -7.935 1.00 94.75 701 SER A O 1
ATOM 5297 N N . ILE A 1 702 ? 15.699 -14.424 -7.301 1.00 91.50 702 ILE A N 1
ATOM 5298 C CA . ILE A 1 702 ? 16.419 -13.142 -7.204 1.00 91.50 702 ILE A CA 1
ATOM 5299 C C . ILE A 1 702 ? 16.446 -12.418 -8.561 1.00 91.50 702 ILE A C 1
ATOM 5301 O O . ILE A 1 702 ? 16.366 -11.198 -8.605 1.00 91.50 702 ILE A O 1
ATOM 5305 N N . SER A 1 703 ? 16.440 -13.150 -9.684 1.00 89.88 703 SER A N 1
ATOM 5306 C CA . SER A 1 703 ? 16.337 -12.573 -11.033 1.00 89.88 703 SER A CA 1
ATOM 5307 C C . SER A 1 703 ? 14.976 -11.921 -11.335 1.00 89.88 703 SER A C 1
ATOM 5309 O O . SER A 1 703 ? 14.841 -11.298 -12.383 1.00 89.88 703 SER A O 1
ATOM 5311 N N . GLY A 1 704 ? 13.984 -12.064 -10.446 1.00 91.25 704 GLY A N 1
ATOM 5312 C CA . GLY A 1 704 ? 12.733 -11.293 -10.434 1.00 91.25 704 GLY A CA 1
ATOM 5313 C C . GLY A 1 704 ? 12.818 -9.986 -9.633 1.00 91.25 704 GLY A C 1
ATOM 5314 O O . GLY A 1 704 ? 11.863 -9.222 -9.608 1.00 91.25 704 GLY A O 1
ATOM 5315 N N . LYS A 1 705 ? 13.959 -9.734 -8.978 1.00 91.25 705 LYS A N 1
ATOM 5316 C CA . LYS A 1 705 ? 14.309 -8.474 -8.303 1.00 91.25 705 LYS A CA 1
ATOM 5317 C C . LYS A 1 705 ? 15.455 -7.744 -8.993 1.00 91.25 705 LYS A C 1
ATOM 5319 O O . LYS A 1 705 ? 15.557 -6.527 -8.893 1.00 91.25 705 LYS A O 1
ATOM 5324 N N . ILE A 1 706 ? 16.310 -8.464 -9.717 1.00 88.38 706 ILE A N 1
ATOM 5325 C CA . ILE A 1 706 ? 17.432 -7.887 -10.462 1.00 88.38 706 ILE A CA 1
ATOM 5326 C C . ILE A 1 706 ? 17.489 -8.404 -11.899 1.00 88.38 706 ILE A C 1
ATOM 5328 O O . ILE A 1 706 ? 17.275 -9.588 -12.168 1.00 88.38 706 ILE A O 1
ATOM 5332 N N . GLY A 1 707 ? 17.853 -7.525 -12.834 1.00 84.56 707 GLY A N 1
ATOM 5333 C CA . GLY A 1 707 ? 18.181 -7.925 -14.199 1.00 84.56 707 GLY A CA 1
ATOM 5334 C C . GLY A 1 707 ? 19.461 -8.758 -14.210 1.00 84.56 707 GLY A C 1
ATOM 5335 O O . GLY A 1 707 ? 20.530 -8.269 -13.843 1.00 84.56 707 GLY A O 1
ATOM 5336 N N . THR A 1 708 ? 19.365 -10.026 -14.609 1.00 82.19 708 THR A N 1
ATOM 5337 C CA . THR A 1 708 ? 20.532 -10.913 -14.694 1.00 82.19 708 THR A CA 1
ATOM 5338 C C . THR A 1 708 ? 21.029 -10.968 -16.142 1.00 82.19 708 THR A C 1
ATOM 5340 O O . THR A 1 708 ? 20.238 -11.290 -17.035 1.00 82.19 708 THR A O 1
ATOM 5343 N N . PRO A 1 709 ? 22.318 -10.674 -16.412 1.00 79.56 709 PRO A N 1
ATOM 5344 C CA . PRO A 1 709 ? 22.889 -10.838 -17.745 1.00 79.56 709 PRO A CA 1
ATOM 5345 C C . PRO A 1 709 ? 22.627 -12.242 -18.284 1.00 79.56 709 PRO A C 1
ATOM 5347 O O . PRO A 1 709 ? 22.540 -13.187 -17.506 1.00 79.56 709 PRO A O 1
ATOM 5350 N N . ILE A 1 710 ? 22.492 -12.357 -19.606 1.00 79.50 710 ILE A N 1
ATOM 5351 C CA . ILE A 1 710 ? 22.159 -13.587 -20.343 1.00 79.50 710 ILE A CA 1
ATOM 5352 C C . ILE A 1 710 ? 20.839 -14.276 -19.946 1.00 79.50 710 ILE A C 1
ATOM 5354 O O . ILE A 1 710 ? 20.584 -15.385 -20.395 1.00 79.50 710 ILE A O 1
ATOM 5358 N N . ALA A 1 711 ? 19.995 -13.662 -19.118 1.00 86.31 711 ALA A N 1
ATOM 5359 C CA . ALA A 1 711 ? 18.745 -14.256 -18.648 1.00 86.31 711 ALA A CA 1
ATOM 5360 C C . ALA A 1 711 ? 17.567 -13.275 -18.758 1.00 86.31 711 ALA A C 1
ATOM 5362 O O . ALA A 1 711 ? 16.679 -13.286 -17.909 1.00 86.31 711 ALA A O 1
ATOM 5363 N N . SER A 1 712 ? 17.564 -12.399 -19.768 1.00 90.81 712 SER A N 1
ATOM 5364 C CA . SER A 1 712 ? 16.599 -11.298 -19.904 1.00 90.81 712 SER A CA 1
ATOM 5365 C C . SER A 1 712 ? 15.147 -11.775 -19.915 1.00 90.81 712 SER A C 1
ATOM 5367 O O . SER A 1 712 ? 14.336 -11.262 -19.147 1.00 90.81 712 SER A O 1
ATOM 5369 N N . SER A 1 713 ? 14.823 -12.793 -20.717 1.00 92.75 713 SER A N 1
ATOM 5370 C CA . SER A 1 713 ? 13.460 -13.332 -20.823 1.00 92.75 713 SER A CA 1
ATOM 5371 C C . SER A 1 713 ? 13.030 -14.033 -19.532 1.00 92.75 713 SER A C 1
ATOM 5373 O O . SER A 1 713 ? 11.894 -13.899 -19.082 1.00 92.75 713 SER A O 1
ATOM 5375 N N . TYR A 1 714 ? 13.964 -14.740 -18.888 1.00 92.31 714 TYR A N 1
ATOM 5376 C CA . TYR A 1 714 ? 13.730 -15.355 -17.582 1.00 92.31 714 TYR A CA 1
ATOM 5377 C C . TYR A 1 714 ? 13.475 -14.300 -16.500 1.00 92.31 714 TYR A C 1
ATOM 5379 O O . TYR A 1 714 ? 12.470 -14.395 -15.797 1.00 92.31 714 TYR A O 1
ATOM 5387 N N . SER A 1 715 ? 14.336 -13.282 -16.402 1.00 93.50 715 SER A N 1
ATOM 5388 C CA . SER A 1 715 ? 14.162 -12.148 -15.493 1.00 93.50 715 SER A CA 1
ATOM 5389 C C . SER A 1 715 ? 12.800 -11.497 -15.708 1.00 93.50 715 SER A C 1
ATOM 5391 O O . SER A 1 715 ? 12.035 -11.424 -14.754 1.00 93.50 715 SER A O 1
ATOM 5393 N N . ALA A 1 716 ? 12.442 -11.136 -16.944 1.00 95.88 716 ALA A N 1
ATOM 5394 C CA . ALA A 1 716 ? 11.140 -10.543 -17.259 1.00 95.88 716 ALA A CA 1
ATOM 5395 C C . ALA A 1 716 ? 9.969 -11.392 -16.733 1.00 95.88 716 ALA A C 1
ATOM 5397 O O . ALA A 1 716 ? 9.114 -10.877 -16.015 1.00 95.88 716 ALA A O 1
ATOM 5398 N N . SER A 1 717 ? 9.985 -12.708 -16.977 1.00 97.06 717 SER A N 1
ATOM 5399 C CA . SER A 1 717 ? 8.934 -13.605 -16.472 1.00 97.06 717 SER A CA 1
ATOM 5400 C C . SER A 1 717 ? 8.850 -13.660 -14.946 1.00 97.06 717 SER A C 1
ATOM 5402 O O . SER A 1 717 ? 7.762 -13.776 -14.390 1.00 97.06 717 SER A O 1
ATOM 5404 N N . LYS A 1 718 ? 9.987 -13.550 -14.247 1.00 97.06 718 LYS A N 1
ATOM 5405 C CA . LYS A 1 718 ? 10.025 -13.558 -12.781 1.00 97.06 718 LYS A CA 1
ATOM 5406 C C . LYS A 1 718 ? 9.626 -12.210 -12.185 1.00 97.06 718 LYS A C 1
ATOM 5408 O O . LYS A 1 718 ? 8.954 -12.214 -11.163 1.00 97.06 718 LYS A O 1
ATOM 5413 N N . PHE A 1 719 ? 9.952 -11.089 -12.830 1.00 97.38 719 PHE A N 1
ATOM 5414 C CA . PHE A 1 719 ? 9.430 -9.764 -12.470 1.00 97.38 719 PHE A CA 1
ATOM 5415 C C . PHE A 1 719 ? 7.906 -9.690 -12.647 1.00 97.38 719 PHE A C 1
ATOM 5417 O O . PHE A 1 719 ? 7.225 -9.173 -11.766 1.00 97.38 719 PHE A O 1
ATOM 5424 N N . ALA A 1 720 ? 7.357 -10.269 -13.721 1.00 98.19 720 ALA A N 1
ATOM 5425 C CA . ALA A 1 720 ? 5.911 -10.297 -13.960 1.00 98.19 720 ALA A CA 1
ATOM 5426 C C . ALA A 1 720 ? 5.134 -10.991 -12.824 1.00 98.19 720 ALA A C 1
ATOM 5428 O O . ALA A 1 720 ? 4.071 -10.520 -12.423 1.00 98.19 720 ALA A O 1
ATOM 5429 N N . LEU A 1 721 ? 5.696 -12.062 -12.245 1.00 98.31 721 LEU A N 1
ATOM 5430 C CA . LEU A 1 721 ? 5.112 -12.718 -11.070 1.00 98.31 721 LEU A CA 1
ATOM 5431 C C . LEU A 1 721 ? 4.991 -11.771 -9.871 1.00 98.31 721 LEU A C 1
ATOM 5433 O O . LEU A 1 721 ? 4.021 -11.877 -9.135 1.00 98.31 721 LEU A O 1
ATOM 5437 N N . HIS A 1 722 ? 5.945 -10.859 -9.664 1.00 97.75 722 HIS A N 1
ATOM 5438 C CA . HIS A 1 722 ? 5.871 -9.914 -8.549 1.00 97.75 722 HIS A CA 1
ATOM 5439 C C . HIS A 1 722 ? 4.674 -8.980 -8.698 1.00 97.75 722 HIS A C 1
ATOM 5441 O O . HIS A 1 722 ? 3.835 -8.960 -7.810 1.00 97.75 722 HIS A O 1
ATOM 5447 N N . GLY A 1 723 ? 4.541 -8.299 -9.841 1.00 96.94 723 GLY A N 1
ATOM 5448 C CA . GLY A 1 723 ? 3.410 -7.394 -10.071 1.00 96.94 723 GLY A CA 1
ATOM 5449 C C . GLY A 1 723 ? 2.058 -8.096 -9.923 1.00 96.94 723 GLY A C 1
ATOM 5450 O O . GLY A 1 723 ? 1.189 -7.616 -9.204 1.00 96.94 723 GLY A O 1
ATOM 5451 N N . TYR A 1 724 ? 1.908 -9.279 -10.528 1.00 98.31 724 TYR A N 1
ATOM 5452 C CA . TYR A 1 724 ? 0.643 -10.013 -10.478 1.00 98.31 724 TYR A CA 1
ATOM 5453 C C . TYR A 1 724 ? 0.303 -10.537 -9.078 1.00 98.31 724 TYR A C 1
ATOM 5455 O O . TYR A 1 724 ? -0.810 -10.352 -8.598 1.00 98.31 724 TYR A O 1
ATOM 5463 N N . PHE A 1 725 ? 1.245 -11.206 -8.406 1.00 98.00 725 PHE A N 1
ATOM 5464 C CA . PHE A 1 725 ? 0.970 -11.815 -7.102 1.00 98.00 725 PHE A CA 1
ATOM 5465 C C . PHE A 1 725 ? 0.995 -10.813 -5.949 1.00 98.00 725 PHE A C 1
ATOM 5467 O O . PHE A 1 725 ? 0.437 -11.114 -4.896 1.00 98.00 725 PHE A O 1
ATOM 5474 N N . ASP A 1 726 ? 1.607 -9.638 -6.124 1.00 95.50 726 ASP A N 1
ATOM 5475 C CA . ASP A 1 726 ? 1.477 -8.549 -5.161 1.00 95.50 726 ASP A CA 1
ATOM 5476 C C . ASP A 1 726 ? 0.076 -7.919 -5.225 1.00 95.50 726 ASP A C 1
ATOM 5478 O O . ASP A 1 726 ? -0.518 -7.732 -4.164 1.00 95.50 726 ASP A O 1
ATOM 5482 N N . ALA A 1 727 ? -0.497 -7.736 -6.423 1.00 96.00 727 ALA A N 1
ATOM 5483 C CA . ALA A 1 727 ? -1.899 -7.338 -6.594 1.00 96.00 727 ALA A CA 1
ATOM 5484 C C . ALA A 1 727 ? -2.871 -8.408 -6.062 1.00 96.00 727 ALA A C 1
ATOM 5486 O O . ALA A 1 727 ? -3.669 -8.136 -5.165 1.00 96.00 727 ALA A O 1
ATOM 5487 N N . LEU A 1 728 ? -2.711 -9.665 -6.502 1.00 94.56 728 LEU A N 1
ATOM 5488 C CA . LEU A 1 728 ? -3.566 -10.778 -6.071 1.00 94.56 728 LEU A CA 1
ATOM 5489 C C . LEU A 1 728 ? -3.549 -10.972 -4.548 1.00 94.56 728 LEU A C 1
ATOM 5491 O O . LEU A 1 728 ? -4.547 -11.374 -3.957 1.00 94.56 728 LEU A O 1
ATOM 5495 N N . ARG A 1 729 ? -2.419 -10.695 -3.883 1.00 95.25 729 ARG A N 1
ATOM 5496 C CA . ARG A 1 729 ? -2.340 -10.781 -2.421 1.00 95.25 729 ARG A CA 1
ATOM 5497 C C . ARG A 1 729 ? -3.352 -9.863 -1.752 1.00 95.25 729 ARG A C 1
ATOM 5499 O O . ARG A 1 729 ? -3.958 -10.304 -0.785 1.00 95.25 729 ARG A O 1
ATOM 5506 N N . VAL A 1 730 ? -3.488 -8.626 -2.230 1.00 93.38 730 VAL A N 1
ATOM 5507 C CA . VAL A 1 730 ? -4.407 -7.630 -1.663 1.00 93.38 730 VAL A CA 1
ATOM 5508 C C . VAL A 1 730 ? -5.853 -8.040 -1.937 1.00 93.38 730 VAL A C 1
ATOM 5510 O O . VAL A 1 730 ? -6.656 -8.066 -1.009 1.00 93.38 730 VAL A O 1
ATOM 5513 N N . GLU A 1 731 ? -6.152 -8.483 -3.161 1.00 92.88 731 GLU A N 1
ATOM 5514 C CA . GLU A 1 731 ? -7.485 -8.966 -3.559 1.00 92.88 731 GLU A CA 1
ATOM 5515 C C . GLU A 1 731 ? -7.975 -10.150 -2.704 1.00 92.88 731 GLU A C 1
ATOM 5517 O O . GLU A 1 731 ? -9.156 -10.254 -2.376 1.00 92.88 731 GLU A O 1
ATOM 5522 N N . LEU A 1 732 ? -7.065 -11.046 -2.307 1.00 91.38 732 LEU A N 1
ATOM 5523 C CA . LEU A 1 732 ? -7.393 -12.262 -1.562 1.00 91.38 732 LEU A CA 1
ATOM 5524 C C . LEU A 1 732 ? -7.408 -12.095 -0.028 1.00 91.38 732 LEU A C 1
ATOM 5526 O O . LEU A 1 732 ? -7.738 -13.056 0.675 1.00 91.38 732 LEU A O 1
ATOM 5530 N N . LEU A 1 733 ? -7.089 -10.908 0.515 1.00 82.12 733 LEU A N 1
ATOM 5531 C CA . LEU A 1 733 ? -6.993 -10.682 1.970 1.00 82.12 733 LEU A CA 1
ATOM 5532 C C . LEU A 1 733 ? -8.294 -11.019 2.713 1.00 82.12 733 LEU A C 1
ATOM 5534 O O . LEU A 1 733 ? -8.250 -11.679 3.751 1.00 82.12 733 LEU A O 1
ATOM 5538 N N . ASN A 1 734 ? -9.442 -10.624 2.159 1.00 87.50 734 ASN A N 1
ATOM 5539 C CA . ASN A 1 734 ? -10.760 -10.847 2.768 1.00 87.50 734 ASN A CA 1
ATOM 5540 C C . ASN A 1 734 ? -11.263 -12.294 2.632 1.00 87.50 734 ASN A C 1
ATOM 5542 O O . ASN A 1 734 ? -12.277 -12.652 3.228 1.00 87.50 734 ASN A O 1
ATOM 5546 N N . LEU A 1 735 ? -10.558 -13.127 1.863 1.00 90.75 735 LEU A N 1
ATOM 5547 C CA . LEU A 1 735 ? -10.893 -14.531 1.611 1.00 90.75 735 LEU A CA 1
ATOM 5548 C C . LEU A 1 735 ? -10.001 -15.499 2.410 1.00 90.75 735 LEU A C 1
ATOM 5550 O O . LEU A 1 735 ? -9.996 -16.696 2.137 1.00 90.75 735 LEU A O 1
ATOM 5554 N N . ASP A 1 736 ? -9.221 -14.974 3.363 1.00 92.25 736 ASP A N 1
ATOM 5555 C CA . ASP A 1 736 ? -8.227 -15.694 4.174 1.00 92.25 736 ASP A CA 1
ATOM 5556 C C . ASP A 1 736 ? -7.242 -16.545 3.345 1.00 92.25 736 ASP A C 1
ATOM 5558 O O . ASP A 1 736 ? -6.774 -17.606 3.766 1.00 92.25 736 ASP A O 1
ATOM 5562 N N . ILE A 1 737 ? -6.891 -16.074 2.140 1.00 95.81 737 ILE A N 1
ATOM 5563 C CA . ILE A 1 737 ? -5.838 -16.682 1.321 1.00 95.81 737 ILE A CA 1
ATOM 5564 C C . ILE A 1 737 ? -4.589 -15.809 1.368 1.00 95.81 737 ILE A C 1
ATOM 5566 O O . ILE A 1 737 ? -4.573 -14.653 0.950 1.00 95.81 737 ILE A O 1
ATOM 5570 N N . ARG A 1 738 ? -3.492 -16.381 1.865 1.00 96.62 738 ARG A N 1
ATOM 5571 C CA . ARG A 1 738 ? -2.185 -15.713 1.913 1.00 96.62 738 ARG A CA 1
ATOM 5572 C C . ARG A 1 738 ? -1.381 -15.997 0.653 1.00 96.62 738 ARG A C 1
ATOM 5574 O O . ARG A 1 738 ? -1.518 -17.056 0.048 1.00 96.62 738 ARG A O 1
ATOM 5581 N N . VAL A 1 739 ? -0.487 -15.076 0.292 1.00 97.94 739 VAL A N 1
ATOM 5582 C CA . VAL A 1 739 ? 0.407 -15.223 -0.867 1.00 97.94 739 VAL A CA 1
ATOM 5583 C C . VAL A 1 739 ? 1.864 -15.017 -0.451 1.00 97.94 739 VAL A C 1
ATOM 5585 O O . VAL A 1 739 ? 2.218 -13.944 0.044 1.00 97.94 739 VAL A O 1
ATOM 5588 N N . THR A 1 740 ? 2.719 -16.013 -0.700 1.00 98.38 740 THR A N 1
ATOM 5589 C CA . THR A 1 740 ? 4.168 -15.970 -0.432 1.00 98.38 740 THR A CA 1
ATOM 5590 C C . THR A 1 740 ? 4.968 -16.058 -1.725 1.00 98.38 740 THR A C 1
ATOM 5592 O O . THR A 1 740 ? 4.920 -17.068 -2.426 1.00 98.38 740 THR A O 1
ATOM 5595 N N . LEU A 1 741 ? 5.774 -15.033 -2.007 1.00 98.31 741 LEU A N 1
ATOM 5596 C CA . LEU A 1 741 ? 6.746 -15.031 -3.102 1.00 98.31 741 LEU A CA 1
ATOM 5597 C C . LEU A 1 741 ? 8.128 -15.454 -2.596 1.00 98.31 741 LEU A C 1
ATOM 5599 O O . LEU A 1 741 ? 8.791 -14.731 -1.854 1.00 98.31 741 LEU A O 1
ATOM 5603 N N . VAL A 1 742 ? 8.601 -16.612 -3.038 1.00 98.06 742 VAL A N 1
ATOM 5604 C CA . VAL A 1 742 ? 9.939 -17.108 -2.699 1.00 98.06 742 VAL A CA 1
ATOM 5605 C C . VAL A 1 742 ? 10.895 -16.724 -3.821 1.00 98.06 742 VAL A C 1
ATOM 5607 O O . VAL A 1 742 ? 10.644 -17.056 -4.978 1.00 98.06 742 VAL A O 1
ATOM 5610 N N . CYS A 1 743 ? 12.010 -16.061 -3.506 1.00 97.06 743 CYS A N 1
ATOM 5611 C CA . CYS A 1 743 ? 13.017 -15.627 -4.479 1.00 97.06 743 CYS A CA 1
ATOM 5612 C C . CYS A 1 743 ? 14.357 -16.357 -4.273 1.00 97.06 743 CYS A C 1
ATOM 5614 O O . CYS A 1 743 ? 15.274 -15.795 -3.664 1.00 97.06 743 CYS A O 1
ATOM 5616 N N . PRO A 1 744 ? 14.518 -17.591 -4.789 1.00 94.94 744 PRO A N 1
ATOM 5617 C CA . PRO A 1 744 ? 15.797 -18.283 -4.746 1.00 94.94 744 PRO A CA 1
ATOM 5618 C C . PRO A 1 744 ? 16.836 -17.659 -5.684 1.00 94.94 744 PRO A C 1
ATOM 5620 O O . PRO A 1 744 ? 16.532 -17.226 -6.806 1.00 94.94 744 PRO A O 1
ATOM 5623 N N . GLY A 1 745 ? 18.080 -17.663 -5.222 1.00 90.38 745 GLY A N 1
ATOM 5624 C CA . GLY A 1 745 ? 19.281 -17.467 -6.018 1.00 90.38 745 GLY A CA 1
ATOM 5625 C C . GLY A 1 745 ? 19.720 -18.746 -6.731 1.00 90.38 745 GLY A C 1
ATOM 5626 O O . GLY A 1 745 ? 18.912 -19.646 -6.965 1.00 90.38 745 GLY A O 1
ATOM 5627 N N . PRO A 1 746 ? 21.003 -18.853 -7.104 1.00 85.38 746 PRO A N 1
ATOM 5628 C CA . PRO A 1 746 ? 21.545 -20.065 -7.705 1.00 85.38 746 PRO A CA 1
ATOM 5629 C C . PRO A 1 746 ? 21.476 -21.249 -6.728 1.00 85.38 746 PRO A C 1
ATOM 5631 O O . PRO A 1 746 ? 22.159 -21.275 -5.702 1.00 85.38 746 PRO A O 1
ATOM 5634 N N . VAL A 1 747 ? 20.672 -22.256 -7.067 1.00 86.19 747 VAL A N 1
ATOM 5635 C CA . VAL A 1 747 ? 20.523 -23.503 -6.301 1.00 86.19 747 VAL A CA 1
ATOM 5636 C C . VAL A 1 747 ? 21.115 -24.660 -7.104 1.00 86.19 747 VAL A C 1
ATOM 5638 O O . VAL A 1 747 ? 21.028 -24.683 -8.335 1.00 86.19 747 VAL A O 1
ATOM 5641 N N . VAL A 1 748 ? 21.755 -25.613 -6.425 1.00 81.94 748 VAL A N 1
ATOM 5642 C CA . VAL A 1 748 ? 22.236 -26.852 -7.050 1.00 81.94 748 VAL A CA 1
ATOM 5643 C C . VAL A 1 748 ? 21.036 -27.593 -7.649 1.00 81.94 748 VAL A C 1
ATOM 5645 O O . VAL A 1 748 ? 20.000 -27.742 -7.004 1.00 81.94 748 VAL A O 1
ATOM 5648 N N . SER A 1 749 ? 21.147 -28.028 -8.901 1.00 67.69 749 SER A N 1
ATOM 5649 C CA . SER A 1 749 ? 20.116 -28.824 -9.565 1.00 67.69 749 SER A CA 1
ATOM 5650 C C . SER A 1 749 ? 20.778 -29.927 -10.377 1.00 67.69 749 SER A C 1
ATOM 5652 O O . SER A 1 749 ? 21.604 -29.623 -11.237 1.00 67.69 749 SER A O 1
ATOM 5654 N N . ASP A 1 750 ? 20.374 -31.177 -10.161 1.00 54.53 750 ASP A N 1
ATOM 5655 C CA . ASP A 1 750 ? 21.016 -32.359 -10.758 1.00 54.53 750 ASP A CA 1
ATOM 5656 C C . ASP A 1 750 ? 20.773 -32.532 -12.272 1.00 54.53 750 ASP A C 1
ATOM 5658 O O . ASP A 1 750 ? 21.228 -33.507 -12.865 1.00 54.53 750 ASP A O 1
ATOM 5662 N N . LEU A 1 751 ? 20.061 -31.606 -12.932 1.00 51.38 751 LEU A N 1
ATOM 5663 C CA . LEU A 1 751 ? 19.733 -31.709 -14.356 1.00 51.38 751 LEU A CA 1
ATOM 5664 C C . LEU A 1 751 ? 19.895 -30.369 -15.103 1.00 51.38 751 LEU A C 1
ATOM 5666 O O . LEU A 1 751 ? 19.086 -29.460 -14.896 1.00 51.38 751 LEU A O 1
ATOM 5670 N N . PRO A 1 752 ? 20.843 -30.259 -16.057 1.00 48.66 752 PRO A N 1
ATOM 5671 C CA . PRO A 1 752 ? 20.987 -29.094 -16.941 1.00 48.66 752 PRO A CA 1
ATOM 5672 C C . PRO A 1 752 ? 19.860 -28.947 -17.989 1.00 48.66 752 PRO A C 1
ATOM 5674 O O . PRO A 1 752 ? 19.902 -28.048 -18.823 1.00 48.66 752 PRO A O 1
ATOM 5677 N N . SER A 1 753 ? 18.834 -29.806 -17.969 1.00 48.28 753 SER A N 1
ATOM 5678 C CA . SER A 1 753 ? 17.767 -29.884 -18.983 1.00 48.28 753 SER A CA 1
ATOM 5679 C C . SER A 1 753 ? 16.707 -28.776 -18.917 1.00 48.28 753 SER A C 1
ATOM 5681 O O . SER A 1 753 ? 15.801 -28.758 -19.746 1.00 48.28 753 SER A O 1
ATOM 5683 N N . HIS A 1 754 ? 16.764 -27.878 -17.930 1.00 57.72 754 HIS A N 1
ATOM 5684 C CA . HIS A 1 754 ? 15.762 -26.815 -17.734 1.00 57.72 754 HIS A CA 1
ATOM 5685 C C . HIS A 1 754 ? 16.240 -25.425 -18.174 1.00 57.72 754 HIS A C 1
ATOM 5687 O O . HIS A 1 754 ? 15.582 -24.427 -17.871 1.00 57.72 754 HIS A O 1
ATOM 5693 N N . VAL A 1 755 ? 17.379 -25.356 -18.866 1.00 57.81 755 VAL A N 1
ATOM 5694 C CA . VAL A 1 755 ? 17.970 -24.116 -19.371 1.00 57.81 755 VAL A CA 1
ATOM 5695 C C . VAL A 1 755 ? 17.920 -24.111 -20.896 1.00 57.81 755 VAL A C 1
ATOM 5697 O O . VAL A 1 755 ? 18.469 -25.007 -21.534 1.00 57.81 755 VAL A O 1
ATOM 5700 N N . HIS A 1 756 ? 17.282 -23.097 -21.479 1.00 58.28 756 HIS A N 1
ATOM 5701 C CA . HIS A 1 756 ? 17.345 -22.828 -22.915 1.00 58.28 756 HIS A CA 1
ATOM 5702 C C . HIS A 1 756 ? 18.579 -21.965 -23.234 1.00 58.28 756 HIS A C 1
ATOM 5704 O O . HIS A 1 756 ? 18.756 -20.913 -22.616 1.00 58.28 756 HIS A O 1
ATOM 5710 N N . GLY A 1 757 ? 19.422 -22.385 -24.184 1.00 60.22 757 GLY A N 1
ATOM 5711 C CA . GLY A 1 757 ? 20.620 -21.646 -24.613 1.00 60.22 757 GLY A CA 1
ATOM 5712 C C . GLY A 1 757 ? 21.956 -22.257 -24.157 1.00 60.22 757 GLY A C 1
ATOM 5713 O O . GLY A 1 757 ? 22.101 -23.478 -24.077 1.00 60.22 757 GLY A O 1
ATOM 5714 N N . LEU A 1 758 ? 22.955 -21.402 -23.907 1.00 55.88 758 LEU A N 1
ATOM 5715 C CA . LEU A 1 758 ? 24.331 -21.771 -23.560 1.00 55.88 758 LEU A CA 1
ATOM 5716 C C . LEU A 1 758 ? 24.378 -22.646 -22.300 1.00 55.88 758 LEU A C 1
ATOM 5718 O O . LEU A 1 758 ? 23.921 -22.258 -21.223 1.00 55.88 758 LEU A O 1
ATOM 5722 N N . LYS A 1 759 ? 25.002 -23.821 -22.428 1.00 55.50 759 LYS A N 1
ATOM 5723 C CA . LYS A 1 759 ? 25.327 -24.703 -21.303 1.00 55.50 759 LYS A CA 1
ATOM 5724 C C . LYS A 1 759 ? 26.629 -24.220 -20.667 1.00 55.50 759 LYS A C 1
ATOM 5726 O O . LYS A 1 759 ? 27.710 -24.581 -21.120 1.00 55.50 759 LYS A O 1
ATOM 5731 N N . THR A 1 760 ? 26.538 -23.365 -19.658 1.00 52.09 760 THR A N 1
ATOM 5732 C CA . THR A 1 760 ? 27.714 -22.866 -18.931 1.00 52.09 760 THR A CA 1
ATOM 5733 C C . THR A 1 760 ? 28.273 -23.915 -17.967 1.00 52.09 760 THR A C 1
ATOM 5735 O O . THR A 1 760 ? 27.525 -24.730 -17.426 1.00 52.09 760 THR A O 1
ATOM 5738 N N . LEU A 1 761 ? 29.593 -23.887 -17.738 1.00 48.56 761 LEU A N 1
ATOM 5739 C CA . LEU A 1 761 ? 30.269 -24.681 -16.706 1.00 48.56 761 LEU A CA 1
ATOM 5740 C C . LEU A 1 761 ? 29.825 -24.191 -15.319 1.00 48.56 761 LEU A C 1
ATOM 5742 O O . LEU A 1 761 ? 30.377 -23.239 -14.782 1.00 48.56 761 LEU A O 1
ATOM 5746 N N . ASP A 1 762 ? 28.796 -24.825 -14.766 1.00 52.44 762 ASP A N 1
ATOM 5747 C CA . ASP A 1 762 ? 28.225 -24.510 -13.455 1.00 52.44 762 ASP A CA 1
ATOM 5748 C C . ASP A 1 762 ? 29.078 -25.122 -12.329 1.00 52.44 762 ASP A C 1
ATOM 5750 O O . ASP A 1 762 ? 29.025 -26.336 -12.098 1.00 52.44 762 ASP A O 1
ATOM 5754 N N . ARG A 1 763 ? 29.860 -24.328 -11.582 1.00 52.88 763 ARG A N 1
ATOM 5755 C CA . ARG A 1 763 ? 30.532 -24.851 -10.379 1.00 52.88 763 ARG A CA 1
ATOM 5756 C C . ARG A 1 763 ? 29.547 -24.924 -9.215 1.00 52.88 763 ARG A C 1
ATOM 5758 O O . ARG A 1 763 ? 28.995 -23.924 -8.776 1.00 52.88 763 ARG A O 1
ATOM 5765 N N . ALA A 1 764 ? 29.386 -26.113 -8.636 1.00 57.25 764 ALA A N 1
ATOM 5766 C CA . ALA A 1 764 ? 28.484 -26.339 -7.501 1.00 57.25 764 ALA A CA 1
ATOM 5767 C C . ALA A 1 764 ? 28.831 -25.513 -6.239 1.00 57.25 764 ALA A C 1
ATOM 5769 O O . ALA A 1 764 ? 27.951 -25.240 -5.428 1.00 57.25 764 ALA A O 1
ATOM 5770 N N . ALA A 1 765 ? 30.092 -25.092 -6.073 1.00 55.38 765 ALA A N 1
ATOM 5771 C CA . ALA A 1 765 ? 30.577 -24.412 -4.866 1.00 55.38 765 ALA A CA 1
ATOM 5772 C C . ALA A 1 765 ? 29.913 -23.044 -4.599 1.00 55.38 765 ALA A C 1
ATOM 5774 O O . ALA A 1 765 ? 29.732 -22.667 -3.440 1.00 55.38 765 ALA A O 1
ATOM 5775 N N . THR A 1 766 ? 29.515 -22.319 -5.649 1.00 66.31 766 THR A N 1
ATOM 5776 C CA . THR A 1 766 ? 28.880 -20.991 -5.548 1.00 66.31 766 THR A CA 1
ATOM 5777 C C . THR A 1 766 ? 27.371 -21.069 -5.303 1.00 66.31 766 THR A C 1
ATOM 5779 O O . THR A 1 766 ? 26.753 -20.078 -4.928 1.00 66.31 766 THR A O 1
ATOM 5782 N N . LYS A 1 767 ? 26.764 -22.253 -5.445 1.00 80.25 767 LYS A N 1
ATOM 5783 C CA . LYS A 1 767 ? 25.315 -22.449 -5.339 1.00 80.25 767 LYS A CA 1
ATOM 5784 C C . LYS A 1 767 ? 24.881 -22.889 -3.946 1.00 80.25 767 LYS A C 1
ATOM 5786 O O . LYS A 1 767 ? 25.635 -23.506 -3.186 1.00 80.25 767 LYS A O 1
ATOM 5791 N N . MET A 1 768 ? 23.637 -22.588 -3.594 1.00 89.06 768 MET A N 1
ATOM 5792 C CA . MET A 1 768 ? 23.002 -23.117 -2.390 1.00 89.06 768 MET A CA 1
ATOM 5793 C C . MET A 1 768 ? 22.600 -24.593 -2.590 1.00 89.06 768 MET A C 1
ATOM 5795 O O . MET A 1 768 ? 22.074 -24.932 -3.652 1.00 89.06 768 MET A O 1
ATOM 5799 N N . PRO A 1 769 ? 22.792 -25.478 -1.592 1.00 91.50 769 PRO A N 1
ATOM 5800 C CA . PRO A 1 769 ? 22.232 -26.827 -1.627 1.00 91.50 769 PRO A CA 1
ATOM 5801 C C . PRO A 1 769 ? 20.704 -26.810 -1.752 1.00 91.50 769 PRO A C 1
ATOM 5803 O O . PRO A 1 769 ? 20.027 -26.049 -1.063 1.00 91.50 769 PRO A O 1
ATOM 5806 N N . THR A 1 770 ? 20.144 -27.692 -2.579 1.00 92.50 770 THR A N 1
ATOM 5807 C CA . THR A 1 770 ? 18.694 -27.765 -2.825 1.00 92.50 770 THR A CA 1
ATOM 5808 C C . THR A 1 770 ? 17.897 -27.995 -1.547 1.00 92.50 770 THR A C 1
ATOM 5810 O O . THR A 1 770 ? 16.896 -27.321 -1.321 1.00 92.50 770 THR A O 1
ATOM 5813 N N . GLN A 1 771 ? 18.385 -28.892 -0.683 1.00 93.62 771 GLN A N 1
ATOM 5814 C CA . GLN A 1 771 ? 17.756 -29.187 0.603 1.00 93.62 771 GLN A CA 1
ATOM 5815 C C . GLN A 1 771 ? 17.698 -27.951 1.508 1.00 93.62 771 GLN A C 1
ATOM 5817 O O . GLN A 1 771 ? 16.656 -27.661 2.082 1.00 93.62 771 GLN A O 1
ATOM 5822 N N . ARG A 1 772 ? 18.782 -27.166 1.567 1.00 94.31 772 ARG A N 1
ATOM 5823 C CA . ARG A 1 772 ? 18.825 -25.936 2.368 1.00 94.31 772 ARG A CA 1
ATOM 5824 C C . ARG A 1 772 ? 17.817 -24.896 1.873 1.00 94.31 772 ARG A C 1
ATOM 5826 O O . ARG A 1 772 ? 17.162 -24.238 2.674 1.00 94.31 772 ARG A O 1
ATOM 5833 N N . CYS A 1 773 ? 17.662 -24.769 0.555 1.00 95.94 773 CYS A N 1
ATOM 5834 C CA . CYS A 1 773 ? 16.644 -23.897 -0.027 1.00 95.94 773 CYS A CA 1
ATOM 5835 C C . CYS A 1 773 ? 15.224 -24.363 0.340 1.00 95.94 773 CYS A C 1
ATOM 5837 O O . CYS A 1 773 ? 14.374 -23.529 0.641 1.00 95.94 773 CYS A O 1
ATOM 5839 N N . ALA A 1 774 ? 14.971 -25.676 0.336 1.00 96.88 774 ALA A N 1
ATOM 5840 C CA . ALA A 1 774 ? 13.685 -26.250 0.727 1.00 96.88 774 ALA A CA 1
ATOM 5841 C C . ALA A 1 774 ? 13.368 -26.036 2.218 1.00 96.88 774 ALA A C 1
ATOM 5843 O O . ALA A 1 774 ? 12.247 -25.660 2.542 1.00 96.88 774 ALA A O 1
ATOM 5844 N N . GLU A 1 775 ? 14.351 -26.189 3.112 1.00 96.69 775 GLU A N 1
ATOM 5845 C CA . GLU A 1 775 ? 14.214 -25.876 4.546 1.00 96.69 775 GLU A CA 1
ATOM 5846 C C . GLU A 1 775 ? 13.802 -24.415 4.767 1.00 96.69 775 GLU A C 1
ATOM 5848 O O . GLU A 1 775 ? 12.842 -24.127 5.478 1.00 96.69 775 GLU A O 1
ATOM 5853 N N . LEU A 1 776 ? 14.512 -23.482 4.126 1.00 97.56 776 LEU A N 1
ATOM 5854 C CA . LEU A 1 776 ? 14.233 -22.049 4.218 1.00 97.56 776 LEU A CA 1
ATOM 5855 C C . LEU A 1 776 ? 12.872 -21.690 3.606 1.00 97.56 776 LEU A C 1
ATOM 5857 O O . LEU A 1 776 ? 12.142 -20.868 4.156 1.00 97.56 776 LEU A O 1
ATOM 5861 N N . MET A 1 777 ? 12.491 -22.345 2.509 1.00 98.06 777 MET A N 1
ATOM 5862 C CA . MET A 1 777 ? 11.165 -22.199 1.915 1.00 98.06 777 MET A CA 1
ATOM 5863 C C . MET A 1 777 ? 10.063 -22.717 2.849 1.00 98.06 777 MET A C 1
ATOM 5865 O O . MET A 1 777 ? 9.056 -22.037 3.015 1.00 98.06 777 MET A O 1
ATOM 5869 N N . ALA A 1 778 ? 10.267 -23.848 3.530 1.00 98.12 778 ALA A N 1
ATOM 5870 C CA . ALA A 1 778 ? 9.334 -24.347 4.539 1.00 98.12 778 ALA A CA 1
ATOM 5871 C C . ALA A 1 778 ? 9.203 -23.374 5.724 1.00 98.12 778 ALA A C 1
ATOM 5873 O O . ALA A 1 778 ? 8.093 -23.109 6.177 1.00 98.12 778 ALA A O 1
ATOM 5874 N N . VAL A 1 779 ? 10.301 -22.767 6.191 1.00 98.06 779 VAL A N 1
ATOM 5875 C CA . VAL A 1 779 ? 10.231 -21.701 7.209 1.00 98.06 779 VAL A CA 1
ATOM 5876 C C . VAL A 1 779 ? 9.372 -20.542 6.702 1.00 98.06 779 VAL A C 1
ATOM 5878 O O . VAL A 1 779 ? 8.488 -20.074 7.418 1.00 98.06 779 VAL A O 1
ATOM 5881 N N . ALA A 1 780 ? 9.575 -20.116 5.455 1.00 97.88 780 ALA A N 1
ATOM 5882 C CA . ALA A 1 780 ? 8.809 -19.019 4.883 1.00 97.88 780 ALA A CA 1
ATOM 5883 C C . ALA A 1 780 ? 7.313 -19.317 4.747 1.00 97.88 780 ALA A C 1
ATOM 5885 O O . ALA A 1 780 ? 6.489 -18.435 4.989 1.00 97.88 780 ALA A O 1
ATOM 5886 N N . MET A 1 781 ? 6.971 -20.561 4.411 1.00 97.75 781 MET A N 1
ATOM 5887 C CA . MET A 1 781 ? 5.591 -21.035 4.350 1.00 97.75 781 MET A CA 1
ATOM 5888 C C . MET A 1 781 ? 4.944 -21.055 5.737 1.00 97.75 781 MET A C 1
ATOM 5890 O O . MET A 1 781 ? 3.862 -20.506 5.906 1.00 97.75 781 MET A O 1
ATOM 5894 N N . TYR A 1 782 ? 5.629 -21.609 6.742 1.00 97.31 782 TYR A N 1
ATOM 5895 C CA . TYR A 1 782 ? 5.105 -21.719 8.106 1.00 97.31 782 TYR A CA 1
ATOM 5896 C C . TYR A 1 782 ? 4.804 -20.351 8.733 1.00 97.31 782 TYR A C 1
ATOM 5898 O O . TYR A 1 782 ? 3.740 -20.148 9.310 1.00 97.31 782 TYR A O 1
ATOM 5906 N N . TYR A 1 783 ? 5.718 -19.388 8.574 1.00 95.88 783 TYR A N 1
ATOM 5907 C CA . TYR A 1 783 ? 5.524 -18.017 9.059 1.00 95.88 783 TYR A CA 1
ATOM 5908 C C . TYR A 1 783 ? 4.724 -17.131 8.090 1.00 95.88 783 TYR A C 1
ATOM 5910 O O . TYR A 1 783 ? 4.501 -15.959 8.384 1.00 95.88 783 TYR A O 1
ATOM 5918 N N . ARG A 1 784 ? 4.290 -17.675 6.943 1.00 94.81 784 ARG A N 1
ATOM 5919 C CA . ARG A 1 784 ? 3.503 -16.993 5.903 1.00 94.81 784 ARG A CA 1
ATOM 5920 C C . ARG A 1 784 ? 4.093 -15.647 5.467 1.00 94.81 784 ARG A C 1
ATOM 5922 O O . ARG A 1 784 ? 3.367 -14.670 5.288 1.00 94.81 784 ARG A O 1
ATOM 5929 N N . PHE A 1 785 ? 5.413 -15.585 5.273 1.00 96.06 785 PHE A N 1
ATOM 5930 C CA . PHE A 1 785 ? 6.060 -14.350 4.820 1.00 96.06 785 PHE A CA 1
ATOM 5931 C C . PHE A 1 785 ? 5.510 -13.921 3.451 1.00 96.06 785 PHE A C 1
ATOM 5933 O O . PHE A 1 785 ? 5.398 -14.762 2.560 1.00 96.06 785 PHE A O 1
ATOM 5940 N N . PRO A 1 786 ? 5.222 -12.629 3.218 1.00 95.25 786 PRO A N 1
ATOM 5941 C CA . PRO A 1 786 ? 4.722 -12.174 1.919 1.00 95.25 786 PRO A CA 1
ATOM 5942 C C . PRO A 1 786 ? 5.768 -12.364 0.813 1.00 95.25 786 PRO A C 1
ATOM 5944 O O . PRO A 1 786 ? 5.430 -12.676 -0.333 1.00 95.25 786 PRO A O 1
ATOM 5947 N N . GLN A 1 787 ? 7.049 -12.220 1.165 1.00 96.44 787 GLN A N 1
ATOM 5948 C CA . GLN A 1 787 ? 8.182 -12.397 0.270 1.00 96.44 787 GLN A CA 1
ATOM 5949 C C . GLN A 1 787 ? 9.455 -12.750 1.047 1.00 96.44 787 GLN A C 1
ATOM 5951 O O . GLN A 1 787 ? 9.677 -12.201 2.122 1.00 96.44 787 GLN A O 1
ATOM 5956 N N . VAL A 1 788 ? 10.301 -13.618 0.483 1.00 96.62 788 VAL A N 1
ATOM 5957 C CA . VAL A 1 788 ? 11.618 -13.974 1.049 1.00 96.62 788 VAL A CA 1
ATOM 5958 C C . VAL A 1 788 ? 12.690 -14.115 -0.027 1.00 96.62 788 VAL A C 1
ATOM 5960 O O . VAL A 1 788 ? 12.401 -14.550 -1.146 1.00 96.62 788 VAL A O 1
ATOM 5963 N N . TRP A 1 789 ? 13.940 -13.784 0.297 1.00 95.94 789 TRP A N 1
ATOM 5964 C CA . TRP A 1 789 ? 15.095 -13.914 -0.596 1.00 95.94 789 TRP A CA 1
ATOM 5965 C C . TRP A 1 789 ? 16.055 -14.966 -0.047 1.00 95.94 789 TRP A C 1
ATOM 5967 O O . TRP A 1 789 ? 16.533 -14.864 1.079 1.00 95.94 789 TRP A O 1
ATOM 5977 N N . ILE A 1 790 ? 16.354 -15.984 -0.853 1.00 95.19 790 ILE A N 1
ATOM 5978 C CA . ILE A 1 790 ? 17.140 -17.149 -0.431 1.00 95.19 790 ILE A CA 1
ATOM 5979 C C . ILE A 1 790 ? 18.341 -17.277 -1.363 1.00 95.19 790 ILE A C 1
ATOM 5981 O O . ILE A 1 790 ? 18.212 -17.767 -2.482 1.00 95.19 790 ILE A O 1
ATOM 5985 N N . SER A 1 791 ? 19.515 -16.815 -0.942 1.00 91.50 791 SER A N 1
ATOM 5986 C CA . SER A 1 791 ? 20.731 -16.891 -1.752 1.00 91.50 791 SER A CA 1
ATOM 5987 C C . SER A 1 791 ? 21.982 -16.772 -0.896 1.00 91.50 791 SER A C 1
ATOM 5989 O O . SER A 1 791 ? 22.008 -16.044 0.093 1.00 91.50 791 SER A O 1
ATOM 5991 N N . LYS A 1 792 ? 23.061 -17.426 -1.332 1.00 89.19 792 LYS A N 1
ATOM 5992 C CA . LYS A 1 792 ? 24.398 -17.167 -0.794 1.00 89.19 792 LYS A CA 1
ATOM 5993 C C . LYS A 1 792 ? 24.878 -15.762 -1.177 1.00 89.19 792 LYS A C 1
ATOM 5995 O O . LYS A 1 792 ? 24.370 -15.142 -2.116 1.00 89.19 792 LYS A O 1
ATOM 6000 N N . GLN A 1 793 ? 25.872 -15.284 -0.435 1.00 84.31 793 GLN A N 1
ATOM 6001 C CA . GLN A 1 793 ? 26.654 -14.118 -0.821 1.00 84.31 793 GLN A CA 1
ATOM 6002 C C . GLN A 1 793 ? 27.601 -14.462 -1.981 1.00 84.31 793 GLN A C 1
ATOM 6004 O O . GLN A 1 793 ? 28.126 -15.579 -2.012 1.00 84.31 793 GLN A O 1
ATOM 6009 N N . PRO A 1 794 ? 27.894 -13.500 -2.874 1.00 83.81 794 PRO A N 1
ATOM 6010 C CA . PRO A 1 794 ? 27.492 -12.082 -2.840 1.00 83.81 794 PRO A CA 1
ATOM 6011 C C . PRO A 1 794 ? 26.177 -11.745 -3.577 1.00 83.81 794 PRO A C 1
ATOM 6013 O O . PRO A 1 794 ? 25.804 -10.573 -3.643 1.00 83.81 794 PRO A O 1
ATOM 6016 N N . GLU A 1 795 ? 25.461 -12.718 -4.142 1.00 84.88 795 GLU A N 1
ATOM 6017 C CA . GLU A 1 795 ? 24.205 -12.491 -4.876 1.00 84.88 795 GLU A CA 1
ATOM 6018 C C . GLU A 1 795 ? 23.125 -11.840 -4.002 1.00 84.88 795 GLU A C 1
ATOM 6020 O O . GLU A 1 795 ? 22.399 -10.956 -4.465 1.00 84.88 795 GLU A O 1
ATOM 6025 N N . LEU A 1 796 ? 23.042 -12.233 -2.728 1.00 87.31 796 LEU A N 1
ATOM 6026 C CA . LEU A 1 796 ? 22.112 -11.638 -1.769 1.00 87.31 796 LEU A CA 1
ATOM 6027 C C . LEU A 1 796 ? 22.435 -10.153 -1.514 1.00 87.31 796 LEU A C 1
ATOM 6029 O O . LEU A 1 796 ? 21.554 -9.302 -1.637 1.00 87.31 796 LEU A O 1
ATOM 6033 N N . LEU A 1 797 ? 23.704 -9.812 -1.246 1.00 85.38 797 LEU A N 1
ATOM 6034 C CA . LEU A 1 797 ? 24.179 -8.425 -1.131 1.00 85.38 797 LEU A CA 1
ATOM 6035 C C . LEU A 1 797 ? 23.889 -7.615 -2.391 1.00 85.38 797 LEU A C 1
ATOM 6037 O O . LEU A 1 797 ? 23.403 -6.491 -2.296 1.00 85.38 797 LEU A O 1
ATOM 6041 N N . PHE A 1 798 ? 24.147 -8.179 -3.566 1.00 84.56 798 PHE A N 1
ATOM 6042 C CA . PHE A 1 798 ? 23.877 -7.484 -4.817 1.00 84.56 798 PHE A CA 1
ATOM 6043 C C . PHE A 1 798 ? 22.374 -7.249 -5.039 1.00 84.56 798 PHE A C 1
ATOM 6045 O O . PHE A 1 798 ? 21.989 -6.200 -5.556 1.00 84.56 798 PHE A O 1
ATOM 6052 N N . THR A 1 799 ? 21.522 -8.176 -4.592 1.00 87.88 799 THR A N 1
ATOM 6053 C CA . THR A 1 799 ? 20.061 -8.010 -4.608 1.00 87.88 799 THR A CA 1
ATOM 6054 C C . THR A 1 799 ? 19.636 -6.845 -3.713 1.00 87.88 799 THR A C 1
ATOM 6056 O O . THR A 1 799 ? 18.939 -5.952 -4.187 1.00 87.88 799 THR A O 1
ATOM 6059 N N . VAL A 1 800 ? 20.130 -6.773 -2.469 1.00 85.62 800 VAL A N 1
ATOM 6060 C CA . VAL A 1 800 ? 19.887 -5.627 -1.566 1.00 85.62 800 VAL A CA 1
ATOM 6061 C C . VAL A 1 800 ? 20.357 -4.315 -2.197 1.00 85.62 800 VAL A C 1
ATOM 6063 O O . VAL A 1 800 ? 19.574 -3.373 -2.302 1.00 85.62 800 VAL A O 1
ATOM 6066 N N . LEU A 1 801 ? 21.597 -4.253 -2.691 1.00 84.38 801 LEU A N 1
ATOM 6067 C CA . LEU A 1 801 ? 22.131 -3.045 -3.330 1.00 84.38 801 LEU A CA 1
ATOM 6068 C C . LEU A 1 801 ? 21.270 -2.590 -4.512 1.00 84.38 801 LEU A C 1
ATOM 6070 O O . LEU A 1 801 ? 21.058 -1.393 -4.683 1.00 84.38 801 LEU A O 1
ATOM 6074 N N . SER A 1 802 ? 20.761 -3.528 -5.310 1.00 85.12 802 SER A N 1
ATOM 6075 C CA . SER A 1 802 ? 19.942 -3.219 -6.486 1.00 85.12 802 SER A CA 1
ATOM 6076 C C . SER A 1 802 ? 18.552 -2.703 -6.135 1.00 85.12 802 SER A C 1
ATOM 6078 O O . SER A 1 802 ? 18.014 -1.900 -6.888 1.00 85.12 802 SER A O 1
ATOM 6080 N N . GLN A 1 803 ? 17.975 -3.144 -5.015 1.00 87.62 803 GLN A N 1
ATOM 6081 C CA . GLN A 1 803 ? 16.651 -2.697 -4.575 1.00 87.62 803 GLN A CA 1
ATOM 6082 C C . GLN A 1 803 ? 16.694 -1.335 -3.879 1.00 87.62 803 GLN A C 1
ATOM 6084 O O . GLN A 1 803 ? 15.806 -0.521 -4.094 1.00 87.62 803 GLN A O 1
ATOM 6089 N N . TYR A 1 804 ? 17.721 -1.075 -3.068 1.00 86.00 804 TYR A N 1
ATOM 6090 C CA . TYR A 1 804 ? 17.772 0.133 -2.235 1.00 86.00 804 TYR A CA 1
ATOM 6091 C C . TYR A 1 804 ? 18.693 1.226 -2.789 1.00 86.00 804 TYR A C 1
ATOM 6093 O O . TYR A 1 804 ? 18.539 2.395 -2.456 1.00 86.00 804 TYR A O 1
ATOM 6101 N N . THR A 1 805 ? 19.657 0.870 -3.643 1.00 86.38 805 THR A N 1
ATOM 6102 C CA . THR A 1 805 ? 20.620 1.813 -4.237 1.00 86.38 805 THR A CA 1
ATOM 6103 C C . THR A 1 805 ? 20.831 1.528 -5.732 1.00 86.38 805 THR A C 1
ATOM 6105 O O . THR A 1 805 ? 21.950 1.215 -6.154 1.00 86.38 805 THR A O 1
ATOM 6108 N N . PRO A 1 806 ? 19.784 1.623 -6.573 1.00 84.06 806 PRO A N 1
ATOM 6109 C CA . PRO A 1 806 ? 19.830 1.164 -7.964 1.00 84.06 806 PRO A CA 1
ATOM 6110 C C . PRO A 1 806 ? 20.947 1.828 -8.783 1.00 84.06 806 PRO A C 1
ATOM 6112 O O . PRO A 1 806 ? 21.658 1.143 -9.513 1.00 84.06 806 PRO A O 1
ATOM 6115 N N . ASN A 1 807 ? 21.207 3.126 -8.591 1.00 87.06 807 ASN A N 1
ATOM 6116 C CA . ASN A 1 807 ? 22.299 3.831 -9.279 1.00 87.06 807 ASN A CA 1
ATOM 6117 C C . ASN A 1 807 ? 23.686 3.270 -8.922 1.00 87.06 807 ASN A C 1
ATOM 6119 O O . ASN A 1 807 ? 24.542 3.090 -9.793 1.00 87.06 807 ASN A O 1
ATOM 6123 N N . LEU A 1 808 ? 23.909 2.955 -7.642 1.00 80.56 808 LEU A N 1
ATOM 6124 C CA . LEU A 1 808 ? 25.155 2.345 -7.185 1.00 80.56 808 LEU A CA 1
ATOM 6125 C C . LEU A 1 808 ? 25.278 0.911 -7.706 1.00 80.56 808 LEU A C 1
ATOM 6127 O O . LEU A 1 808 ? 26.338 0.525 -8.199 1.00 80.56 808 LEU A O 1
ATOM 6131 N N . ALA A 1 809 ? 24.195 0.138 -7.652 1.00 81.00 809 ALA A N 1
ATOM 6132 C CA . ALA A 1 809 ? 24.161 -1.220 -8.175 1.00 81.00 809 ALA A CA 1
ATOM 6133 C C . ALA A 1 809 ? 24.446 -1.262 -9.680 1.00 81.00 809 ALA A C 1
ATOM 6135 O O . ALA A 1 809 ? 25.259 -2.076 -10.112 1.00 81.00 809 ALA A O 1
ATOM 6136 N N . VAL A 1 810 ? 23.877 -0.345 -10.469 1.00 82.12 810 VAL A N 1
ATOM 6137 C CA . VAL A 1 810 ? 24.167 -0.195 -11.904 1.00 82.12 810 VAL A CA 1
ATOM 6138 C C . VAL A 1 810 ? 25.627 0.196 -12.132 1.00 82.12 810 VAL A C 1
ATOM 6140 O O . VAL A 1 810 ? 26.273 -0.360 -13.021 1.00 82.12 810 VAL A O 1
ATOM 6143 N N . ALA A 1 811 ? 26.201 1.088 -11.319 1.00 81.44 811 ALA A N 1
ATOM 6144 C CA . ALA A 1 811 ? 27.618 1.442 -11.416 1.00 81.44 811 ALA A CA 1
ATOM 6145 C C . ALA A 1 811 ? 28.544 0.242 -11.119 1.00 81.44 811 ALA A C 1
ATOM 6147 O O . ALA A 1 811 ? 29.530 0.023 -11.831 1.00 81.44 811 ALA A O 1
ATOM 6148 N N . VAL A 1 812 ? 28.214 -0.571 -10.108 1.00 80.06 812 VAL A N 1
ATOM 6149 C CA . VAL A 1 812 ? 28.923 -1.822 -9.781 1.00 80.06 812 VAL A CA 1
ATOM 6150 C C . VAL A 1 812 ? 28.749 -2.849 -10.905 1.00 80.06 812 VAL A C 1
ATOM 6152 O O . VAL A 1 812 ? 29.734 -3.410 -11.393 1.00 80.06 812 VAL A O 1
ATOM 6155 N N . ALA A 1 813 ? 27.519 -3.044 -11.380 1.00 78.38 813 ALA A N 1
ATOM 6156 C CA . ALA A 1 813 ? 27.180 -3.956 -12.465 1.00 78.38 813 ALA A CA 1
ATOM 6157 C C . ALA A 1 813 ? 27.853 -3.563 -13.781 1.00 78.38 813 ALA A C 1
ATOM 6159 O O . ALA A 1 813 ? 28.305 -4.432 -14.511 1.00 78.38 813 ALA A O 1
ATOM 6160 N N . SER A 1 814 ? 28.008 -2.274 -14.074 1.00 75.62 814 SER A N 1
ATOM 6161 C CA . SER A 1 814 ? 28.682 -1.811 -15.292 1.00 75.62 814 SER A CA 1
ATOM 6162 C C . SER A 1 814 ? 30.170 -2.176 -15.294 1.00 75.62 814 SER A C 1
ATOM 6164 O O . SER A 1 814 ? 30.730 -2.515 -16.335 1.00 75.62 814 SER A O 1
ATOM 6166 N N . ARG A 1 815 ? 30.817 -2.175 -14.118 1.00 73.88 815 ARG A N 1
ATOM 6167 C CA . ARG A 1 815 ? 32.237 -2.541 -13.965 1.00 73.88 815 ARG A CA 1
ATOM 6168 C C . ARG A 1 815 ? 32.471 -4.054 -13.937 1.00 73.88 815 ARG A C 1
ATOM 6170 O O . ARG A 1 815 ? 33.482 -4.522 -14.459 1.00 73.88 815 ARG A O 1
ATOM 6177 N N . VAL A 1 816 ? 31.564 -4.814 -13.319 1.00 70.62 816 VAL A N 1
ATOM 6178 C CA . VAL A 1 816 ? 31.691 -6.275 -13.129 1.00 70.62 816 VAL A CA 1
ATOM 6179 C C . VAL A 1 816 ? 31.005 -7.063 -14.253 1.00 70.62 816 VAL A C 1
ATOM 6181 O O . VAL A 1 816 ? 31.522 -8.071 -14.728 1.00 70.62 816 VAL A O 1
ATOM 6184 N N . GLY A 1 817 ? 29.858 -6.589 -14.728 1.00 65.12 817 GLY A N 1
ATOM 6185 C CA . GLY A 1 817 ? 28.993 -7.247 -15.706 1.00 65.12 817 GLY A CA 1
ATOM 6186 C C . GLY A 1 817 ? 29.625 -7.395 -17.086 1.00 65.12 817 GLY A C 1
ATOM 6187 O O . GLY A 1 817 ? 29.521 -8.467 -17.671 1.00 65.12 817 GLY A O 1
ATOM 6188 N N . GLN A 1 818 ? 30.370 -6.398 -17.578 1.00 66.00 818 GLN A N 1
ATOM 6189 C CA . GLN A 1 818 ? 31.105 -6.552 -18.843 1.00 66.00 818 GLN A CA 1
ATOM 6190 C C . GLN A 1 818 ? 32.183 -7.640 -18.766 1.00 66.00 818 GLN A C 1
ATOM 6192 O O . GLN A 1 818 ? 32.402 -8.352 -19.743 1.00 66.00 818 GLN A O 1
ATOM 6197 N N . LYS A 1 819 ? 32.842 -7.799 -17.610 1.00 66.56 819 LYS A N 1
ATOM 6198 C CA . LYS A 1 819 ? 33.812 -8.884 -17.407 1.00 66.56 819 LYS A CA 1
ATOM 6199 C C . LYS A 1 819 ? 33.124 -10.247 -17.425 1.00 66.56 819 LYS A C 1
ATOM 6201 O O . LYS A 1 819 ? 33.651 -11.168 -18.034 1.00 66.56 819 LYS A O 1
ATOM 6206 N N . ARG A 1 820 ? 31.932 -10.354 -16.826 1.00 66.50 820 ARG A N 1
ATOM 6207 C CA . ARG A 1 820 ? 31.116 -11.579 -16.842 1.00 66.50 820 ARG A CA 1
ATOM 6208 C C . ARG A 1 820 ? 30.653 -11.958 -18.240 1.00 66.50 820 ARG A C 1
ATOM 6210 O O . ARG A 1 820 ? 30.821 -13.104 -18.624 1.00 66.50 820 ARG A O 1
ATOM 6217 N N . VAL A 1 821 ? 30.124 -11.007 -19.009 1.00 66.88 821 VAL A N 1
ATOM 6218 C CA . VAL A 1 821 ? 29.699 -11.263 -20.396 1.00 66.88 821 VAL A CA 1
ATOM 6219 C C . VAL A 1 821 ? 30.870 -11.789 -21.233 1.00 66.88 821 VAL A C 1
ATOM 6221 O O . VAL A 1 821 ? 30.734 -12.833 -21.859 1.00 66.88 821 VAL A O 1
ATOM 6224 N N . ARG A 1 822 ? 32.052 -11.165 -21.138 1.00 66.06 822 ARG A N 1
ATOM 6225 C CA . ARG A 1 822 ? 33.264 -11.644 -21.832 1.00 66.06 822 ARG A CA 1
ATOM 6226 C C . ARG A 1 822 ? 33.756 -13.005 -21.329 1.00 66.06 822 ARG A C 1
ATOM 6228 O O . ARG A 1 822 ? 34.211 -13.827 -22.112 1.00 66.06 822 ARG A O 1
ATOM 6235 N N . ALA A 1 823 ? 33.663 -13.266 -20.024 1.00 63.94 823 ALA A N 1
ATOM 6236 C CA . ALA A 1 823 ? 34.016 -14.566 -19.455 1.00 63.94 823 ALA A CA 1
ATOM 6237 C C . ALA A 1 823 ? 33.098 -15.684 -19.987 1.00 63.94 823 ALA A C 1
ATOM 6239 O O . ALA A 1 823 ? 33.572 -16.783 -20.266 1.00 63.94 823 ALA A O 1
ATOM 6240 N N . ILE A 1 824 ? 31.812 -15.384 -20.189 1.00 61.91 824 ILE A N 1
ATOM 6241 C CA . ILE A 1 824 ? 30.819 -16.298 -20.769 1.00 61.91 824 ILE A CA 1
ATOM 6242 C C . ILE A 1 824 ? 31.099 -16.549 -22.254 1.00 61.91 824 ILE A C 1
ATOM 6244 O O . ILE A 1 824 ? 31.072 -17.702 -22.677 1.00 61.91 824 ILE A O 1
ATOM 6248 N N . GLU A 1 825 ? 31.430 -15.507 -23.026 1.00 61.72 825 GLU A N 1
ATOM 6249 C CA . GLU A 1 825 ? 31.876 -15.641 -24.427 1.00 61.72 825 GLU A CA 1
ATOM 6250 C C . GLU A 1 825 ? 33.102 -16.564 -24.552 1.00 61.72 825 GLU A C 1
ATOM 6252 O O . GLU A 1 825 ? 33.276 -17.240 -25.562 1.00 61.72 825 GLU A O 1
ATOM 6257 N N . HIS A 1 826 ? 33.931 -16.632 -23.506 1.00 59.59 826 HIS A N 1
ATOM 6258 C CA . HIS A 1 826 ? 35.128 -17.471 -23.431 1.00 59.59 826 HIS A CA 1
ATOM 6259 C C . HIS A 1 826 ? 34.897 -18.826 -22.717 1.00 59.59 826 HIS A C 1
ATOM 6261 O O . HIS A 1 826 ? 35.852 -19.563 -22.475 1.00 59.59 826 HIS A O 1
ATOM 6267 N N . GLY A 1 827 ? 33.650 -19.181 -22.380 1.00 54.69 827 GLY A N 1
ATOM 6268 C CA . GLY A 1 827 ? 33.288 -20.488 -21.814 1.00 54.69 827 GLY A CA 1
ATOM 6269 C C . GLY A 1 827 ? 33.521 -20.663 -20.305 1.00 54.69 827 GLY A C 1
ATOM 6270 O O . GLY A 1 827 ? 33.513 -21.794 -19.820 1.00 54.69 827 GLY A O 1
ATOM 6271 N N . HIS A 1 828 ? 33.724 -19.583 -19.546 1.00 56.59 828 HIS A N 1
ATOM 6272 C CA . HIS A 1 828 ? 33.900 -19.622 -18.089 1.00 56.59 828 HIS A CA 1
ATOM 6273 C C . HIS A 1 828 ? 32.564 -19.566 -17.310 1.00 56.59 828 HIS A C 1
ATOM 6275 O O . HIS A 1 828 ? 31.512 -19.235 -17.855 1.00 56.59 828 HIS A O 1
ATOM 6281 N N . ASP A 1 829 ? 32.610 -19.911 -16.016 1.00 54.47 829 ASP A N 1
ATOM 6282 C CA . ASP A 1 829 ? 31.455 -19.919 -15.098 1.00 54.47 829 ASP A CA 1
ATOM 6283 C C . ASP A 1 829 ? 30.866 -18.506 -14.896 1.00 54.47 829 ASP A C 1
ATOM 6285 O O . ASP A 1 829 ? 31.593 -17.552 -14.606 1.00 54.47 829 ASP A O 1
ATOM 6289 N N . ILE A 1 830 ? 29.537 -18.386 -14.994 1.00 56.12 830 ILE A N 1
ATOM 6290 C CA . ILE A 1 830 ? 28.769 -17.135 -14.853 1.00 56.12 830 ILE A CA 1
ATOM 6291 C C . ILE A 1 830 ? 28.853 -16.528 -13.438 1.00 56.12 830 ILE A C 1
ATOM 6293 O O . ILE A 1 830 ? 28.636 -15.324 -13.271 1.00 56.12 830 ILE A O 1
ATOM 6297 N N . PHE A 1 831 ? 29.182 -17.343 -12.429 1.00 54.72 831 PHE A N 1
ATOM 6298 C CA . PHE A 1 831 ? 29.273 -16.952 -11.019 1.00 54.72 831 PHE A CA 1
ATOM 6299 C C . PHE A 1 831 ? 30.715 -16.869 -10.495 1.00 54.72 831 PHE A C 1
ATOM 6301 O O . PHE A 1 831 ? 30.921 -16.587 -9.315 1.00 54.72 831 PHE A O 1
ATOM 6308 N N . ALA A 1 832 ? 31.735 -17.077 -11.336 1.00 49.72 832 ALA A N 1
ATOM 6309 C CA . ALA A 1 832 ? 33.122 -16.879 -10.921 1.00 49.72 832 ALA A CA 1
ATOM 6310 C C . ALA A 1 832 ? 33.426 -15.376 -10.765 1.00 49.72 832 ALA A C 1
ATOM 6312 O O . ALA A 1 832 ? 33.307 -14.599 -11.710 1.00 49.72 832 ALA A O 1
ATOM 6313 N N . TYR A 1 833 ? 33.801 -14.962 -9.552 1.00 43.06 833 TYR A N 1
ATOM 6314 C CA . TYR A 1 833 ? 34.164 -13.578 -9.210 1.00 43.06 833 TYR A CA 1
ATOM 6315 C C . TYR A 1 833 ? 35.670 -13.273 -9.349 1.00 43.06 833 TYR A C 1
ATOM 6317 O O . TYR A 1 833 ? 36.077 -12.152 -9.041 1.00 43.06 833 TYR A O 1
ATOM 6325 N N . ASN A 1 834 ? 36.474 -14.245 -9.800 1.00 34.94 834 ASN A N 1
ATOM 6326 C CA . ASN A 1 834 ? 37.938 -14.144 -9.877 1.00 34.94 834 ASN A CA 1
ATOM 6327 C C . ASN A 1 834 ? 38.435 -13.637 -11.228 1.00 34.94 834 ASN A C 1
ATOM 6329 O O . ASN A 1 834 ? 38.018 -14.221 -12.254 1.00 34.94 834 ASN A O 1
#